Protein AF-A0A945EC29-F1 (afdb_monomer_lite)

pLDDT: mean 73.3, std 15.83, range [29.09, 95.31]

Secondary structure (DSSP, 8-state):
-------B--SS--HHHHHHHS--SS--GGGGGS------S--B---SSS---BB-BSSSSSSSBSSSSTTTTTSTTHHHHHHHHHHHTTSSSSHHHHTTTTS-STT--HHHHTTTHHHHHHHHHHHSTTTTTTTSS-SSS-TTTSSHHHHHHHHHHHTT--S-TTTTHHHHT--SS--HHHHHHHHHHHHHHHHHT-HHHHHHHHHS-HHHHHHHHHHH-HHHHHHHHHHHHHHGGGG-TTT--PPPSHHHHHHHHHHHHS-THHHHHHHHHHHHHHHHHHHHHHHHHTT--HHHHHHHHHHHHHHHHTHHHHTTTHHHHHHHHHHHHTTTTTSS--HHHHTT--TTTTTHHHHT-----HHHHHHHHHS--B---TTS--B--SSTTGGGGSTT----------SS---B-SS------------SSS---S--SSEE---SS--SS-TTHHHHEEE---SS-SS-SSSTTTTTTTT----B-------BS--STTTSTTTTTTTTTTHHHHS---SEEEEEEETTEEEEEE-HHHHHHHHHHHHHHHHH-TTHHHHHHHHHHHHHHHHHHHHTT---HHHHTTS-HHHHHHHHHHHHHHHHHHHHHHTHHHHHHHHHHHHHHHHHHHT-SSHHHHHHHHTTTS-BSSSSSS-SSSSSBSTTHHHHHT-SGGGSSSSS---GGGTT-SHHHHTTTTTTSS-TT---STT-----SS-SGGGTGGGSSS-TTHHHHHTSSSTTSSSSHHHHHHTTTT--HHHHHHHHHSSSSSSSBSSSSTTHHHHSTTTHHHHHHHHHHHT--TTGGGG--HHHHHHHHTT----HHHHHHHHH-EEEEEETTEEEEEEHHHHHHHHHHH----S--SEEE-B-----EEEEEEEE--SGGGGGG--TT-EEEESS--SGGGGGTTT-SEEEES--SSSSSSSTTHHHHS---EEB--SSHHHH--TT-EEEEETTTTEEEEEE--

Structure (mmCIF, N/CA/C/O backbone):
data_AF-A0A945EC29-F1
#
_entry.id   AF-A0A945EC29-F1
#
loop_
_atom_site.group_PDB
_atom_site.id
_atom_site.type_symbol
_atom_site.label_atom_id
_atom_site.label_alt_id
_atom_site.label_comp_id
_atom_site.label_asym_id
_atom_site.label_entity_id
_atom_site.label_seq_id
_atom_site.pdbx_PDB_ins_code
_atom_site.Cartn_x
_atom_site.Cartn_y
_atom_site.Cartn_z
_atom_site.occupancy
_atom_site.B_iso_or_equiv
_atom_site.auth_seq_id
_atom_site.auth_comp_id
_atom_site.auth_asym_id
_atom_site.auth_atom_id
_atom_site.pdbx_PDB_model_num
ATOM 1 N N . MET A 1 1 ? 13.089 25.449 -6.850 1.00 34.94 1 MET A N 1
ATOM 2 C CA . MET A 1 1 ? 12.319 24.202 -6.983 1.00 34.94 1 MET A CA 1
ATOM 3 C C . MET A 1 1 ? 12.378 23.273 -5.751 1.00 34.94 1 MET A C 1
ATOM 5 O O . MET A 1 1 ? 13.181 22.354 -5.669 1.00 34.94 1 MET A O 1
ATOM 9 N N . SER A 1 2 ? 11.437 23.415 -4.826 1.00 40.66 2 SER A N 1
ATOM 10 C CA . SER A 1 2 ? 10.874 22.325 -4.013 1.00 40.66 2 SER A CA 1
ATOM 11 C C . SER A 1 2 ? 10.232 21.159 -4.795 1.00 40.66 2 SER A C 1
ATOM 13 O O . SER A 1 2 ? 9.116 20.744 -4.512 1.00 40.66 2 SER A O 1
ATOM 15 N N . LYS A 1 3 ? 10.993 20.657 -5.761 1.00 52.81 3 LYS A N 1
ATOM 16 C CA . LYS A 1 3 ? 11.049 19.468 -6.619 1.00 52.81 3 LYS A CA 1
ATOM 17 C C . LYS A 1 3 ? 10.017 18.277 -6.539 1.00 52.81 3 LYS A C 1
ATOM 19 O O . LYS A 1 3 ? 10.261 17.235 -7.117 1.00 52.81 3 LYS A O 1
ATOM 24 N N . ILE A 1 4 ? 8.864 18.376 -5.879 1.00 58.44 4 ILE A N 1
ATOM 25 C CA . ILE A 1 4 ? 8.191 17.301 -5.107 1.00 58.44 4 ILE A CA 1
ATOM 26 C C . ILE A 1 4 ? 6.856 16.604 -5.586 1.00 58.44 4 ILE A C 1
ATOM 28 O O . ILE A 1 4 ? 5.822 17.244 -5.727 1.00 58.44 4 ILE A O 1
ATOM 32 N N . GLU A 1 5 ? 6.713 15.267 -5.481 1.00 57.47 5 GLU A N 1
ATOM 33 C CA . GLU A 1 5 ? 5.604 14.458 -6.074 1.00 57.47 5 GLU A CA 1
ATOM 34 C C . GLU A 1 5 ? 4.979 13.341 -5.206 1.00 57.47 5 GLU A C 1
ATOM 36 O O . GLU A 1 5 ? 5.591 12.944 -4.232 1.00 57.47 5 GLU A O 1
ATOM 41 N N . LEU A 1 6 ? 3.850 12.724 -5.631 1.00 60.47 6 LEU A N 1
ATOM 42 C CA . LEU A 1 6 ? 3.153 11.587 -4.968 1.00 60.47 6 LEU A CA 1
ATOM 43 C C . LEU A 1 6 ? 3.973 10.327 -4.730 1.00 60.47 6 LEU A C 1
ATOM 45 O O . LEU A 1 6 ? 4.728 9.921 -5.608 1.00 60.47 6 LEU A O 1
ATOM 49 N N . LEU A 1 7 ? 3.715 9.654 -3.599 1.00 51.97 7 LEU A N 1
ATOM 50 C CA . LEU A 1 7 ? 4.322 8.376 -3.257 1.00 51.97 7 LEU A CA 1
ATOM 51 C C . LEU A 1 7 ? 3.366 7.300 -2.777 1.00 51.97 7 LEU A C 1
ATOM 53 O O . LEU A 1 7 ? 3.412 6.221 -3.360 1.00 51.97 7 LEU A O 1
ATOM 57 N N . HIS A 1 8 ? 2.580 7.493 -1.717 1.00 53.19 8 HIS A N 1
ATOM 58 C CA . HIS A 1 8 ? 2.084 6.299 -1.049 1.00 53.19 8 HIS A CA 1
ATOM 59 C C . HIS A 1 8 ? 0.736 6.349 -0.328 1.00 53.19 8 HIS A C 1
ATOM 61 O O . HIS A 1 8 ? 0.699 6.679 0.845 1.00 53.19 8 HIS A O 1
ATOM 67 N N . GLN A 1 9 ? -0.302 5.750 -0.925 1.00 48.62 9 GLN A N 1
ATOM 68 C CA . GLN A 1 9 ? -1.613 5.514 -0.302 1.00 48.62 9 GLN A CA 1
ATOM 69 C C . GLN A 1 9 ? -1.864 4.085 0.229 1.00 48.62 9 GLN A C 1
ATOM 71 O O . GLN A 1 9 ? -1.733 3.117 -0.518 1.00 48.62 9 GLN A O 1
ATOM 76 N N . GLU A 1 10 ? -2.323 3.938 1.479 1.00 51.41 10 GLU A N 1
ATOM 77 C CA . GLU A 1 10 ? -2.652 2.663 2.174 1.00 51.41 10 GLU A CA 1
ATOM 78 C C . GLU A 1 10 ? -4.015 2.789 2.885 1.00 51.41 10 GLU A C 1
ATOM 80 O O . GLU A 1 10 ? -4.565 3.876 2.955 1.00 51.41 10 GLU A O 1
ATOM 85 N N . VAL A 1 11 ? -4.626 1.722 3.392 1.00 45.50 11 VAL A N 1
ATOM 86 C CA . VAL A 1 11 ? -5.901 1.771 4.150 1.00 45.50 11 VAL A CA 1
ATOM 87 C C . VAL A 1 11 ? -5.737 1.044 5.470 1.00 45.50 11 VAL A C 1
ATOM 89 O O . VAL A 1 11 ? -4.760 0.352 5.632 1.00 45.50 11 VAL A O 1
ATOM 92 N N . SER A 1 12 ? -6.631 1.201 6.440 1.00 58.72 12 SER A N 1
ATOM 93 C CA . SER A 1 12 ? -6.541 0.488 7.728 1.00 58.72 12 SER A CA 1
ATOM 94 C C . SER A 1 12 ? -5.135 0.483 8.389 1.00 58.72 12 SER A C 1
ATOM 96 O O . SER A 1 12 ? -4.709 -0.554 8.877 1.00 58.72 12 SER A O 1
ATOM 98 N N . VAL A 1 13 ? -4.452 1.639 8.370 1.00 62.50 13 VAL A N 1
ATOM 99 C CA . VAL A 1 13 ? -3.156 2.060 8.989 1.00 62.50 13 VAL A CA 1
ATOM 100 C C . VAL A 1 13 ? -3.460 3.041 10.110 1.00 62.50 13 VAL A C 1
ATOM 102 O O . VAL A 1 13 ? -4.618 3.084 10.464 1.00 62.50 13 VAL A O 1
ATOM 105 N N . SER A 1 14 ? -2.542 3.853 10.660 1.00 75.44 14 SER A N 1
ATOM 106 C CA . SER A 1 14 ? -2.884 4.617 11.866 1.00 75.44 14 SER A CA 1
ATOM 107 C C . SER A 1 14 ? -1.903 5.665 12.421 1.00 75.44 14 SER A C 1
ATOM 109 O O . SER A 1 14 ? -0.732 5.308 12.551 1.00 75.44 14 SER A O 1
ATOM 111 N N . PRO A 1 15 ? -2.353 6.846 12.921 1.00 73.50 15 PRO A N 1
ATOM 112 C CA . PRO A 1 15 ? -1.628 7.769 13.796 1.00 73.50 15 PRO A CA 1
ATOM 113 C C . PRO A 1 15 ? -0.631 7.143 14.740 1.00 73.50 15 PRO A C 1
ATOM 115 O O . PRO A 1 15 ? 0.565 7.372 14.562 1.00 73.50 15 PRO A O 1
ATOM 118 N N . LEU A 1 16 ? -1.114 6.338 15.698 1.00 79.44 16 LEU A N 1
ATOM 119 C CA . LEU A 1 16 ? -0.234 5.718 16.670 1.00 79.44 16 LEU A CA 1
ATOM 120 C C . LEU A 1 16 ? 0.669 4.788 15.805 1.00 79.44 16 LEU A C 1
ATOM 122 O O . LEU A 1 16 ? 1.865 5.006 15.819 1.00 79.44 16 LEU A O 1
ATOM 126 N N . THR A 1 17 ? 0.204 3.883 14.925 1.00 75.94 17 THR A N 1
ATOM 127 C CA . THR A 1 17 ? 1.077 2.845 14.286 1.00 75.94 17 THR A CA 1
ATOM 128 C C . THR A 1 17 ? 2.302 3.408 13.629 1.00 75.94 17 THR A C 1
ATOM 130 O O . THR A 1 17 ? 3.329 2.745 13.500 1.00 75.94 17 THR A O 1
ATOM 133 N N . LEU A 1 18 ? 2.164 4.586 13.072 1.00 73.19 18 LEU A N 1
ATOM 134 C CA . LEU A 1 18 ? 3.031 4.966 12.010 1.00 73.19 18 LEU A CA 1
ATOM 135 C C . LEU A 1 18 ? 3.836 6.201 12.341 1.00 73.19 18 LEU A C 1
ATOM 137 O O . LEU A 1 18 ? 4.777 6.475 11.635 1.00 73.19 18 LEU A O 1
ATOM 141 N N . GLY A 1 19 ? 3.804 6.650 13.582 1.00 65.12 19 GLY A N 1
ATOM 142 C CA . GLY A 1 19 ? 5.085 7.039 14.139 1.00 65.12 19 GLY A CA 1
ATOM 143 C C . GLY A 1 19 ? 6.188 5.932 14.071 1.00 65.12 19 GLY A C 1
ATOM 144 O O . GLY A 1 19 ? 7.200 6.177 14.704 1.00 65.12 19 GLY A O 1
ATOM 145 N N . ILE A 1 20 ? 6.003 4.728 13.442 1.00 72.50 20 ILE A N 1
ATOM 146 C CA . ILE A 1 20 ? 6.861 3.511 13.611 1.00 72.50 20 ILE A CA 1
ATOM 147 C C . ILE A 1 20 ? 6.958 2.420 12.520 1.00 72.50 20 ILE A C 1
ATOM 149 O O . ILE A 1 20 ? 7.987 1.751 12.383 1.00 72.50 20 ILE A O 1
ATOM 153 N N . ASN A 1 21 ? 5.983 2.255 11.617 1.00 66.25 21 ASN A N 1
ATOM 154 C CA . ASN A 1 21 ? 6.477 2.022 10.253 1.00 66.25 21 ASN A CA 1
ATOM 155 C C . ASN A 1 21 ? 7.388 3.220 9.994 1.00 66.25 21 ASN A C 1
ATOM 157 O O . ASN A 1 21 ? 8.508 3.146 9.493 1.00 66.25 21 ASN A O 1
ATOM 161 N N . HIS A 1 22 ? 6.826 4.348 10.418 1.00 59.78 22 HIS A N 1
ATOM 162 C CA . HIS A 1 22 ? 6.873 5.561 9.714 1.00 59.78 22 HIS A CA 1
ATOM 163 C C . HIS A 1 22 ? 7.500 6.683 10.595 1.00 59.78 22 HIS A C 1
ATOM 165 O O . HIS A 1 22 ? 7.111 7.838 10.508 1.00 59.78 22 HIS A O 1
ATOM 171 N N . ARG A 1 23 ? 8.476 6.302 11.452 1.00 53.56 23 ARG A N 1
ATOM 172 C CA . ARG A 1 23 ? 9.312 7.111 12.378 1.00 53.56 23 ARG A CA 1
ATOM 173 C C . ARG A 1 23 ? 10.714 7.653 11.921 1.00 53.56 23 ARG A C 1
ATOM 175 O O . ARG A 1 23 ? 10.805 8.861 11.998 1.00 53.56 23 ARG A O 1
ATOM 182 N N . GLY A 1 24 ? 11.816 6.843 11.717 1.00 47.88 24 GLY A N 1
ATOM 183 C CA . GLY A 1 24 ? 13.358 6.876 11.279 1.00 47.88 24 GLY A CA 1
ATOM 184 C C . GLY A 1 24 ? 14.180 7.069 9.827 1.00 47.88 24 GLY A C 1
ATOM 185 O O . GLY A 1 24 ? 14.668 6.023 9.466 1.00 47.88 24 GLY A O 1
ATOM 186 N N . PHE A 1 25 ? 14.574 8.057 8.888 1.00 51.09 25 PHE A N 1
ATOM 187 C CA . PHE A 1 25 ? 14.608 9.536 8.354 1.00 51.09 25 PHE A CA 1
ATOM 188 C C . PHE A 1 25 ? 15.449 10.744 8.950 1.00 51.09 25 PHE A C 1
ATOM 190 O O . PHE A 1 25 ? 16.667 10.758 8.789 1.00 51.09 25 PHE A O 1
ATOM 197 N N . HIS A 1 26 ? 14.905 11.776 9.648 1.00 48.66 26 HIS A N 1
ATOM 198 C CA . HIS A 1 26 ? 15.667 12.776 10.499 1.00 48.66 26 HIS A CA 1
ATOM 199 C C . HIS A 1 26 ? 16.647 12.210 11.579 1.00 48.66 26 HIS A C 1
ATOM 201 O O . HIS A 1 26 ? 16.231 11.895 12.691 1.00 48.66 26 HIS A O 1
ATOM 207 N N . GLN A 1 27 ? 17.941 12.087 11.255 1.00 48.94 27 GLN A N 1
ATOM 208 C CA . GLN A 1 27 ? 19.108 11.591 12.040 1.00 48.94 27 GLN A CA 1
ATOM 209 C C . GLN A 1 27 ? 19.039 11.215 13.532 1.00 48.94 27 GLN A C 1
ATOM 211 O O . GLN A 1 27 ? 18.375 11.835 14.363 1.00 48.94 27 GLN A O 1
ATOM 216 N N . THR A 1 28 ? 19.912 10.269 13.918 1.00 50.62 28 THR A N 1
ATOM 217 C CA . THR A 1 28 ? 20.040 9.835 15.313 1.00 50.62 28 THR A CA 1
ATOM 218 C C . THR A 1 28 ? 21.290 8.955 15.576 1.00 50.62 28 THR A C 1
ATOM 220 O O . THR A 1 28 ? 21.475 7.925 14.943 1.00 50.62 28 THR A O 1
ATOM 223 N N . LYS A 1 29 ? 22.133 9.332 16.568 1.00 52.03 29 LYS A N 1
ATOM 224 C CA . LYS A 1 29 ? 23.470 8.738 16.898 1.00 52.03 29 LYS A CA 1
ATOM 225 C C . LYS A 1 29 ? 23.771 7.321 16.388 1.00 52.03 29 LYS A C 1
ATOM 227 O O . LYS A 1 29 ? 24.724 7.135 15.645 1.00 52.03 29 LYS A O 1
ATOM 232 N N . LYS A 1 30 ? 23.042 6.307 16.876 1.00 57.06 30 LYS A N 1
ATOM 233 C CA . LYS A 1 30 ? 23.425 4.904 16.676 1.00 57.06 30 LYS A CA 1
ATOM 234 C C . LYS A 1 30 ? 23.433 4.542 15.172 1.00 57.06 30 LYS A C 1
ATOM 236 O O . LYS A 1 30 ? 24.260 3.722 14.810 1.00 57.06 30 LYS A O 1
ATOM 241 N N . ASN A 1 31 ? 22.650 5.196 14.293 1.00 54.59 31 ASN A N 1
ATOM 242 C CA . ASN A 1 31 ? 22.700 4.949 12.837 1.00 54.59 31 ASN A CA 1
ATOM 243 C C . ASN A 1 31 ? 24.086 5.230 12.312 1.00 54.59 31 ASN A C 1
ATOM 245 O O . ASN A 1 31 ? 24.388 4.776 11.244 1.00 54.59 31 ASN A O 1
ATOM 249 N N . HIS A 1 32 ? 24.919 6.045 12.950 1.00 55.69 32 HIS A N 1
ATOM 250 C CA . HIS A 1 32 ? 26.034 6.667 12.242 1.00 55.69 32 HIS A CA 1
ATOM 251 C C . HIS A 1 32 ? 27.275 5.757 12.085 1.00 55.69 32 HIS A C 1
ATOM 253 O O . HIS A 1 32 ? 28.226 6.113 11.399 1.00 55.69 32 HIS A O 1
ATOM 259 N N . LYS A 1 33 ? 27.286 4.532 12.647 1.00 65.56 33 LYS A N 1
ATOM 260 C CA . LYS A 1 33 ? 28.200 3.463 12.153 1.00 65.56 33 LYS A CA 1
ATOM 261 C C . LYS A 1 33 ? 27.624 2.814 10.854 1.00 65.56 33 LYS A C 1
ATOM 263 O O . LYS A 1 33 ? 28.259 1.954 10.257 1.00 65.56 33 LYS A O 1
ATOM 268 N N . TYR A 1 34 ? 26.409 3.224 10.478 1.00 68.19 34 TYR A N 1
ATOM 269 C CA . TYR A 1 34 ? 25.665 3.212 9.207 1.00 68.19 34 TYR A CA 1
ATOM 270 C C . TYR A 1 34 ? 25.828 4.610 8.592 1.00 68.19 34 TYR A C 1
ATOM 272 O O . TYR A 1 34 ? 26.981 4.895 8.285 1.00 68.19 34 TYR A O 1
ATOM 280 N N . LEU A 1 35 ? 24.789 5.456 8.464 1.00 63.19 35 LEU A N 1
ATOM 281 C CA . LEU A 1 35 ? 24.861 6.868 8.045 1.00 63.19 35 LEU A CA 1
ATOM 282 C C . LEU A 1 35 ? 26.276 7.445 8.197 1.00 63.19 35 LEU A C 1
ATOM 284 O O . LEU A 1 35 ? 26.696 7.758 9.317 1.00 63.19 35 LEU A O 1
ATOM 288 N N . LYS A 1 36 ? 26.933 7.788 7.086 1.00 51.28 36 LYS A N 1
ATOM 289 C CA . LYS A 1 36 ? 27.553 9.112 7.155 1.00 51.28 36 LYS A CA 1
ATOM 290 C C . LYS A 1 36 ? 26.410 10.126 7.335 1.00 51.28 36 LYS A C 1
ATOM 292 O O . LYS A 1 36 ? 25.396 9.990 6.650 1.00 51.28 36 LYS A O 1
ATOM 297 N N . PRO A 1 37 ? 26.470 11.062 8.302 1.00 48.34 37 PRO A N 1
ATOM 298 C CA . PRO A 1 37 ? 25.258 11.746 8.754 1.00 48.34 37 PRO A CA 1
ATOM 299 C C . PRO A 1 37 ? 24.638 12.686 7.705 1.00 48.34 37 PRO A C 1
ATOM 301 O O . PRO A 1 37 ? 25.032 13.842 7.587 1.00 48.34 37 PRO A O 1
ATOM 304 N N . MET A 1 38 ? 23.587 12.236 7.008 1.00 45.41 38 MET A N 1
ATOM 305 C CA . MET A 1 38 ? 22.800 13.066 6.081 1.00 45.41 38 MET A CA 1
ATOM 306 C C . MET A 1 38 ? 21.462 13.498 6.694 1.00 45.41 38 MET A C 1
ATOM 308 O O . MET A 1 38 ? 20.834 12.753 7.451 1.00 45.41 38 MET A O 1
ATOM 312 N N . HIS A 1 39 ? 21.118 14.780 6.531 1.00 48.38 39 HIS A N 1
ATOM 313 C CA . HIS A 1 39 ? 20.153 15.470 7.394 1.00 48.38 39 HIS A CA 1
ATOM 314 C C . HIS A 1 39 ? 18.776 15.621 6.766 1.00 48.38 39 HIS A C 1
ATOM 316 O O . HIS A 1 39 ? 18.536 16.499 5.933 1.00 48.38 39 HIS A O 1
ATOM 322 N N . PHE A 1 40 ? 17.828 14.891 7.339 1.00 52.62 40 PHE A N 1
ATOM 323 C CA . PHE A 1 40 ? 16.419 15.079 7.048 1.00 52.62 40 PHE A CA 1
ATOM 324 C C . PHE A 1 40 ? 15.871 16.285 7.766 1.00 52.62 40 PHE A C 1
ATOM 326 O O . PHE A 1 40 ? 15.484 16.222 8.928 1.00 52.62 40 PHE A O 1
ATOM 333 N N . LYS A 1 41 ? 15.893 17.404 7.043 1.00 50.06 41 LYS A N 1
ATOM 334 C CA . LYS A 1 41 ? 15.345 18.685 7.488 1.00 50.06 41 LYS A CA 1
ATOM 335 C C . LYS A 1 41 ? 13.813 18.679 7.425 1.00 50.06 41 LYS A C 1
ATOM 337 O O . LYS A 1 41 ? 13.177 19.516 8.057 1.00 50.06 41 LYS A O 1
ATOM 342 N N . ASP A 1 42 ? 13.240 17.695 6.724 1.00 55.78 42 ASP A N 1
ATOM 343 C CA . ASP A 1 42 ? 11.826 17.597 6.410 1.00 55.78 42 ASP A CA 1
ATOM 344 C C . ASP A 1 42 ? 11.437 16.144 6.009 1.00 55.78 42 ASP A C 1
ATOM 346 O O . ASP A 1 42 ? 11.897 15.674 4.977 1.00 55.78 42 ASP A O 1
ATOM 350 N N . SER A 1 43 ? 10.575 15.433 6.758 1.00 68.06 43 SER A N 1
ATOM 351 C CA . SER A 1 43 ? 9.885 14.172 6.329 1.00 68.06 43 SER A CA 1
ATOM 352 C C . SER A 1 43 ? 8.498 14.018 7.086 1.00 68.06 43 SER A C 1
ATOM 354 O O . SER A 1 43 ? 8.529 14.392 8.245 1.00 68.06 43 SER A O 1
ATOM 356 N N . PHE A 1 44 ? 7.265 13.740 6.511 1.00 70.62 44 PHE A N 1
ATOM 357 C CA . PHE A 1 44 ? 5.883 14.055 7.067 1.00 70.62 44 PHE A CA 1
ATOM 358 C C . PHE A 1 44 ? 4.529 13.547 6.313 1.00 70.62 44 PHE A C 1
ATOM 360 O O . PHE A 1 44 ? 4.624 13.316 5.123 1.00 70.62 44 PHE A O 1
ATOM 367 N N . VAL A 1 45 ? 3.256 13.394 6.872 1.00 74.81 45 VAL A N 1
ATOM 368 C CA . VAL A 1 45 ? 1.887 13.157 6.134 1.00 74.81 45 VAL A CA 1
ATOM 369 C C . VAL A 1 45 ? 0.473 13.758 6.686 1.00 74.81 45 VAL A C 1
ATOM 371 O O . VAL A 1 45 ? 0.530 14.926 7.049 1.00 74.81 45 VAL A O 1
ATOM 374 N N . VAL A 1 46 ? -0.774 13.111 6.686 1.00 71.44 46 VAL A N 1
ATOM 375 C CA . VAL A 1 46 ? -2.217 13.507 7.137 1.00 71.44 46 VAL A CA 1
ATOM 376 C C . VAL A 1 46 ? -3.241 12.443 7.787 1.00 71.44 46 VAL A C 1
ATOM 378 O O . VAL A 1 46 ? -2.635 11.438 8.059 1.00 71.44 46 VAL A O 1
ATOM 381 N N . PHE A 1 47 ? -4.640 12.613 8.026 1.00 66.94 47 PHE A N 1
ATOM 382 C CA . PHE A 1 47 ? -5.833 11.674 8.486 1.00 66.94 47 PHE A CA 1
ATOM 383 C C . PHE A 1 47 ? -7.424 12.001 8.163 1.00 66.94 47 PHE A C 1
ATOM 385 O O . PHE A 1 47 ? -7.654 13.087 7.686 1.00 66.94 47 PHE A O 1
ATOM 392 N N . TYR A 1 48 ? -8.545 11.197 8.408 1.00 63.72 48 TYR A N 1
ATOM 393 C CA . TYR A 1 48 ? -10.075 11.486 8.756 1.00 63.72 48 TYR A CA 1
ATOM 394 C C . TYR A 1 48 ? -11.008 10.429 9.550 1.00 63.72 48 TYR A C 1
ATOM 396 O O . TYR A 1 48 ? -11.336 10.627 10.712 1.00 63.72 48 TYR A O 1
ATOM 404 N N . GLY A 1 49 ? -11.531 9.370 8.854 1.00 69.75 49 GLY A N 1
ATOM 405 C CA . GLY A 1 49 ? -12.219 8.053 9.126 1.00 69.75 49 GLY A CA 1
ATOM 406 C C . GLY A 1 49 ? -11.904 6.748 8.211 1.00 69.75 49 GLY A C 1
ATOM 407 O O . GLY A 1 49 ? -12.878 6.156 7.764 1.00 69.75 49 GLY A O 1
ATOM 408 N N . HIS A 1 50 ? -10.642 6.312 7.875 1.00 59.09 50 HIS A N 1
ATOM 409 C CA . HIS A 1 50 ? -10.009 5.150 7.097 1.00 59.09 50 HIS A CA 1
ATOM 410 C C . HIS A 1 50 ? -9.207 5.193 5.686 1.00 59.09 50 HIS A C 1
ATOM 412 O O . HIS A 1 50 ? -9.732 4.598 4.739 1.00 59.09 50 HIS A O 1
ATOM 418 N N . ARG A 1 51 ? -7.963 5.776 5.491 1.00 62.91 51 ARG A N 1
ATOM 419 C CA . ARG A 1 51 ? -6.895 5.680 4.382 1.00 62.91 51 ARG A CA 1
ATOM 420 C C . ARG A 1 51 ? -5.587 6.563 4.607 1.00 62.91 51 ARG A C 1
ATOM 422 O O . ARG A 1 51 ? -5.620 7.438 5.452 1.00 62.91 51 ARG A O 1
ATOM 429 N N . ILE A 1 52 ? -4.453 6.375 3.884 1.00 56.03 52 ILE A N 1
ATOM 430 C CA . ILE A 1 52 ? -3.108 7.059 3.953 1.00 56.03 52 ILE A CA 1
ATOM 431 C C . ILE A 1 52 ? -2.671 7.754 2.639 1.00 56.03 52 ILE A C 1
ATOM 433 O O . ILE A 1 52 ? -3.186 7.356 1.609 1.00 56.03 52 ILE A O 1
ATOM 437 N N . ASP A 1 53 ? -1.712 8.712 2.634 1.00 63.09 53 ASP A N 1
ATOM 438 C CA . ASP A 1 53 ? -0.878 9.039 1.436 1.00 63.09 53 ASP A CA 1
ATOM 439 C C . ASP A 1 53 ? 0.559 9.553 1.688 1.00 63.09 53 ASP A C 1
ATOM 441 O O . ASP A 1 53 ? 0.908 10.666 1.335 1.00 63.09 53 ASP A O 1
ATOM 445 N N . TRP A 1 54 ? 1.461 8.787 2.267 1.00 68.56 54 TRP A N 1
ATOM 446 C CA . TRP A 1 54 ? 2.811 9.253 2.564 1.00 68.56 54 TRP A CA 1
ATOM 447 C C . TRP A 1 54 ? 3.548 10.073 1.454 1.00 68.56 54 TRP A C 1
ATOM 449 O O . TRP A 1 54 ? 3.413 9.814 0.252 1.00 68.56 54 TRP A O 1
ATOM 459 N N . TYR A 1 55 ? 4.089 11.233 1.884 1.00 69.12 55 TYR A N 1
ATOM 460 C CA . TYR A 1 55 ? 4.134 12.566 1.240 1.00 69.12 55 TYR A CA 1
ATOM 461 C C . TYR A 1 55 ? 5.559 13.243 1.501 1.00 69.12 55 TYR A C 1
ATOM 463 O O . TYR A 1 55 ? 5.878 13.315 2.663 1.00 69.12 55 TYR A O 1
ATOM 471 N N . GLY A 1 56 ? 6.388 13.844 0.570 1.00 70.50 56 GLY A N 1
ATOM 472 C CA . GLY A 1 56 ? 7.527 14.860 0.779 1.00 70.50 56 GLY A CA 1
ATOM 473 C C . GLY A 1 56 ? 8.750 15.300 -0.267 1.00 70.50 56 GLY A C 1
ATOM 474 O O . GLY A 1 56 ? 8.272 15.995 -1.076 1.00 70.50 56 GLY A O 1
ATOM 475 N N . ASP A 1 57 ? 10.191 15.214 -0.345 1.00 68.56 57 ASP A N 1
ATOM 476 C CA . ASP A 1 57 ? 11.501 14.558 -1.001 1.00 68.56 57 ASP A CA 1
ATOM 477 C C . ASP A 1 57 ? 11.889 13.823 -2.478 1.00 68.56 57 ASP A C 1
ATOM 479 O O . ASP A 1 57 ? 11.462 12.692 -2.533 1.00 68.56 57 ASP A O 1
ATOM 483 N N . MET A 1 58 ? 12.563 14.063 -3.716 1.00 68.44 58 MET A N 1
ATOM 484 C CA . MET A 1 58 ? 13.408 14.968 -4.708 1.00 68.44 58 MET A CA 1
ATOM 485 C C . MET A 1 58 ? 15.006 15.355 -4.689 1.00 68.44 58 MET A C 1
ATOM 487 O O . MET A 1 58 ? 15.171 16.540 -4.829 1.00 68.44 58 MET A O 1
ATOM 491 N N . ASP A 1 59 ? 16.263 14.781 -4.496 1.00 70.31 59 ASP A N 1
ATOM 492 C CA . ASP A 1 59 ? 17.064 13.522 -4.129 1.00 70.31 59 ASP A CA 1
ATOM 493 C C . ASP A 1 59 ? 17.866 13.561 -2.850 1.00 70.31 59 ASP A C 1
ATOM 495 O O . ASP A 1 59 ? 18.729 14.396 -2.666 1.00 70.31 59 ASP A O 1
ATOM 499 N N . GLN A 1 60 ? 17.469 12.597 -2.011 1.00 68.81 60 GLN A N 1
ATOM 500 C CA . GLN A 1 60 ? 18.104 11.781 -1.022 1.00 68.81 60 GLN A CA 1
ATOM 501 C C . GLN A 1 60 ? 17.177 10.536 -0.777 1.00 68.81 60 GLN A C 1
ATOM 503 O O . GLN A 1 60 ? 17.220 9.902 0.260 1.00 68.81 60 GLN A O 1
ATOM 508 N N . PHE A 1 61 ? 16.389 10.063 -1.768 1.00 72.25 61 PHE A N 1
ATOM 509 C CA . PHE A 1 61 ? 16.316 8.639 -2.149 1.00 72.25 61 PHE A CA 1
ATOM 510 C C . PHE A 1 61 ? 17.105 8.451 -3.445 1.00 72.25 61 PHE A C 1
ATOM 512 O O . PHE A 1 61 ? 16.789 7.552 -4.228 1.00 72.25 61 PHE A O 1
ATOM 519 N N . LYS A 1 62 ? 18.174 9.256 -3.627 1.00 74.31 62 LYS A N 1
ATOM 520 C CA . LYS A 1 62 ? 19.241 8.974 -4.587 1.00 74.31 62 LYS A CA 1
ATOM 521 C C . LYS A 1 62 ? 20.697 9.337 -4.195 1.00 74.31 62 LYS A C 1
ATOM 523 O O . LYS A 1 62 ? 21.521 8.723 -4.813 1.00 74.31 62 LYS A O 1
ATOM 528 N N . VAL A 1 63 ? 21.163 10.113 -3.196 1.00 73.75 63 VAL A N 1
ATOM 529 C CA . VAL A 1 63 ? 22.646 10.147 -2.888 1.00 73.75 63 VAL A CA 1
ATOM 530 C C . VAL A 1 63 ? 23.167 8.894 -2.160 1.00 73.75 63 VAL A C 1
ATOM 532 O O . VAL A 1 63 ? 24.294 8.480 -2.405 1.00 73.75 63 VAL A O 1
ATOM 535 N N . LEU A 1 64 ? 22.359 8.286 -1.295 1.00 74.38 64 LEU A N 1
ATOM 536 C CA . LEU A 1 64 ? 22.700 7.338 -0.232 1.00 74.38 64 LEU A CA 1
ATOM 537 C C . LEU A 1 64 ? 21.979 5.953 -0.196 1.00 74.38 64 LEU A C 1
ATOM 539 O O . LEU A 1 64 ? 21.784 5.339 0.834 1.00 74.38 64 LEU A O 1
ATOM 543 N N . ALA A 1 65 ? 21.667 5.343 -1.332 1.00 77.56 65 ALA A N 1
ATOM 544 C CA . ALA A 1 65 ? 21.396 3.913 -1.536 1.00 77.56 65 ALA A CA 1
ATOM 545 C C . ALA A 1 65 ? 21.660 3.549 -2.978 1.00 77.56 65 ALA A C 1
ATOM 547 O O . ALA A 1 65 ? 21.072 2.620 -3.504 1.00 77.56 65 ALA A O 1
ATOM 548 N N . ASN A 1 66 ? 22.597 4.150 -3.680 1.00 81.69 66 ASN A N 1
ATOM 549 C CA . ASN A 1 66 ? 23.720 5.109 -3.561 1.00 81.69 66 ASN A CA 1
ATOM 550 C C . ASN A 1 66 ? 24.594 5.342 -2.281 1.00 81.69 66 ASN A C 1
ATOM 552 O O . ASN A 1 66 ? 25.633 5.955 -2.391 1.00 81.69 66 ASN A O 1
ATOM 556 N N . LYS A 1 67 ? 24.321 4.772 -1.090 1.00 78.19 67 LYS A N 1
ATOM 557 C CA . LYS A 1 67 ? 25.202 4.517 0.096 1.00 78.19 67 LYS A CA 1
ATOM 558 C C . LYS A 1 67 ? 24.929 3.101 0.695 1.00 78.19 67 LYS A C 1
ATOM 560 O O . LYS A 1 67 ? 25.308 2.900 1.841 1.00 78.19 67 LYS A O 1
ATOM 565 N N . ILE A 1 68 ? 24.277 2.158 -0.055 1.00 81.44 68 ILE A N 1
ATOM 566 C CA . ILE A 1 68 ? 23.702 0.782 0.228 1.00 81.44 68 ILE A CA 1
ATOM 567 C C . ILE A 1 68 ? 23.593 -0.400 -0.847 1.00 81.44 68 ILE A C 1
ATOM 569 O O . ILE A 1 68 ? 22.863 -1.382 -0.739 1.00 81.44 68 ILE A O 1
ATOM 573 N N . ILE A 1 69 ? 24.330 -0.371 -1.943 1.00 83.31 69 ILE A N 1
ATOM 574 C CA . ILE A 1 69 ? 24.443 -1.293 -3.084 1.00 83.31 69 ILE A CA 1
ATOM 575 C C . ILE A 1 69 ? 25.865 -1.247 -3.734 1.00 83.31 69 ILE A C 1
ATOM 577 O O . ILE A 1 69 ? 26.427 -2.327 -3.894 1.00 83.31 69 ILE A O 1
ATOM 581 N N . GLU A 1 70 ? 26.475 -0.075 -4.044 1.00 82.44 70 GLU A N 1
ATOM 582 C CA . GLU A 1 70 ? 27.909 0.177 -4.378 1.00 82.44 70 GLU A CA 1
ATOM 583 C C . GLU A 1 70 ? 28.773 -0.080 -3.079 1.00 82.44 70 GLU A C 1
ATOM 585 O O . GLU A 1 70 ? 29.518 0.773 -2.629 1.00 82.44 70 GLU A O 1
ATOM 590 N N . ASP A 1 71 ? 28.515 -1.171 -2.338 1.00 81.25 71 ASP A N 1
ATOM 591 C CA . ASP A 1 71 ? 29.240 -1.766 -1.170 1.00 81.25 71 ASP A CA 1
ATOM 592 C C . ASP A 1 71 ? 28.523 -2.789 -0.295 1.00 81.25 71 ASP A C 1
ATOM 594 O O . ASP A 1 71 ? 29.072 -3.405 0.627 1.00 81.25 71 ASP A O 1
ATOM 598 N N . VAL A 1 72 ? 27.395 -3.226 -0.846 1.00 84.25 72 VAL A N 1
ATOM 599 C CA . VAL A 1 72 ? 27.181 -4.671 -0.951 1.00 84.25 72 VAL A CA 1
ATOM 600 C C . VAL A 1 72 ? 28.415 -5.389 -1.519 1.00 84.25 72 VAL A C 1
ATOM 602 O O . VAL A 1 72 ? 28.625 -6.547 -1.175 1.00 84.25 72 VAL A O 1
ATOM 605 N N . LYS A 1 73 ? 29.219 -4.731 -2.369 1.00 80.88 73 LYS A N 1
ATOM 606 C CA . LYS A 1 73 ? 30.371 -5.289 -3.078 1.00 80.88 73 LYS A CA 1
ATOM 607 C C . LYS A 1 73 ? 31.784 -5.078 -2.448 1.00 80.88 73 LYS A C 1
ATOM 609 O O . LYS A 1 73 ? 32.682 -5.761 -2.947 1.00 80.88 73 LYS A O 1
ATOM 614 N N . THR A 1 74 ? 32.038 -4.243 -1.414 1.00 78.88 74 THR A N 1
ATOM 615 C CA . THR A 1 74 ? 33.373 -4.113 -0.744 1.00 78.88 74 THR A CA 1
ATOM 616 C C . THR A 1 74 ? 33.440 -4.933 0.534 1.00 78.88 74 THR A C 1
ATOM 618 O O . THR A 1 74 ? 34.215 -5.879 0.586 1.00 78.88 74 THR A O 1
ATOM 621 N N . ASP A 1 75 ? 32.595 -4.674 1.537 1.00 82.38 75 ASP A N 1
ATOM 622 C CA . ASP A 1 75 ? 32.423 -5.607 2.655 1.00 82.38 75 ASP A CA 1
ATOM 623 C C . ASP A 1 75 ? 31.235 -6.530 2.362 1.00 82.38 75 ASP A C 1
ATOM 625 O O . ASP A 1 75 ? 30.071 -6.247 2.657 1.00 82.38 75 ASP A O 1
ATOM 629 N N . SER A 1 76 ? 31.570 -7.667 1.761 1.00 75.88 76 SER A N 1
ATOM 630 C CA . SER A 1 76 ? 30.671 -8.733 1.301 1.00 75.88 76 SER A CA 1
ATOM 631 C C . SER A 1 76 ? 29.679 -9.254 2.353 1.00 75.88 76 SER A C 1
ATOM 633 O O . SER A 1 76 ? 28.660 -9.863 2.011 1.00 75.88 76 SER A O 1
ATOM 635 N N . ASN A 1 77 ? 29.931 -8.986 3.637 1.00 80.75 77 ASN A N 1
ATOM 636 C CA . ASN A 1 77 ? 29.039 -9.326 4.739 1.00 80.75 77 ASN A CA 1
ATOM 637 C C . ASN A 1 77 ? 27.886 -8.336 4.931 1.00 80.75 77 ASN A C 1
ATOM 639 O O . ASN A 1 77 ? 27.097 -8.553 5.845 1.00 80.75 77 ASN A O 1
ATOM 643 N N . TYR A 1 78 ? 27.767 -7.303 4.088 1.00 83.88 78 TYR A N 1
ATOM 644 C CA . TYR A 1 78 ? 26.689 -6.307 4.007 1.00 83.88 78 TYR A CA 1
ATOM 645 C C . TYR A 1 78 ? 25.341 -6.829 4.543 1.00 83.88 78 TYR A C 1
ATOM 647 O O . TYR A 1 78 ? 25.028 -6.603 5.706 1.00 83.88 78 TYR A O 1
ATOM 655 N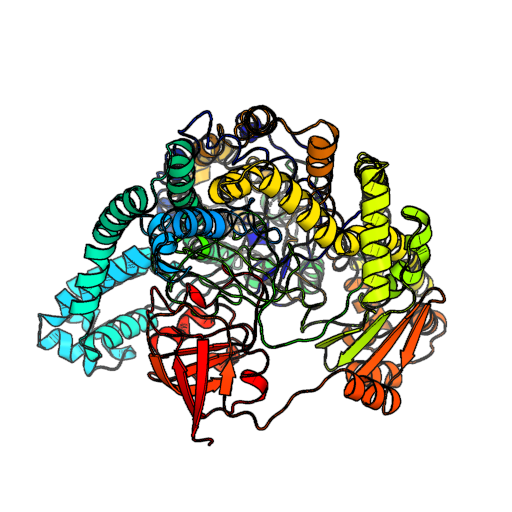 N . GLY A 1 79 ? 24.649 -7.681 3.775 1.00 80.06 79 GLY A N 1
ATOM 656 C CA . GLY A 1 79 ? 23.351 -8.278 4.114 1.00 80.06 79 GLY A CA 1
ATOM 657 C C . GLY A 1 79 ? 23.350 -9.295 5.270 1.00 80.06 79 GLY A C 1
ATOM 658 O O . GLY A 1 79 ? 22.324 -9.912 5.518 1.00 80.06 79 GLY A O 1
ATOM 659 N N . VAL A 1 80 ? 24.489 -9.576 5.909 1.00 83.19 80 VAL A N 1
ATOM 660 C CA . VAL A 1 80 ? 24.666 -10.636 6.930 1.00 83.19 80 VAL A CA 1
ATOM 661 C C . VAL A 1 80 ? 25.001 -10.039 8.293 1.00 83.19 80 VAL A C 1
ATOM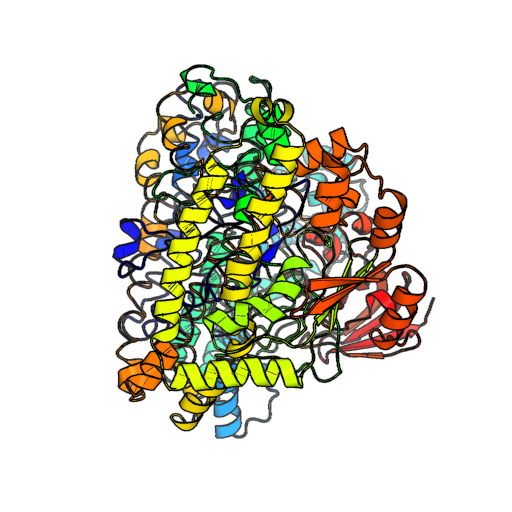 663 O O . VAL A 1 80 ? 24.371 -10.404 9.287 1.00 83.19 80 VAL A O 1
ATOM 666 N N . LYS A 1 81 ? 25.902 -9.047 8.327 1.00 86.50 81 LYS A N 1
ATOM 667 C CA . LYS A 1 81 ? 25.894 -7.979 9.338 1.00 86.50 81 LYS A CA 1
ATOM 668 C C . LYS A 1 81 ? 24.478 -7.427 9.389 1.00 86.50 81 LYS A C 1
ATOM 670 O O . LYS A 1 81 ? 23.824 -7.541 10.419 1.00 86.50 81 LYS A O 1
ATOM 675 N N . LEU A 1 82 ? 23.939 -7.080 8.217 1.00 85.12 82 LEU A N 1
ATOM 676 C CA . LEU A 1 82 ? 22.533 -6.808 7.993 1.00 85.12 82 LEU A CA 1
ATOM 677 C C . LEU A 1 82 ? 21.625 -8.058 7.929 1.00 85.12 82 LEU A C 1
ATOM 679 O O . LEU A 1 82 ? 20.678 -8.106 7.146 1.00 85.12 82 LEU A O 1
ATOM 683 N N . LEU A 1 83 ? 21.830 -9.063 8.784 1.00 84.25 83 LEU A N 1
ATOM 684 C CA . LEU A 1 83 ? 20.806 -10.070 9.108 1.00 84.25 83 LEU A CA 1
ATOM 685 C C . LEU A 1 83 ? 20.919 -10.581 10.540 1.00 84.25 83 LEU A C 1
ATOM 687 O O . LEU A 1 83 ? 19.959 -10.377 11.280 1.00 84.25 83 LEU A O 1
ATOM 691 N N . LYS A 1 84 ? 22.087 -11.106 10.946 1.00 87.19 84 LYS A N 1
ATOM 692 C CA . LYS A 1 84 ? 22.384 -11.598 12.313 1.00 87.19 84 LYS A CA 1
ATOM 693 C C . LYS A 1 84 ? 21.763 -10.730 13.386 1.00 87.19 84 LYS A C 1
ATOM 695 O O . LYS A 1 84 ? 21.177 -11.179 14.357 1.00 87.19 84 LYS A O 1
ATOM 700 N N . ASP A 1 85 ? 21.919 -9.444 13.179 1.00 85.69 85 ASP A N 1
ATOM 701 C CA . ASP A 1 85 ? 21.598 -8.444 14.143 1.00 85.69 85 ASP A CA 1
ATOM 702 C C . ASP A 1 85 ? 20.077 -8.070 14.071 1.00 85.69 85 ASP A C 1
ATOM 704 O O . ASP A 1 85 ? 19.514 -7.685 15.092 1.00 85.69 85 ASP A O 1
ATOM 708 N N . ILE A 1 86 ? 19.349 -8.298 12.947 1.00 87.56 86 ILE A N 1
ATOM 709 C CA . ILE A 1 86 ? 17.851 -8.215 12.857 1.00 87.56 86 ILE A CA 1
ATOM 710 C C . ILE A 1 86 ? 17.290 -9.295 13.727 1.00 87.56 86 ILE A C 1
ATOM 712 O O . ILE A 1 86 ? 16.226 -9.092 14.284 1.00 87.56 86 ILE A O 1
ATOM 716 N N . ASP A 1 87 ? 18.011 -10.410 13.789 1.00 86.06 87 ASP A N 1
ATOM 717 C CA . ASP A 1 87 ? 17.671 -11.593 14.540 1.00 86.06 87 ASP A CA 1
ATOM 718 C C . ASP A 1 87 ? 18.234 -11.537 15.966 1.00 86.06 87 ASP A C 1
ATOM 720 O O . ASP A 1 87 ? 17.628 -12.097 16.877 1.00 86.06 87 ASP A O 1
ATOM 724 N N . ARG A 1 88 ? 19.266 -10.720 16.252 1.00 89.88 88 ARG A N 1
ATOM 725 C CA . ARG A 1 88 ? 19.519 -10.280 17.629 1.00 89.88 88 ARG A CA 1
ATOM 726 C C . ARG A 1 88 ? 18.351 -9.444 18.076 1.00 89.88 88 ARG A C 1
ATOM 728 O O . ARG A 1 88 ? 17.797 -9.834 19.087 1.00 89.88 88 ARG A O 1
ATOM 735 N N . LEU A 1 89 ? 17.858 -8.471 17.297 1.00 88.69 89 LEU A N 1
ATOM 736 C CA . LEU A 1 89 ? 16.478 -7.996 17.456 1.00 88.69 89 LEU A CA 1
ATOM 737 C C . LEU A 1 89 ? 15.401 -8.902 16.807 1.00 88.69 89 LEU A C 1
ATOM 739 O O . LEU A 1 89 ? 14.339 -8.433 16.391 1.00 88.69 89 LEU A O 1
ATOM 743 N N . ALA A 1 90 ? 15.641 -10.220 16.884 1.00 90.56 90 ALA A N 1
ATOM 744 C CA . ALA A 1 90 ? 14.657 -11.294 17.051 1.00 90.56 90 ALA A CA 1
ATOM 745 C C . ALA A 1 90 ? 14.900 -12.387 18.205 1.00 90.56 90 ALA A C 1
ATOM 747 O O . ALA A 1 90 ? 14.075 -13.300 18.220 1.00 90.56 90 ALA A O 1
ATOM 748 N N . LYS A 1 91 ? 15.853 -12.272 19.214 1.00 90.88 91 LYS A N 1
ATOM 749 C CA . LYS A 1 91 ? 15.921 -12.900 20.622 1.00 90.88 91 LYS A CA 1
ATOM 750 C C . LYS A 1 91 ? 15.514 -12.127 22.007 1.00 90.88 91 LYS A C 1
ATOM 752 O O . LYS A 1 91 ? 15.692 -12.685 23.072 1.00 90.88 91 LYS A O 1
ATOM 757 N N . LYS A 1 92 ? 14.963 -10.874 22.046 1.00 91.50 92 LYS A N 1
ATOM 758 C CA . LYS A 1 92 ? 13.727 -10.198 22.710 1.00 91.50 92 LYS A CA 1
ATOM 759 C C . LYS A 1 92 ? 13.025 -8.828 22.049 1.00 91.50 92 LYS A C 1
ATOM 761 O O . LYS A 1 92 ? 13.249 -7.854 22.746 1.00 91.50 92 LYS A O 1
ATOM 766 N N . ILE A 1 93 ? 12.248 -8.416 20.902 1.00 94.38 93 ILE A N 1
ATOM 767 C CA . ILE A 1 93 ? 11.180 -8.735 19.711 1.00 94.38 93 ILE A CA 1
ATOM 768 C C . ILE A 1 93 ? 9.566 -9.332 19.703 1.00 94.38 93 ILE A C 1
ATOM 770 O O . ILE A 1 93 ? 8.895 -8.668 18.963 1.00 94.38 93 ILE A O 1
ATOM 774 N N . TYR A 1 94 ? 8.655 -10.302 20.257 1.00 91.75 94 TYR A N 1
ATOM 775 C CA . TYR A 1 94 ? 8.336 -11.639 21.088 1.00 91.75 94 TYR A CA 1
ATOM 776 C C . TYR A 1 94 ? 8.564 -11.936 22.610 1.00 91.75 94 TYR A C 1
ATOM 778 O O . TYR A 1 94 ? 7.639 -11.733 23.340 1.00 91.75 94 TYR A O 1
ATOM 786 N N . GLU A 1 95 ? 9.626 -12.593 23.128 1.00 92.75 95 GLU A N 1
ATOM 787 C CA . GLU A 1 95 ? 9.845 -12.948 24.564 1.00 92.75 95 GLU A CA 1
ATOM 788 C C . GLU A 1 95 ? 9.362 -11.927 25.642 1.00 92.75 95 GLU A C 1
ATOM 790 O O . GLU A 1 95 ? 8.302 -12.112 26.222 1.00 92.75 95 GLU A O 1
ATOM 795 N N . LEU A 1 96 ? 10.057 -10.808 25.880 1.00 92.31 96 LEU A N 1
ATOM 796 C CA . LEU A 1 96 ? 9.565 -9.567 26.523 1.00 92.31 96 LEU A CA 1
ATOM 797 C C . LEU A 1 96 ? 8.459 -8.835 25.694 1.00 92.31 96 LEU A C 1
ATOM 799 O O . LEU A 1 96 ? 8.110 -7.709 25.997 1.00 92.31 96 LEU A O 1
ATOM 803 N N . GLY A 1 97 ? 7.854 -9.465 24.687 1.00 93.75 97 GLY A N 1
ATOM 804 C CA . GLY A 1 97 ? 6.575 -9.182 23.998 1.00 93.75 97 GLY A CA 1
ATOM 805 C C . GLY A 1 97 ? 5.427 -10.106 24.480 1.00 93.75 97 GLY A C 1
ATOM 806 O O . GLY A 1 97 ? 4.258 -9.746 24.373 1.00 93.75 97 GLY A O 1
ATOM 807 N N . ASN A 1 98 ? 5.783 -11.243 25.100 1.00 91.00 98 ASN A N 1
ATOM 808 C CA . ASN A 1 98 ? 4.972 -12.368 25.577 1.00 91.00 98 ASN A CA 1
ATOM 809 C C . ASN A 1 98 ? 4.890 -12.372 27.102 1.00 91.00 98 ASN A C 1
ATOM 811 O O . ASN A 1 98 ? 3.833 -12.592 27.664 1.00 91.00 98 ASN A O 1
ATOM 815 N N . GLU A 1 99 ? 6.003 -12.098 27.784 1.00 92.12 99 GLU A N 1
ATOM 816 C CA . GLU A 1 99 ? 6.216 -12.198 29.237 1.00 92.12 99 GLU A CA 1
ATOM 817 C C . GLU A 1 99 ? 5.220 -11.380 30.084 1.00 92.12 99 GLU A C 1
ATOM 819 O O . GLU A 1 99 ? 5.186 -11.556 31.283 1.00 92.12 99 GLU A O 1
ATOM 824 N N . ILE A 1 100 ? 4.344 -10.579 29.471 1.00 91.56 100 ILE A N 1
ATOM 825 C CA . ILE A 1 100 ? 3.172 -9.951 30.085 1.00 91.56 100 ILE A CA 1
ATOM 826 C C . ILE A 1 100 ? 1.883 -10.033 29.236 1.00 91.56 100 ILE A C 1
ATOM 828 O O . ILE A 1 100 ? 0.834 -9.735 29.776 1.00 91.56 100 ILE A O 1
ATOM 832 N N . LEU A 1 101 ? 1.879 -10.583 28.011 1.00 90.12 101 LEU A N 1
ATOM 833 C CA . LEU A 1 101 ? 0.658 -11.327 27.638 1.00 90.12 101 LEU A CA 1
ATOM 834 C C . LEU A 1 101 ? 0.371 -12.397 28.724 1.00 90.12 101 LEU A C 1
ATOM 836 O O . LEU A 1 101 ? -0.766 -12.787 28.928 1.00 90.12 101 LEU A O 1
ATOM 840 N N . LYS A 1 102 ? 1.422 -12.796 29.462 1.00 89.69 102 LYS A N 1
ATOM 841 C CA . LYS A 1 102 ? 1.438 -13.588 30.696 1.00 89.69 102 LYS A CA 1
ATOM 842 C C . LYS A 1 102 ? 1.197 -12.863 32.048 1.00 89.69 102 LYS A C 1
ATOM 844 O O . LYS A 1 102 ? 1.381 -13.527 33.062 1.00 89.69 102 LYS A O 1
ATOM 849 N N . LYS A 1 103 ? 0.888 -11.559 32.165 1.00 89.38 103 LYS A N 1
ATOM 850 C CA . LYS A 1 103 ? 0.564 -10.973 33.500 1.00 89.38 103 LYS A CA 1
ATOM 851 C C . LYS A 1 103 ? -0.682 -10.118 33.418 1.00 89.38 103 LYS A C 1
ATOM 853 O O . LYS A 1 103 ? -0.774 -9.268 32.537 1.00 89.38 103 LYS A O 1
ATOM 858 N N . ASP A 1 104 ? -1.578 -10.354 34.375 1.00 88.56 104 ASP A N 1
ATOM 859 C CA . ASP A 1 104 ? -2.845 -9.651 34.526 1.00 88.56 104 ASP A CA 1
ATOM 860 C C . ASP A 1 104 ? -2.648 -8.154 34.340 1.00 88.56 104 ASP A C 1
ATOM 862 O O . ASP A 1 104 ? -1.872 -7.493 35.032 1.00 88.56 104 ASP A O 1
ATOM 866 N N . LEU A 1 105 ? -3.353 -7.665 33.337 1.00 90.56 105 LEU A N 1
ATOM 867 C CA . LEU A 1 105 ? -3.252 -6.323 32.846 1.00 90.56 105 LEU A CA 1
ATOM 868 C C . LEU A 1 105 ? -3.812 -5.374 33.908 1.00 90.56 105 LEU A C 1
ATOM 870 O O . LEU A 1 105 ? -3.212 -4.338 34.152 1.00 90.56 105 LEU A O 1
ATOM 874 N N . SER A 1 106 ? -4.882 -5.735 34.614 1.00 91.81 106 SER A N 1
ATOM 875 C CA . SER A 1 106 ? -5.589 -4.866 35.560 1.00 91.81 106 SER A CA 1
ATOM 876 C C . SER A 1 106 ? -4.781 -4.503 36.822 1.00 91.81 106 SER A C 1
ATOM 878 O O . SER A 1 106 ? -4.771 -3.330 37.208 1.00 91.81 106 SER A O 1
ATOM 880 N N . LYS A 1 107 ? -4.036 -5.454 37.411 1.00 91.25 107 LYS A N 1
ATOM 881 C CA . LYS A 1 107 ? -3.337 -5.384 38.729 1.00 91.25 107 LYS A CA 1
ATOM 882 C C . LYS A 1 107 ? -2.130 -4.446 38.809 1.00 91.25 107 LYS A C 1
ATOM 884 O O . LYS A 1 107 ? -1.239 -4.571 39.646 1.00 91.25 107 LYS A O 1
ATOM 889 N N . LEU A 1 108 ? -2.053 -3.535 37.868 1.00 91.38 108 LEU A N 1
ATOM 890 C CA . LEU A 1 108 ? -0.842 -2.881 37.460 1.00 91.38 108 LEU A CA 1
ATOM 891 C C . LEU A 1 108 ? -1.065 -1.368 37.539 1.00 91.38 108 LEU A C 1
ATOM 893 O O . LEU A 1 108 ? -2.125 -0.846 37.174 1.00 91.38 108 LEU A O 1
ATOM 897 N N . SER A 1 109 ? -0.081 -0.659 38.084 1.00 91.69 109 SER A N 1
ATOM 898 C CA . SER A 1 109 ? -0.294 0.700 38.572 1.00 91.69 109 SER A CA 1
ATOM 899 C C . SER A 1 109 ? 0.027 1.784 37.554 1.00 91.69 109 SER A C 1
ATOM 901 O O . SER A 1 109 ? 0.775 1.608 36.590 1.00 91.69 109 SER A O 1
ATOM 903 N N . ASN A 1 110 ? -0.517 2.958 37.843 1.00 91.44 110 ASN A N 1
ATOM 904 C CA . ASN A 1 110 ? 0.199 4.222 37.849 1.00 91.44 110 ASN A CA 1
ATOM 905 C C . ASN A 1 110 ? 1.646 4.168 37.360 1.00 91.44 110 ASN A C 1
ATOM 907 O O . ASN A 1 110 ? 1.851 4.137 36.151 1.00 91.44 110 ASN A O 1
ATOM 911 N N . LYS A 1 111 ? 2.641 4.181 38.265 1.00 90.88 111 LYS A N 1
ATOM 912 C CA . LYS A 1 111 ? 4.077 4.303 37.947 1.00 90.88 111 LYS A CA 1
ATOM 913 C C . LYS A 1 111 ? 4.659 3.030 37.345 1.00 90.88 111 LYS A C 1
ATOM 915 O O . LYS A 1 111 ? 5.651 2.487 37.836 1.00 90.88 111 LYS A O 1
ATOM 920 N N . GLN A 1 112 ? 3.945 2.467 36.379 1.00 91.69 112 GLN A N 1
ATOM 921 C CA . GLN A 1 112 ? 4.034 1.071 36.043 1.00 91.69 112 GLN A CA 1
ATOM 922 C C . GLN A 1 112 ? 3.654 0.839 34.566 1.00 91.69 112 GLN A C 1
ATOM 924 O O . GLN A 1 112 ? 4.559 0.542 33.780 1.00 91.69 112 GLN A O 1
ATOM 929 N N . LEU A 1 113 ? 2.424 1.073 34.093 1.00 91.69 113 LEU A N 1
ATOM 930 C CA . LEU A 1 113 ? 2.122 0.716 32.690 1.00 91.69 113 LEU A CA 1
ATOM 931 C C . LEU A 1 113 ? 2.700 1.693 31.647 1.00 91.69 113 LEU A C 1
ATOM 933 O O . LEU A 1 113 ? 3.211 1.254 30.626 1.00 91.69 113 LEU A O 1
ATOM 937 N N . ALA A 1 114 ? 2.831 2.994 31.910 1.00 89.38 114 ALA A N 1
ATOM 938 C CA . ALA A 1 114 ? 3.853 3.834 31.269 1.00 89.38 114 ALA A CA 1
ATOM 939 C C . ALA A 1 114 ? 4.903 4.240 32.271 1.00 89.38 114 ALA A C 1
ATOM 941 O O . ALA A 1 114 ? 5.428 5.336 32.202 1.00 89.38 114 ALA A O 1
ATOM 942 N N . THR A 1 115 ? 5.284 3.273 33.095 1.00 92.19 115 THR A N 1
ATOM 943 C CA . THR A 1 115 ? 6.685 2.859 33.205 1.00 92.19 115 THR A CA 1
ATOM 944 C C . THR A 1 115 ? 7.043 1.859 32.085 1.00 92.19 115 THR A C 1
ATOM 946 O O . THR A 1 115 ? 8.201 1.559 31.854 1.00 92.19 115 THR A O 1
ATOM 949 N N . ASN A 1 116 ? 6.073 1.436 31.269 1.00 90.88 116 ASN A N 1
ATOM 950 C CA . ASN A 1 116 ? 6.270 0.495 30.181 1.00 90.88 116 ASN A CA 1
ATOM 951 C C . ASN A 1 116 ? 5.980 0.996 28.776 1.00 90.88 116 ASN A C 1
ATOM 953 O O . ASN A 1 116 ? 6.619 0.480 27.873 1.00 90.88 116 ASN A O 1
ATOM 957 N N . LEU A 1 117 ? 5.051 1.927 28.539 1.00 90.00 117 LEU A N 1
ATOM 958 C CA . LEU A 1 117 ? 4.667 2.288 27.172 1.00 90.00 117 LEU A CA 1
ATOM 959 C C . LEU 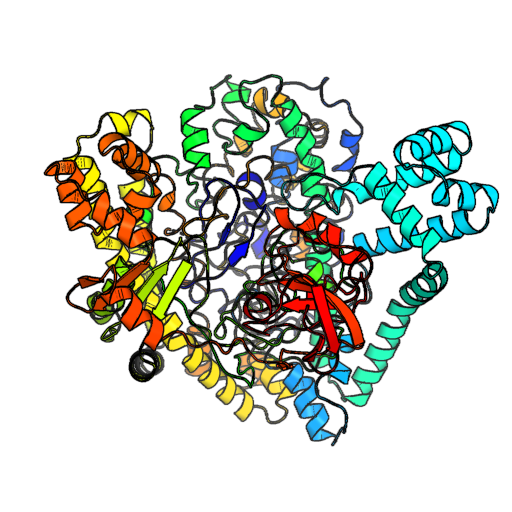A 1 117 ? 5.859 2.673 26.318 1.00 90.00 117 LEU A C 1
ATOM 961 O O . LEU A 1 117 ? 6.048 2.076 25.271 1.00 90.00 117 LEU A O 1
ATOM 965 N N . ASP A 1 118 ? 6.708 3.541 26.854 1.00 85.88 118 ASP A N 1
ATOM 966 C CA . ASP A 1 118 ? 8.002 3.968 26.335 1.00 85.88 118 ASP A CA 1
ATOM 967 C C . ASP A 1 118 ? 9.045 2.871 26.360 1.00 85.88 118 ASP A C 1
ATOM 969 O O . ASP A 1 118 ? 10.093 3.043 25.768 1.00 85.88 118 ASP A O 1
ATOM 973 N N . LYS A 1 119 ? 8.799 1.758 27.062 1.00 88.44 119 LYS A N 1
ATOM 974 C CA . LYS A 1 119 ? 9.495 0.527 26.733 1.00 88.44 119 LYS A CA 1
ATOM 975 C C . LYS A 1 119 ? 9.100 0.251 25.314 1.00 88.44 119 LYS A C 1
ATOM 977 O O . LYS A 1 119 ? 9.838 0.731 24.475 1.00 88.44 119 LYS A O 1
ATOM 982 N N . LEU A 1 120 ? 7.986 -0.415 25.008 1.00 87.12 120 LEU A N 1
ATOM 983 C CA . LEU A 1 120 ? 7.653 -0.749 23.613 1.00 87.12 120 LEU A CA 1
ATOM 984 C C . LEU A 1 120 ? 7.988 0.425 22.681 1.00 87.12 120 LEU A C 1
ATOM 986 O O . LEU A 1 120 ? 8.721 0.246 21.705 1.00 87.12 120 LEU A O 1
ATOM 990 N N . TYR A 1 121 ? 7.481 1.610 23.007 1.00 84.56 121 TYR A N 1
ATOM 991 C CA . TYR A 1 121 ? 7.659 2.824 22.238 1.00 84.56 121 TYR A CA 1
ATOM 992 C C . TYR A 1 121 ? 9.090 3.149 21.902 1.00 84.56 121 TYR A C 1
ATOM 994 O O . TYR A 1 121 ? 9.407 3.560 20.786 1.00 84.56 121 TYR A O 1
ATOM 1002 N N . GLN A 1 122 ? 9.992 2.880 22.821 1.00 82.56 122 GLN A N 1
ATOM 1003 C CA . GLN A 1 122 ? 11.367 3.086 22.537 1.00 82.56 122 GLN A CA 1
ATOM 1004 C C . GLN A 1 122 ? 12.036 1.901 21.852 1.00 82.56 122 GLN A C 1
ATOM 1006 O O . GLN A 1 122 ? 13.258 1.938 21.829 1.00 82.56 122 GLN A O 1
ATOM 1011 N N . LEU A 1 123 ? 11.358 0.862 21.325 1.00 85.56 123 LEU A N 1
ATOM 1012 C CA . LEU A 1 123 ? 11.954 -0.054 20.331 1.00 85.56 123 LEU A CA 1
ATOM 1013 C C . LEU A 1 123 ? 11.452 0.152 18.905 1.00 85.56 123 LEU A C 1
ATOM 1015 O O . LEU A 1 123 ? 12.243 -0.038 18.000 1.00 85.56 123 LEU A O 1
ATOM 1019 N N . GLY A 1 124 ? 10.234 0.583 18.623 1.00 85.62 124 GLY A N 1
ATOM 1020 C CA . GLY A 1 124 ? 9.853 0.810 17.213 1.00 85.62 124 GLY A CA 1
ATOM 1021 C C . GLY A 1 124 ? 10.816 1.664 16.453 1.00 85.62 124 GLY A C 1
ATOM 1022 O O . GLY A 1 124 ? 11.402 1.239 15.455 1.00 85.62 124 GLY A O 1
ATOM 1023 N N . LYS A 1 125 ? 11.118 2.763 17.115 1.00 77.31 125 LYS A N 1
ATOM 1024 C CA . LYS A 1 125 ? 12.144 3.735 16.853 1.00 77.31 125 LYS A CA 1
ATOM 1025 C C . LYS A 1 125 ? 13.579 3.152 16.709 1.00 77.31 125 LYS A C 1
ATOM 1027 O O . LYS A 1 125 ? 14.487 3.960 16.761 1.00 77.31 125 LYS A O 1
ATOM 1032 N N . ASP A 1 126 ? 13.836 1.847 16.465 1.00 79.31 126 ASP A N 1
ATOM 1033 C CA . ASP A 1 126 ? 14.886 1.287 15.556 1.00 79.31 126 ASP A CA 1
ATOM 1034 C C . ASP A 1 126 ? 14.743 -0.050 14.815 1.00 79.31 126 ASP A C 1
ATOM 1036 O O . ASP A 1 126 ? 15.651 -0.433 14.090 1.00 79.31 126 ASP A O 1
ATOM 1040 N N . ILE A 1 127 ? 13.655 -0.798 14.850 1.00 82.56 127 ILE A N 1
ATOM 1041 C CA . ILE A 1 127 ? 13.602 -2.061 14.064 1.00 82.56 127 ILE A CA 1
ATOM 1042 C C . ILE A 1 127 ? 13.825 -1.825 12.569 1.00 82.56 127 ILE A C 1
ATOM 1044 O O . ILE A 1 127 ? 14.143 -2.740 11.818 1.00 82.56 127 ILE A O 1
ATOM 1048 N N . SER A 1 128 ? 13.627 -0.580 12.162 1.00 79.94 128 SER A N 1
ATOM 1049 C CA . SER A 1 128 ? 12.797 -0.192 11.059 1.00 79.94 128 SER A CA 1
ATOM 1050 C C . SER A 1 128 ? 13.375 1.055 10.328 1.00 79.94 128 SER A C 1
ATOM 1052 O O . SER A 1 128 ? 12.927 1.240 9.213 1.00 79.94 128 SER A O 1
ATOM 1054 N N . ASP A 1 129 ? 14.377 1.843 10.832 1.00 73.56 129 ASP A N 1
ATOM 1055 C CA . ASP A 1 129 ? 15.169 2.829 10.039 1.00 73.56 129 ASP A CA 1
ATOM 1056 C C . ASP A 1 129 ? 15.766 1.971 8.965 1.00 73.56 129 ASP A C 1
ATOM 1058 O O . ASP A 1 129 ? 15.300 2.040 7.860 1.00 73.56 129 ASP A O 1
ATOM 1062 N N . LEU A 1 130 ? 16.830 1.222 9.276 1.00 76.50 130 LEU A N 1
ATOM 1063 C CA . LEU A 1 130 ? 16.870 -0.116 9.822 1.00 76.50 130 LEU A CA 1
ATOM 1064 C C . LEU A 1 130 ? 16.031 -1.124 9.066 1.00 76.50 130 LEU A C 1
ATOM 1066 O O . LEU A 1 130 ? 16.366 -1.486 7.964 1.00 76.50 130 LEU A O 1
ATOM 1070 N N . GLY A 1 131 ? 14.918 -1.622 9.540 1.00 77.19 131 GLY A N 1
ATOM 1071 C CA . GLY A 1 131 ? 14.072 -2.488 8.719 1.00 77.19 131 GLY A CA 1
ATOM 1072 C C . GLY A 1 131 ? 13.736 -1.854 7.362 1.00 77.19 131 GLY A C 1
ATOM 1073 O O . GLY A 1 131 ? 13.506 -2.616 6.433 1.00 77.19 131 GLY A O 1
ATOM 1074 N N . MET A 1 132 ? 13.800 -0.516 7.240 1.00 76.19 132 MET A N 1
ATOM 1075 C CA . MET A 1 132 ? 13.770 0.283 6.015 1.00 76.19 132 MET A CA 1
ATOM 1076 C C . MET A 1 132 ? 15.154 0.655 5.413 1.00 76.19 132 MET A C 1
ATOM 1078 O O . MET A 1 132 ? 15.285 1.010 4.259 1.00 76.19 132 MET A O 1
ATOM 1082 N N . ILE A 1 133 ? 16.231 0.359 6.111 1.00 76.94 133 ILE A N 1
ATOM 1083 C CA . ILE A 1 133 ? 17.516 -0.127 5.631 1.00 76.94 133 ILE A CA 1
ATOM 1084 C C . ILE A 1 133 ? 17.381 -1.623 5.235 1.00 76.94 133 ILE A C 1
ATOM 1086 O O . ILE A 1 133 ? 18.311 -2.392 5.035 1.00 76.94 133 ILE A O 1
ATOM 1090 N N . ALA A 1 134 ? 16.144 -2.081 5.126 1.00 76.12 134 ALA A N 1
ATOM 1091 C CA . ALA A 1 134 ? 15.778 -3.090 4.177 1.00 76.12 134 ALA A CA 1
ATOM 1092 C C . ALA A 1 134 ? 14.478 -2.702 3.422 1.00 76.12 134 ALA A C 1
ATOM 1094 O O . ALA A 1 134 ? 13.714 -3.588 3.016 1.00 76.12 134 ALA A O 1
ATOM 1095 N N . VAL A 1 135 ? 14.193 -1.388 3.278 1.00 73.31 135 VAL A N 1
ATOM 1096 C CA . VAL A 1 135 ? 13.034 -0.785 2.577 1.00 73.31 135 VAL A CA 1
ATOM 1097 C C . VAL A 1 135 ? 13.245 0.590 1.877 1.00 73.31 135 VAL A C 1
ATOM 1099 O O . VAL A 1 135 ? 12.287 1.241 1.477 1.00 73.31 135 VAL A O 1
ATOM 1102 N N . ILE A 1 136 ? 14.464 1.082 1.680 1.00 73.75 136 ILE A N 1
ATOM 1103 C CA . ILE A 1 136 ? 14.739 2.202 0.763 1.00 73.75 136 ILE A CA 1
ATOM 1104 C C . ILE A 1 136 ? 16.057 1.944 0.067 1.00 73.75 136 ILE A C 1
ATOM 1106 O O . ILE A 1 136 ? 17.008 2.730 0.071 1.00 73.75 136 ILE A O 1
ATOM 1110 N N . PRO A 1 137 ? 16.082 0.834 -0.648 1.00 70.69 137 PRO A N 1
ATOM 1111 C CA . PRO A 1 137 ? 15.785 1.207 -2.006 1.00 70.69 137 PRO A CA 1
ATOM 1112 C C . PRO A 1 137 ? 14.369 1.501 -2.532 1.00 70.69 137 PRO A C 1
ATOM 1114 O O . PRO A 1 137 ? 14.406 1.937 -3.653 1.00 70.69 137 PRO A O 1
ATOM 1117 N N . ASP A 1 138 ? 13.153 1.274 -1.971 1.00 58.09 138 ASP A N 1
ATOM 1118 C CA . ASP A 1 138 ? 12.135 0.570 -2.828 1.00 58.09 138 ASP A CA 1
ATOM 1119 C C . ASP A 1 138 ? 10.536 0.731 -3.385 1.00 58.09 138 ASP A C 1
ATOM 1121 O O . ASP A 1 138 ? 10.432 -0.119 -4.230 1.00 58.09 138 ASP A O 1
ATOM 1125 N N . LEU A 1 139 ? 9.299 1.532 -3.373 1.00 56.62 139 LEU A N 1
ATOM 1126 C CA . LEU A 1 139 ? 8.570 2.991 -3.415 1.00 56.62 139 LEU A CA 1
ATOM 1127 C C . LEU A 1 139 ? 8.736 4.181 -4.502 1.00 56.62 139 LEU A C 1
ATOM 1129 O O . LEU A 1 139 ? 9.062 5.271 -4.063 1.00 56.62 139 LEU A O 1
ATOM 1133 N N . ARG A 1 140 ? 8.661 4.048 -5.857 1.00 53.88 140 ARG A N 1
ATOM 1134 C CA . ARG A 1 140 ? 9.058 5.035 -6.948 1.00 53.88 140 ARG A CA 1
ATOM 1135 C C . ARG A 1 140 ? 10.086 4.622 -8.046 1.00 53.88 140 ARG A C 1
ATOM 1137 O O . ARG A 1 140 ? 9.613 4.335 -9.119 1.00 53.88 140 ARG A O 1
ATOM 1144 N N . HIS A 1 141 ? 11.415 4.550 -7.854 1.00 52.47 141 HIS A N 1
ATOM 1145 C CA . HIS A 1 141 ? 12.486 4.469 -8.889 1.00 52.47 141 HIS A CA 1
ATOM 1146 C C . HIS A 1 141 ? 13.234 3.155 -9.338 1.00 52.47 141 HIS A C 1
ATOM 1148 O O . HIS A 1 141 ? 14.283 3.232 -9.966 1.00 52.47 141 HIS A O 1
ATOM 1154 N N . ALA A 1 142 ? 12.825 1.921 -9.054 1.00 60.00 142 ALA A N 1
ATOM 1155 C CA . ALA A 1 142 ? 13.131 0.748 -9.882 1.00 60.00 142 ALA A CA 1
ATOM 1156 C C . ALA A 1 142 ? 14.616 0.291 -10.046 1.00 60.00 142 ALA A C 1
ATOM 1158 O O . ALA A 1 142 ? 14.967 -0.334 -11.034 1.00 60.00 142 ALA A O 1
ATOM 1159 N N . ILE A 1 143 ? 15.436 0.299 -8.995 1.00 65.94 143 ILE A N 1
ATOM 1160 C CA . ILE A 1 143 ? 16.876 -0.044 -8.886 1.00 65.94 143 ILE A CA 1
ATOM 1161 C C . ILE A 1 143 ? 17.295 -1.309 -8.185 1.00 65.94 143 ILE A C 1
ATOM 1163 O O . ILE A 1 143 ? 18.478 -1.536 -8.076 1.00 65.94 143 ILE A O 1
ATOM 1167 N N . LEU A 1 144 ? 16.376 -2.141 -7.741 1.00 71.88 144 LEU A N 1
ATOM 1168 C CA . LEU A 1 144 ? 16.604 -3.574 -7.508 1.00 71.88 144 LEU A CA 1
ATOM 1169 C C . LEU A 1 144 ? 16.949 -4.465 -8.904 1.00 71.88 144 LEU A C 1
ATOM 1171 O O . LEU A 1 144 ? 18.425 -5.708 -9.499 1.00 71.88 144 LEU A O 1
ATOM 1175 N N . THR A 1 145 ? 15.687 -3.871 -9.521 1.00 69.00 145 THR A N 1
ATOM 1176 C CA . THR A 1 145 ? 14.491 -3.723 -10.692 1.00 69.00 145 THR A CA 1
ATOM 1177 C C . THR A 1 145 ? 14.229 -3.045 -12.338 1.00 69.00 145 THR A C 1
ATOM 1179 O O . THR A 1 145 ? 13.290 -3.532 -12.924 1.00 69.00 145 THR A O 1
ATOM 1182 N N . THR A 1 146 ? 14.851 -2.065 -13.230 1.00 77.00 146 THR A N 1
ATOM 1183 C CA . THR A 1 146 ? 15.541 -2.074 -14.739 1.00 77.00 146 THR A CA 1
ATOM 1184 C C . THR A 1 146 ? 17.172 -2.186 -15.361 1.00 77.00 146 THR A C 1
ATOM 1186 O O . THR A 1 146 ? 17.348 -1.379 -16.248 1.00 77.00 146 THR A O 1
ATOM 1189 N N . LEU A 1 147 ? 18.419 -2.939 -15.253 1.00 81.06 147 LEU A N 1
ATOM 1190 C CA . LEU A 1 147 ? 19.353 -4.134 -14.625 1.00 81.06 147 LEU A CA 1
ATOM 1191 C C . LEU A 1 147 ? 19.045 -5.695 -14.470 1.00 81.06 147 LEU A C 1
ATOM 1193 O O . LEU A 1 147 ? 19.574 -6.409 -15.268 1.00 81.06 147 LEU A O 1
ATOM 1197 N N . LEU A 1 148 ? 18.466 -6.370 -13.425 1.00 81.62 148 LEU A N 1
ATOM 1198 C CA . LEU A 1 148 ? 18.612 -7.864 -13.216 1.00 81.62 148 LEU A CA 1
ATOM 1199 C C . LEU A 1 148 ? 17.869 -8.719 -14.312 1.00 81.62 148 LEU A C 1
ATOM 1201 O O . LEU A 1 148 ? 18.289 -9.844 -14.567 1.00 81.62 148 LEU A O 1
ATOM 1205 N N . LYS A 1 149 ? 16.882 -8.152 -15.056 1.00 79.44 149 LYS A N 1
ATOM 1206 C CA . LYS A 1 149 ? 16.258 -8.580 -16.366 1.00 79.44 149 LYS A CA 1
ATOM 1207 C C . LYS A 1 149 ? 17.271 -8.323 -17.471 1.00 79.44 149 LYS A C 1
ATOM 1209 O O . LYS A 1 149 ? 17.132 -8.953 -18.490 1.00 79.44 149 LYS A O 1
ATOM 1214 N N . GLU A 1 150 ? 18.160 -7.351 -17.320 1.00 86.81 150 GLU A N 1
ATOM 1215 C CA . GLU A 1 150 ? 19.342 -7.085 -18.140 1.00 86.81 150 GLU A CA 1
ATOM 1216 C C . GLU A 1 150 ? 20.479 -8.028 -17.709 1.00 86.81 150 GLU A C 1
ATOM 1218 O O . GLU A 1 150 ? 21.226 -8.480 -18.542 1.00 86.81 150 GLU A O 1
ATOM 1223 N N . ILE A 1 151 ? 20.539 -8.525 -16.467 1.00 87.50 151 ILE A N 1
ATOM 1224 C CA . ILE A 1 151 ? 21.463 -9.597 -16.073 1.00 87.50 151 ILE A CA 1
ATOM 1225 C C . ILE A 1 151 ? 21.085 -10.853 -16.794 1.00 87.50 151 ILE A C 1
ATOM 1227 O O . ILE A 1 151 ? 21.692 -11.257 -17.785 1.00 87.50 151 ILE A O 1
ATOM 1231 N N . VAL A 1 152 ? 19.914 -11.349 -16.474 1.00 84.88 152 VAL A N 1
ATOM 1232 C CA . VAL A 1 152 ? 19.387 -12.451 -17.246 1.00 84.88 152 VAL A CA 1
ATOM 1233 C C . VAL A 1 152 ? 18.969 -11.972 -18.673 1.00 84.88 152 VAL A C 1
ATOM 1235 O O . VAL A 1 152 ? 18.439 -12.776 -19.423 1.00 84.88 152 VAL A O 1
ATOM 1238 N N . LYS A 1 153 ? 19.207 -10.716 -19.133 1.00 87.38 153 LYS A N 1
ATOM 1239 C CA . LYS A 1 153 ? 19.187 -10.363 -20.584 1.00 87.38 153 LYS A CA 1
ATOM 1240 C C . LYS A 1 153 ? 20.510 -10.697 -21.169 1.00 87.38 153 LYS A C 1
ATOM 1242 O O . LYS A 1 153 ? 20.556 -11.589 -21.985 1.00 87.38 153 LYS A O 1
ATOM 1247 N N . ASP A 1 154 ? 21.555 -10.033 -20.744 1.00 88.94 154 ASP A N 1
ATOM 1248 C CA . ASP A 1 154 ? 22.766 -9.996 -21.516 1.00 88.94 154 ASP A CA 1
ATOM 1249 C C . ASP A 1 154 ? 23.579 -11.270 -21.300 1.00 88.94 154 ASP A C 1
ATOM 1251 O O . ASP A 1 154 ? 24.298 -11.641 -22.206 1.00 88.94 154 ASP A O 1
ATOM 1255 N N . LYS A 1 155 ? 23.302 -12.081 -20.260 1.00 89.44 155 LYS A N 1
ATOM 1256 C CA . LYS A 1 155 ? 23.702 -13.507 -20.236 1.00 89.44 155 LYS A CA 1
ATOM 1257 C C . LYS A 1 155 ? 22.790 -14.443 -21.043 1.00 89.44 155 LYS A C 1
ATOM 1259 O O . LYS A 1 155 ? 23.283 -15.430 -21.564 1.00 89.44 155 LYS A O 1
ATOM 1264 N N . ILE A 1 156 ? 21.494 -14.152 -21.207 1.00 87.56 156 ILE A N 1
ATOM 1265 C CA . ILE A 1 156 ? 20.647 -14.903 -22.163 1.00 87.56 156 ILE A CA 1
ATOM 1266 C C . ILE A 1 156 ? 21.059 -14.598 -23.608 1.00 87.56 156 ILE A C 1
ATOM 1268 O O . ILE A 1 156 ? 21.140 -15.510 -24.419 1.00 87.56 156 ILE A O 1
ATOM 1272 N N . ASN A 1 157 ? 21.335 -13.332 -23.913 1.00 86.69 157 ASN A N 1
ATOM 1273 C CA . ASN A 1 157 ? 21.742 -12.848 -25.222 1.00 86.69 157 ASN A CA 1
ATOM 1274 C C . ASN A 1 157 ? 23.198 -13.247 -25.535 1.00 86.69 157 ASN A C 1
ATOM 1276 O O . ASN A 1 157 ? 23.463 -13.636 -26.659 1.00 86.69 157 ASN A O 1
ATOM 1280 N N . GLN A 1 158 ? 24.124 -13.205 -24.565 1.00 87.88 158 GLN A N 1
ATOM 1281 C CA . GLN A 1 158 ? 25.522 -13.634 -24.755 1.00 87.88 158 GLN A CA 1
ATOM 1282 C C . GLN A 1 158 ? 25.661 -15.144 -25.002 1.00 87.88 158 GLN A C 1
ATOM 1284 O O . GLN A 1 158 ? 26.609 -15.556 -25.659 1.00 87.88 158 GLN A O 1
ATOM 1289 N N . TYR A 1 159 ? 24.741 -15.966 -24.484 1.00 86.06 159 TYR A N 1
ATOM 1290 C CA . TYR A 1 159 ? 24.792 -17.429 -24.611 1.00 86.06 159 TYR A CA 1
ATOM 1291 C C . TYR A 1 159 ? 23.607 -18.015 -25.401 1.00 86.06 159 TYR A C 1
ATOM 1293 O O . TYR A 1 159 ? 23.257 -19.175 -25.201 1.00 86.06 159 TYR A O 1
ATOM 1301 N N . ASN A 1 160 ? 22.959 -17.214 -26.262 1.00 79.31 160 ASN A N 1
ATOM 1302 C CA . ASN A 1 160 ? 21.861 -17.614 -27.164 1.00 79.31 160 ASN A CA 1
ATOM 1303 C C . ASN A 1 160 ? 20.768 -18.497 -26.520 1.00 79.31 160 ASN A C 1
ATOM 1305 O O . ASN A 1 160 ? 20.223 -19.426 -27.118 1.00 79.31 160 ASN A O 1
ATOM 1309 N N . ILE A 1 161 ? 20.420 -18.200 -25.267 1.00 83.19 161 ILE A N 1
ATOM 1310 C CA . ILE A 1 161 ? 19.559 -19.054 -24.450 1.00 83.19 161 ILE A CA 1
ATOM 1311 C C . ILE A 1 161 ? 18.094 -18.901 -24.885 1.00 83.19 161 ILE A C 1
ATOM 1313 O O . ILE A 1 161 ? 17.411 -17.956 -24.481 1.00 83.19 161 ILE A O 1
ATOM 1317 N N . ASN A 1 162 ? 17.563 -19.878 -25.631 1.00 75.88 162 ASN A N 1
ATOM 1318 C CA . ASN A 1 162 ? 16.142 -19.935 -26.002 1.00 75.88 162 ASN A CA 1
ATOM 1319 C C . ASN A 1 162 ? 15.239 -20.364 -24.821 1.00 75.88 162 ASN A C 1
ATOM 1321 O O . ASN A 1 162 ? 14.619 -21.439 -24.787 1.00 75.88 162 ASN A O 1
ATOM 1325 N N . LYS A 1 163 ? 15.180 -19.499 -23.807 1.00 71.81 163 LYS A N 1
ATOM 1326 C CA . LYS A 1 163 ? 14.180 -19.520 -22.741 1.00 71.81 163 LYS A CA 1
ATOM 1327 C C . LYS A 1 163 ? 13.688 -18.108 -22.501 1.00 71.81 163 LYS A C 1
ATOM 1329 O O . LYS A 1 163 ? 14.456 -17.146 -22.475 1.00 71.81 163 LYS A O 1
ATOM 1334 N N . GLN A 1 164 ? 12.375 -18.002 -22.311 1.00 64.75 164 GLN A N 1
ATOM 1335 C CA . GLN A 1 164 ? 11.726 -16.723 -22.103 1.00 64.75 164 GLN A CA 1
ATOM 1336 C C . GLN A 1 164 ? 12.401 -15.955 -20.981 1.00 64.75 164 GLN A C 1
ATOM 1338 O O . GLN A 1 164 ? 12.801 -16.535 -19.968 1.00 64.75 164 GLN A O 1
ATOM 1343 N N . ILE A 1 165 ? 12.403 -14.632 -21.166 1.00 69.06 165 ILE A N 1
ATOM 1344 C CA . ILE A 1 165 ? 12.930 -13.644 -20.241 1.00 69.06 165 ILE A CA 1
ATOM 1345 C C . ILE A 1 165 ? 12.820 -14.120 -18.796 1.00 69.06 165 ILE A C 1
ATOM 1347 O O . ILE A 1 165 ? 13.798 -14.199 -18.065 1.00 69.06 165 ILE A O 1
ATOM 1351 N N . ASN A 1 166 ? 11.601 -14.448 -18.400 1.00 61.75 166 ASN A N 1
ATOM 1352 C CA . ASN A 1 166 ? 11.279 -14.539 -17.009 1.00 61.75 166 ASN A CA 1
ATOM 1353 C C . ASN A 1 166 ? 11.869 -15.830 -16.324 1.00 61.75 166 ASN A C 1
ATOM 1355 O O . ASN A 1 166 ? 11.993 -15.910 -15.110 1.00 61.75 166 ASN A O 1
ATOM 1359 N N . TYR A 1 167 ? 12.317 -16.848 -17.057 1.00 73.62 167 TYR A N 1
ATOM 1360 C CA . TYR A 1 167 ? 12.607 -18.186 -16.507 1.00 73.62 167 TYR A CA 1
ATOM 1361 C C . TYR A 1 167 ? 13.616 -18.257 -15.329 1.00 73.62 167 TYR A C 1
ATOM 1363 O O . TYR A 1 167 ? 13.280 -18.776 -14.262 1.00 73.62 167 TYR A O 1
ATOM 1371 N N . TYR A 1 168 ? 14.833 -17.720 -15.472 1.00 74.19 168 TYR A N 1
ATOM 1372 C CA . TYR A 1 168 ? 15.922 -17.971 -14.507 1.00 74.19 168 TYR A CA 1
ATOM 1373 C C . TYR A 1 168 ? 15.821 -17.170 -13.214 1.00 74.19 168 TYR A C 1
ATOM 1375 O O . TYR A 1 168 ? 16.248 -17.602 -12.140 1.00 74.19 168 TYR A O 1
ATOM 1383 N N . PHE A 1 169 ? 15.361 -15.929 -13.310 1.00 75.00 169 PHE A N 1
ATOM 1384 C CA . PHE A 1 169 ? 15.686 -14.978 -12.266 1.00 75.00 169 PHE A CA 1
ATOM 1385 C C . PHE A 1 169 ? 14.832 -15.159 -11.013 1.00 75.00 169 PHE A C 1
ATOM 1387 O O . PHE A 1 169 ? 15.315 -14.915 -9.907 1.00 75.00 169 PHE A O 1
ATOM 1394 N N . THR A 1 170 ? 13.559 -15.547 -11.168 1.00 64.00 170 THR A N 1
ATOM 1395 C CA . THR A 1 170 ? 12.658 -15.672 -10.014 1.00 64.00 170 THR A CA 1
ATOM 1396 C C . THR A 1 170 ? 13.279 -16.578 -8.963 1.00 64.00 170 THR A C 1
ATOM 1398 O O . THR A 1 170 ? 13.396 -16.129 -7.818 1.00 64.00 170 THR A O 1
ATOM 1401 N N . PRO A 1 171 ? 13.732 -17.799 -9.320 1.00 75.06 171 PRO A N 1
ATOM 1402 C CA . PRO A 1 171 ? 14.460 -18.622 -8.377 1.00 75.06 171 PRO A CA 1
ATOM 1403 C C . PRO A 1 171 ? 15.716 -17.917 -7.870 1.00 75.06 171 PRO A C 1
ATOM 1405 O O . PRO A 1 171 ? 15.839 -17.781 -6.662 1.00 75.06 171 PRO A O 1
ATOM 1408 N N . LEU A 1 172 ? 16.573 -17.365 -8.745 1.00 79.38 172 LEU A N 1
ATOM 1409 C CA . LEU A 1 172 ? 17.874 -16.759 -8.394 1.00 79.38 172 LEU A CA 1
ATOM 1410 C C . LEU A 1 172 ? 17.890 -15.762 -7.221 1.00 79.38 172 LEU A C 1
ATOM 1412 O O . LEU A 1 172 ? 18.942 -15.565 -6.617 1.00 79.38 172 LEU A O 1
ATOM 1416 N N . ILE A 1 173 ? 16.783 -15.123 -6.868 1.00 77.62 173 ILE A N 1
ATOM 1417 C CA . ILE A 1 173 ? 16.722 -14.144 -5.767 1.00 77.62 173 ILE A CA 1
ATOM 1418 C C . ILE A 1 173 ? 15.615 -14.405 -4.742 1.00 77.62 173 ILE A C 1
ATOM 1420 O O . ILE A 1 173 ? 15.298 -13.558 -3.896 1.00 77.62 173 ILE A O 1
ATOM 1424 N N . THR A 1 174 ? 14.978 -15.557 -4.847 1.00 75.00 174 THR A N 1
ATOM 1425 C CA . THR A 1 174 ? 14.002 -16.017 -3.879 1.00 75.00 174 THR A CA 1
ATOM 1426 C C . THR A 1 174 ? 14.764 -16.565 -2.670 1.00 75.00 174 THR A C 1
ATOM 1428 O O . THR A 1 174 ? 15.565 -17.486 -2.823 1.00 75.00 174 THR A O 1
ATOM 1431 N N . PRO A 1 175 ? 14.611 -16.011 -1.454 1.00 74.69 175 PRO A N 1
ATOM 1432 C CA . PRO A 1 175 ? 15.293 -16.579 -0.301 1.00 74.69 175 PRO A CA 1
ATOM 1433 C C . PRO A 1 175 ? 14.877 -18.015 0.017 1.00 74.69 175 PRO A C 1
ATOM 1435 O O . PRO A 1 175 ? 13.808 -18.512 -0.324 1.00 74.69 175 PRO A O 1
ATOM 1438 N N . THR A 1 176 ? 15.750 -18.675 0.764 1.00 75.25 176 THR A N 1
ATOM 1439 C CA . THR A 1 176 ? 15.550 -20.023 1.299 1.00 75.25 176 THR A CA 1
ATOM 1440 C C . THR A 1 176 ? 14.831 -20.032 2.655 1.00 75.25 176 THR A C 1
ATOM 1442 O O . THR A 1 176 ? 14.426 -21.100 3.114 1.00 75.25 176 THR A O 1
ATOM 1445 N N . HIS A 1 177 ? 14.654 -18.869 3.299 1.00 70.12 177 HIS A N 1
ATOM 1446 C CA . HIS A 1 177 ? 14.202 -18.724 4.692 1.00 70.12 177 HIS A CA 1
ATOM 1447 C C . HIS A 1 177 ? 12.803 -18.106 4.782 1.00 70.12 177 HIS A C 1
ATOM 1449 O O . HIS A 1 177 ? 12.576 -16.993 4.323 1.00 70.12 177 HIS A O 1
ATOM 1455 N N . ARG A 1 178 ? 11.856 -18.827 5.391 1.00 69.56 178 ARG A N 1
ATOM 1456 C CA . ARG A 1 178 ? 10.420 -18.519 5.319 1.00 69.56 178 ARG A CA 1
ATOM 1457 C C . ARG A 1 178 ? 9.923 -17.652 6.485 1.00 69.56 178 ARG A C 1
ATOM 1459 O O . ARG A 1 178 ? 10.332 -17.849 7.631 1.00 69.56 178 ARG A O 1
ATOM 1466 N N . GLY A 1 179 ? 9.008 -16.729 6.173 1.00 68.62 179 GLY A N 1
ATOM 1467 C CA . GLY A 1 179 ? 8.275 -15.908 7.147 1.00 68.62 179 GLY A CA 1
ATOM 1468 C C . GLY A 1 179 ? 7.260 -16.698 7.976 1.00 68.62 179 GLY A C 1
ATOM 1469 O O . GLY A 1 179 ? 7.033 -17.885 7.743 1.00 68.62 179 GLY A O 1
ATOM 1470 N N . LEU A 1 180 ? 6.644 -16.044 8.954 1.00 72.94 180 LEU A N 1
ATOM 1471 C CA . LEU A 1 180 ? 5.877 -16.713 10.006 1.00 72.94 180 LEU A CA 1
ATOM 1472 C C . LEU A 1 180 ? 4.519 -17.243 9.550 1.00 72.94 180 LEU A C 1
ATOM 1474 O O . LEU A 1 180 ? 4.162 -18.329 9.983 1.00 72.94 180 LEU A O 1
ATOM 1478 N N . VAL A 1 181 ? 3.844 -16.592 8.599 1.00 65.56 181 VAL A N 1
ATOM 1479 C CA . VAL A 1 181 ? 2.614 -17.137 7.979 1.00 65.56 181 VAL A CA 1
ATOM 1480 C C . VAL A 1 181 ? 2.866 -18.479 7.281 1.00 65.56 181 VAL A C 1
ATOM 1482 O O . VAL A 1 181 ? 2.057 -19.400 7.315 1.00 65.56 181 VAL A O 1
ATOM 1485 N N . HIS A 1 182 ? 4.054 -18.645 6.707 1.00 70.56 182 HIS A N 1
ATOM 1486 C CA . HIS A 1 182 ? 4.449 -19.904 6.094 1.00 70.56 182 HIS A CA 1
ATOM 1487 C C . HIS A 1 182 ? 4.754 -20.985 7.147 1.00 70.56 182 HIS A C 1
ATOM 1489 O O . HIS A 1 182 ? 4.534 -22.170 6.899 1.00 70.56 182 HIS A O 1
ATOM 1495 N N . LYS A 1 183 ? 5.239 -20.594 8.337 1.00 78.75 183 LYS A N 1
ATOM 1496 C CA . LYS A 1 183 ? 5.419 -21.511 9.477 1.00 78.75 183 LYS A CA 1
ATOM 1497 C C . LYS A 1 183 ? 4.077 -21.900 10.095 1.00 78.75 183 LYS A C 1
ATOM 1499 O O . LYS A 1 183 ? 3.890 -23.075 10.395 1.00 78.75 183 LYS A O 1
ATOM 1504 N N . GLU A 1 184 ? 3.146 -20.957 10.211 1.00 82.69 184 GLU A N 1
ATOM 1505 C CA . GLU A 1 184 ? 1.744 -21.198 10.562 1.00 82.69 184 GLU A CA 1
ATOM 1506 C C . GLU A 1 184 ? 1.128 -22.230 9.611 1.00 82.69 184 GLU A C 1
ATOM 1508 O O . GLU A 1 184 ? 0.770 -23.315 10.063 1.00 82.69 184 GLU A O 1
ATOM 1513 N N . LYS A 1 185 ? 1.121 -21.980 8.293 1.00 79.25 185 LYS A N 1
ATOM 1514 C CA . LYS A 1 185 ? 0.537 -22.914 7.315 1.00 79.25 185 LYS A CA 1
ATOM 1515 C C . LYS A 1 185 ? 1.192 -24.303 7.331 1.00 79.25 185 LYS A C 1
ATOM 1517 O O . LYS A 1 185 ? 0.484 -25.302 7.244 1.00 79.25 185 LYS A O 1
ATOM 1522 N N . ILE A 1 186 ? 2.514 -24.407 7.509 1.00 81.06 186 ILE A N 1
ATOM 1523 C CA . ILE A 1 186 ? 3.181 -25.712 7.702 1.00 81.06 186 ILE A CA 1
ATOM 1524 C C . ILE A 1 186 ? 2.720 -26.397 9.002 1.00 81.06 186 ILE A C 1
ATOM 1526 O O . ILE A 1 186 ? 2.575 -27.617 9.025 1.00 81.06 186 ILE A O 1
ATOM 1530 N N . THR A 1 187 ? 2.475 -25.640 10.073 1.00 86.44 187 THR A N 1
ATOM 1531 C CA . THR A 1 187 ? 2.016 -26.179 11.365 1.00 86.44 187 THR A CA 1
ATOM 1532 C C . THR A 1 187 ? 0.557 -26.643 11.287 1.00 86.44 187 THR A C 1
ATOM 1534 O O . THR A 1 187 ? 0.263 -27.764 11.697 1.00 86.44 187 THR A O 1
ATOM 1537 N N . ILE A 1 188 ? -0.325 -25.856 10.658 1.00 86.12 188 ILE A N 1
ATOM 1538 C CA . ILE A 1 188 ? -1.713 -26.245 10.358 1.00 86.12 188 ILE A CA 1
ATOM 1539 C C . ILE A 1 188 ? -1.734 -27.517 9.503 1.00 86.12 188 ILE A C 1
ATOM 1541 O O . ILE A 1 188 ? -2.421 -28.466 9.853 1.00 86.12 188 ILE A O 1
ATOM 1545 N N . LEU A 1 189 ? -0.941 -27.604 8.428 1.00 84.00 189 LEU A N 1
ATOM 1546 C CA . LEU A 1 189 ? -0.928 -28.793 7.563 1.00 84.00 189 LEU A CA 1
ATOM 1547 C C . LEU A 1 189 ? -0.393 -30.058 8.264 1.00 84.00 189 LEU A C 1
ATOM 1549 O O . LEU A 1 189 ? -0.861 -31.157 7.961 1.00 84.00 189 LEU A O 1
ATOM 1553 N N . LYS A 1 190 ? 0.527 -29.930 9.235 1.00 87.38 190 LYS A N 1
ATOM 1554 C CA . LYS A 1 190 ? 0.916 -31.050 10.117 1.00 87.38 190 LYS A CA 1
ATOM 1555 C C . LYS A 1 190 ? -0.251 -31.512 10.988 1.00 87.38 190 LYS A C 1
ATOM 1557 O O . LYS A 1 190 ? -0.509 -32.713 11.061 1.00 87.38 190 LYS A O 1
ATOM 1562 N N . LEU A 1 191 ? -0.960 -30.569 11.609 1.00 89.62 191 LEU A N 1
ATOM 1563 C CA . LEU A 1 191 ? -2.119 -30.856 12.450 1.00 89.62 191 LEU A CA 1
ATOM 1564 C C . LEU A 1 191 ? -3.271 -31.470 11.638 1.00 89.62 191 LEU A C 1
ATOM 1566 O O . LEU A 1 191 ? -3.806 -32.496 12.040 1.00 89.62 191 LEU A O 1
ATOM 1570 N N . VAL A 1 192 ? -3.599 -30.919 10.466 1.00 89.19 192 VAL A N 1
ATOM 1571 C CA . VAL A 1 192 ? -4.583 -31.484 9.525 1.00 89.19 192 VAL A CA 1
ATOM 1572 C C . VAL A 1 192 ? -4.208 -32.919 9.157 1.00 89.19 192 VAL A C 1
ATOM 1574 O O . VAL A 1 192 ? -5.070 -33.795 9.194 1.00 89.19 192 VAL A O 1
ATOM 1577 N N . LYS A 1 193 ? -2.925 -33.203 8.871 1.00 87.50 193 LYS A N 1
ATOM 1578 C CA . LYS A 1 193 ? -2.480 -34.583 8.623 1.00 87.50 193 LYS A CA 1
ATOM 1579 C C . LYS A 1 193 ? -2.742 -35.476 9.844 1.00 87.50 193 LYS A C 1
ATOM 1581 O O . LYS A 1 193 ? -3.324 -36.542 9.669 1.00 87.50 193 LYS A O 1
ATOM 1586 N N . LYS A 1 194 ? -2.365 -35.040 11.053 1.00 88.69 194 LYS A N 1
ATOM 1587 C CA . LYS A 1 194 ? -2.594 -35.770 12.316 1.00 88.69 194 LYS A CA 1
ATOM 1588 C C . LYS A 1 194 ? -4.084 -36.054 12.553 1.00 88.69 194 LYS A C 1
ATOM 1590 O O . LYS A 1 194 ? -4.444 -37.202 12.781 1.00 88.69 194 LYS A O 1
ATOM 1595 N N . ILE A 1 195 ? -4.945 -35.043 12.411 1.00 90.94 195 ILE A N 1
ATOM 1596 C CA . ILE A 1 195 ? -6.408 -35.170 12.502 1.00 90.94 195 ILE A CA 1
ATOM 1597 C C . ILE A 1 195 ? -6.931 -36.176 11.471 1.00 90.94 195 ILE A C 1
ATOM 1599 O O . ILE A 1 195 ? -7.731 -37.044 11.805 1.00 90.94 195 ILE A O 1
ATOM 1603 N N . SER A 1 196 ? -6.449 -36.103 10.227 1.00 87.75 196 SER A N 1
ATOM 1604 C CA . SER A 1 196 ? -6.952 -36.934 9.129 1.00 87.75 196 SER A CA 1
ATOM 1605 C C . SER A 1 196 ? -6.682 -38.436 9.265 1.00 87.75 196 SER A C 1
ATOM 1607 O O . SER A 1 196 ? -7.331 -39.213 8.570 1.00 87.75 196 SER A O 1
ATOM 1609 N N . LEU A 1 197 ? -5.749 -38.834 10.138 1.00 88.06 197 LEU A N 1
ATOM 1610 C CA . LEU A 1 197 ? -5.452 -40.237 10.445 1.00 88.06 197 LEU A CA 1
ATOM 1611 C C . LEU A 1 197 ? -6.458 -40.848 11.439 1.00 88.06 197 LEU A C 1
ATOM 1613 O O . LEU A 1 197 ? -6.567 -42.066 11.514 1.00 88.06 197 LEU A O 1
ATOM 1617 N N . ASN A 1 198 ? -7.225 -40.031 12.171 1.00 91.56 198 ASN A N 1
ATOM 1618 C CA . ASN A 1 198 ? -8.289 -40.502 13.056 1.00 91.56 198 ASN A CA 1
ATOM 1619 C C . ASN A 1 198 ? -9.656 -40.346 12.360 1.00 91.56 198 ASN A C 1
ATOM 1621 O O . ASN A 1 198 ? -10.147 -39.234 12.156 1.00 91.56 198 ASN A O 1
ATOM 1625 N N . ARG A 1 199 ? -10.291 -41.474 12.007 1.00 88.19 199 ARG A N 1
ATOM 1626 C CA . ARG A 1 199 ? -11.568 -41.509 11.265 1.00 88.19 199 ARG A CA 1
ATOM 1627 C C . ARG A 1 199 ? -12.724 -40.837 12.021 1.00 88.19 199 ARG A C 1
ATOM 1629 O O . ARG A 1 199 ? -13.513 -40.143 11.380 1.00 88.19 199 ARG A O 1
ATOM 1636 N N . LYS A 1 200 ? -12.807 -40.992 13.352 1.00 89.62 200 LYS A N 1
ATOM 1637 C CA . LYS A 1 200 ? -13.843 -40.352 14.189 1.00 89.62 200 LYS A CA 1
ATOM 1638 C C . LYS A 1 200 ? -13.644 -38.831 14.217 1.00 89.62 200 LYS A C 1
ATOM 1640 O O . LYS A 1 200 ? -14.550 -38.086 13.850 1.00 89.62 200 LYS A O 1
ATOM 1645 N N . LEU A 1 201 ? -12.428 -38.373 14.519 1.00 89.62 201 LEU A N 1
ATOM 1646 C CA . LEU A 1 201 ? -12.083 -36.948 14.584 1.00 89.62 201 LEU A CA 1
ATOM 1647 C C . LEU A 1 201 ? -12.202 -36.238 13.219 1.00 89.62 201 LEU A C 1
ATOM 1649 O O . LEU A 1 201 ? -12.694 -35.112 13.158 1.00 89.62 201 LEU A O 1
ATOM 1653 N N . LYS A 1 202 ? -11.828 -36.893 12.106 1.00 89.88 202 LYS A N 1
ATOM 1654 C CA . LYS A 1 202 ? -12.050 -36.347 10.753 1.00 89.88 202 LYS A CA 1
ATOM 1655 C C . LYS A 1 202 ? -13.544 -36.179 10.447 1.00 89.88 202 LYS A C 1
ATOM 1657 O O . LYS A 1 202 ? -13.916 -35.165 9.862 1.00 89.88 202 LYS A O 1
ATOM 1662 N N . GLN A 1 203 ? -14.402 -37.127 10.845 1.00 89.94 203 GLN A N 1
ATOM 1663 C CA . GLN A 1 203 ? -15.851 -36.969 10.664 1.00 89.94 203 GLN A CA 1
ATOM 1664 C C . GLN A 1 203 ? -16.445 -35.877 11.560 1.00 89.94 203 GLN A C 1
ATOM 1666 O O . GLN A 1 203 ? -17.300 -35.144 11.071 1.00 89.94 203 GLN A O 1
ATOM 1671 N N . LEU A 1 204 ? -15.967 -35.714 12.801 1.00 90.38 204 LEU A N 1
ATOM 1672 C CA . LEU A 1 204 ? -16.394 -34.628 13.693 1.00 90.38 204 LEU A CA 1
ATOM 1673 C C . LEU A 1 204 ? -16.189 -33.252 13.034 1.00 90.38 204 LEU A C 1
ATOM 1675 O O . LEU A 1 204 ? -17.145 -32.495 12.899 1.00 90.38 204 LEU A O 1
ATOM 1679 N N . PHE A 1 205 ? -14.982 -32.964 12.530 1.00 90.12 205 PHE A N 1
ATOM 1680 C CA . PHE A 1 205 ? -14.695 -31.703 11.827 1.00 90.12 205 PHE A CA 1
ATOM 1681 C C . PHE A 1 205 ? -15.580 -31.474 10.589 1.00 90.12 205 PHE A C 1
ATOM 1683 O O . PHE A 1 205 ? -15.989 -30.345 10.329 1.00 90.12 205 PHE A O 1
ATOM 1690 N N . ILE A 1 206 ? -15.869 -32.522 9.809 1.00 86.56 206 ILE A N 1
ATOM 1691 C CA . ILE A 1 206 ? -16.632 -32.396 8.556 1.00 86.56 206 ILE A CA 1
ATOM 1692 C C . ILE A 1 206 ? -18.137 -32.229 8.827 1.00 86.56 206 ILE A C 1
ATOM 1694 O O . ILE A 1 206 ? -18.758 -31.326 8.265 1.00 86.56 206 ILE A O 1
ATOM 1698 N N . LYS A 1 207 ? -18.727 -33.065 9.689 1.00 86.62 207 LYS A N 1
ATOM 1699 C CA . LYS A 1 207 ? -20.185 -33.120 9.902 1.00 86.62 207 LYS A CA 1
ATOM 1700 C C . LYS A 1 207 ? -20.714 -32.069 10.882 1.00 86.62 207 LYS A C 1
ATOM 1702 O O . LYS A 1 207 ? -21.846 -31.626 10.722 1.00 86.62 207 LYS A O 1
ATOM 1707 N N . GLU A 1 208 ? -19.934 -31.671 11.886 1.00 88.62 208 GLU A N 1
ATOM 1708 C CA . GLU A 1 208 ? -20.416 -30.782 12.951 1.00 88.62 208 GLU A CA 1
ATOM 1709 C C . GLU A 1 208 ? -20.447 -29.300 12.524 1.00 88.62 208 GLU A C 1
ATOM 1711 O O . GLU A 1 208 ? -19.673 -28.851 11.664 1.00 88.62 208 GLU A O 1
ATOM 1716 N N . ARG A 1 209 ? -21.347 -28.522 13.142 1.00 84.31 209 ARG A N 1
ATOM 1717 C CA . ARG A 1 209 ? -21.383 -27.055 13.012 1.00 84.31 209 ARG A CA 1
ATOM 1718 C C . ARG A 1 209 ? -20.282 -26.436 13.877 1.00 84.31 209 ARG A C 1
ATOM 1720 O O . ARG A 1 209 ? -20.109 -26.834 15.025 1.00 84.31 209 ARG A O 1
ATOM 1727 N N . ILE A 1 210 ? -19.583 -25.416 13.373 1.00 83.38 210 ILE A N 1
ATOM 1728 C CA . ILE A 1 210 ? -18.443 -24.790 14.075 1.00 83.38 210 ILE A CA 1
ATOM 1729 C C . ILE A 1 210 ? -18.793 -24.351 15.513 1.00 83.38 210 ILE A C 1
ATOM 1731 O O . ILE A 1 210 ? -18.020 -24.608 16.429 1.00 83.38 210 ILE A O 1
ATOM 1735 N N . SER A 1 211 ? -19.998 -23.815 15.740 1.00 76.44 211 SER A N 1
ATOM 1736 C CA . SER A 1 211 ? -20.489 -23.411 17.070 1.00 76.44 211 SER A CA 1
ATOM 1737 C C . SER A 1 211 ? -20.691 -24.553 18.081 1.00 76.44 211 SER A C 1
ATOM 1739 O O . SER A 1 211 ? -20.812 -24.282 19.271 1.00 76.44 211 SER A O 1
ATOM 1741 N N . LYS A 1 212 ? -20.724 -25.818 17.640 1.00 85.50 212 LYS A N 1
ATOM 1742 C CA . LYS A 1 212 ? -20.716 -27.014 18.506 1.00 85.50 212 LYS A CA 1
ATOM 1743 C C . LYS A 1 212 ? -19.356 -27.724 18.514 1.00 85.50 212 LYS A C 1
ATOM 1745 O O . LYS A 1 212 ? -19.029 -28.406 19.484 1.00 85.50 212 LYS A O 1
ATOM 1750 N N . LEU A 1 213 ? -18.560 -27.549 17.456 1.00 88.88 213 LEU A N 1
ATOM 1751 C CA . LEU A 1 213 ? -17.252 -28.180 17.280 1.00 88.88 213 LEU A CA 1
ATOM 1752 C C . LEU A 1 213 ? -16.249 -27.777 18.371 1.00 88.88 213 LEU A C 1
ATOM 1754 O O . LEU A 1 213 ? -15.514 -28.638 18.843 1.00 88.88 213 LEU A O 1
ATOM 1758 N N . GLU A 1 214 ? -16.227 -26.510 18.801 1.00 89.12 214 GLU A N 1
ATOM 1759 C CA . GLU A 1 214 ? -15.328 -26.051 19.874 1.00 89.12 214 GLU A CA 1
ATOM 1760 C C . GLU A 1 214 ? -15.574 -26.815 21.189 1.00 89.12 214 GLU A C 1
ATOM 1762 O O . GLU A 1 214 ? -14.654 -27.444 21.711 1.00 89.12 214 GLU A O 1
ATOM 1767 N N . ASN A 1 215 ? -16.826 -26.876 21.656 1.00 87.19 215 ASN A N 1
ATOM 1768 C CA . ASN A 1 215 ? -17.197 -27.583 22.888 1.00 87.19 215 ASN A CA 1
ATOM 1769 C C . ASN A 1 215 ? -16.899 -29.091 22.814 1.00 87.19 215 ASN A C 1
ATOM 1771 O O . ASN A 1 215 ? -16.386 -29.670 23.772 1.00 87.19 215 ASN A O 1
ATOM 1775 N N . LYS A 1 216 ? -17.151 -29.733 21.665 1.00 89.19 216 LYS A N 1
ATOM 1776 C CA . LYS A 1 216 ? -16.801 -31.150 21.466 1.00 89.19 216 LYS A CA 1
ATOM 1777 C C . LYS A 1 216 ? -15.293 -31.389 21.445 1.00 89.19 216 LYS A C 1
ATOM 1779 O O . LYS A 1 216 ? -14.830 -32.384 21.989 1.00 89.19 216 LYS A O 1
ATOM 1784 N N . LEU A 1 217 ? -14.498 -30.477 20.883 1.00 90.25 217 LEU A N 1
ATOM 1785 C CA . LEU A 1 217 ? -13.036 -30.579 20.939 1.00 90.25 217 LEU A CA 1
ATOM 1786 C C . LEU A 1 217 ? -12.491 -30.388 22.362 1.00 90.25 217 LEU A C 1
ATOM 1788 O O . LEU A 1 217 ? -11.508 -31.043 22.706 1.00 90.25 217 LEU A O 1
ATOM 1792 N N . ILE A 1 218 ? -13.118 -29.539 23.182 1.00 89.81 218 ILE A N 1
ATOM 1793 C CA . ILE A 1 218 ? -12.775 -29.374 24.604 1.00 89.81 218 ILE A CA 1
ATOM 1794 C C . ILE A 1 218 ? -13.050 -30.672 25.377 1.00 89.81 218 ILE A C 1
ATOM 1796 O O . ILE A 1 218 ? -12.154 -31.162 26.063 1.00 89.81 218 ILE A O 1
ATOM 1800 N N . ASN A 1 219 ? -14.249 -31.244 25.226 1.00 90.31 219 ASN A N 1
ATOM 1801 C CA . ASN A 1 219 ? -14.706 -32.380 26.033 1.00 90.31 219 ASN A CA 1
ATOM 1802 C C . ASN A 1 219 ? -14.164 -33.734 25.536 1.00 90.31 219 ASN A C 1
ATOM 1804 O O . ASN A 1 219 ? -13.646 -34.519 26.323 1.00 90.31 219 ASN A O 1
ATOM 1808 N N . GLU A 1 220 ? -14.268 -34.018 24.234 1.00 91.94 220 GLU A N 1
ATOM 1809 C CA . GLU A 1 220 ? -13.948 -35.333 23.651 1.00 91.94 220 GLU A CA 1
ATOM 1810 C C . GLU A 1 220 ? -12.473 -35.452 23.213 1.00 91.94 220 GLU A C 1
ATOM 1812 O O . GLU A 1 220 ? -11.929 -36.554 23.142 1.00 91.94 220 GLU A O 1
ATOM 1817 N N . TYR A 1 221 ? -11.804 -34.332 22.897 1.00 93.06 221 TYR A N 1
ATOM 1818 C CA . TYR A 1 221 ? -10.442 -34.324 22.335 1.00 93.06 221 TYR A CA 1
ATOM 1819 C C . TYR A 1 221 ? -9.506 -33.257 22.956 1.00 93.06 221 TYR A C 1
ATOM 1821 O O . TYR A 1 221 ? -8.796 -32.560 22.213 1.00 93.06 221 TYR A O 1
ATOM 1829 N N . PRO A 1 222 ? -9.408 -33.139 24.298 1.00 90.75 222 PRO A N 1
ATOM 1830 C CA . PRO A 1 222 ? -8.723 -32.028 24.974 1.00 90.75 222 PRO A CA 1
ATOM 1831 C C . PRO A 1 222 ? -7.252 -31.845 24.566 1.00 90.75 222 PRO A C 1
ATOM 1833 O O . PRO A 1 222 ? -6.762 -30.717 24.497 1.00 90.75 222 PRO A O 1
ATOM 1836 N N . LEU A 1 223 ? -6.532 -32.923 24.229 1.00 91.50 223 LEU A N 1
ATOM 1837 C CA . LEU A 1 223 ? -5.153 -32.840 23.723 1.00 91.50 223 LEU A CA 1
ATOM 1838 C C . LEU A 1 223 ? -5.062 -32.170 22.339 1.00 91.50 223 LEU A C 1
ATOM 1840 O O . LEU A 1 223 ? -4.118 -31.422 22.084 1.00 91.50 223 LEU A O 1
ATOM 1844 N N . ILE A 1 224 ? -6.043 -32.403 21.462 1.00 92.50 224 ILE A N 1
ATOM 1845 C CA . ILE A 1 224 ? -6.130 -31.769 20.139 1.00 92.50 224 ILE A CA 1
ATOM 1846 C C . ILE A 1 224 ? -6.584 -30.316 20.284 1.00 92.50 224 ILE A C 1
ATOM 1848 O O . ILE A 1 224 ? -5.980 -29.443 19.664 1.00 92.50 224 ILE A O 1
ATOM 1852 N N . PHE A 1 225 ? -7.562 -30.023 21.149 1.00 92.19 225 PHE A N 1
ATOM 1853 C CA . PHE A 1 225 ? -7.943 -28.642 21.470 1.00 92.19 225 PHE A CA 1
ATOM 1854 C C . PHE A 1 225 ? -6.753 -27.835 22.015 1.00 92.19 225 PHE A C 1
ATOM 1856 O O . PHE A 1 225 ? -6.464 -26.743 21.527 1.00 92.19 225 PHE A O 1
ATOM 1863 N N . LYS A 1 226 ? -5.984 -28.406 22.951 1.00 92.50 226 LYS A N 1
ATOM 1864 C CA . LYS A 1 226 ? -4.759 -27.806 23.509 1.00 92.50 226 LYS A CA 1
ATOM 1865 C C . LYS A 1 226 ? -3.675 -27.584 22.446 1.00 92.50 226 LYS A C 1
ATOM 1867 O O . LYS A 1 226 ? -2.939 -26.601 22.529 1.00 92.50 226 LYS A O 1
ATOM 1872 N N . GLU A 1 227 ? -3.580 -28.447 21.432 1.00 92.88 227 GLU A N 1
ATOM 1873 C CA . GLU A 1 227 ? -2.675 -28.268 20.288 1.00 92.88 227 GLU A CA 1
ATOM 1874 C C . GLU A 1 227 ? -3.165 -27.169 19.324 1.00 92.88 227 GLU A C 1
ATOM 1876 O O . GLU A 1 227 ? -2.376 -26.289 18.974 1.00 92.88 227 GLU A O 1
ATOM 1881 N N . ILE A 1 228 ? -4.458 -27.145 18.969 1.00 92.12 228 ILE A N 1
ATOM 1882 C CA . ILE A 1 228 ? -5.083 -26.089 18.147 1.00 92.12 228 ILE A CA 1
ATOM 1883 C C . ILE A 1 228 ? -4.930 -24.725 18.823 1.00 92.12 228 ILE A C 1
ATOM 1885 O O . ILE A 1 228 ? -4.417 -23.794 18.204 1.00 92.12 228 ILE A O 1
ATOM 1889 N N . ASN A 1 229 ? -5.316 -24.602 20.095 1.00 91.88 229 ASN A N 1
ATOM 1890 C CA . ASN A 1 229 ? -5.259 -23.337 20.825 1.00 91.88 229 ASN A CA 1
ATOM 1891 C C . ASN A 1 229 ? -3.812 -22.838 20.981 1.00 91.88 229 ASN A C 1
ATOM 1893 O O . ASN A 1 229 ? -3.526 -21.664 20.761 1.00 91.88 229 ASN A O 1
ATOM 1897 N N . LYS A 1 230 ? -2.851 -23.744 21.217 1.00 91.38 230 LYS A N 1
ATOM 1898 C CA . LYS A 1 230 ? -1.418 -23.409 21.203 1.00 91.38 230 LYS A CA 1
ATOM 1899 C C . LYS A 1 230 ? -0.949 -22.887 19.839 1.00 91.38 230 LYS A C 1
ATOM 1901 O O . LYS A 1 230 ? -0.069 -22.029 19.805 1.00 91.38 230 LYS A O 1
ATOM 1906 N N . ILE A 1 231 ? -1.488 -23.372 18.720 1.00 89.62 231 ILE A N 1
ATOM 1907 C CA . ILE A 1 231 ? -1.172 -22.845 17.380 1.00 89.62 231 ILE A CA 1
ATOM 1908 C C . ILE A 1 231 ? -1.837 -21.474 17.185 1.00 89.62 231 ILE A C 1
ATOM 1910 O O . ILE A 1 231 ? -1.152 -20.519 16.817 1.00 89.62 231 ILE A O 1
ATOM 1914 N N . TYR A 1 232 ? -3.123 -21.353 17.522 1.00 89.19 232 TYR A N 1
ATOM 1915 C CA . TYR A 1 232 ? -3.898 -20.113 17.466 1.00 89.19 232 TYR A CA 1
ATOM 1916 C C . TYR A 1 232 ? -3.245 -18.986 18.282 1.00 89.19 232 TYR A C 1
ATOM 1918 O O . TYR A 1 232 ? -2.942 -17.936 17.724 1.00 89.19 232 TYR A O 1
ATOM 1926 N N . ASP A 1 233 ? -2.898 -19.186 19.554 1.00 85.62 233 ASP A N 1
ATOM 1927 C CA . ASP A 1 233 ? -2.218 -18.163 20.367 1.00 85.62 233 ASP A CA 1
ATOM 1928 C C . ASP A 1 233 ? -0.865 -17.721 19.789 1.00 85.62 233 ASP A C 1
ATOM 1930 O O . ASP A 1 233 ? -0.506 -16.540 19.857 1.00 85.62 233 ASP A O 1
ATOM 1934 N N . ASN A 1 234 ? -0.124 -18.644 19.169 1.00 84.00 234 ASN A N 1
ATOM 1935 C CA . ASN A 1 234 ? 1.149 -18.330 18.526 1.00 84.00 234 ASN A CA 1
ATOM 1936 C C . ASN A 1 234 ? 0.999 -17.527 17.223 1.00 84.00 234 ASN A C 1
ATOM 1938 O O . ASN A 1 234 ? 1.988 -16.908 16.818 1.00 84.00 234 ASN A O 1
ATOM 1942 N N . TYR A 1 235 ? -0.184 -17.487 16.590 1.00 83.88 235 TYR A N 1
ATOM 1943 C CA . TYR A 1 235 ? -0.342 -16.959 15.227 1.00 83.88 235 TYR A CA 1
ATOM 1944 C C . TYR A 1 235 ? -1.575 -16.077 14.934 1.00 83.88 235 TYR A C 1
ATOM 1946 O O . TYR A 1 235 ? -1.511 -15.321 13.968 1.00 83.88 235 TYR A O 1
ATOM 1954 N N . LYS A 1 236 ? -2.636 -16.052 15.759 1.00 80.69 236 LYS A N 1
ATOM 1955 C CA . LYS A 1 236 ? -3.936 -15.343 15.547 1.00 80.69 236 LYS A CA 1
ATOM 1956 C C . LYS A 1 236 ? -3.847 -13.863 15.161 1.00 80.69 236 LYS A C 1
ATOM 1958 O O . LYS A 1 236 ? -4.763 -13.263 14.608 1.00 80.69 236 LYS A O 1
ATOM 1963 N N . TRP A 1 237 ? -2.699 -13.278 15.445 1.00 76.31 237 TRP A N 1
ATOM 1964 C CA . TRP A 1 237 ? -2.293 -11.917 15.148 1.00 76.31 237 TRP A CA 1
ATOM 1965 C C . TRP A 1 237 ? -1.786 -11.674 13.728 1.00 76.31 237 TRP A C 1
ATOM 1967 O O . TRP A 1 237 ? -1.555 -10.525 13.357 1.00 76.31 237 TRP A O 1
ATOM 1977 N N . LEU A 1 238 ? -1.578 -12.720 12.928 1.00 69.94 238 LEU A N 1
ATOM 1978 C CA . LEU A 1 238 ? -1.128 -12.618 11.539 1.00 69.94 238 LEU A CA 1
ATOM 1979 C C . LEU A 1 238 ? -2.205 -12.059 10.597 1.00 69.94 238 LEU A C 1
ATOM 1981 O O . LEU A 1 238 ? -1.860 -11.493 9.562 1.00 69.94 238 LEU A O 1
ATOM 1985 N N . SER A 1 239 ? -3.484 -12.128 10.968 1.00 62.94 239 SER A N 1
ATOM 1986 C CA . SER A 1 239 ? -4.580 -11.453 10.256 1.00 62.94 239 SER A CA 1
ATOM 1987 C C . SER A 1 239 ? -4.855 -10.031 10.756 1.00 62.94 239 SER A C 1
ATOM 1989 O O . SER A 1 239 ? -5.661 -9.309 10.161 1.00 62.94 239 SER A O 1
ATOM 1991 N N . PHE A 1 240 ? -4.192 -9.598 11.835 1.00 63.84 240 PHE A N 1
ATOM 1992 C CA . PHE A 1 240 ? -4.539 -8.349 12.508 1.00 63.84 240 PHE A CA 1
ATOM 1993 C C . PHE A 1 240 ? -4.356 -7.122 11.602 1.00 63.84 240 PHE A C 1
ATOM 1995 O O . PHE A 1 240 ? -5.133 -6.167 11.676 1.00 63.84 240 PHE A O 1
ATOM 2002 N N . GLY A 1 241 ? -3.402 -7.163 10.666 1.00 69.12 241 GLY A N 1
ATOM 2003 C CA . GLY A 1 241 ? -3.038 -5.976 9.890 1.00 69.12 241 GLY A CA 1
ATOM 2004 C C . GLY A 1 241 ? -2.600 -4.869 10.836 1.00 69.12 241 GLY A C 1
ATOM 2005 O O . GLY A 1 241 ? -2.075 -5.200 11.889 1.00 69.12 241 GLY A O 1
ATOM 2006 N N . GLN A 1 242 ? -2.850 -3.595 10.533 1.00 64.50 242 GLN A N 1
ATOM 2007 C CA . GLN A 1 242 ? -2.513 -2.531 11.484 1.00 64.50 242 GLN A CA 1
ATOM 2008 C C . GLN A 1 242 ? -3.576 -2.332 12.582 1.00 64.50 242 GLN A C 1
ATOM 2010 O O . GLN A 1 242 ? -3.204 -2.276 13.745 1.00 64.50 242 GLN A O 1
ATOM 2015 N N . LEU A 1 243 ? -4.878 -2.319 12.251 1.00 65.06 243 LEU A N 1
ATOM 2016 C CA . LEU A 1 243 ? -5.958 -1.949 13.201 1.00 65.06 243 LEU A CA 1
ATOM 2017 C C . LEU A 1 243 ? -6.646 -3.078 13.953 1.00 65.06 243 LEU A C 1
ATOM 2019 O O . LEU A 1 243 ? -7.385 -2.807 14.903 1.00 65.06 243 LEU A O 1
ATOM 2023 N N . GLY A 1 244 ? -6.530 -4.293 13.425 1.00 65.75 244 GLY A N 1
ATOM 2024 C CA . GLY A 1 244 ? -7.350 -5.432 13.807 1.00 65.75 244 GLY A CA 1
ATOM 2025 C C . GLY A 1 244 ? -8.536 -5.668 12.875 1.00 65.75 244 GLY A C 1
ATOM 2026 O O . GLY A 1 244 ? -8.551 -5.162 11.743 1.00 65.75 244 GLY A O 1
ATOM 2027 N N . PRO A 1 245 ? -9.508 -6.481 13.323 1.00 66.94 245 PRO A N 1
ATOM 2028 C CA . PRO A 1 245 ? -9.385 -7.419 14.451 1.00 66.94 245 PRO A CA 1
ATOM 2029 C C . PRO A 1 245 ? -8.410 -8.577 14.133 1.00 66.94 245 PRO A C 1
ATOM 2031 O O . PRO A 1 245 ? -7.901 -8.673 13.013 1.00 66.94 245 PRO A O 1
ATOM 2034 N N . THR A 1 246 ? -8.136 -9.456 15.107 1.00 71.12 246 THR A N 1
ATOM 2035 C CA . THR A 1 246 ? -7.605 -10.809 14.831 1.00 71.12 246 THR A CA 1
ATOM 2036 C C . THR A 1 246 ? -8.671 -11.660 14.134 1.00 71.12 246 THR A C 1
ATOM 2038 O O . THR A 1 246 ? -9.846 -11.302 14.134 1.00 71.12 246 THR A O 1
ATOM 2041 N N . LYS A 1 247 ? -8.282 -12.833 13.616 1.00 69.75 247 LYS A N 1
ATOM 2042 C CA . LYS A 1 247 ? -9.249 -13.923 13.422 1.00 69.75 247 LYS A CA 1
ATOM 2043 C C . LYS A 1 247 ? -9.749 -14.387 14.794 1.00 69.75 247 LYS A C 1
ATOM 2045 O O . LYS A 1 247 ? -8.992 -14.352 15.768 1.00 69.75 247 LYS A O 1
ATOM 2050 N N . THR A 1 248 ? -10.997 -14.823 14.851 1.00 82.19 248 THR A N 1
ATOM 2051 C CA . THR A 1 248 ? -11.579 -15.593 15.956 1.00 82.19 248 THR A CA 1
ATOM 2052 C C . THR A 1 248 ? -11.094 -17.047 15.933 1.00 82.19 248 THR A C 1
ATOM 2054 O O . THR A 1 248 ? -10.507 -17.504 14.949 1.00 82.19 248 THR A O 1
ATOM 2057 N N . PHE A 1 249 ? -11.356 -17.798 17.007 1.00 83.69 249 PHE A N 1
ATOM 2058 C CA . PHE A 1 249 ? -11.057 -19.233 17.058 1.00 83.69 249 PHE A CA 1
ATOM 2059 C C . PHE A 1 249 ? -11.919 -20.027 16.061 1.00 83.69 249 PHE A C 1
ATOM 2061 O O . PHE A 1 249 ? -11.411 -20.884 15.343 1.00 83.69 249 PHE A O 1
ATOM 2068 N N . ASN A 1 250 ? -13.194 -19.656 15.916 1.00 82.12 250 ASN A N 1
ATOM 2069 C CA . ASN A 1 250 ? -14.125 -20.277 14.972 1.00 82.12 250 ASN A CA 1
ATOM 2070 C C . ASN A 1 250 ? -13.710 -20.089 13.500 1.00 82.12 250 ASN A C 1
ATOM 2072 O O . ASN A 1 250 ? -13.721 -21.052 12.737 1.00 82.12 250 ASN A O 1
ATOM 2076 N N . GLU A 1 251 ? -13.213 -18.909 13.108 1.00 75.12 251 GLU A N 1
ATOM 2077 C CA . GLU A 1 251 ? -12.595 -18.698 11.781 1.00 75.12 251 GLU A CA 1
ATOM 2078 C C . GLU A 1 251 ? -11.288 -19.488 11.567 1.00 75.12 251 GLU A C 1
ATOM 2080 O O . GLU A 1 251 ? -10.795 -19.563 10.437 1.00 75.12 251 GLU A O 1
ATOM 2085 N N . TYR A 1 252 ? -10.692 -20.028 12.634 1.00 77.25 252 TYR A N 1
ATOM 2086 C CA . TYR A 1 252 ? -9.492 -20.870 12.605 1.00 77.25 252 TYR A CA 1
ATOM 2087 C C . TYR A 1 252 ? -9.852 -22.365 12.525 1.00 77.25 252 TYR A C 1
ATOM 2089 O O . TYR A 1 252 ? -9.184 -23.126 11.825 1.00 77.25 252 TYR A O 1
ATOM 2097 N N . LEU A 1 253 ? -10.942 -22.783 13.181 1.00 84.81 253 LEU A N 1
ATOM 2098 C CA . LEU A 1 253 ? -11.532 -24.117 13.016 1.00 84.81 253 LEU A CA 1
ATOM 2099 C C . LEU A 1 253 ? -12.078 -24.320 11.593 1.00 84.81 253 LEU A C 1
ATOM 2101 O O . LEU A 1 253 ? -11.864 -25.382 11.009 1.00 84.81 253 LEU A O 1
ATOM 2105 N N . GLU A 1 254 ? -12.701 -23.293 11.009 1.00 81.50 254 GLU A N 1
ATOM 2106 C CA . GLU A 1 254 ? -13.197 -23.320 9.626 1.00 81.50 254 GLU A CA 1
ATOM 2107 C C . GLU A 1 254 ? -12.053 -23.485 8.602 1.00 81.50 254 GLU A C 1
ATOM 2109 O O . GLU A 1 254 ? -12.148 -24.319 7.701 1.00 81.50 254 GLU A O 1
ATOM 2114 N N . ASP A 1 255 ? -10.912 -22.797 8.783 1.00 73.81 255 ASP A N 1
ATOM 2115 C CA . ASP A 1 255 ? -9.711 -23.024 7.954 1.00 73.81 255 ASP A CA 1
ATOM 2116 C C . ASP A 1 255 ? -9.272 -24.505 8.002 1.00 73.81 255 ASP A C 1
ATOM 2118 O O . ASP A 1 255 ? -8.955 -25.099 6.968 1.00 73.81 255 ASP A O 1
ATOM 2122 N N . ILE A 1 256 ? -9.260 -25.120 9.194 1.00 85.94 256 ILE A N 1
ATOM 2123 C CA . ILE A 1 256 ? -8.881 -26.532 9.392 1.00 85.94 256 ILE A CA 1
ATOM 2124 C C . ILE A 1 256 ? -9.891 -27.471 8.712 1.00 85.94 256 ILE A C 1
ATOM 2126 O O . ILE A 1 256 ? -9.478 -28.415 8.028 1.00 85.94 256 ILE A O 1
ATOM 2130 N N . LYS A 1 257 ? -11.195 -27.195 8.844 1.00 85.50 257 LYS A N 1
ATOM 2131 C CA . LYS A 1 257 ? -12.281 -27.945 8.196 1.00 85.50 257 LYS A CA 1
ATOM 2132 C C . LYS A 1 257 ? -12.125 -27.960 6.672 1.00 85.50 257 LYS A C 1
ATOM 2134 O O . LYS A 1 257 ? -12.089 -29.035 6.071 1.00 85.50 257 LYS A O 1
ATOM 2139 N N . ILE A 1 258 ? -11.896 -26.797 6.059 1.00 77.88 258 ILE A N 1
ATOM 2140 C CA . ILE A 1 258 ? -11.708 -26.650 4.605 1.00 77.88 258 ILE A CA 1
ATOM 2141 C C . ILE A 1 258 ? -10.516 -27.485 4.089 1.00 77.88 258 ILE A C 1
ATOM 2143 O O . ILE A 1 258 ? -10.596 -28.083 3.007 1.00 77.88 258 ILE A O 1
ATOM 2147 N N . TYR A 1 259 ? -9.415 -27.590 4.845 1.00 77.56 259 TYR A N 1
ATOM 2148 C CA . TYR A 1 259 ? -8.292 -28.463 4.468 1.00 77.56 259 TYR A CA 1
ATOM 2149 C C . TYR A 1 259 ? -8.627 -29.964 4.565 1.00 77.56 259 TYR A C 1
ATOM 2151 O O . TYR A 1 259 ? -8.101 -30.745 3.770 1.00 77.56 259 TYR A O 1
ATOM 2159 N N . LEU A 1 260 ? -9.492 -30.381 5.498 1.00 82.69 260 LEU A N 1
ATOM 2160 C CA . LEU A 1 260 ? -9.914 -31.782 5.657 1.00 82.69 260 LEU A CA 1
ATOM 2161 C C . LEU A 1 260 ? -10.903 -32.225 4.568 1.00 82.69 260 LEU A C 1
ATOM 2163 O O . LEU A 1 260 ? -10.774 -33.342 4.063 1.00 82.69 260 LEU A O 1
ATOM 2167 N N . GLU A 1 261 ? -11.834 -31.349 4.179 1.00 79.75 261 GLU A N 1
ATOM 2168 C CA . GLU A 1 261 ? -12.777 -31.561 3.068 1.00 79.75 261 GLU A CA 1
ATOM 2169 C C . GLU A 1 261 ? -12.069 -31.686 1.716 1.00 79.75 261 GLU A C 1
ATOM 2171 O O . GLU A 1 261 ? -12.353 -32.581 0.926 1.00 79.75 261 GLU A O 1
ATOM 2176 N N . THR A 1 262 ? -11.132 -30.776 1.427 1.00 69.00 262 THR A N 1
ATOM 2177 C CA . THR A 1 262 ? -10.494 -30.688 0.101 1.00 69.00 262 THR A CA 1
ATOM 2178 C C . THR A 1 262 ? -9.495 -31.811 -0.181 1.00 69.00 262 THR A C 1
ATOM 2180 O O . THR A 1 262 ? -9.039 -31.936 -1.316 1.00 69.00 262 THR A O 1
ATOM 2183 N N . ASN A 1 263 ? -9.123 -32.599 0.836 1.00 70.06 263 ASN A N 1
ATOM 2184 C CA . ASN A 1 263 ? -8.250 -33.784 0.804 1.00 70.06 263 ASN A CA 1
ATOM 2185 C C . ASN A 1 263 ? -6.833 -33.601 0.185 1.00 70.06 263 ASN A C 1
ATOM 2187 O O . ASN A 1 263 ? -6.016 -34.521 0.201 1.00 70.06 263 ASN A O 1
ATOM 2191 N N . LYS A 1 264 ? -6.490 -32.400 -0.309 1.00 67.00 264 LYS A N 1
ATOM 2192 C CA . LYS A 1 264 ? -5.231 -32.061 -1.012 1.00 67.00 264 LYS A CA 1
ATOM 2193 C C . LYS A 1 264 ? -4.067 -31.672 -0.084 1.00 67.00 264 LYS A C 1
ATOM 2195 O O . LYS A 1 264 ? -2.937 -31.497 -0.546 1.00 67.00 264 LYS A O 1
ATOM 2200 N N . TYR A 1 265 ? -4.305 -31.594 1.227 1.00 73.44 265 TYR A N 1
ATOM 2201 C CA . TYR A 1 265 ? -3.328 -31.190 2.251 1.00 73.44 265 TYR A CA 1
ATOM 2202 C C . TYR A 1 265 ? -2.006 -31.980 2.201 1.00 73.44 265 TYR A C 1
ATOM 2204 O O . TYR A 1 265 ? -0.936 -31.396 2.367 1.00 73.44 265 TYR A O 1
ATOM 2212 N N . ASN A 1 266 ? -2.047 -33.288 1.911 1.00 71.88 266 ASN A N 1
ATOM 2213 C CA . ASN A 1 266 ? -0.849 -34.132 1.809 1.00 71.88 266 ASN A CA 1
ATOM 2214 C C . ASN A 1 266 ? 0.069 -33.742 0.632 1.00 71.88 266 ASN A C 1
ATOM 2216 O O . ASN A 1 266 ? 1.294 -33.802 0.766 1.00 71.88 266 ASN A O 1
ATOM 2220 N N . GLN A 1 267 ? -0.499 -33.333 -0.509 1.00 74.69 267 GLN A N 1
ATOM 2221 C CA . GLN A 1 267 ? 0.275 -32.873 -1.668 1.00 74.69 267 GLN A CA 1
ATOM 2222 C C . GLN A 1 267 ? 0.884 -31.491 -1.397 1.00 74.69 267 GLN A C 1
ATOM 2224 O O . GLN A 1 267 ? 2.089 -31.308 -1.594 1.00 74.69 267 GLN A O 1
ATOM 2229 N N . GLU A 1 268 ? 0.101 -30.543 -0.862 1.00 70.38 268 GLU A N 1
ATOM 2230 C CA . GLU A 1 268 ? 0.630 -29.212 -0.535 1.00 70.38 268 GLU A CA 1
ATOM 2231 C C . GLU A 1 268 ? 1.730 -29.292 0.542 1.00 70.38 268 GLU A C 1
ATOM 2233 O O . GLU A 1 268 ? 2.798 -28.703 0.371 1.00 70.38 268 GLU A O 1
ATOM 2238 N N . TYR A 1 269 ? 1.543 -30.093 1.597 1.00 75.19 269 TYR A N 1
ATOM 2239 C CA . TYR A 1 269 ? 2.555 -30.309 2.637 1.00 75.19 269 TYR A CA 1
ATOM 2240 C C . TYR A 1 269 ? 3.880 -30.864 2.079 1.00 75.19 269 TYR A C 1
ATOM 2242 O O . TYR A 1 269 ? 4.952 -30.332 2.388 1.00 75.19 269 TYR A O 1
ATOM 2250 N N . LYS A 1 270 ? 3.823 -31.885 1.205 1.00 76.50 270 LYS A N 1
ATOM 2251 C CA . LYS A 1 270 ? 5.011 -32.435 0.521 1.00 76.50 270 LYS A CA 1
ATOM 2252 C C . LYS A 1 270 ? 5.715 -31.377 -0.344 1.00 76.50 270 LYS A C 1
ATOM 2254 O O . LYS A 1 270 ? 6.947 -31.341 -0.363 1.00 76.50 270 LYS A O 1
ATOM 2259 N N . SER A 1 271 ? 4.960 -30.507 -1.021 1.00 71.81 271 SER A N 1
ATOM 2260 C CA . SER A 1 271 ? 5.509 -29.419 -1.845 1.00 71.81 271 SER A CA 1
ATOM 2261 C C . SER A 1 271 ? 6.256 -28.374 -1.006 1.00 71.81 271 SER A C 1
ATOM 2263 O O . SER A 1 271 ? 7.407 -28.050 -1.304 1.00 71.81 271 SER A O 1
ATOM 2265 N N . LEU A 1 272 ? 5.630 -27.880 0.068 1.00 67.56 272 LEU A N 1
ATOM 2266 C CA . LEU A 1 272 ? 6.156 -26.803 0.920 1.00 67.56 272 LEU A CA 1
ATOM 2267 C C . LEU A 1 272 ? 7.508 -27.146 1.568 1.00 67.56 272 LEU A C 1
ATOM 2269 O O . LEU A 1 272 ? 8.383 -26.288 1.685 1.00 67.56 272 LEU A O 1
ATOM 2273 N N . ILE A 1 273 ? 7.703 -28.406 1.972 1.00 75.00 273 ILE A N 1
ATOM 2274 C CA . ILE A 1 273 ? 8.953 -28.855 2.606 1.00 75.00 273 ILE A CA 1
ATOM 2275 C C . ILE A 1 273 ? 10.096 -28.974 1.588 1.00 75.00 273 ILE A C 1
ATOM 2277 O O . ILE A 1 273 ? 11.223 -28.565 1.878 1.00 75.00 273 ILE A O 1
ATOM 2281 N N . LYS A 1 274 ? 9.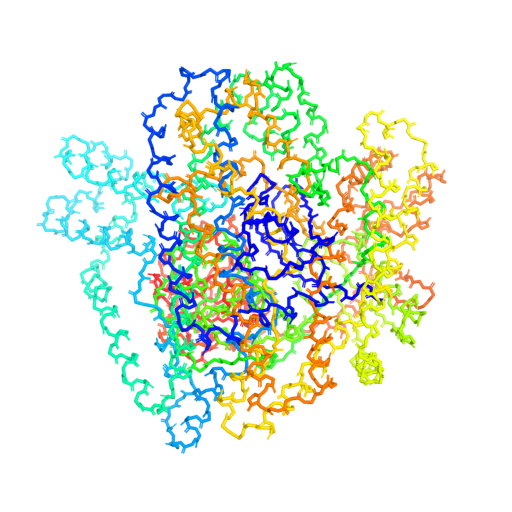828 -29.488 0.380 1.00 77.25 274 LYS A N 1
ATOM 2282 C CA . LYS A 1 274 ? 10.860 -29.633 -0.665 1.00 77.25 274 LYS A CA 1
ATOM 2283 C C . LYS A 1 274 ? 11.281 -28.285 -1.275 1.00 77.25 274 LYS A C 1
ATOM 2285 O O . LYS A 1 274 ? 12.422 -28.150 -1.719 1.00 77.25 274 LYS A O 1
ATOM 2290 N N . GLU A 1 275 ? 10.405 -27.278 -1.235 1.00 72.56 275 GLU A N 1
ATOM 2291 C CA . GLU A 1 275 ? 10.553 -25.964 -1.884 1.00 72.56 275 GLU A CA 1
ATOM 2292 C C . GLU A 1 275 ? 11.907 -25.270 -1.611 1.00 72.56 275 GLU A C 1
ATOM 2294 O O . GLU A 1 275 ? 12.567 -24.807 -2.540 1.00 72.56 275 GLU A O 1
ATOM 2299 N N . SER A 1 276 ? 12.385 -25.240 -0.358 1.00 73.31 276 SER A N 1
ATOM 2300 C CA . SER A 1 276 ? 13.654 -24.565 -0.013 1.00 73.31 276 SER A CA 1
ATOM 2301 C C . SER A 1 276 ? 14.888 -25.270 -0.597 1.00 73.31 276 SER A C 1
ATOM 2303 O O . SER A 1 276 ? 15.835 -24.612 -1.032 1.00 73.31 276 SER A O 1
ATOM 2305 N N . ASN A 1 277 ? 14.877 -26.605 -0.680 1.00 79.69 277 ASN A N 1
ATOM 2306 C CA . ASN A 1 277 ? 15.977 -27.366 -1.278 1.00 79.69 277 ASN A CA 1
ATOM 2307 C C . ASN A 1 277 ? 15.938 -27.321 -2.815 1.00 79.69 277 ASN A C 1
ATOM 2309 O O . ASN A 1 277 ? 16.995 -27.243 -3.440 1.00 79.69 277 ASN A O 1
ATOM 2313 N N . ILE A 1 278 ? 14.745 -27.268 -3.421 1.00 81.50 278 ILE A N 1
ATOM 2314 C CA . ILE A 1 278 ? 14.578 -26.991 -4.858 1.00 81.50 278 ILE A CA 1
ATOM 2315 C C . ILE A 1 278 ? 15.172 -25.615 -5.196 1.00 81.50 278 ILE A C 1
ATOM 2317 O O . ILE A 1 278 ? 15.990 -25.510 -6.107 1.00 81.50 278 ILE A O 1
ATOM 2321 N N . LEU A 1 279 ? 14.863 -24.577 -4.411 1.00 80.56 279 LEU A N 1
ATOM 2322 C CA . LEU A 1 279 ? 15.422 -23.233 -4.599 1.00 80.56 279 LEU A CA 1
ATOM 2323 C C . LEU A 1 279 ? 16.951 -23.192 -4.448 1.00 80.56 279 LEU A C 1
ATOM 2325 O O . LEU A 1 279 ? 17.613 -22.547 -5.256 1.00 80.56 279 LEU A O 1
ATOM 2329 N N . LYS A 1 280 ? 17.546 -23.921 -3.489 1.00 84.88 280 LYS A N 1
ATOM 2330 C CA . LYS A 1 280 ? 19.016 -24.072 -3.404 1.00 84.88 280 LYS A CA 1
ATOM 2331 C C . LYS A 1 280 ? 19.605 -24.680 -4.684 1.00 84.88 280 LYS A C 1
ATOM 2333 O O . LYS A 1 280 ? 20.587 -24.146 -5.198 1.00 84.88 280 LYS A O 1
ATOM 2338 N N . LYS A 1 281 ? 19.002 -25.754 -5.215 1.00 88.06 281 LYS A N 1
ATOM 2339 C CA . LYS A 1 281 ? 19.442 -26.384 -6.474 1.00 88.06 281 LYS A CA 1
ATOM 2340 C C . LYS A 1 281 ? 19.294 -25.428 -7.664 1.00 88.06 281 LYS A C 1
ATOM 2342 O O . LYS A 1 281 ? 20.235 -25.294 -8.439 1.00 88.06 281 LYS A O 1
ATOM 2347 N N . LEU A 1 282 ? 18.181 -24.696 -7.767 1.00 84.56 282 LEU A N 1
ATOM 2348 C CA . LEU A 1 282 ? 17.964 -23.689 -8.815 1.00 84.56 282 LEU A CA 1
ATOM 2349 C C . LEU A 1 282 ? 18.940 -22.507 -8.712 1.00 84.56 282 LEU A C 1
ATOM 2351 O O . LEU A 1 282 ? 19.432 -22.048 -9.737 1.00 84.56 282 LEU A O 1
ATOM 2355 N N . HIS A 1 283 ? 19.295 -22.051 -7.503 1.00 89.81 283 HIS A N 1
ATOM 2356 C CA . HIS A 1 283 ? 20.359 -21.057 -7.323 1.00 89.81 283 HIS A CA 1
ATOM 2357 C C . HIS A 1 283 ? 21.693 -21.551 -7.890 1.00 89.81 283 HIS A C 1
ATOM 2359 O O . HIS A 1 283 ? 22.349 -20.813 -8.616 1.00 89.81 283 HIS A O 1
ATOM 2365 N N . ALA A 1 284 ? 22.105 -22.780 -7.561 1.00 89.81 284 ALA A N 1
ATOM 2366 C CA . ALA A 1 284 ? 23.355 -23.350 -8.060 1.00 89.81 284 ALA A CA 1
ATOM 2367 C C . ALA A 1 284 ? 23.327 -23.515 -9.589 1.00 89.81 284 ALA A C 1
ATOM 2369 O O . ALA A 1 284 ? 24.223 -23.017 -10.269 1.00 89.81 284 ALA A O 1
ATOM 2370 N N . LYS A 1 285 ? 22.253 -24.118 -10.120 1.00 92.75 285 LYS A N 1
ATOM 2371 C CA . LYS A 1 285 ? 22.022 -24.323 -11.556 1.00 92.75 285 LYS A CA 1
ATOM 2372 C C . LYS A 1 285 ? 22.098 -23.006 -12.333 1.00 92.75 285 LYS A C 1
ATOM 2374 O O . LYS A 1 285 ? 22.944 -22.857 -13.206 1.00 92.75 285 LYS A O 1
ATOM 2379 N N . PHE A 1 286 ? 21.298 -22.011 -11.956 1.00 93.06 286 PHE A N 1
ATOM 2380 C CA . PHE A 1 286 ? 21.219 -20.739 -12.678 1.00 93.06 286 PHE A CA 1
ATOM 2381 C C . PHE A 1 286 ? 22.421 -19.809 -12.436 1.00 93.06 286 PHE A C 1
ATOM 2383 O O . PHE A 1 286 ? 22.695 -18.947 -13.264 1.00 93.06 286 PHE A O 1
ATOM 2390 N N . ASN A 1 287 ? 23.192 -19.999 -11.356 1.00 89.81 287 ASN A N 1
ATOM 2391 C CA . ASN A 1 287 ? 24.506 -19.359 -11.219 1.00 89.81 287 ASN A CA 1
ATOM 2392 C C . ASN A 1 287 ? 25.531 -19.907 -12.235 1.00 89.81 287 ASN A C 1
ATOM 2394 O O . ASN A 1 287 ? 26.451 -19.166 -12.587 1.00 89.81 287 ASN A O 1
ATOM 2398 N N . LYS A 1 288 ? 25.400 -21.182 -12.650 1.00 91.44 288 LYS A N 1
ATOM 2399 C CA . LYS A 1 288 ? 26.248 -21.837 -13.662 1.00 91.44 288 LYS A CA 1
ATOM 2400 C C . LYS A 1 288 ? 25.761 -21.504 -15.075 1.00 91.44 288 LYS A C 1
ATOM 2402 O O . LYS A 1 288 ? 26.522 -20.914 -15.824 1.00 91.44 288 LYS A O 1
ATOM 2407 N N . GLU A 1 289 ? 24.486 -21.758 -15.383 1.00 90.19 289 GLU A N 1
ATOM 2408 C CA . GLU A 1 289 ? 23.876 -21.517 -16.710 1.00 90.19 289 GLU A CA 1
ATOM 2409 C C . GLU A 1 289 ? 23.912 -20.045 -17.163 1.00 90.19 289 GLU A C 1
ATOM 2411 O O . GLU A 1 289 ? 23.806 -19.771 -18.351 1.00 90.19 289 GLU A O 1
ATOM 2416 N N . LEU A 1 290 ? 24.077 -19.088 -16.241 1.00 91.00 290 LEU A N 1
ATOM 2417 C CA . LEU A 1 290 ? 24.261 -17.666 -16.560 1.00 91.00 290 LEU A CA 1
ATOM 2418 C C . LEU A 1 290 ? 25.667 -17.137 -16.226 1.00 91.00 290 LEU A C 1
ATOM 2420 O O . LEU A 1 290 ? 25.841 -15.925 -16.135 1.00 91.00 290 LEU A O 1
ATOM 2424 N N . HIS A 1 291 ? 26.652 -18.012 -15.990 1.00 91.38 291 HIS A N 1
ATOM 2425 C CA . HIS A 1 291 ? 28.078 -17.679 -15.821 1.00 91.38 291 HIS A CA 1
ATOM 2426 C C . HIS A 1 291 ? 28.345 -16.456 -14.911 1.00 91.38 291 HIS A C 1
ATOM 2428 O O . HIS A 1 291 ? 29.131 -15.564 -15.233 1.00 91.38 291 HIS A O 1
ATOM 2434 N N . LEU A 1 292 ? 27.650 -16.378 -13.769 1.00 91.94 292 LEU A N 1
ATOM 2435 C CA . LEU A 1 292 ? 27.632 -15.167 -12.938 1.00 91.94 292 LEU A CA 1
ATOM 2436 C C . LEU A 1 292 ? 28.972 -14.949 -12.215 1.00 91.94 292 LEU A C 1
ATOM 2438 O O . LEU A 1 292 ? 29.474 -15.860 -11.550 1.00 91.94 292 LEU A O 1
ATOM 2442 N N . ASN A 1 293 ? 29.525 -13.734 -12.243 1.00 90.69 293 ASN A N 1
ATOM 2443 C CA . ASN A 1 293 ? 30.760 -13.419 -11.507 1.00 90.69 293 ASN A CA 1
ATOM 2444 C C . ASN A 1 293 ? 30.528 -13.212 -9.992 1.00 90.69 293 ASN A C 1
ATOM 2446 O O . ASN A 1 293 ? 29.399 -13.219 -9.496 1.00 90.69 293 ASN A O 1
ATOM 2450 N N . SER A 1 294 ? 31.611 -13.086 -9.221 1.00 85.44 294 SER A N 1
ATOM 2451 C CA . SER A 1 294 ? 31.595 -12.987 -7.750 1.00 85.44 294 SER A CA 1
ATOM 2452 C C . SER A 1 294 ? 30.806 -11.774 -7.238 1.00 85.44 294 SER A C 1
ATOM 2454 O O . SER A 1 294 ? 29.956 -11.909 -6.354 1.00 85.44 294 SER A O 1
ATOM 2456 N N . GLU A 1 295 ? 31.008 -10.609 -7.851 1.00 86.00 295 GLU A N 1
ATOM 2457 C CA . GLU A 1 295 ? 30.223 -9.399 -7.602 1.00 86.00 295 GLU A CA 1
ATOM 2458 C C . GLU A 1 295 ? 28.738 -9.626 -7.921 1.00 86.00 295 GLU A C 1
ATOM 2460 O O . GLU A 1 295 ? 27.851 -9.293 -7.129 1.00 86.00 295 GLU A O 1
ATOM 2465 N N . GLU A 1 296 ? 28.436 -10.259 -9.052 1.00 91.88 296 GLU A N 1
ATOM 2466 C CA . GLU A 1 296 ? 27.062 -10.565 -9.418 1.00 91.88 296 GLU A CA 1
ATOM 2467 C C . GLU A 1 296 ? 26.376 -11.481 -8.417 1.00 91.88 296 GLU A C 1
ATOM 2469 O O . GLU A 1 296 ? 25.276 -11.141 -7.966 1.00 91.88 296 GLU A O 1
ATOM 2474 N N . LYS A 1 297 ? 27.041 -12.581 -8.048 1.00 90.19 297 LYS A N 1
ATOM 2475 C CA . LYS A 1 297 ? 26.628 -13.552 -7.030 1.00 90.19 297 LYS A CA 1
ATOM 2476 C C . LYS A 1 297 ? 26.417 -12.885 -5.670 1.00 90.19 297 LYS A C 1
ATOM 2478 O O . LYS A 1 297 ? 25.467 -13.237 -4.977 1.00 90.19 297 LYS A O 1
ATOM 2483 N N . LEU A 1 298 ? 27.210 -11.878 -5.305 1.00 85.44 298 LEU A N 1
ATOM 2484 C CA . LEU A 1 298 ? 27.069 -11.095 -4.069 1.00 85.44 298 LEU A CA 1
ATOM 2485 C C . LEU A 1 298 ? 25.830 -10.175 -4.081 1.00 85.44 298 LEU A C 1
ATOM 2487 O O . LEU A 1 298 ? 25.144 -10.027 -3.061 1.00 85.44 298 LEU A O 1
ATOM 2491 N N . LEU A 1 299 ? 25.448 -9.651 -5.249 1.00 86.50 299 LEU A N 1
ATOM 2492 C CA . LEU A 1 299 ? 24.151 -8.993 -5.442 1.00 86.50 299 LEU A CA 1
ATOM 2493 C C . LEU A 1 299 ? 22.969 -9.971 -5.523 1.00 86.50 299 LEU A C 1
ATOM 2495 O O . LEU A 1 299 ? 21.899 -9.635 -5.036 1.00 86.50 299 LEU A O 1
ATOM 2499 N N . PHE A 1 300 ? 23.135 -11.195 -6.017 1.00 88.88 300 PHE A N 1
ATOM 2500 C CA . PHE A 1 300 ? 22.104 -12.233 -5.871 1.00 88.88 300 PHE A CA 1
ATOM 2501 C C . PHE A 1 300 ? 22.009 -12.771 -4.422 1.00 88.88 300 PHE A C 1
ATOM 2503 O O . PHE A 1 300 ? 20.929 -13.092 -3.937 1.00 88.88 300 PHE A O 1
ATOM 2510 N N . LYS A 1 301 ? 23.114 -12.818 -3.668 1.00 85.69 301 LYS A N 1
ATOM 2511 C CA . LYS A 1 301 ? 23.153 -13.236 -2.252 1.00 85.69 301 LYS A CA 1
ATOM 2512 C C . LYS A 1 301 ? 22.478 -12.210 -1.359 1.00 85.69 301 LYS A C 1
ATOM 2514 O O . LYS A 1 301 ? 21.556 -12.541 -0.616 1.00 85.69 301 LYS A O 1
ATOM 2519 N N . THR A 1 302 ? 22.875 -10.948 -1.497 1.00 82.69 302 THR A N 1
ATOM 2520 C CA . THR A 1 302 ? 22.228 -9.864 -0.759 1.00 82.69 302 THR A CA 1
ATOM 2521 C C . THR A 1 302 ? 20.793 -9.649 -1.222 1.00 82.69 302 THR A C 1
ATOM 2523 O O . THR A 1 302 ? 20.001 -9.130 -0.446 1.00 82.69 302 THR A O 1
ATOM 2526 N N . ALA A 1 303 ? 20.410 -10.150 -2.407 1.00 81.12 303 ALA A N 1
ATOM 2527 C CA . ALA A 1 303 ? 19.006 -10.262 -2.768 1.00 81.12 303 ALA A CA 1
ATOM 2528 C C . ALA A 1 303 ? 18.203 -10.955 -1.691 1.00 81.12 303 ALA A C 1
ATOM 2530 O O . ALA A 1 303 ? 17.264 -10.400 -1.136 1.00 81.12 303 ALA A O 1
ATOM 2531 N N . ARG A 1 304 ? 18.640 -12.166 -1.369 1.00 85.88 304 ARG A N 1
ATOM 2532 C CA . ARG A 1 304 ? 17.933 -13.097 -0.506 1.00 85.88 304 ARG A CA 1
ATOM 2533 C C . ARG A 1 304 ? 18.033 -12.662 0.954 1.00 85.88 304 ARG A C 1
ATOM 2535 O O . ARG A 1 304 ? 17.033 -12.700 1.661 1.00 85.88 304 ARG A O 1
ATOM 2542 N N . ASN A 1 305 ? 19.190 -12.138 1.359 1.00 80.94 305 ASN A N 1
ATOM 2543 C CA . ASN A 1 305 ? 19.377 -11.536 2.679 1.00 80.94 305 ASN A CA 1
ATOM 2544 C C . ASN A 1 305 ? 18.437 -10.351 2.889 1.00 80.94 305 ASN A C 1
ATOM 2546 O O . ASN A 1 305 ? 17.606 -10.382 3.796 1.00 80.94 305 ASN A O 1
ATOM 2550 N N . PHE A 1 306 ? 18.512 -9.340 2.008 1.00 80.62 306 PHE A N 1
ATOM 2551 C CA . PHE A 1 306 ? 17.546 -8.254 1.993 1.00 80.62 306 PHE A CA 1
ATOM 2552 C C . PHE A 1 306 ? 16.149 -8.845 2.003 1.00 80.62 306 PHE A C 1
ATOM 2554 O O . PHE A 1 306 ? 15.427 -8.546 2.938 1.00 80.62 306 PHE A O 1
ATOM 2561 N N . SER A 1 307 ? 15.806 -9.758 1.089 1.00 73.56 307 SER A N 1
ATOM 2562 C CA . SER A 1 307 ? 14.519 -10.462 0.997 1.00 73.56 307 SER A CA 1
ATOM 2563 C C . SER A 1 307 ? 14.127 -11.394 2.143 1.00 73.56 307 SER A C 1
ATOM 2565 O O . SER A 1 307 ? 13.114 -12.072 2.057 1.00 73.56 307 SER A O 1
ATOM 2567 N N . TYR A 1 308 ? 14.791 -11.314 3.286 1.00 78.44 308 TYR A N 1
ATOM 2568 C CA . TYR A 1 308 ? 14.251 -11.808 4.548 1.00 78.44 308 TYR A CA 1
ATOM 2569 C C . TYR A 1 308 ? 13.945 -10.666 5.550 1.00 78.44 308 TYR A C 1
ATOM 2571 O O . TYR A 1 308 ? 13.026 -10.736 6.359 1.00 78.44 308 TYR A O 1
ATOM 2579 N N . ASN A 1 309 ? 14.603 -9.516 5.420 1.00 76.25 309 ASN A N 1
ATOM 2580 C CA . ASN A 1 309 ? 14.689 -8.464 6.442 1.00 76.25 309 ASN A CA 1
ATOM 2581 C C . ASN A 1 309 ? 13.421 -7.626 6.701 1.00 76.25 309 ASN A C 1
ATOM 2583 O O . ASN A 1 309 ? 13.173 -7.235 7.828 1.00 76.25 309 ASN A O 1
ATOM 2587 N N . LYS A 1 310 ? 12.604 -7.345 5.682 1.00 74.88 310 LYS A N 1
ATOM 2588 C CA . LYS A 1 310 ? 11.232 -6.800 5.807 1.00 74.88 310 LYS A CA 1
ATOM 2589 C C . LYS A 1 310 ? 10.248 -7.844 6.322 1.00 74.88 310 LYS A C 1
ATOM 2591 O O . LYS A 1 310 ? 9.296 -7.465 6.989 1.00 74.88 310 LYS A O 1
ATOM 2596 N N . THR A 1 311 ? 10.466 -9.124 6.015 1.00 72.94 311 THR A N 1
ATOM 2597 C CA . THR A 1 311 ? 9.695 -10.213 6.603 1.00 72.94 311 THR A CA 1
ATOM 2598 C C . THR A 1 311 ? 9.963 -10.164 8.090 1.00 72.94 311 THR A C 1
ATOM 2600 O O . THR A 1 311 ? 9.083 -9.739 8.806 1.00 72.94 311 THR A O 1
ATOM 2603 N N . VAL A 1 312 ? 11.202 -10.287 8.566 1.00 78.38 312 VAL A N 1
ATOM 2604 C CA . VAL A 1 312 ? 11.515 -10.083 10.000 1.00 78.38 312 VAL A CA 1
ATOM 2605 C C . VAL A 1 312 ? 11.336 -8.622 10.495 1.00 78.38 312 VAL A C 1
ATOM 2607 O O . VAL A 1 312 ? 11.435 -8.361 11.692 1.00 78.38 312 VAL A O 1
ATOM 2610 N N . ARG A 1 313 ? 11.026 -7.642 9.630 1.00 81.25 313 ARG A N 1
ATOM 2611 C CA . ARG A 1 313 ? 10.535 -6.312 10.046 1.00 81.25 313 ARG A CA 1
ATOM 2612 C C . ARG A 1 313 ? 9.049 -6.355 10.365 1.00 81.25 313 ARG A C 1
ATOM 2614 O O . ARG A 1 313 ? 8.687 -5.870 11.417 1.00 81.25 313 ARG A O 1
ATOM 2621 N N . PHE A 1 314 ? 8.202 -6.933 9.512 1.00 77.19 314 PHE A N 1
ATOM 2622 C CA . PHE A 1 314 ? 6.728 -6.908 9.579 1.00 77.19 314 PHE A CA 1
ATOM 2623 C C . PHE A 1 314 ? 6.096 -8.188 10.172 1.00 77.19 314 PHE A C 1
ATOM 2625 O O . PHE A 1 314 ? 5.156 -8.142 10.971 1.00 77.19 314 PHE A O 1
ATOM 2632 N N . ASP A 1 315 ? 6.781 -9.312 10.022 1.00 78.19 315 ASP A N 1
ATOM 2633 C CA . ASP A 1 315 ? 6.887 -10.353 11.051 1.00 78.19 315 ASP A CA 1
ATOM 2634 C C . ASP A 1 315 ? 7.608 -9.827 12.308 1.00 78.19 315 ASP A C 1
ATOM 2636 O O . ASP A 1 315 ? 7.887 -10.571 13.238 1.00 78.19 315 ASP A O 1
ATOM 2640 N N . SER A 1 316 ? 7.812 -8.515 12.405 1.00 84.94 316 SER A N 1
ATOM 2641 C CA . SER A 1 316 ? 7.926 -7.765 13.648 1.00 84.94 316 SER A CA 1
ATOM 2642 C C . SER A 1 316 ? 7.028 -6.505 13.724 1.00 84.94 316 SER A C 1
ATOM 2644 O O . SER A 1 316 ? 7.236 -5.689 14.594 1.00 84.94 316 SER A O 1
ATOM 2646 N N . LEU A 1 317 ? 5.970 -6.383 12.905 1.00 83.12 317 LEU A N 1
ATOM 2647 C CA . LEU A 1 317 ? 4.879 -5.395 13.031 1.00 83.12 317 LEU A CA 1
ATOM 2648 C C . LEU A 1 317 ? 3.477 -6.026 13.309 1.00 83.12 317 LEU A C 1
ATOM 2650 O O . LEU A 1 317 ? 2.704 -5.393 13.986 1.00 83.12 317 LEU A O 1
ATOM 2654 N N . LEU A 1 318 ? 3.116 -7.270 12.929 1.00 80.38 318 LEU A N 1
ATOM 2655 C CA . LEU A 1 318 ? 1.740 -7.834 13.175 1.00 80.38 318 LEU A CA 1
ATOM 2656 C C . LEU A 1 318 ? 1.318 -8.342 14.580 1.00 80.38 318 LEU A C 1
ATOM 2658 O O . LEU A 1 318 ? 0.423 -7.760 15.173 1.00 80.38 318 LEU A O 1
ATOM 2662 N N . PHE A 1 319 ? 2.011 -9.315 15.211 1.00 87.62 319 PHE A N 1
ATOM 2663 C CA . PHE A 1 319 ? 2.028 -9.436 16.693 1.00 87.62 319 PHE A CA 1
ATOM 2664 C C . PHE A 1 319 ? 2.602 -8.172 17.303 1.00 87.62 319 PHE A C 1
ATOM 2666 O O . PHE A 1 319 ? 2.836 -8.091 18.498 1.00 87.62 319 PHE A O 1
ATOM 2673 N N . LEU A 1 320 ? 2.950 -7.174 16.481 1.00 91.50 320 LEU A N 1
ATOM 2674 C CA . LEU A 1 320 ? 3.074 -5.904 17.068 1.00 91.50 320 LEU A CA 1
ATOM 2675 C C . LEU A 1 320 ? 1.673 -5.436 17.285 1.00 91.50 320 LEU A C 1
ATOM 2677 O O . LEU A 1 320 ? 1.314 -5.448 18.460 1.00 91.50 320 LEU A O 1
ATOM 2681 N N . PHE A 1 321 ? 0.995 -5.109 16.184 1.00 88.62 321 PHE A N 1
ATOM 2682 C CA . PHE A 1 321 ? -0.369 -4.645 16.117 1.00 88.62 321 PHE A CA 1
ATOM 2683 C C . PHE A 1 321 ? -1.183 -5.413 17.119 1.00 88.62 321 PHE A C 1
ATOM 2685 O O . PHE A 1 321 ? -1.118 -4.956 18.244 1.00 88.62 321 PHE A O 1
ATOM 2692 N N . TYR A 1 322 ? -1.844 -6.537 16.811 1.00 90.56 322 TYR A N 1
ATOM 2693 C CA . TYR A 1 322 ? -2.760 -7.252 17.734 1.00 90.56 322 TYR A CA 1
ATOM 2694 C C . TYR A 1 322 ? -2.420 -7.054 19.195 1.00 90.56 322 TYR A C 1
ATOM 2696 O O . TYR A 1 322 ? -3.229 -6.685 20.037 1.00 90.56 322 TYR A O 1
ATOM 2704 N N . VAL A 1 323 ? -1.158 -7.328 19.463 1.00 90.88 323 VAL A N 1
ATOM 2705 C CA . VAL A 1 323 ? -0.654 -7.543 20.773 1.00 90.88 323 VAL A CA 1
ATOM 2706 C C . VAL A 1 323 ? -0.841 -6.222 21.509 1.00 90.88 323 VAL A C 1
ATOM 2708 O O . VAL A 1 323 ? -1.140 -6.375 22.662 1.00 90.88 323 VAL A O 1
ATOM 2711 N N . LEU A 1 324 ? -0.779 -4.992 20.962 1.00 90.50 324 LEU A N 1
ATOM 2712 C CA . LEU A 1 324 ? -1.178 -3.749 21.669 1.00 90.50 324 LEU A CA 1
ATOM 2713 C C . LEU A 1 324 ? -2.684 -3.518 21.859 1.00 90.50 324 LEU A C 1
ATOM 2715 O O . LEU A 1 324 ? -3.021 -2.844 22.819 1.00 90.50 324 LEU A O 1
ATOM 2719 N N . ASP A 1 325 ? -3.577 -4.004 21.009 1.00 91.12 325 ASP A N 1
ATOM 2720 C CA . ASP A 1 325 ? -5.002 -3.601 20.968 1.00 91.12 325 ASP A CA 1
ATOM 2721 C C . ASP A 1 325 ? -5.590 -3.697 22.389 1.00 91.12 325 ASP A C 1
ATOM 2723 O O . ASP A 1 325 ? -6.200 -2.790 22.949 1.00 91.12 325 ASP A O 1
ATOM 2727 N N . GLU A 1 326 ? -5.185 -4.766 23.067 1.00 92.31 326 GLU A N 1
ATOM 2728 C CA . GLU A 1 326 ? -5.497 -5.044 24.456 1.00 92.31 326 GLU A CA 1
ATOM 2729 C C . GLU A 1 326 ? -5.093 -3.899 25.461 1.00 92.31 326 GLU A C 1
ATOM 2731 O O . GLU A 1 326 ? -5.838 -3.660 26.403 1.00 92.31 326 GLU A O 1
ATOM 2736 N N . LEU A 1 327 ? -3.973 -3.146 25.296 1.00 90.44 327 LEU A N 1
ATOM 2737 C CA . LEU A 1 327 ? -3.482 -2.086 26.203 1.00 90.44 327 LEU A CA 1
ATOM 2738 C C . LEU A 1 327 ? -4.591 -1.067 26.205 1.00 90.44 327 LEU A C 1
ATOM 2740 O O . LEU A 1 327 ? -5.104 -0.737 27.261 1.00 90.44 327 LEU A O 1
ATOM 2744 N N . LEU A 1 328 ? -4.972 -0.575 25.032 1.00 92.75 328 LEU A N 1
ATOM 2745 C CA . LEU A 1 328 ? -5.804 0.609 24.955 1.00 92.75 328 LEU A CA 1
ATOM 2746 C C . LEU A 1 328 ? -7.276 0.309 25.230 1.00 92.75 328 LEU A C 1
ATOM 2748 O O . LEU A 1 328 ? -7.934 1.167 25.823 1.00 92.75 328 LEU A O 1
ATOM 2752 N N . LYS A 1 329 ? -7.722 -0.944 25.036 1.00 93.56 329 LYS A N 1
ATOM 2753 C CA . LYS A 1 329 ? -8.933 -1.483 25.695 1.00 93.56 329 LYS A CA 1
ATOM 2754 C C . LYS A 1 329 ? -8.919 -1.183 27.189 1.00 93.56 329 LYS A C 1
ATOM 2756 O O . LYS A 1 329 ? -9.887 -0.655 27.721 1.00 93.56 329 LYS A O 1
ATOM 2761 N N . GLU A 1 330 ? -7.787 -1.369 27.846 1.00 93.38 330 GLU A N 1
ATOM 2762 C CA . GLU A 1 330 ? -7.567 -1.099 29.267 1.00 93.38 330 GLU A CA 1
ATOM 2763 C C . GLU A 1 330 ? -6.825 0.244 29.545 1.00 93.38 330 GLU A C 1
ATOM 2765 O O . GLU A 1 330 ? -6.280 0.396 30.622 1.00 93.38 330 GLU A O 1
ATOM 2770 N N . ILE A 1 331 ? -6.833 1.255 28.644 1.00 91.12 331 ILE A N 1
ATOM 2771 C CA . ILE A 1 331 ? -6.983 2.688 29.069 1.00 91.12 331 ILE A CA 1
ATOM 2772 C C . ILE A 1 331 ? -8.450 3.070 29.079 1.00 91.12 331 ILE A C 1
ATOM 2774 O O . ILE A 1 331 ? -8.871 4.035 29.715 1.00 91.12 331 ILE A O 1
ATOM 2778 N N . SER A 1 332 ? -9.230 2.434 28.206 1.00 92.56 332 SER A N 1
ATOM 2779 C CA . SER A 1 332 ? -10.555 2.961 27.921 1.00 92.56 332 SER A CA 1
ATOM 2780 C C . SER A 1 332 ? -11.543 2.720 29.058 1.00 92.56 332 SER A C 1
ATOM 2782 O O . SER A 1 332 ? -12.678 3.173 28.981 1.00 92.56 332 SER A O 1
ATOM 2784 N N . LYS A 1 333 ? -11.073 2.061 30.129 1.00 92.25 333 LYS A N 1
ATOM 2785 C CA . LYS A 1 333 ? -11.809 1.722 31.346 1.00 92.25 333 LYS A CA 1
ATOM 2786 C C . LYS A 1 333 ? -11.631 2.723 32.491 1.00 92.25 333 LYS A C 1
ATOM 2788 O O . LYS A 1 333 ? -12.547 2.867 33.288 1.00 92.25 333 LYS A O 1
ATOM 2793 N N . ARG A 1 334 ? -10.474 3.382 32.643 1.00 86.62 334 ARG A N 1
ATOM 2794 C CA . ARG A 1 334 ? -10.171 4.248 33.805 1.00 86.62 334 ARG A CA 1
ATOM 2795 C C . ARG A 1 334 ? -9.570 5.626 33.446 1.00 86.62 334 ARG A C 1
ATOM 2797 O O . ARG A 1 334 ? -9.090 6.323 34.353 1.00 86.62 334 ARG A O 1
ATOM 2804 N N . VAL A 1 335 ? -9.717 6.072 32.188 1.00 82.44 335 VAL A N 1
ATOM 2805 C CA . VAL A 1 335 ? -10.080 7.468 31.848 1.00 82.44 335 VAL A CA 1
ATOM 2806 C C . VAL A 1 335 ? -11.195 7.546 30.796 1.00 82.44 335 VAL A C 1
ATOM 2808 O O . VAL A 1 335 ? -11.409 6.625 30.017 1.00 82.44 335 VAL A O 1
ATOM 2811 N N . ASN A 1 336 ? -11.804 8.730 30.675 1.00 82.19 336 ASN A N 1
ATOM 2812 C CA . ASN A 1 336 ? -12.835 9.080 29.692 1.00 82.19 336 ASN A CA 1
ATOM 2813 C C . ASN A 1 336 ? -12.295 9.260 28.247 1.00 82.19 336 ASN A C 1
ATOM 2815 O O . ASN A 1 336 ? -12.355 10.343 27.660 1.00 82.19 336 ASN A O 1
ATOM 2819 N N . LEU A 1 337 ? -11.740 8.196 27.665 1.00 84.88 337 LEU A N 1
ATOM 2820 C CA . LEU A 1 337 ? -11.395 8.090 26.245 1.00 84.88 337 LEU A CA 1
ATOM 2821 C C . LEU A 1 337 ? -11.591 6.649 25.800 1.00 84.88 337 LEU A C 1
ATOM 2823 O O . LEU A 1 337 ? -10.879 5.776 26.291 1.00 84.88 337 LEU A O 1
ATOM 2827 N N . THR A 1 338 ? -12.489 6.411 24.841 1.00 89.50 338 THR A N 1
ATOM 2828 C CA . THR A 1 338 ? -12.665 5.063 24.287 1.00 89.50 338 THR A CA 1
ATOM 2829 C C . THR A 1 338 ? -11.349 4.541 23.725 1.00 89.50 338 THR A C 1
ATOM 2831 O O . THR A 1 338 ? -10.462 5.337 23.399 1.00 89.50 338 THR A O 1
ATOM 2834 N N . VAL A 1 339 ? -11.278 3.225 23.501 1.00 85.12 339 VAL A N 1
ATOM 2835 C CA . VAL A 1 339 ? -10.367 2.616 22.527 1.00 85.12 339 VAL A CA 1
ATOM 2836 C C . VAL A 1 339 ? -10.310 3.511 21.306 1.00 85.12 339 VAL A C 1
ATOM 2838 O O . VAL A 1 339 ? -9.254 4.027 20.991 1.00 85.12 339 VAL A O 1
ATOM 2841 N N . LYS A 1 340 ? -11.471 3.904 20.765 1.00 83.38 340 LYS A N 1
ATOM 2842 C CA . LYS A 1 340 ? -11.594 4.836 19.647 1.00 83.38 340 LYS A CA 1
ATOM 2843 C C . LYS A 1 340 ? -11.167 6.301 19.886 1.00 83.38 340 LYS A C 1
ATOM 2845 O O . LYS A 1 340 ? -10.997 6.991 18.901 1.00 83.38 340 LYS A O 1
ATOM 2850 N N . ASP A 1 341 ? -10.942 6.839 21.082 1.00 85.56 341 ASP A N 1
ATOM 2851 C CA . ASP A 1 341 ? -10.562 8.262 21.288 1.00 85.56 341 ASP A CA 1
ATOM 2852 C C . ASP A 1 341 ? -9.115 8.440 21.720 1.00 85.56 341 ASP A C 1
ATOM 2854 O O . ASP A 1 341 ? -8.433 9.362 21.273 1.00 85.56 341 ASP A O 1
ATOM 2858 N N . LEU A 1 342 ? -8.619 7.472 22.490 1.00 86.81 342 LEU A N 1
ATOM 2859 C CA . LEU A 1 342 ? -7.294 6.952 22.215 1.00 86.81 342 LEU A CA 1
ATOM 2860 C C . LEU A 1 342 ? -7.090 6.893 20.717 1.00 86.81 342 LEU A C 1
ATOM 2862 O O . LEU A 1 342 ? -6.190 7.603 20.311 1.00 86.81 342 LEU A O 1
ATOM 2866 N N . ARG A 1 343 ? -7.987 6.238 19.930 1.00 87.75 343 ARG A N 1
ATOM 2867 C CA . ARG A 1 343 ? -7.912 6.127 18.458 1.00 87.75 343 ARG A CA 1
ATOM 2868 C C . ARG A 1 343 ? -7.714 7.446 17.710 1.00 87.75 343 ARG A C 1
ATOM 2870 O O . ARG A 1 343 ? -7.411 7.387 16.528 1.00 87.75 343 ARG A O 1
ATOM 2877 N N . PHE A 1 344 ? -7.705 8.617 18.349 1.00 84.94 344 PHE A N 1
ATOM 2878 C CA . PHE A 1 344 ? -7.180 9.834 17.730 1.00 84.94 344 PHE A CA 1
ATOM 2879 C C . PHE A 1 344 ? -6.436 10.748 18.747 1.00 84.94 344 PHE A C 1
ATOM 2881 O O . PHE A 1 344 ? -6.683 11.943 18.807 1.00 84.94 344 PHE A O 1
ATOM 2888 N N . ALA A 1 345 ? -5.530 10.235 19.591 1.00 83.75 345 ALA A N 1
ATOM 2889 C CA . ALA A 1 345 ? -4.897 10.993 20.690 1.00 83.75 345 ALA A CA 1
ATOM 2890 C C . ALA A 1 345 ? -3.462 11.494 20.449 1.00 83.75 345 ALA A C 1
ATOM 2892 O O . ALA A 1 345 ? -2.960 11.495 19.326 1.00 83.75 345 ALA A O 1
ATOM 2893 N N . SER A 1 346 ? -2.838 12.029 21.507 1.00 80.81 346 SER A N 1
ATOM 2894 C CA . SER A 1 346 ? -1.393 12.242 21.521 1.00 80.81 346 SER A CA 1
ATOM 2895 C C . SER A 1 346 ? -0.770 12.208 22.907 1.00 80.81 346 SER A C 1
ATOM 2897 O O . SER A 1 346 ? -1.335 12.730 23.875 1.00 80.81 346 SER A O 1
ATOM 2899 N N . THR A 1 347 ? 0.460 11.726 23.004 1.00 81.56 347 THR A N 1
ATOM 2900 C CA . THR A 1 347 ? 1.130 11.524 24.283 1.00 81.56 347 THR A CA 1
ATOM 2901 C C . THR A 1 347 ? 1.764 12.795 24.896 1.00 81.56 347 THR A C 1
ATOM 2903 O O . THR A 1 347 ? 2.865 12.712 25.403 1.00 81.56 347 THR A O 1
ATOM 2906 N N . GLU A 1 348 ? 1.106 13.973 24.910 1.00 79.69 348 GLU A N 1
ATOM 2907 C CA . GLU A 1 348 ? 1.220 15.062 25.962 1.00 79.69 348 GLU A CA 1
ATOM 2908 C C . GLU A 1 348 ? 0.078 14.894 26.942 1.00 79.69 348 GLU A C 1
ATOM 2910 O O . GLU A 1 348 ? 0.194 15.149 28.139 1.00 79.69 348 GLU A O 1
ATOM 2915 N N . GLU A 1 349 ? -0.985 14.390 26.340 1.00 85.25 349 GLU A N 1
ATOM 2916 C CA . GLU A 1 349 ? -2.257 14.075 26.870 1.00 85.25 349 GLU A CA 1
ATOM 2917 C C . GLU A 1 349 ? -2.401 12.520 27.006 1.00 85.25 349 GLU A C 1
ATOM 2919 O O . GLU A 1 349 ? -3.304 12.082 27.705 1.00 85.25 349 GLU A O 1
ATOM 2924 N N . ILE A 1 350 ? -1.403 11.695 26.581 1.00 88.19 350 ILE A N 1
ATOM 2925 C CA . ILE A 1 350 ? -1.057 10.319 27.127 1.00 88.19 350 ILE A CA 1
ATOM 2926 C C . ILE A 1 350 ? 0.538 10.021 27.681 1.00 88.19 350 ILE A C 1
ATOM 2928 O O . ILE A 1 350 ? 0.738 9.170 26.773 1.00 88.19 350 ILE A O 1
ATOM 2932 N N . ILE A 1 351 ? 1.864 10.800 29.485 1.00 86.44 351 ILE A N 1
ATOM 2933 C CA . ILE A 1 351 ? 2.417 12.017 30.256 1.00 86.44 351 ILE A CA 1
ATOM 2934 C C . ILE A 1 351 ? 1.442 12.653 31.202 1.00 86.44 351 ILE A C 1
ATOM 2936 O O . ILE A 1 351 ? 1.113 12.097 32.226 1.00 86.44 351 ILE A O 1
ATOM 2940 N N . LYS A 1 352 ? 1.013 13.870 30.924 1.00 85.56 352 LYS A N 1
ATOM 2941 C CA . LYS A 1 352 ? 0.550 14.753 31.961 1.00 85.56 352 LYS A CA 1
ATOM 2942 C C . LYS A 1 352 ? -0.810 14.258 32.498 1.00 85.56 352 LYS A C 1
ATOM 2944 O O . LYS A 1 352 ? -1.043 14.394 33.685 1.00 85.56 352 LYS A O 1
ATOM 2949 N N . LEU A 1 353 ? -1.606 13.548 31.694 1.00 86.94 353 LEU A N 1
ATOM 2950 C CA . LEU A 1 353 ? -2.752 12.681 32.043 1.00 86.94 353 LEU A CA 1
ATOM 2951 C C . LEU A 1 353 ? -2.418 11.463 32.914 1.00 86.94 353 LEU A C 1
ATOM 2953 O O . LEU A 1 353 ? -3.252 11.118 33.734 1.00 86.94 353 LEU A O 1
ATOM 2957 N N . LEU A 1 354 ? -1.220 10.871 32.818 1.00 85.44 354 LEU A N 1
ATOM 2958 C CA . LEU A 1 354 ? -0.700 10.048 33.912 1.00 85.44 354 LEU A CA 1
ATOM 2959 C C . LEU A 1 354 ? -0.380 10.887 35.132 1.00 85.44 354 LEU A C 1
ATOM 2961 O O . LEU A 1 354 ? -0.969 10.751 36.198 1.00 85.44 354 LEU A O 1
ATOM 2965 N N . ASN A 1 355 ? 0.631 11.723 34.935 1.00 82.12 355 ASN A N 1
ATOM 2966 C CA . ASN A 1 355 ? 1.517 12.181 35.971 1.00 82.12 355 ASN A CA 1
ATOM 2967 C C . ASN A 1 355 ? 0.735 13.064 36.922 1.00 82.12 355 ASN A C 1
ATOM 2969 O O . ASN A 1 355 ? 0.935 13.073 38.131 1.00 82.12 355 ASN A O 1
ATOM 2973 N N . ASN A 1 356 ? -0.108 13.867 36.298 1.00 73.19 356 ASN A N 1
ATOM 2974 C CA . ASN A 1 356 ? -0.674 15.087 36.802 1.00 73.19 356 ASN A CA 1
ATOM 2975 C C . ASN A 1 356 ? -2.171 15.120 36.409 1.00 73.19 356 ASN A C 1
ATOM 2977 O O . ASN A 1 356 ? -2.713 16.205 36.234 1.00 73.19 356 ASN A O 1
ATOM 2981 N N . LYS A 1 357 ? -2.787 13.945 36.139 1.00 65.06 357 LYS A N 1
ATOM 2982 C CA . LYS A 1 357 ? -4.183 13.722 35.685 1.00 65.06 357 LYS A CA 1
ATOM 2983 C C . LYS A 1 357 ? -4.696 14.678 34.575 1.00 65.06 357 LYS A C 1
ATOM 2985 O O . LYS A 1 357 ? -5.895 14.842 34.379 1.00 65.06 357 LYS A O 1
ATOM 2990 N N . LYS A 1 358 ? -3.789 15.294 33.804 1.00 63.38 358 LYS A N 1
ATOM 2991 C CA . LYS A 1 358 ? -4.036 16.375 32.833 1.00 63.38 358 LYS A CA 1
ATOM 2992 C C . LYS A 1 358 ? -4.864 15.941 31.616 1.00 63.38 358 LYS A C 1
ATOM 2994 O O . LYS A 1 358 ? -4.332 15.365 30.669 1.00 63.38 358 LYS A O 1
ATOM 2999 N N . VAL A 1 359 ? -6.159 16.247 31.663 1.00 66.25 359 VAL A N 1
ATOM 3000 C CA . VAL A 1 359 ? -7.219 15.845 30.721 1.00 66.25 359 VAL A CA 1
ATOM 3001 C C . VAL A 1 359 ? -6.837 15.983 29.239 1.00 66.25 359 VAL A C 1
ATOM 3003 O O . VAL A 1 359 ? -6.402 17.041 28.779 1.00 66.25 359 VAL A O 1
ATOM 3006 N N . ILE A 1 360 ? -7.102 14.925 28.460 1.00 72.56 360 ILE A N 1
ATOM 3007 C CA . ILE A 1 360 ? -7.245 15.042 27.006 1.00 72.56 360 ILE A CA 1
ATOM 3008 C C . ILE A 1 360 ? -8.498 15.840 26.706 1.00 72.56 360 ILE A C 1
ATOM 3010 O O . ILE A 1 360 ? -9.614 15.424 27.002 1.00 72.56 360 ILE A O 1
ATOM 3014 N N . ASN A 1 361 ? -8.314 16.941 25.999 1.00 74.62 361 ASN A N 1
ATOM 3015 C CA . ASN A 1 361 ? -9.406 17.644 25.362 1.00 74.62 361 ASN A CA 1
ATOM 3016 C C . ASN A 1 361 ? -9.984 16.759 24.227 1.00 74.62 361 ASN A C 1
ATOM 3018 O O . ASN A 1 361 ? -9.381 16.667 23.162 1.00 74.62 361 ASN A O 1
ATOM 3022 N N . LYS A 1 362 ? -11.135 16.091 24.425 1.00 75.00 362 LYS A N 1
ATOM 3023 C CA . LYS A 1 362 ? -11.805 15.270 23.380 1.00 75.00 362 LYS A CA 1
ATOM 3024 C C . LYS A 1 362 ? -12.069 16.062 22.089 1.00 75.00 362 LYS A C 1
ATOM 3026 O O . LYS A 1 362 ? -11.892 15.557 20.989 1.00 75.00 362 LYS A O 1
ATOM 3031 N N . LEU A 1 363 ? -12.360 17.351 22.207 1.00 75.38 363 LEU A N 1
ATOM 3032 C CA . LEU A 1 363 ? -12.495 18.283 21.084 1.00 75.38 363 LEU A CA 1
ATOM 3033 C C . LEU A 1 363 ? -11.210 18.375 20.213 1.00 75.38 363 LEU A C 1
ATOM 3035 O O . LEU A 1 363 ? -11.313 18.550 18.996 1.00 75.38 363 LEU A O 1
ATOM 3039 N N . LEU A 1 364 ? -10.017 18.184 20.800 1.00 74.75 364 LEU A N 1
ATOM 3040 C CA . LEU A 1 364 ? -8.709 18.016 20.143 1.00 74.75 364 LEU A CA 1
ATOM 3041 C C . LEU A 1 364 ? -8.640 16.662 19.413 1.00 74.75 364 LEU A C 1
ATOM 3043 O O . LEU A 1 364 ? -8.172 16.619 18.284 1.00 74.75 364 LEU A O 1
ATOM 3047 N N . ILE A 1 365 ? -9.166 15.588 20.015 1.00 79.19 365 ILE A N 1
ATOM 3048 C CA . ILE A 1 365 ? -9.302 14.226 19.447 1.00 79.19 365 ILE A CA 1
ATOM 3049 C C . ILE A 1 365 ? -10.207 14.195 18.216 1.00 79.19 365 ILE A C 1
ATOM 3051 O O . ILE A 1 365 ? -9.924 13.512 17.244 1.00 79.19 365 ILE A O 1
ATOM 3055 N N . GLU A 1 366 ? -11.273 14.979 18.174 1.00 75.50 366 GLU A N 1
ATOM 3056 C CA . GLU A 1 366 ? -12.108 15.060 16.970 1.00 75.50 366 GLU A CA 1
ATOM 3057 C C . GLU A 1 366 ? -11.454 15.858 15.847 1.00 75.50 366 GLU A C 1
ATOM 3059 O O . GLU A 1 366 ? -11.641 15.546 14.670 1.00 75.50 366 GLU A O 1
ATOM 3064 N N . LYS A 1 367 ? -10.670 16.889 16.197 1.00 71.19 367 LYS A N 1
ATOM 3065 C CA . LYS A 1 367 ? -9.762 17.486 15.218 1.00 71.19 367 LYS A CA 1
ATOM 3066 C C . LYS A 1 367 ? -8.803 16.395 14.746 1.00 71.19 367 LYS A C 1
ATOM 3068 O O . LYS A 1 367 ? -8.655 16.241 13.543 1.00 71.19 367 LYS A O 1
ATOM 3073 N N . ARG A 1 368 ? -8.233 15.599 15.670 1.00 77.44 368 ARG A N 1
ATOM 3074 C CA . ARG A 1 368 ? -7.349 14.459 15.365 1.00 77.44 368 ARG A CA 1
ATOM 3075 C C . ARG A 1 368 ? -8.032 13.390 14.495 1.00 77.44 368 ARG A C 1
ATOM 3077 O O . ARG A 1 368 ? -7.342 12.693 13.765 1.00 77.44 368 ARG A O 1
ATOM 3084 N N . ARG A 1 369 ? -9.360 13.241 14.575 1.00 72.56 369 ARG A N 1
ATOM 3085 C CA . ARG A 1 369 ? -10.161 12.442 13.640 1.00 72.56 369 ARG A CA 1
ATOM 3086 C C . ARG A 1 369 ? -10.109 13.089 12.283 1.00 72.56 369 ARG A C 1
ATOM 3088 O O . ARG A 1 369 ? -9.283 12.693 11.476 1.00 72.56 369 ARG A O 1
ATOM 3095 N N . LYS A 1 370 ? -10.958 14.105 12.072 1.00 69.56 370 LYS A N 1
ATOM 3096 C CA . LYS A 1 370 ? -11.368 14.606 10.752 1.00 69.56 370 LYS A CA 1
ATOM 3097 C C . LYS A 1 370 ? -10.192 14.826 9.825 1.00 69.56 370 LYS A C 1
ATOM 3099 O O . LYS A 1 370 ? -10.331 14.662 8.620 1.00 69.56 370 LYS A O 1
ATOM 3104 N N . LEU A 1 371 ? -9.051 15.203 10.383 1.00 74.06 371 LEU A N 1
ATOM 3105 C CA . LEU A 1 371 ? -7.885 15.563 9.631 1.00 74.06 371 LEU A CA 1
ATOM 3106 C C . LEU A 1 371 ? -6.681 15.623 10.580 1.00 74.06 371 LEU A C 1
ATOM 3108 O O . LEU A 1 371 ? -6.813 16.397 11.497 1.00 74.06 371 LEU A O 1
ATOM 3112 N N . CYS A 1 372 ? -5.545 14.897 10.445 1.00 77.38 372 CYS A N 1
ATOM 3113 C CA . CYS A 1 372 ? -4.527 14.886 11.525 1.00 77.38 372 CYS A CA 1
ATOM 3114 C C . CYS A 1 372 ? -3.054 14.519 11.240 1.00 77.38 372 CYS A C 1
ATOM 3116 O O . CYS A 1 372 ? -2.741 13.780 10.317 1.00 77.38 372 CYS A O 1
ATOM 3118 N N . ILE A 1 373 ? -2.162 15.271 11.911 1.00 78.88 373 ILE A N 1
ATOM 3119 C CA . ILE A 1 373 ? -0.858 15.715 11.406 1.00 78.88 373 ILE A CA 1
ATOM 3120 C C . ILE A 1 373 ? 0.156 16.337 12.441 1.00 78.88 373 ILE A C 1
ATOM 3122 O O . ILE A 1 373 ? -0.254 16.805 13.494 1.00 78.88 373 ILE A O 1
ATOM 3126 N N . THR A 1 374 ? 1.481 16.437 12.202 1.00 78.38 374 THR A N 1
ATOM 3127 C CA . THR A 1 374 ? 2.523 16.686 13.244 1.00 78.38 374 THR A CA 1
ATOM 3128 C C . THR A 1 374 ? 3.957 17.074 12.697 1.00 78.38 374 THR A C 1
ATOM 3130 O O . THR A 1 374 ? 4.338 16.380 11.811 1.00 78.38 374 THR A O 1
ATOM 3133 N N . LEU A 1 375 ? 4.845 18.032 13.073 1.00 70.44 375 LEU A N 1
ATOM 3134 C CA . LEU A 1 375 ? 6.067 18.433 12.245 1.00 70.44 375 LEU A CA 1
ATOM 3135 C C . LEU A 1 375 ? 7.489 18.069 12.780 1.00 70.44 375 LEU A C 1
ATOM 3137 O O . LEU A 1 375 ? 7.862 18.632 13.794 1.00 70.44 375 LEU A O 1
ATOM 3141 N N . ILE A 1 376 ? 8.347 17.247 12.112 1.00 63.97 376 ILE A N 1
ATOM 3142 C CA . ILE A 1 376 ? 9.668 16.766 12.656 1.00 63.97 376 ILE A CA 1
ATOM 3143 C C . ILE A 1 376 ? 10.611 17.813 13.290 1.00 63.97 376 ILE A C 1
ATOM 3145 O O . ILE A 1 376 ? 11.164 18.678 12.617 1.00 63.97 376 ILE A O 1
ATOM 3149 N N . LYS A 1 377 ? 10.975 17.517 14.544 1.00 53.84 377 LYS A N 1
ATOM 3150 C CA . LYS A 1 377 ? 12.026 18.023 15.434 1.00 53.84 377 LYS A CA 1
ATOM 3151 C C . LYS A 1 377 ? 12.644 16.879 16.289 1.00 53.84 377 LYS A C 1
ATOM 3153 O O . LYS A 1 377 ? 12.030 16.398 17.236 1.00 53.84 377 LYS A O 1
ATOM 3158 N N . GLY A 1 378 ? 13.870 16.424 16.005 1.00 53.03 378 GLY A N 1
ATOM 3159 C CA . GLY A 1 378 ? 14.717 15.659 16.959 1.00 53.03 378 GLY A CA 1
ATOM 3160 C C . GLY A 1 378 ? 14.107 14.393 17.600 1.00 53.03 378 GLY A C 1
ATOM 3161 O O . GLY A 1 378 ? 13.416 13.633 16.932 1.00 53.03 378 GLY A O 1
ATOM 3162 N N . LYS A 1 379 ? 14.343 14.129 18.902 1.00 47.91 379 LYS A N 1
ATOM 3163 C CA . LYS A 1 379 ? 13.648 13.054 19.665 1.00 47.91 379 LYS A CA 1
ATOM 3164 C C . LYS A 1 379 ? 12.142 13.289 19.761 1.00 47.91 379 LYS A C 1
ATOM 3166 O O . LYS A 1 379 ? 11.384 12.339 19.928 1.00 47.91 379 LYS A O 1
ATOM 3171 N N . ASP A 1 380 ? 11.733 14.543 19.663 1.00 52.16 380 ASP A N 1
ATOM 3172 C CA . ASP A 1 380 ? 10.515 15.044 20.260 1.00 52.16 380 ASP A CA 1
ATOM 3173 C C . ASP A 1 380 ? 9.506 15.356 19.193 1.00 52.16 380 ASP A C 1
ATOM 3175 O O . ASP A 1 380 ? 9.589 16.380 18.539 1.00 52.16 380 ASP A O 1
ATOM 3179 N N . ILE A 1 381 ? 8.533 14.476 19.046 1.00 68.19 381 ILE A N 1
ATOM 3180 C CA . ILE A 1 381 ? 7.365 14.706 18.209 1.00 68.19 381 ILE A CA 1
ATOM 3181 C C . ILE A 1 381 ? 6.771 16.161 18.629 1.00 68.19 381 ILE A C 1
ATOM 3183 O O . ILE A 1 381 ? 6.830 16.358 19.819 1.00 68.19 381 ILE A O 1
ATOM 3187 N N . GLU A 1 382 ? 6.290 17.130 17.754 1.00 74.12 382 GLU A N 1
ATOM 3188 C CA . GLU A 1 382 ? 5.363 18.349 17.676 1.00 74.12 382 GLU A CA 1
ATOM 3189 C C . GLU A 1 382 ? 3.984 18.226 16.882 1.00 74.12 382 GLU A C 1
ATOM 3191 O O . GLU A 1 382 ? 3.987 17.915 15.701 1.00 74.12 382 GLU A O 1
ATOM 3196 N N . PHE A 1 383 ? 2.788 18.476 17.477 1.00 80.38 383 PHE A N 1
ATOM 3197 C CA . PHE A 1 383 ? 1.468 17.883 17.095 1.00 80.38 383 PHE A CA 1
ATOM 3198 C C . PHE A 1 383 ? 0.466 18.937 16.708 1.00 80.38 383 PHE A C 1
ATOM 3200 O O . PHE A 1 383 ? 0.160 19.846 17.487 1.00 80.38 383 PHE A O 1
ATOM 3207 N N . LEU A 1 384 ? -0.046 18.811 15.494 1.00 79.38 384 LEU A N 1
ATOM 3208 C CA . LEU A 1 384 ? -0.443 19.969 14.760 1.00 79.38 384 LEU A CA 1
ATOM 3209 C C . LEU A 1 384 ? -1.989 20.069 14.525 1.00 79.38 384 LEU A C 1
ATOM 3211 O O . LEU A 1 384 ? -2.424 20.124 13.383 1.00 79.38 384 LEU A O 1
ATOM 3215 N N . VAL A 1 385 ? -2.786 20.181 15.626 1.00 80.88 385 VAL A N 1
ATOM 3216 C CA . VAL A 1 385 ? -4.272 19.995 15.865 1.00 80.88 385 VAL A CA 1
ATOM 3217 C C . VAL A 1 385 ? -5.389 21.131 15.825 1.00 80.88 385 VAL A C 1
ATOM 3219 O O . VAL A 1 385 ? -6.001 21.441 16.847 1.00 80.88 385 VAL A O 1
ATOM 3222 N N . GLY A 1 386 ? -5.744 21.813 14.725 1.00 67.06 386 GLY A N 1
ATOM 3223 C CA . GLY A 1 386 ? -6.465 23.143 14.768 1.00 67.06 386 GLY A CA 1
ATOM 3224 C C . GLY A 1 386 ? -6.941 23.939 13.508 1.00 67.06 386 GLY A C 1
ATOM 3225 O O . GLY A 1 386 ? -7.714 23.375 12.766 1.00 67.06 386 GLY A O 1
ATOM 3226 N N . ASP A 1 387 ? -6.495 25.193 13.271 1.00 69.88 387 ASP A N 1
ATOM 3227 C CA . ASP A 1 387 ? -6.228 25.881 11.952 1.00 69.88 387 ASP A CA 1
ATOM 3228 C C . ASP A 1 387 ? -4.747 26.219 11.668 1.00 69.88 387 ASP A C 1
ATOM 3230 O O . ASP A 1 387 ? -4.315 26.569 10.565 1.00 69.88 387 ASP A O 1
ATOM 3234 N N . LYS A 1 388 ? -3.966 26.074 12.731 1.00 74.94 388 LYS A N 1
ATOM 3235 C CA . LYS A 1 388 ? -2.525 26.097 12.868 1.00 74.94 388 LYS A CA 1
ATOM 3236 C C . LYS A 1 388 ? -1.726 25.216 11.868 1.00 74.94 388 LYS A C 1
ATOM 3238 O O . LYS A 1 388 ? -0.564 24.954 12.144 1.00 74.94 388 LYS A O 1
ATOM 3243 N N . ALA A 1 389 ? -2.292 24.724 10.760 1.00 75.31 389 ALA A N 1
ATOM 3244 C CA . ALA A 1 389 ? -1.739 23.773 9.786 1.00 75.31 389 ALA A CA 1
ATOM 3245 C C . ALA A 1 389 ? -2.191 24.219 8.414 1.00 75.31 389 ALA A C 1
ATOM 3247 O O . ALA A 1 389 ? -1.285 24.409 7.647 1.00 75.31 389 ALA A O 1
ATOM 3248 N N . LYS A 1 390 ? -3.466 24.434 8.021 1.00 73.38 390 LYS A N 1
ATOM 3249 C CA . LYS A 1 390 ? -3.717 24.420 6.568 1.00 73.38 390 LYS A CA 1
ATOM 3250 C C . LYS A 1 390 ? -2.995 25.451 5.814 1.00 73.38 390 LYS A C 1
ATOM 3252 O O . LYS A 1 390 ? -2.645 25.057 4.714 1.00 73.38 390 LYS A O 1
ATOM 3257 N N . LYS A 1 391 ? -2.698 26.649 6.357 1.00 73.81 391 LYS A N 1
ATOM 3258 C CA . LYS A 1 391 ? -1.758 27.528 5.656 1.00 73.81 391 LYS A CA 1
ATOM 3259 C C . LYS A 1 391 ? -0.630 26.659 5.110 1.00 73.81 391 LYS A C 1
ATOM 3261 O O . LYS A 1 391 ? -0.625 26.642 3.894 1.00 73.81 391 LYS A O 1
ATOM 3266 N N . TYR A 1 392 ? 0.045 25.799 5.915 1.00 75.75 392 TYR A N 1
ATOM 3267 C CA . TYR A 1 392 ? 0.920 24.580 5.703 1.00 75.75 392 TYR A CA 1
ATOM 3268 C C . TYR A 1 392 ? 0.364 23.523 4.795 1.00 75.75 392 TYR A C 1
ATOM 3270 O O . TYR A 1 392 ? 0.722 22.396 4.975 1.00 75.75 392 TYR A O 1
ATOM 3278 N N . LEU A 1 393 ? -0.397 23.884 3.768 1.00 71.50 393 LEU A N 1
ATOM 3279 C CA . LEU A 1 393 ? -0.664 23.176 2.508 1.00 71.50 393 LEU A CA 1
ATOM 3280 C C . LEU A 1 393 ? 0.130 23.864 1.430 1.00 71.50 393 LEU A C 1
ATOM 3282 O O . LEU A 1 393 ? 0.894 23.296 0.677 1.00 71.50 393 LEU A O 1
ATOM 3286 N N . LYS A 1 394 ? -0.088 25.157 1.421 1.00 68.38 394 LYS A N 1
ATOM 3287 C CA . LYS A 1 394 ? 0.317 26.134 0.467 1.00 68.38 394 LYS A CA 1
ATOM 3288 C C . LYS A 1 394 ? 1.851 26.348 0.316 1.00 68.38 394 LYS A C 1
ATOM 3290 O O . LYS A 1 394 ? 2.353 25.577 -0.477 1.00 68.38 394 LYS A O 1
ATOM 3295 N N . ASP A 1 395 ? 2.603 27.270 0.980 1.00 69.50 395 ASP A N 1
ATOM 3296 C CA . ASP A 1 395 ? 4.094 27.510 0.996 1.00 69.50 395 ASP A CA 1
ATOM 3297 C C . ASP A 1 395 ? 5.027 26.309 0.820 1.00 69.50 395 ASP A C 1
ATOM 3299 O O . ASP A 1 395 ? 6.236 26.473 0.832 1.00 69.50 395 ASP A O 1
ATOM 3303 N N . LYS A 1 396 ? 4.532 25.091 0.760 1.00 66.25 396 LYS A N 1
ATOM 3304 C CA . LYS A 1 396 ? 5.237 23.945 0.313 1.00 66.25 396 LYS A CA 1
ATOM 3305 C C . LYS A 1 396 ? 4.361 22.867 -0.427 1.00 66.25 396 LYS A C 1
ATOM 3307 O O . LYS A 1 396 ? 4.812 21.749 -0.447 1.00 66.25 396 LYS A O 1
ATOM 3312 N N . VAL A 1 397 ? 3.198 23.046 -1.082 1.00 60.62 397 VAL A N 1
ATOM 3313 C CA . VAL A 1 397 ? 2.516 21.972 -1.904 1.00 60.62 397 VAL A CA 1
ATOM 3314 C C . VAL A 1 397 ? 1.699 22.515 -3.096 1.00 60.62 397 VAL A C 1
ATOM 3316 O O . VAL A 1 397 ? 1.938 23.621 -3.537 1.00 60.62 397 VAL A O 1
ATOM 3319 N N . GLY A 1 398 ? 0.780 21.713 -3.647 1.00 59.31 398 GLY A N 1
ATOM 3320 C CA . GLY A 1 398 ? -0.198 21.920 -4.702 1.00 59.31 398 GLY A CA 1
ATOM 3321 C C . GLY A 1 398 ? -1.076 20.670 -4.939 1.00 59.31 398 GLY A C 1
ATOM 3322 O O . GLY A 1 398 ? -0.912 19.599 -4.344 1.00 59.31 398 GLY A O 1
ATOM 3323 N N . ASP A 1 399 ? -1.996 20.903 -5.847 1.00 47.75 399 ASP A N 1
ATOM 3324 C CA . ASP A 1 399 ? -3.118 20.198 -6.445 1.00 47.75 399 ASP A CA 1
ATOM 3325 C C . ASP A 1 399 ? -2.739 19.081 -7.446 1.00 47.75 399 ASP A C 1
ATOM 3327 O O . ASP A 1 399 ? -1.563 18.770 -7.617 1.00 47.75 399 ASP A O 1
ATOM 3331 N N . LEU A 1 400 ? -3.699 18.414 -8.104 1.00 44.03 400 LEU A N 1
ATOM 3332 C CA . LEU A 1 400 ? -3.458 17.190 -8.905 1.00 44.03 400 LEU A CA 1
ATOM 3333 C C . LEU A 1 400 ? -4.502 16.956 -10.011 1.00 44.03 400 LEU A C 1
ATOM 3335 O O . LEU A 1 400 ? -5.430 17.755 -10.097 1.00 44.03 400 LEU A O 1
ATOM 3339 N N . LYS A 1 401 ? -4.350 15.863 -10.806 1.00 32.31 401 LYS A N 1
ATOM 3340 C CA . LYS A 1 401 ? -5.212 15.397 -11.928 1.00 32.31 401 LYS A CA 1
ATOM 3341 C C . LYS A 1 401 ? -4.960 13.888 -12.367 1.00 32.31 401 LYS A C 1
ATOM 3343 O O . LYS A 1 401 ? -3.988 13.313 -11.862 1.00 32.31 401 LYS A O 1
ATOM 3348 N N . ILE A 1 402 ? -5.767 13.248 -13.277 1.00 36.28 402 ILE A N 1
ATOM 3349 C CA . ILE A 1 402 ? -5.901 11.761 -13.653 1.00 36.28 402 ILE A CA 1
ATOM 3350 C C . ILE A 1 402 ? -6.451 11.249 -15.094 1.00 36.28 402 ILE A C 1
ATOM 3352 O O . ILE A 1 402 ? -7.489 11.729 -15.506 1.00 36.28 402 ILE A O 1
ATOM 3356 N N . GLN A 1 403 ? -5.927 10.244 -15.864 1.00 33.59 403 GLN A N 1
ATOM 3357 C CA . GLN A 1 403 ? -6.639 9.383 -16.911 1.00 33.59 403 GLN A CA 1
ATOM 3358 C C . GLN A 1 403 ? -5.814 8.202 -17.571 1.00 33.59 403 GLN A C 1
ATOM 3360 O O . GLN A 1 403 ? -4.683 7.992 -17.167 1.00 33.59 403 GLN A O 1
ATOM 3365 N N . GLU A 1 404 ? -6.353 7.405 -18.534 1.00 37.59 404 GLU A N 1
ATOM 3366 C CA . GLU A 1 404 ? -5.898 6.100 -19.163 1.00 37.59 404 GLU A CA 1
ATOM 3367 C C . GLU A 1 404 ? -5.440 6.254 -20.679 1.00 37.59 404 GLU A C 1
ATOM 3369 O O . GLU A 1 404 ? -5.510 7.376 -21.168 1.00 37.59 404 GLU A O 1
ATOM 3374 N N . ASP A 1 405 ? -5.010 5.305 -21.571 1.00 41.69 405 ASP A N 1
ATOM 3375 C CA . ASP A 1 405 ? -4.227 4.015 -21.614 1.00 41.69 405 ASP A CA 1
ATOM 3376 C C . ASP A 1 405 ? -3.894 3.528 -23.102 1.00 41.69 405 ASP A C 1
ATOM 3378 O O . ASP A 1 405 ? -4.482 4.055 -24.044 1.00 41.69 405 ASP A O 1
ATOM 3382 N N . LYS A 1 406 ? -3.000 2.516 -23.352 1.00 34.81 406 LYS A N 1
ATOM 3383 C CA . LYS A 1 406 ? -3.065 1.543 -24.508 1.00 34.81 406 LYS A CA 1
ATOM 3384 C C . LYS A 1 406 ? -2.394 0.146 -24.256 1.00 34.81 406 LYS A C 1
ATOM 3386 O O . LYS A 1 406 ? -1.830 -0.095 -23.189 1.00 34.81 406 LYS A O 1
ATOM 3391 N N . THR A 1 407 ? -2.473 -0.808 -25.207 1.00 29.09 407 THR A N 1
ATOM 3392 C CA . THR A 1 407 ? -2.267 -2.282 -25.043 1.00 29.09 407 THR A CA 1
ATOM 3393 C C . THR A 1 407 ? -0.886 -2.788 -24.612 1.00 29.09 407 THR A C 1
ATOM 3395 O O . THR A 1 407 ? -0.829 -3.533 -23.632 1.00 29.09 407 THR A O 1
ATOM 3398 N N . LEU A 1 408 ? 0.224 -2.443 -25.281 1.00 35.09 408 LEU A N 1
ATOM 3399 C CA . LEU A 1 408 ? 1.540 -2.871 -24.784 1.00 35.09 408 LEU A CA 1
ATOM 3400 C C . LEU A 1 408 ? 1.824 -2.106 -23.486 1.00 35.09 408 LEU A C 1
ATOM 3402 O O . LEU A 1 408 ? 1.878 -0.877 -23.498 1.00 35.09 408 LEU A O 1
ATOM 3406 N N . ILE A 1 409 ? 2.011 -2.813 -22.364 1.00 36.22 409 ILE A N 1
ATOM 3407 C CA . ILE A 1 409 ? 2.302 -2.189 -21.062 1.00 36.22 409 ILE A CA 1
ATOM 3408 C C . ILE A 1 409 ? 3.747 -1.665 -21.080 1.00 36.22 409 ILE A C 1
ATOM 3410 O O . ILE A 1 409 ? 4.691 -2.286 -20.580 1.00 36.22 409 ILE A O 1
ATOM 3414 N N . HIS A 1 410 ? 3.935 -0.527 -21.751 1.00 36.16 410 HIS A N 1
ATOM 3415 C CA . HIS A 1 410 ? 5.120 0.311 -21.676 1.00 36.16 410 HIS A CA 1
ATOM 3416 C C . HIS A 1 410 ? 5.200 0.903 -20.280 1.00 36.16 410 HIS A C 1
ATOM 3418 O O . HIS A 1 410 ? 4.264 1.530 -19.803 1.00 36.16 410 HIS A O 1
ATOM 3424 N N . GLY A 1 411 ? 6.347 0.714 -19.648 1.00 37.50 411 GLY A N 1
ATOM 3425 C CA . GLY A 1 411 ? 6.627 1.253 -18.337 1.00 37.50 411 GLY A CA 1
ATOM 3426 C C . GLY A 1 411 ? 8.124 1.371 -18.121 1.00 37.50 411 GLY A C 1
ATOM 3427 O O . GLY A 1 411 ? 8.894 0.617 -18.719 1.00 37.50 411 GLY A O 1
ATOM 3428 N N . MET A 1 412 ? 8.486 2.329 -17.282 1.00 39.34 412 MET A N 1
ATOM 3429 C CA . MET A 1 412 ? 9.828 2.730 -16.897 1.00 39.34 412 MET A CA 1
ATOM 3430 C C . MET A 1 412 ? 10.285 2.026 -15.603 1.00 39.34 412 MET A C 1
ATOM 3432 O O . MET A 1 412 ? 9.739 0.994 -15.228 1.00 39.34 412 MET A O 1
ATOM 3436 N N . SER A 1 413 ? 11.413 2.439 -15.015 1.00 45.84 413 SER A N 1
ATOM 3437 C CA . SER A 1 413 ? 12.541 1.504 -15.028 1.00 45.84 413 SER A CA 1
ATOM 3438 C C . SER A 1 413 ? 13.774 1.959 -14.237 1.00 45.84 413 SER A C 1
ATOM 3440 O O . SER A 1 413 ? 13.947 3.149 -14.201 1.00 45.84 413 SER A O 1
ATOM 3442 N N . ALA A 1 414 ? 14.662 1.092 -13.687 1.00 49.50 414 ALA A N 1
ATOM 3443 C CA . ALA A 1 414 ? 16.106 1.433 -13.497 1.00 49.50 414 ALA A CA 1
ATOM 3444 C C . ALA A 1 414 ? 17.214 0.316 -13.456 1.00 49.50 414 ALA A C 1
ATOM 3446 O O . ALA A 1 414 ? 18.013 0.302 -14.376 1.00 49.50 414 ALA A O 1
ATOM 3447 N N . PHE A 1 415 ? 17.360 -0.592 -12.453 1.00 43.84 415 PHE A N 1
ATOM 3448 C CA . PHE A 1 415 ? 18.137 -1.918 -12.482 1.00 43.84 415 PHE A CA 1
ATOM 3449 C C . PHE A 1 415 ? 17.128 -3.022 -12.598 1.00 43.84 415 PHE A C 1
ATOM 3451 O O . PHE A 1 415 ? 16.525 -2.719 -11.613 1.00 43.84 415 PHE A O 1
ATOM 3458 N N . LEU A 1 416 ? 16.869 -4.082 -13.509 1.00 42.44 416 LEU A N 1
ATOM 3459 C CA . LEU A 1 416 ? 15.775 -4.985 -14.162 1.00 42.44 416 LEU A CA 1
ATOM 3460 C C . LEU A 1 416 ? 15.310 -6.373 -13.589 1.00 42.44 416 LEU A C 1
ATOM 3462 O O . LEU A 1 416 ? 15.848 -6.937 -12.665 1.00 42.44 416 LEU A O 1
ATOM 3466 N N . GLY A 1 417 ? 14.359 -7.069 -14.212 1.00 41.47 417 GLY A N 1
ATOM 3467 C CA . GLY A 1 417 ? 13.875 -8.395 -13.746 1.00 41.47 417 GLY A CA 1
ATOM 3468 C C . GLY A 1 417 ? 14.401 -9.781 -14.195 1.00 41.47 417 GLY A C 1
ATOM 3469 O O . GLY A 1 417 ? 15.370 -10.279 -13.656 1.00 41.47 417 GLY A O 1
ATOM 3470 N N . LYS A 1 418 ? 13.657 -10.409 -15.123 1.00 44.47 418 LYS A N 1
ATOM 3471 C CA . LYS A 1 418 ? 13.757 -11.705 -15.829 1.00 44.47 418 LYS A CA 1
ATOM 3472 C C . LYS A 1 418 ? 13.215 -12.859 -15.004 1.00 44.47 418 LYS A C 1
ATOM 3474 O O . LYS A 1 418 ? 13.778 -13.941 -15.012 1.00 44.47 418 LYS A O 1
ATOM 3479 N N . ALA A 1 419 ? 12.054 -12.642 -14.382 1.00 41.28 419 ALA A N 1
ATOM 3480 C CA . ALA A 1 419 ? 11.458 -13.432 -13.312 1.00 41.28 419 ALA A CA 1
ATOM 3481 C C . ALA A 1 419 ? 10.059 -14.031 -13.640 1.00 41.28 419 ALA A C 1
ATOM 3483 O O . ALA A 1 419 ? 9.110 -13.273 -13.808 1.00 41.28 419 ALA A O 1
ATOM 3484 N N . ILE A 1 420 ? 9.922 -15.367 -13.728 1.00 42.00 420 ILE A N 1
ATOM 3485 C CA . ILE A 1 420 ? 8.712 -16.197 -13.928 1.00 42.00 420 ILE A CA 1
ATOM 3486 C C . ILE A 1 420 ? 8.354 -16.633 -12.531 1.00 42.00 420 ILE A C 1
ATOM 3488 O O . ILE A 1 420 ? 9.110 -17.357 -11.897 1.00 42.00 420 ILE A O 1
ATOM 3492 N N . GLY A 1 421 ? 7.237 -16.167 -12.015 1.00 41.88 421 GLY A N 1
ATOM 3493 C CA . GLY A 1 421 ? 6.824 -16.453 -10.655 1.00 41.88 421 GLY A CA 1
ATOM 3494 C C . GLY A 1 421 ? 5.418 -15.937 -10.480 1.00 41.88 421 GLY A C 1
ATOM 3495 O O . GLY A 1 421 ? 5.077 -14.877 -10.988 1.00 41.88 421 GLY A O 1
ATOM 3496 N N . THR A 1 422 ? 4.562 -16.673 -9.790 1.00 52.91 422 THR A N 1
ATOM 3497 C CA . THR A 1 422 ? 3.186 -16.884 -10.271 1.00 52.91 422 THR A CA 1
ATOM 3498 C C . THR A 1 422 ? 2.224 -15.663 -10.177 1.00 52.91 422 THR A C 1
ATOM 3500 O O . THR A 1 422 ? 1.664 -15.464 -9.121 1.00 52.91 422 THR A O 1
ATOM 3503 N N . VAL A 1 423 ? 2.089 -14.743 -11.148 1.00 45.38 423 VAL A N 1
ATOM 3504 C CA . VAL A 1 423 ? 1.388 -13.419 -10.990 1.00 45.38 423 VAL A CA 1
ATOM 3505 C C . VAL A 1 423 ? -0.074 -13.427 -10.448 1.00 45.38 423 VAL A C 1
ATOM 3507 O O . VAL A 1 423 ? -0.888 -14.224 -10.878 1.00 45.38 423 VAL A O 1
ATOM 3510 N N . LYS A 1 424 ? -0.444 -12.531 -9.510 1.00 46.09 424 LYS A N 1
ATOM 3511 C CA . LYS A 1 424 ? -1.789 -12.438 -8.883 1.00 46.09 424 LYS A CA 1
ATOM 3512 C C . LYS A 1 424 ? -2.415 -11.078 -8.355 1.00 46.09 424 LYS A C 1
ATOM 3514 O O . LYS A 1 424 ? -3.124 -11.090 -7.371 1.00 46.09 424 LYS A O 1
ATOM 3519 N N . ILE A 1 425 ? -2.126 -9.881 -8.877 1.00 45.38 425 ILE A N 1
ATOM 3520 C CA . ILE A 1 425 ? -2.537 -8.499 -8.432 1.00 45.38 425 ILE A CA 1
ATOM 3521 C C . ILE A 1 425 ? -2.308 -7.956 -6.989 1.00 45.38 425 ILE A C 1
ATOM 3523 O O . ILE A 1 425 ? -3.245 -7.581 -6.310 1.00 45.38 425 ILE A O 1
ATOM 3527 N N . VAL A 1 426 ? -1.050 -7.812 -6.528 1.00 43.59 426 VAL A N 1
ATOM 3528 C CA . VAL A 1 426 ? -0.542 -7.171 -5.285 1.00 43.59 426 VAL A CA 1
ATOM 3529 C C . VAL A 1 426 ? -1.266 -5.740 -5.189 1.00 43.59 426 VAL A C 1
ATOM 3531 O O . VAL A 1 426 ? -0.660 -4.848 -5.685 1.00 43.59 426 VAL A O 1
ATOM 3534 N N . ASN A 1 427 ? -2.453 -5.370 -4.655 1.00 42.75 427 ASN A N 1
ATOM 3535 C CA . ASN A 1 427 ? -3.119 -4.039 -4.711 1.00 42.75 427 ASN A CA 1
ATOM 3536 C C . ASN A 1 427 ? -3.173 -2.984 -3.531 1.00 42.75 427 ASN A C 1
ATOM 3538 O O . ASN A 1 427 ? -2.686 -1.885 -3.766 1.00 42.75 427 ASN A O 1
ATOM 3542 N N . SER A 1 428 ? -3.720 -3.158 -2.305 1.00 38.22 428 SER A N 1
ATOM 3543 C CA . SER A 1 428 ? -3.481 -2.228 -1.139 1.00 38.22 428 SER A CA 1
ATOM 3544 C C . SER A 1 428 ? -3.455 -2.883 0.278 1.00 38.22 428 SER A C 1
ATOM 3546 O O . SER A 1 428 ? -3.879 -4.008 0.412 1.00 38.22 428 SER A O 1
ATOM 3548 N N . SER A 1 429 ? -2.937 -2.225 1.324 1.00 38.16 429 SER A N 1
ATOM 3549 C CA . SER A 1 429 ? -2.837 -2.569 2.781 1.00 38.16 429 SER A CA 1
ATOM 3550 C C . SER A 1 429 ? -2.941 -3.996 3.398 1.00 38.16 429 SER A C 1
ATOM 3552 O O . SER A 1 429 ? -1.924 -4.607 3.698 1.00 38.16 429 SER A O 1
ATOM 3554 N N . LYS A 1 430 ? -4.109 -4.446 3.902 1.00 43.31 430 LYS A N 1
ATOM 3555 C CA . LYS A 1 430 ? -4.139 -4.942 5.311 1.00 43.31 430 LYS A CA 1
ATOM 3556 C C . LYS A 1 430 ? -3.518 -6.320 5.624 1.00 43.31 430 LYS A C 1
ATOM 3558 O O . LYS A 1 430 ? -3.477 -6.703 6.795 1.00 43.31 430 LYS A O 1
ATOM 3563 N N . ASP A 1 431 ? -3.020 -7.058 4.634 1.00 39.59 431 ASP A N 1
ATOM 3564 C CA . ASP A 1 431 ? -2.356 -8.352 4.810 1.00 39.59 431 ASP A CA 1
ATOM 3565 C C . ASP A 1 431 ? -1.368 -8.722 3.688 1.00 39.59 431 ASP A C 1
ATOM 3567 O O . ASP A 1 431 ? -1.325 -8.143 2.603 1.00 39.59 431 ASP A O 1
ATOM 3571 N N . MET A 1 432 ? -0.543 -9.718 4.004 1.00 41.50 432 MET A N 1
ATOM 3572 C CA . MET A 1 432 ? 0.544 -10.278 3.203 1.00 41.50 432 MET A CA 1
ATOM 3573 C C . MET A 1 432 ? 0.712 -11.785 3.511 1.00 41.50 432 MET A C 1
ATOM 3575 O O . MET A 1 432 ? 1.830 -12.310 3.560 1.00 41.50 432 MET A O 1
ATOM 3579 N N . SER A 1 433 ? -0.396 -12.469 3.809 1.00 45.03 433 SER A N 1
ATOM 3580 C CA . SER A 1 433 ? -0.481 -13.823 4.400 1.00 45.03 433 SER A CA 1
ATOM 3581 C C . SER A 1 433 ? -0.332 -14.976 3.405 1.00 45.03 433 SER A C 1
ATOM 3583 O O . SER A 1 433 ? -0.454 -16.155 3.720 1.00 45.03 433 SER A O 1
ATOM 3585 N N . LYS A 1 434 ? -0.168 -14.610 2.147 1.00 49.69 434 LYS A N 1
ATOM 3586 C CA . LYS A 1 434 ? -0.818 -15.353 1.087 1.00 49.69 434 LYS A CA 1
ATOM 3587 C C . LYS A 1 434 ? 0.205 -15.527 -0.081 1.00 49.69 434 LYS A C 1
ATOM 3589 O O . LYS A 1 434 ? -0.182 -15.929 -1.155 1.00 49.69 434 LYS A O 1
ATOM 3594 N N . VAL A 1 435 ? 1.527 -15.402 0.197 1.00 46.22 435 VAL A N 1
ATOM 3595 C CA . VAL A 1 435 ? 2.837 -15.360 -0.550 1.00 46.22 435 VAL A CA 1
ATOM 3596 C C . VAL A 1 435 ? 3.869 -16.498 -0.374 1.00 46.22 435 VAL A C 1
ATOM 3598 O O . VAL A 1 435 ? 4.526 -16.607 0.661 1.00 46.22 435 VAL A O 1
ATOM 3601 N N . LYS A 1 436 ? 4.209 -17.245 -1.429 1.00 48.84 436 LYS A N 1
ATOM 3602 C CA . LYS A 1 436 ? 5.307 -18.234 -1.361 1.00 48.84 436 LYS A CA 1
ATOM 3603 C C . LYS A 1 436 ? 6.652 -17.598 -1.717 1.00 48.84 436 LYS A C 1
ATOM 3605 O O . LYS A 1 436 ? 6.754 -16.409 -2.007 1.00 48.84 436 LYS A O 1
ATOM 3610 N N . HIS A 1 437 ? 7.729 -18.366 -1.593 1.00 48.03 437 HIS A N 1
ATOM 3611 C CA . HIS A 1 437 ? 9.037 -17.887 -2.022 1.00 48.03 437 HIS A CA 1
ATOM 3612 C C . HIS A 1 437 ? 9.199 -18.246 -3.504 1.00 48.03 437 HIS A C 1
ATOM 3614 O O . HIS A 1 437 ? 9.505 -19.393 -3.815 1.00 48.03 437 HIS A O 1
ATOM 3620 N N . GLY A 1 438 ? 8.977 -17.271 -4.400 1.00 45.59 438 GLY A N 1
ATOM 3621 C CA . GLY A 1 438 ? 9.049 -17.480 -5.859 1.00 45.59 438 GLY A CA 1
ATOM 3622 C C . GLY A 1 438 ? 8.323 -16.449 -6.747 1.00 45.59 438 GLY A C 1
ATOM 3623 O O . GLY A 1 438 ? 7.775 -16.819 -7.779 1.00 45.59 438 GLY A O 1
ATOM 3624 N N . ASP A 1 439 ? 8.233 -15.170 -6.357 1.00 64.31 439 ASP A N 1
ATOM 3625 C CA . ASP A 1 439 ? 6.980 -14.414 -6.550 1.00 64.31 439 ASP A CA 1
ATOM 3626 C C . ASP A 1 439 ? 7.024 -12.974 -7.234 1.00 64.31 439 ASP A C 1
ATOM 3628 O O . ASP A 1 439 ? 7.423 -12.009 -6.621 1.00 64.31 439 ASP A O 1
ATOM 3632 N N . VAL A 1 440 ? 6.469 -12.712 -8.441 1.00 55.34 440 VAL A N 1
ATOM 3633 C CA . VAL A 1 440 ? 6.365 -11.436 -9.266 1.00 55.34 440 VAL A CA 1
ATOM 3634 C C . VAL A 1 440 ? 5.050 -10.561 -9.111 1.00 55.34 440 VAL A C 1
ATOM 3636 O O . VAL A 1 440 ? 4.024 -11.138 -9.398 1.00 55.34 440 VAL A O 1
ATOM 3639 N N . ILE A 1 441 ? 4.937 -9.281 -8.636 1.00 56.59 441 ILE A N 1
ATOM 3640 C CA . ILE A 1 441 ? 3.779 -8.751 -7.798 1.00 56.59 441 ILE A CA 1
ATOM 3641 C C . ILE A 1 441 ? 2.971 -7.310 -7.940 1.00 56.59 441 ILE A C 1
ATOM 3643 O O . ILE A 1 441 ? 3.311 -6.341 -7.295 1.00 56.59 441 ILE A O 1
ATOM 3647 N N . VAL A 1 442 ? 1.808 -7.053 -8.619 1.00 48.12 442 VAL A N 1
ATOM 3648 C CA . VAL A 1 442 ? 1.175 -5.717 -9.088 1.00 48.12 442 VAL A CA 1
ATOM 3649 C C . VAL A 1 442 ? 0.069 -4.901 -8.306 1.00 48.12 442 VAL A C 1
ATOM 3651 O O . VAL A 1 442 ? -0.991 -5.500 -8.136 1.00 48.12 442 VAL A O 1
ATOM 3654 N N . SER A 1 443 ? 0.168 -3.547 -8.059 1.00 42.91 443 SER A N 1
ATOM 3655 C CA . SER A 1 443 ? -0.850 -2.659 -7.330 1.00 42.91 443 SER A CA 1
ATOM 3656 C C . SER A 1 443 ? -1.186 -1.336 -8.014 1.00 42.91 443 SER A C 1
ATOM 3658 O O . SER A 1 443 ? -0.246 -0.604 -8.253 1.00 42.91 443 SER A O 1
ATOM 3660 N N . VAL A 1 444 ? -2.439 -0.848 -8.022 1.00 40.62 444 VAL A N 1
ATOM 3661 C CA . VAL A 1 444 ? -2.840 0.565 -8.312 1.00 40.62 444 VAL A CA 1
ATOM 3662 C C . VAL A 1 444 ? -2.096 1.612 -7.463 1.00 40.62 444 VAL A C 1
ATOM 3664 O O . VAL A 1 444 ? -1.756 2.674 -7.976 1.00 40.62 444 VAL A O 1
ATOM 3667 N N . GLN A 1 445 ? -1.735 1.293 -6.216 1.00 34.81 445 GLN A N 1
ATOM 3668 C CA . GLN A 1 445 ? -0.541 1.819 -5.548 1.00 34.81 445 GLN A CA 1
ATOM 3669 C C . GLN A 1 445 ? 0.003 0.846 -4.517 1.00 34.81 445 GLN A C 1
ATOM 3671 O O . GLN A 1 445 ? -0.751 0.255 -3.762 1.00 34.81 445 GLN A O 1
ATOM 3676 N N . THR A 1 446 ? 1.317 0.643 -4.567 1.00 42.53 446 THR A N 1
ATOM 3677 C CA . THR A 1 446 ? 2.123 -0.152 -3.636 1.00 42.53 446 THR A CA 1
ATOM 3678 C C . THR A 1 446 ? 2.139 0.531 -2.248 1.00 42.53 446 THR A C 1
ATOM 3680 O O . THR A 1 446 ? 1.781 1.705 -2.144 1.00 42.53 446 THR A O 1
ATOM 3683 N N . ASN A 1 447 ? 2.518 -0.180 -1.177 1.00 39.34 447 ASN A N 1
ATOM 3684 C CA . ASN A 1 447 ? 2.383 0.261 0.223 1.00 39.34 447 ASN A CA 1
ATOM 3685 C C . ASN A 1 447 ? 3.555 -0.157 1.148 1.00 39.34 447 ASN A C 1
ATOM 3687 O O . ASN A 1 447 ? 4.178 -1.179 0.890 1.00 39.34 447 ASN A O 1
ATOM 3691 N N . PRO A 1 448 ? 3.888 0.557 2.238 1.00 36.53 448 PRO A N 1
ATOM 3692 C CA . PRO A 1 448 ? 4.812 0.126 3.277 1.00 36.53 448 PRO A CA 1
ATOM 3693 C C . PRO A 1 448 ? 4.203 -0.814 4.329 1.00 36.53 448 PRO A C 1
ATOM 3695 O O . PRO A 1 448 ? 4.913 -1.246 5.237 1.00 36.53 448 PRO A O 1
ATOM 3698 N N . ASP A 1 449 ? 2.934 -1.186 4.222 1.00 43.31 449 ASP A N 1
ATOM 3699 C CA . ASP A 1 449 ? 2.390 -2.393 4.838 1.00 43.31 449 ASP A CA 1
ATOM 3700 C C . ASP A 1 449 ? 3.130 -3.607 4.291 1.00 43.31 449 ASP A C 1
ATOM 3702 O O . ASP A 1 449 ? 3.665 -4.390 5.069 1.00 43.31 449 ASP A O 1
ATOM 3706 N N . LEU A 1 450 ? 3.259 -3.679 2.956 1.00 44.16 450 LEU A N 1
ATOM 3707 C CA . LEU A 1 450 ? 3.609 -4.834 2.104 1.00 44.16 450 LEU A CA 1
ATOM 3708 C C . LEU A 1 450 ? 4.759 -5.725 2.472 1.00 44.16 450 LEU A C 1
ATOM 3710 O O . LEU A 1 450 ? 5.040 -6.744 1.844 1.00 44.16 450 LEU A O 1
ATOM 3714 N N . LEU A 1 451 ? 5.525 -5.276 3.416 1.00 42.78 451 LEU A N 1
ATOM 3715 C CA . LEU A 1 451 ? 6.906 -5.547 3.563 1.00 42.78 451 LEU A CA 1
ATOM 3716 C C . LEU A 1 451 ? 7.278 -7.042 3.628 1.00 42.78 451 LEU A C 1
ATOM 3718 O O . LEU A 1 451 ? 8.239 -7.417 2.948 1.00 42.78 451 LEU A O 1
ATOM 3722 N N . PRO A 1 452 ? 6.539 -7.948 4.295 1.00 46.06 452 PRO A N 1
ATOM 3723 C CA . PRO A 1 452 ? 6.873 -9.367 4.275 1.00 46.06 452 PRO A CA 1
ATOM 3724 C C . PRO A 1 452 ? 6.505 -10.017 2.927 1.00 46.06 452 PRO A C 1
ATOM 3726 O O . PRO A 1 452 ? 7.122 -11.008 2.539 1.00 46.06 452 PRO A O 1
ATOM 3729 N N . ALA A 1 453 ? 5.537 -9.463 2.182 1.00 47.41 453 ALA A N 1
ATOM 3730 C CA . ALA A 1 453 ? 5.163 -9.916 0.849 1.00 47.41 453 ALA A CA 1
ATOM 3731 C C . ALA A 1 453 ? 6.266 -9.602 -0.151 1.00 47.41 453 ALA A C 1
ATOM 3733 O O . ALA A 1 453 ? 6.776 -10.524 -0.783 1.00 47.41 453 ALA A O 1
ATOM 3734 N N . MET A 1 454 ? 6.704 -8.341 -0.215 1.00 59.28 454 MET A N 1
ATOM 3735 C CA . MET A 1 454 ? 7.796 -7.869 -1.091 1.00 59.28 454 MET A CA 1
ATOM 3736 C C . MET A 1 454 ? 9.081 -8.682 -0.977 1.00 59.28 454 MET A C 1
ATOM 3738 O O . MET A 1 454 ? 9.982 -8.547 -1.792 1.00 59.28 454 MET A O 1
ATOM 3742 N N . LYS A 1 455 ? 9.189 -9.491 0.073 1.00 44.97 455 LYS A N 1
ATOM 3743 C CA . LYS A 1 455 ? 10.329 -10.329 0.400 1.00 44.97 455 LYS A CA 1
ATOM 3744 C C . LYS A 1 455 ? 10.133 -11.789 0.112 1.00 44.97 455 LYS A C 1
ATOM 3746 O O . LYS A 1 455 ? 11.017 -12.392 -0.499 1.00 44.97 455 LYS A O 1
ATOM 3751 N N . LYS A 1 456 ? 8.956 -12.317 0.448 1.00 49.88 456 LYS A N 1
ATOM 3752 C CA . LYS A 1 456 ? 8.527 -13.630 -0.028 1.00 49.88 456 LYS A CA 1
ATOM 3753 C C . LYS A 1 456 ? 8.574 -13.682 -1.584 1.00 49.88 456 LYS A C 1
ATOM 3755 O O . LYS A 1 456 ? 9.126 -14.611 -2.150 1.00 49.88 456 LYS A O 1
ATOM 3760 N N . ALA A 1 457 ? 8.264 -12.568 -2.240 1.00 59.97 457 ALA A N 1
ATOM 3761 C CA . ALA A 1 457 ? 8.563 -12.160 -3.622 1.00 59.97 457 ALA A CA 1
ATOM 3762 C C . ALA A 1 457 ? 9.795 -12.668 -4.420 1.00 59.97 457 ALA A C 1
ATOM 3764 O O . ALA A 1 457 ? 10.744 -13.248 -3.914 1.00 59.97 457 ALA A O 1
ATOM 3765 N N . SER A 1 458 ? 9.821 -12.278 -5.695 1.00 46.53 458 SER A N 1
ATOM 3766 C CA . SER A 1 458 ? 10.849 -12.391 -6.721 1.00 46.53 458 SER A CA 1
ATOM 3767 C C . SER A 1 458 ? 10.789 -11.316 -7.831 1.00 46.53 458 SER A C 1
ATOM 3769 O O . SER A 1 458 ? 11.725 -11.317 -8.617 1.00 46.53 458 SER A O 1
ATOM 3771 N N . ALA A 1 459 ? 9.778 -10.427 -7.983 1.00 54.16 459 ALA A N 1
ATOM 3772 C CA . ALA A 1 459 ? 9.782 -9.447 -9.102 1.00 54.16 459 ALA A CA 1
ATOM 3773 C C . ALA A 1 459 ? 8.705 -8.352 -9.156 1.00 54.16 459 ALA A C 1
ATOM 3775 O O . ALA A 1 459 ? 7.688 -8.560 -8.530 1.00 54.16 459 ALA A O 1
ATOM 3776 N N . PHE A 1 460 ? 8.896 -7.332 -10.026 1.00 60.78 460 PHE A N 1
ATOM 3777 C CA . PHE A 1 460 ? 8.145 -6.106 -10.348 1.00 60.78 460 PHE A CA 1
ATOM 3778 C C . PHE A 1 460 ? 8.129 -5.857 -11.923 1.00 60.78 460 PHE A C 1
ATOM 3780 O O . PHE A 1 460 ? 9.114 -6.242 -12.550 1.00 60.78 460 PHE A O 1
ATOM 3787 N N . VAL A 1 461 ? 7.066 -5.329 -12.603 1.00 51.38 461 VAL A N 1
ATOM 3788 C CA . VAL A 1 461 ? 6.814 -5.253 -14.098 1.00 51.38 461 VAL A CA 1
ATOM 3789 C C . VAL A 1 461 ? 5.602 -4.379 -14.717 1.00 51.38 461 VAL A C 1
ATOM 3791 O O . VAL A 1 461 ? 5.166 -4.751 -15.804 1.00 51.38 461 VAL A O 1
ATOM 3794 N N . THR A 1 462 ? 5.029 -3.243 -14.218 1.00 48.53 462 THR A N 1
ATOM 3795 C CA . THR A 1 462 ? 3.710 -2.652 -14.732 1.00 48.53 462 THR A CA 1
ATOM 3796 C C . THR A 1 462 ? 3.437 -1.152 -15.046 1.00 48.53 462 THR A C 1
ATOM 3798 O O . THR A 1 462 ? 3.902 -0.748 -16.099 1.00 48.53 462 THR A O 1
ATOM 3801 N N . ASP A 1 463 ? 2.596 -0.384 -14.280 1.00 40.22 463 ASP A N 1
ATOM 3802 C CA . ASP A 1 463 ? 1.268 0.232 -14.655 1.00 40.22 463 ASP A CA 1
ATOM 3803 C C . ASP A 1 463 ? 0.831 1.700 -14.217 1.00 40.22 463 ASP A C 1
ATOM 3805 O O . ASP A 1 463 ? -0.003 2.256 -14.920 1.00 40.22 463 ASP A O 1
ATOM 3809 N N . ILE A 1 464 ? 1.242 2.350 -13.109 1.00 38.84 464 ILE A N 1
ATOM 3810 C CA . ILE A 1 464 ? 0.860 3.781 -12.763 1.00 38.84 464 ILE A CA 1
ATOM 3811 C C . ILE A 1 464 ? 1.987 4.450 -11.962 1.00 38.84 464 ILE A C 1
ATOM 3813 O O . ILE A 1 464 ? 1.880 4.793 -10.782 1.00 38.84 464 ILE A O 1
ATOM 3817 N N . GLY A 1 465 ? 3.126 4.610 -12.602 1.00 44.44 465 GLY A N 1
ATOM 3818 C CA . GLY A 1 465 ? 4.185 5.478 -12.131 1.00 44.44 465 GLY A CA 1
ATOM 3819 C C . GLY A 1 465 ? 5.151 5.816 -13.238 1.00 44.44 465 GLY A C 1
ATOM 3820 O O . GLY A 1 465 ? 5.132 5.159 -14.269 1.00 44.44 465 GLY A O 1
ATOM 3821 N N . GLY A 1 466 ? 5.993 6.829 -13.052 1.00 39.66 466 GLY A N 1
ATOM 3822 C CA . GLY A 1 466 ? 7.093 7.056 -13.988 1.00 39.66 466 GLY A CA 1
ATOM 3823 C C . GLY A 1 466 ? 8.176 6.004 -13.786 1.00 39.66 466 GLY A C 1
ATOM 3824 O O . GLY A 1 466 ? 7.917 4.830 -13.529 1.00 39.66 466 GLY A O 1
ATOM 3825 N N . ILE A 1 467 ? 9.402 6.470 -13.618 1.00 40.75 467 ILE A N 1
ATOM 3826 C CA . ILE A 1 467 ? 10.342 5.813 -12.711 1.00 40.75 467 ILE A CA 1
ATOM 3827 C C . ILE A 1 467 ? 9.896 6.173 -11.271 1.00 40.75 467 ILE A C 1
ATOM 3829 O O . ILE A 1 467 ? 10.672 6.497 -10.386 1.00 40.75 467 ILE A O 1
ATOM 3833 N N . THR A 1 468 ? 8.579 6.189 -11.058 1.00 39.09 468 THR A N 1
ATOM 3834 C CA . THR A 1 468 ? 7.873 6.771 -9.934 1.00 39.09 468 THR A CA 1
ATOM 3835 C C . THR A 1 468 ? 6.481 6.174 -9.773 1.00 39.09 468 THR A C 1
ATOM 3837 O O . THR A 1 468 ? 5.488 6.899 -9.732 1.00 39.09 468 THR A O 1
ATOM 3840 N N . SER A 1 469 ? 6.374 4.856 -9.625 1.00 43.78 469 SER A N 1
ATOM 3841 C CA . SER A 1 469 ? 5.179 4.167 -9.093 1.00 43.78 469 SER A CA 1
ATOM 3842 C C . SER A 1 469 ? 5.342 3.970 -7.586 1.00 43.78 469 SER A C 1
ATOM 3844 O O . SER A 1 469 ? 6.116 4.692 -7.002 1.00 43.78 469 SER A O 1
ATOM 3846 N N . HIS A 1 470 ? 4.718 3.038 -6.867 1.00 43.28 470 HIS A N 1
ATOM 3847 C CA . HIS A 1 470 ? 5.253 2.680 -5.535 1.00 43.28 470 HIS A CA 1
ATOM 3848 C C . HIS A 1 470 ? 6.017 1.354 -5.536 1.00 43.28 470 HIS A C 1
ATOM 3850 O O . HIS A 1 470 ? 6.612 0.935 -4.559 1.00 43.28 470 HIS A O 1
ATOM 3856 N N . ALA A 1 471 ? 6.183 0.685 -6.654 1.00 47.03 471 ALA A N 1
ATOM 3857 C CA . ALA A 1 471 ? 6.966 -0.539 -6.684 1.00 47.03 471 ALA A CA 1
ATOM 3858 C C . ALA A 1 471 ? 8.497 -0.332 -6.633 1.00 47.03 471 ALA A C 1
ATOM 3860 O O . ALA A 1 471 ? 9.243 -1.260 -6.940 1.00 47.03 471 ALA A O 1
ATOM 3861 N N . ALA A 1 472 ? 8.969 0.870 -6.257 1.00 49.06 472 ALA A N 1
ATOM 3862 C CA . ALA A 1 472 ? 10.274 1.320 -6.735 1.00 49.06 472 ALA A CA 1
ATOM 3863 C C . ALA A 1 472 ? 11.238 2.302 -5.919 1.00 49.06 472 ALA A C 1
ATOM 3865 O O . ALA A 1 472 ? 12.301 2.531 -6.395 1.00 49.06 472 ALA A O 1
ATOM 3866 N N . ILE A 1 473 ? 10.967 2.865 -4.736 1.00 44.28 473 ILE A N 1
ATOM 3867 C CA . ILE A 1 473 ? 11.574 3.380 -3.416 1.00 44.28 473 ILE A CA 1
ATOM 3868 C C . ILE A 1 473 ? 11.158 3.043 -1.804 1.00 44.28 473 ILE A C 1
ATOM 3870 O O . ILE A 1 473 ? 11.590 3.871 -1.038 1.00 44.28 473 ILE A O 1
ATOM 3874 N N . VAL A 1 474 ? 10.563 2.066 -0.957 1.00 45.53 474 VAL A N 1
ATOM 3875 C CA . VAL A 1 474 ? 9.552 0.894 -0.574 1.00 45.53 474 VAL A CA 1
ATOM 3876 C C . VAL A 1 474 ? 8.867 -0.270 -1.432 1.00 45.53 474 VAL A C 1
ATOM 3878 O O . VAL A 1 474 ? 7.691 -0.140 -1.776 1.00 45.53 474 VAL A O 1
ATOM 3881 N N . ALA A 1 475 ? 9.565 -1.367 -1.818 1.00 50.06 475 ALA A N 1
ATOM 3882 C CA . ALA A 1 475 ? 9.313 -2.383 -2.909 1.00 50.06 475 ALA A CA 1
ATOM 3883 C C . ALA A 1 475 ? 10.587 -3.054 -3.563 1.00 50.06 475 ALA A C 1
ATOM 3885 O O . ALA A 1 475 ? 10.996 -4.076 -3.026 1.00 50.06 475 ALA A O 1
ATOM 3886 N N . ARG A 1 476 ? 11.186 -2.594 -4.703 1.00 49.22 476 ARG A N 1
ATOM 3887 C CA . ARG A 1 476 ? 12.529 -2.960 -5.308 1.00 49.22 476 ARG A CA 1
ATOM 3888 C C . ARG A 1 476 ? 13.472 -3.913 -4.543 1.00 49.22 476 ARG A C 1
ATOM 3890 O O . ARG A 1 476 ? 13.965 -4.871 -5.136 1.00 49.22 476 ARG A O 1
ATOM 3897 N N . GLU A 1 477 ? 13.951 -3.512 -3.350 1.00 42.56 477 GLU A N 1
ATOM 3898 C CA . GLU A 1 477 ? 15.372 -3.545 -2.898 1.00 42.56 477 GLU A CA 1
ATOM 3899 C C . GLU A 1 477 ? 15.931 -4.943 -2.890 1.00 42.56 477 GLU A C 1
ATOM 3901 O O . GLU A 1 477 ? 17.136 -5.152 -2.892 1.00 42.56 477 GLU A O 1
ATOM 3906 N N . LEU A 1 478 ? 15.024 -5.890 -2.769 1.00 46.62 478 LEU A N 1
ATOM 3907 C CA . LEU A 1 478 ? 15.079 -7.034 -1.895 1.00 46.62 478 LEU A CA 1
ATOM 3908 C C . LEU A 1 478 ? 15.754 -8.161 -2.663 1.00 46.62 478 LEU A C 1
ATOM 3910 O O . LEU A 1 478 ? 15.214 -9.235 -2.875 1.00 46.62 478 LEU A O 1
ATOM 3914 N N . LYS A 1 479 ? 16.896 -7.799 -3.221 1.00 46.38 479 LYS A N 1
ATOM 3915 C CA . LYS A 1 479 ? 17.067 -7.536 -4.651 1.00 46.38 479 LYS A CA 1
ATOM 3916 C C . LYS A 1 479 ? 16.024 -8.225 -5.542 1.00 46.38 479 LYS A C 1
ATOM 3918 O O . LYS A 1 479 ? 16.233 -9.384 -5.847 1.00 46.38 479 LYS A O 1
ATOM 3923 N N . LYS A 1 480 ? 14.994 -7.501 -6.058 1.00 53.91 480 LYS A N 1
ATOM 3924 C CA . LYS A 1 480 ? 14.017 -7.977 -7.088 1.00 53.91 480 LYS A CA 1
ATOM 3925 C C . LYS A 1 480 ? 13.725 -6.977 -8.310 1.00 53.91 480 LYS A C 1
ATOM 3927 O O . LYS A 1 480 ? 14.235 -5.891 -8.177 1.00 53.91 480 LYS A O 1
ATOM 3932 N N . PRO A 1 481 ? 13.048 -7.353 -9.462 1.00 45.16 481 PRO A N 1
ATOM 3933 C CA . PRO A 1 481 ? 12.758 -6.874 -10.908 1.00 45.16 481 PRO A CA 1
ATOM 3934 C C . PRO A 1 481 ? 11.962 -5.727 -11.736 1.00 45.16 481 PRO A C 1
ATOM 3936 O O . PRO A 1 481 ? 11.992 -5.934 -12.955 1.00 45.16 481 PRO A O 1
ATOM 3939 N N . CYS A 1 482 ? 11.258 -4.641 -11.304 1.00 48.94 482 CYS A N 1
ATOM 3940 C CA . CYS A 1 482 ? 10.438 -3.591 -12.076 1.00 48.94 482 CYS A CA 1
ATOM 3941 C C . CYS A 1 482 ? 10.167 -3.541 -13.600 1.00 48.94 482 CYS A C 1
ATOM 3943 O O . CYS A 1 482 ? 10.898 -3.951 -14.509 1.00 48.94 482 CYS A O 1
ATOM 3945 N N . LYS A 1 483 ? 9.032 -2.864 -13.819 1.00 38.53 483 LYS A N 1
ATOM 3946 C CA . LYS A 1 483 ? 8.658 -1.951 -14.902 1.00 38.53 483 LYS A CA 1
ATOM 3947 C C . LYS A 1 483 ? 7.500 -1.068 -14.361 1.00 38.53 483 LYS A C 1
ATOM 3949 O O . LYS A 1 483 ? 6.900 -1.495 -13.382 1.00 38.53 483 LYS A O 1
ATOM 3954 N N . GLU A 1 484 ? 7.188 0.114 -14.896 1.00 38.84 484 GLU A N 1
ATOM 3955 C CA . GLU A 1 484 ? 6.151 1.013 -14.334 1.00 38.84 484 GLU A CA 1
ATOM 3956 C C . GLU A 1 484 ? 5.580 2.037 -15.346 1.00 38.84 484 GLU A C 1
ATOM 3958 O O . GLU A 1 484 ? 6.296 2.897 -15.838 1.00 38.84 484 GLU A O 1
ATOM 3963 N N . LYS A 1 485 ? 4.303 1.923 -15.728 1.00 33.94 485 LYS A N 1
ATOM 3964 C CA . LYS A 1 485 ? 3.656 2.657 -16.840 1.00 33.94 485 LYS A CA 1
ATOM 3965 C C . LYS A 1 485 ? 3.257 4.041 -16.379 1.00 33.94 485 LYS A C 1
ATOM 3967 O O . LYS A 1 485 ? 2.631 4.212 -15.333 1.00 33.94 485 LYS A O 1
ATOM 3972 N N . LEU A 1 486 ? 3.592 5.022 -17.202 1.00 35.94 486 LEU A N 1
ATOM 3973 C CA . LEU A 1 486 ? 3.358 6.424 -16.915 1.00 35.94 486 LEU A CA 1
ATOM 3974 C C . LEU A 1 486 ? 1.880 6.761 -17.138 1.00 35.94 486 LEU A C 1
ATOM 3976 O O . LEU A 1 486 ? 1.493 7.256 -18.193 1.00 35.94 486 LEU A O 1
ATOM 3980 N N . GLN A 1 487 ? 1.054 6.484 -16.135 1.00 31.73 487 GLN A N 1
ATOM 3981 C CA . GLN A 1 487 ? -0.315 6.965 -16.092 1.00 31.73 487 GLN A CA 1
ATOM 3982 C C . GLN A 1 487 ? -0.367 8.215 -15.205 1.00 31.73 487 GLN A C 1
ATOM 3984 O O . GLN A 1 487 ? -0.171 8.167 -13.989 1.00 31.73 487 GLN A O 1
ATOM 3989 N N . LEU A 1 488 ? -0.637 9.354 -15.838 1.00 37.00 488 LEU A N 1
ATOM 3990 C CA . LEU A 1 488 ? -1.174 10.540 -15.184 1.00 37.00 488 LEU A CA 1
ATOM 3991 C C . LEU A 1 488 ? -2.425 10.075 -14.404 1.00 37.00 488 LEU A C 1
ATOM 3993 O O . LEU A 1 488 ? -3.389 9.748 -15.059 1.00 37.00 488 LEU A O 1
ATOM 3997 N N . SER A 1 489 ? -2.358 9.941 -13.064 1.00 38.78 489 SER A N 1
ATOM 3998 C CA . SER A 1 489 ? -2.939 8.841 -12.217 1.00 38.78 489 SER A CA 1
ATOM 3999 C C . SER A 1 489 ? -4.420 8.380 -12.398 1.00 38.78 489 SER A C 1
ATOM 4001 O O . SER A 1 489 ? -5.102 8.918 -13.235 1.00 38.78 489 SER A O 1
ATOM 4003 N N . GLN A 1 490 ? -4.970 7.428 -11.607 1.00 35.56 490 GLN A N 1
ATOM 4004 C CA . GLN A 1 490 ? -6.423 7.374 -11.266 1.00 35.56 490 GLN A CA 1
ATOM 4005 C C . GLN A 1 490 ? -6.664 7.151 -9.757 1.00 35.56 490 GLN A C 1
ATOM 4007 O O . GLN A 1 490 ? -5.882 6.469 -9.100 1.00 35.56 490 GLN A O 1
ATOM 4012 N N . ARG A 1 491 ? -7.674 7.833 -9.182 1.00 42.97 491 ARG A N 1
ATOM 4013 C CA . ARG A 1 491 ? -7.955 7.940 -7.736 1.00 42.97 491 ARG A CA 1
ATOM 4014 C C . ARG A 1 491 ? -9.417 8.274 -7.473 1.00 42.97 491 ARG A C 1
ATOM 4016 O O . ARG A 1 491 ? -10.048 9.019 -8.217 1.00 42.97 491 ARG A O 1
ATOM 4023 N N . GLN A 1 492 ? -9.855 7.821 -6.310 1.00 39.81 492 GLN A N 1
ATOM 4024 C CA . GLN A 1 492 ? -11.089 8.205 -5.631 1.00 39.81 492 GLN A CA 1
ATOM 4025 C C . GLN A 1 492 ? -10.721 8.957 -4.343 1.00 39.81 492 GLN A C 1
ATOM 4027 O O . GLN A 1 492 ? -9.542 8.943 -3.955 1.00 39.81 492 GLN A O 1
ATOM 4032 N N . ARG A 1 493 ? -11.707 9.531 -3.638 1.00 53.34 493 ARG A N 1
ATOM 4033 C CA . ARG A 1 493 ? -11.494 10.328 -2.411 1.00 53.34 493 ARG A CA 1
ATOM 4034 C C . ARG A 1 493 ? -10.668 11.590 -2.705 1.00 53.34 493 ARG A C 1
ATOM 4036 O O . ARG A 1 493 ? -9.590 11.806 -2.151 1.00 53.34 493 ARG A O 1
ATOM 4043 N N . MET A 1 494 ? -11.184 12.387 -3.641 1.00 64.06 494 MET A N 1
ATOM 4044 C CA . MET A 1 494 ? -10.562 13.573 -4.232 1.00 64.06 494 MET A CA 1
ATOM 4045 C C . MET A 1 494 ? -11.596 14.697 -4.398 1.00 64.06 494 MET A C 1
ATOM 4047 O O . MET A 1 494 ? -12.710 14.435 -4.833 1.00 64.06 494 MET A O 1
ATOM 4051 N N . SER A 1 495 ? -11.214 15.947 -4.128 1.00 76.31 495 SER A N 1
ATOM 4052 C CA . SER A 1 495 ? -12.090 17.131 -4.233 1.00 76.31 495 SER A CA 1
ATOM 4053 C C . SER A 1 495 ? -11.333 18.354 -4.788 1.00 76.31 495 SER A C 1
ATOM 4055 O O . SER A 1 495 ? -10.120 18.425 -4.557 1.00 76.31 495 SER A O 1
ATOM 4057 N N . PRO A 1 496 ? -11.988 19.332 -5.464 1.00 84.44 496 PRO A N 1
ATOM 4058 C CA . PRO A 1 496 ? -11.346 20.504 -6.088 1.00 84.44 496 PRO A CA 1
ATOM 4059 C C . PRO A 1 496 ? -10.495 21.336 -5.154 1.00 84.44 496 PRO A C 1
ATOM 4061 O O . PRO A 1 496 ? -9.469 21.874 -5.548 1.00 84.44 496 PRO A O 1
ATOM 4064 N N . PHE A 1 497 ? -10.869 21.392 -3.891 1.00 85.50 497 PHE A N 1
ATOM 4065 C CA . PHE A 1 497 ? -9.993 21.762 -2.812 1.00 85.50 497 PHE A CA 1
ATOM 4066 C C . PHE A 1 497 ? -9.341 20.490 -2.259 1.00 85.50 497 PHE A C 1
ATOM 4068 O O . PHE A 1 497 ? -10.052 19.580 -1.831 1.00 85.50 497 PHE A O 1
ATOM 4075 N N . PRO A 1 498 ? -8.016 20.431 -2.128 1.00 74.62 498 PRO A N 1
ATOM 4076 C CA . PRO A 1 498 ? -7.016 21.331 -2.649 1.00 74.62 498 PRO A CA 1
ATOM 4077 C C . PRO A 1 498 ? -6.372 20.685 -3.880 1.00 74.62 498 PRO A C 1
ATOM 4079 O O . PRO A 1 498 ? -5.241 20.203 -3.816 1.00 74.62 498 PRO A O 1
ATOM 4082 N N . ASN A 1 499 ? -7.151 20.615 -4.962 1.00 84.00 499 ASN A N 1
ATOM 4083 C CA . ASN A 1 499 ? -6.811 20.018 -6.249 1.00 84.00 499 ASN A CA 1
ATOM 4084 C C . ASN A 1 499 ? -7.118 20.865 -7.521 1.00 84.00 499 ASN A C 1
ATOM 4086 O O . ASN A 1 499 ? -7.139 20.279 -8.592 1.00 84.00 499 ASN A O 1
ATOM 4090 N N . TYR A 1 500 ? -7.214 22.204 -7.478 1.00 88.75 500 TYR A N 1
ATOM 4091 C CA . TYR A 1 500 ? -7.132 23.089 -8.666 1.00 88.75 500 TYR A CA 1
ATOM 4092 C C . TYR A 1 500 ? -5.966 24.116 -8.675 1.00 88.75 500 TYR A C 1
ATOM 4094 O O . TYR A 1 500 ? -5.339 24.340 -9.711 1.00 88.75 500 TYR A O 1
ATOM 4102 N N . MET A 1 501 ? -5.630 24.700 -7.523 1.00 89.69 501 MET A N 1
ATOM 4103 C CA . MET A 1 501 ? -4.821 25.915 -7.270 1.00 89.69 501 MET A CA 1
ATOM 4104 C C . MET A 1 501 ? -3.326 25.839 -7.629 1.00 89.69 501 MET A C 1
ATOM 4106 O O . MET A 1 501 ? -2.570 26.781 -7.388 1.00 89.69 501 MET A O 1
ATOM 4110 N N . SER A 1 502 ? -2.872 24.735 -8.208 1.00 87.94 502 SER A N 1
ATOM 4111 C CA . SER A 1 502 ? -1.473 24.513 -8.551 1.00 87.94 502 SER A CA 1
ATOM 4112 C C . SER A 1 502 ? -1.262 23.853 -9.887 1.00 87.94 502 SER A C 1
ATOM 4114 O O . SER A 1 502 ? -0.197 23.983 -10.468 1.00 87.94 502 SER A O 1
ATOM 4116 N N . MET A 1 503 ? -2.290 23.186 -10.391 1.00 91.56 503 MET A N 1
ATOM 4117 C CA . MET A 1 503 ? -2.444 23.059 -11.823 1.00 91.56 503 MET A CA 1
ATOM 4118 C C . MET A 1 503 ? -2.534 24.464 -12.429 1.00 91.56 503 MET A C 1
ATOM 4120 O O . MET A 1 503 ? -1.971 24.718 -13.482 1.00 91.56 503 MET A O 1
ATOM 4124 N N . GLU A 1 504 ? -3.125 25.399 -11.682 1.00 89.94 504 GLU A N 1
ATOM 4125 C CA . GLU A 1 504 ? -2.986 26.842 -11.868 1.00 89.94 504 GLU A CA 1
ATOM 4126 C C . GLU A 1 504 ? -1.518 27.310 -11.750 1.00 89.94 504 GLU A C 1
ATOM 4128 O O . GLU A 1 504 ? -0.946 27.811 -12.711 1.00 89.94 504 GLU A O 1
ATOM 4133 N N . CYS A 1 505 ? -0.850 27.098 -10.610 1.00 90.12 505 CYS A N 1
ATOM 4134 C CA . CYS A 1 505 ? 0.474 27.693 -10.383 1.00 90.12 505 CYS A CA 1
ATOM 4135 C C . CYS A 1 505 ? 1.637 27.084 -11.187 1.00 90.12 505 CYS A C 1
ATOM 4137 O O . CYS A 1 505 ? 2.686 27.711 -11.331 1.00 90.12 505 CYS A O 1
ATOM 4139 N N . ILE A 1 506 ? 1.493 25.865 -11.717 1.00 91.94 506 ILE A N 1
ATOM 4140 C CA . ILE A 1 506 ? 2.472 25.295 -12.657 1.00 91.94 506 ILE A CA 1
ATOM 4141 C C . ILE A 1 506 ? 2.281 25.829 -14.075 1.00 91.94 506 ILE A C 1
ATOM 4143 O O . ILE A 1 506 ? 3.194 25.698 -14.887 1.00 91.94 506 ILE A O 1
ATOM 4147 N N . CYS A 1 507 ? 1.159 26.505 -14.339 1.00 92.38 507 CYS A N 1
ATOM 4148 C CA . CYS A 1 507 ? 0.968 27.352 -15.513 1.00 92.38 507 CYS A CA 1
ATOM 4149 C C . CYS A 1 507 ? 1.400 28.812 -15.298 1.00 92.38 507 CYS A C 1
ATOM 4151 O O . CYS A 1 507 ? 1.434 29.577 -16.256 1.00 92.38 507 CYS A O 1
ATOM 4153 N N . LYS A 1 508 ? 1.728 29.214 -14.062 1.00 90.00 508 LYS A N 1
ATOM 4154 C CA . LYS A 1 508 ? 2.094 30.594 -13.718 1.00 90.00 508 LYS A CA 1
ATOM 4155 C C . LYS A 1 508 ? 3.439 30.664 -12.993 1.00 90.00 508 LYS A C 1
ATOM 4157 O O . LYS A 1 508 ? 4.476 30.644 -13.654 1.00 90.00 508 LYS A O 1
ATOM 4162 N N . GLU A 1 509 ? 3.444 30.682 -11.660 1.00 89.81 509 GLU A N 1
ATOM 4163 C CA . GLU A 1 509 ? 4.623 31.000 -10.841 1.00 89.81 509 GLU A CA 1
ATOM 4164 C C . GLU A 1 509 ? 5.800 30.014 -11.031 1.00 89.81 509 GLU A C 1
ATOM 4166 O O . GLU A 1 509 ? 6.924 30.280 -10.611 1.00 89.81 509 GLU A O 1
ATOM 4171 N N . MET A 1 510 ? 5.584 28.847 -11.659 1.00 90.75 510 MET A N 1
ATOM 4172 C CA . MET A 1 510 ? 6.668 27.902 -11.979 1.00 90.75 510 MET A CA 1
ATOM 4173 C C . MET A 1 510 ? 7.689 28.474 -12.970 1.00 90.75 510 MET A C 1
ATOM 4175 O O . MET A 1 510 ? 8.880 28.141 -12.880 1.00 90.75 510 MET A O 1
ATOM 4179 N N . LYS A 1 511 ? 7.244 29.370 -13.866 1.00 90.31 511 LYS A N 1
ATOM 4180 C CA . LYS A 1 511 ? 8.116 30.074 -14.816 1.00 90.31 511 LYS A CA 1
ATOM 4181 C C . LYS A 1 511 ? 9.232 30.796 -14.069 1.00 90.31 511 LYS A C 1
ATOM 4183 O O . LYS A 1 511 ? 10.397 30.630 -14.419 1.00 90.31 511 LYS A O 1
ATOM 4188 N N . ASP A 1 512 ? 8.885 31.476 -12.985 1.00 85.69 512 ASP A N 1
ATOM 4189 C CA . ASP A 1 512 ? 9.771 32.366 -12.230 1.00 85.69 512 ASP A CA 1
ATOM 4190 C C . ASP A 1 512 ? 10.917 31.621 -11.530 1.00 85.69 512 ASP A C 1
ATOM 4192 O O . ASP A 1 512 ? 11.889 32.238 -11.094 1.00 85.69 512 ASP A O 1
ATOM 4196 N N . VAL A 1 513 ? 10.832 30.286 -11.414 1.00 79.12 513 VAL A N 1
ATOM 4197 C CA . VAL A 1 513 ? 11.829 29.503 -10.676 1.00 79.12 513 VAL A CA 1
ATOM 4198 C C . VAL A 1 513 ? 12.636 28.527 -11.543 1.00 79.12 513 VAL A C 1
ATOM 4200 O O . VAL A 1 513 ? 13.755 28.229 -11.138 1.00 79.12 513 VAL A O 1
ATOM 4203 N N . VAL A 1 514 ? 12.184 28.076 -12.729 1.00 83.06 514 VAL A N 1
ATOM 4204 C CA . VAL A 1 514 ? 13.038 27.329 -13.712 1.00 83.06 514 VAL A CA 1
ATOM 4205 C C . VAL A 1 514 ? 13.186 27.983 -15.085 1.00 83.06 514 VAL A C 1
ATOM 4207 O O . VAL A 1 514 ? 14.100 27.601 -15.814 1.00 83.06 514 VAL A O 1
ATOM 4210 N N . GLY A 1 515 ? 12.336 28.944 -15.440 1.00 87.25 515 GLY A N 1
ATOM 4211 C CA . GLY A 1 515 ? 12.165 29.461 -16.806 1.00 87.25 515 GLY A CA 1
ATOM 4212 C C . GLY A 1 515 ? 11.019 28.799 -17.588 1.00 87.25 515 GLY A C 1
ATOM 4213 O O . GLY A 1 515 ? 10.730 29.202 -18.708 1.00 87.25 515 GLY A O 1
ATOM 4214 N N . TYR A 1 516 ? 10.334 27.808 -17.006 1.00 90.25 516 TYR A N 1
ATOM 4215 C CA . TYR A 1 516 ? 9.309 26.994 -17.668 1.00 90.25 516 TYR A CA 1
ATOM 4216 C C . TYR A 1 516 ? 8.021 26.922 -16.840 1.00 90.25 516 TYR A C 1
ATOM 4218 O O . TYR A 1 516 ? 8.057 26.630 -15.647 1.00 90.25 516 TYR A O 1
ATOM 4226 N N . ALA A 1 517 ? 6.888 27.121 -17.510 1.00 91.31 517 ALA A N 1
ATOM 4227 C CA . ALA A 1 517 ? 5.529 26.873 -17.032 1.00 91.31 517 ALA A CA 1
ATOM 4228 C C . ALA A 1 517 ? 4.746 26.092 -18.101 1.00 91.31 517 ALA A C 1
ATOM 4230 O O . ALA A 1 517 ? 5.148 26.077 -19.270 1.00 91.31 517 ALA A O 1
ATOM 4231 N N . TYR A 1 518 ? 3.652 25.452 -17.697 1.00 92.31 518 TYR A N 1
ATOM 4232 C CA . TYR A 1 518 ? 2.683 24.799 -18.581 1.00 92.31 518 TYR A CA 1
ATOM 4233 C C . TYR A 1 518 ? 1.715 25.813 -19.211 1.00 92.31 518 TYR A C 1
ATOM 4235 O O . TYR A 1 518 ? 1.484 26.880 -18.645 1.00 92.31 518 TYR A O 1
ATOM 4243 N N . LYS A 1 519 ? 1.146 25.498 -20.379 1.00 88.94 519 LYS A N 1
ATOM 4244 C CA . LYS A 1 519 ? 0.171 26.373 -21.062 1.00 88.94 519 LYS A CA 1
ATOM 4245 C C . LYS A 1 519 ? -1.229 26.282 -20.445 1.00 88.94 519 LYS A C 1
ATOM 4247 O O . LYS A 1 519 ? -1.743 27.267 -19.918 1.00 88.94 519 LYS A O 1
ATOM 4252 N N . GLU A 1 520 ? -1.824 25.093 -20.507 1.00 87.62 520 GLU A N 1
ATOM 4253 C CA . GLU A 1 520 ? -3.128 24.773 -19.924 1.00 87.62 520 GLU A CA 1
ATOM 4254 C C . GLU A 1 520 ? -3.130 23.340 -19.387 1.00 87.62 520 GLU A C 1
ATOM 4256 O O . GLU A 1 520 ? -2.447 22.454 -19.911 1.00 87.62 520 GLU A O 1
ATOM 4261 N N . ILE A 1 521 ? -3.916 23.113 -18.333 1.00 86.69 521 ILE A N 1
ATOM 4262 C CA . ILE A 1 521 ? -4.152 21.790 -17.777 1.00 86.69 521 ILE A CA 1
ATOM 4263 C C . ILE A 1 521 ? -5.620 21.635 -17.350 1.00 86.69 521 ILE A C 1
ATOM 4265 O O . ILE A 1 521 ? -6.108 22.381 -16.497 1.00 86.69 521 ILE A O 1
ATOM 4269 N N . THR A 1 522 ? -6.308 20.602 -17.840 1.00 85.62 522 THR A N 1
ATOM 4270 C CA . THR A 1 522 ? -7.765 20.395 -17.668 1.00 85.62 522 THR A CA 1
ATOM 4271 C C . THR A 1 522 ? -8.050 19.298 -16.655 1.00 85.62 522 THR A C 1
ATOM 4273 O O . THR A 1 522 ? -7.454 18.236 -16.743 1.00 85.62 522 THR A O 1
ATOM 4276 N N . LEU A 1 523 ? -8.898 19.531 -15.649 1.00 86.81 523 LEU A N 1
ATOM 4277 C CA . LEU A 1 523 ? -9.315 18.492 -14.695 1.00 86.81 523 LEU A CA 1
ATOM 4278 C C . LEU A 1 523 ? -10.807 18.284 -14.658 1.00 86.81 523 LEU A C 1
ATOM 4280 O O . LEU A 1 523 ? -11.550 19.185 -15.012 1.00 86.81 523 LEU A O 1
ATOM 4284 N N . PHE A 1 524 ? -11.219 17.112 -14.189 1.00 82.81 524 PHE A N 1
ATOM 4285 C CA . PHE A 1 524 ? -12.610 16.846 -13.848 1.00 82.81 524 PHE A CA 1
ATOM 4286 C C . PHE A 1 524 ? -12.710 16.327 -12.419 1.00 82.81 524 PHE A C 1
ATOM 4288 O O . PHE A 1 524 ? -11.763 15.710 -11.936 1.00 82.81 524 PHE A O 1
ATOM 4295 N N . PHE A 1 525 ? -13.862 16.509 -11.781 1.00 82.38 525 PHE A N 1
ATOM 4296 C CA . PHE A 1 525 ? -14.298 15.725 -10.624 1.00 82.38 525 PHE A CA 1
ATOM 4297 C C . PHE A 1 525 ? -15.690 15.173 -10.881 1.00 82.38 525 PHE A C 1
ATOM 4299 O O . PHE A 1 525 ? -16.506 15.874 -11.468 1.00 82.38 525 PHE A O 1
ATOM 4306 N N . GLN A 1 526 ? -15.953 13.948 -10.427 1.00 79.94 526 GLN A N 1
ATOM 4307 C CA . GLN A 1 526 ? -17.261 13.296 -10.530 1.00 79.94 526 GLN A CA 1
ATOM 4308 C C . GLN A 1 526 ? -17.451 12.375 -9.321 1.00 79.94 526 GLN A C 1
ATOM 4310 O O . GLN A 1 526 ? -16.739 11.374 -9.200 1.00 79.94 526 GLN A O 1
ATOM 4315 N N . ASN A 1 527 ? -18.363 12.699 -8.402 1.00 68.62 527 ASN A N 1
ATOM 4316 C CA . ASN A 1 527 ? -18.643 11.897 -7.198 1.00 68.62 527 ASN A CA 1
ATOM 4317 C C . ASN A 1 527 ? -17.361 11.506 -6.425 1.00 68.62 527 ASN A C 1
ATOM 4319 O O . ASN A 1 527 ? -17.106 10.338 -6.129 1.00 68.62 527 ASN A O 1
ATOM 4323 N N . ASN A 1 528 ? -16.503 12.500 -6.180 1.00 57.94 528 ASN A N 1
ATOM 4324 C CA . ASN A 1 528 ? -15.191 12.404 -5.525 1.00 57.94 528 ASN A CA 1
ATOM 4325 C C . ASN A 1 528 ? -14.159 11.475 -6.234 1.00 57.94 528 ASN A C 1
ATOM 4327 O O . ASN A 1 528 ? -13.113 11.137 -5.663 1.00 57.94 528 ASN A O 1
ATOM 4331 N N . ASN A 1 529 ? -14.423 11.099 -7.493 1.00 59.34 529 ASN A N 1
ATOM 4332 C CA . ASN A 1 529 ? -13.429 10.723 -8.511 1.00 59.34 529 ASN A CA 1
ATOM 4333 C C . ASN A 1 529 ? -12.947 11.991 -9.255 1.00 59.34 529 ASN A C 1
ATOM 4335 O O . ASN A 1 529 ? -13.414 13.094 -8.971 1.00 59.34 529 ASN A O 1
ATOM 4339 N N . PHE A 1 530 ? -11.974 11.863 -10.160 1.00 65.94 530 PHE A N 1
ATOM 4340 C CA . PHE A 1 530 ? -11.038 12.945 -10.504 1.00 65.94 530 PHE A CA 1
ATOM 4341 C C . PHE A 1 530 ? -10.314 12.683 -11.838 1.00 65.94 530 PHE A C 1
ATOM 4343 O O . PHE A 1 530 ? -10.032 11.513 -12.046 1.00 65.94 530 PHE A O 1
ATOM 4350 N N . TRP A 1 531 ? -9.973 13.681 -12.690 1.00 71.94 531 TRP A N 1
ATOM 4351 C CA . TRP A 1 531 ? -9.260 13.499 -13.993 1.00 71.94 531 TRP A CA 1
ATOM 4352 C C . TRP A 1 531 ? -8.232 14.612 -14.425 1.00 71.94 531 TRP A C 1
ATOM 4354 O O . TRP A 1 531 ? -8.246 15.681 -13.831 1.00 71.94 531 TRP A O 1
ATOM 4364 N N . VAL A 1 532 ? -7.284 14.363 -15.375 1.00 71.31 532 VAL A N 1
ATOM 4365 C CA . VAL A 1 532 ? -6.279 15.264 -16.044 1.00 71.31 532 VAL A CA 1
ATOM 4366 C C . VAL A 1 532 ? -6.530 15.174 -17.513 1.00 71.31 532 VAL A C 1
ATOM 4368 O O . VAL A 1 532 ? -6.619 14.050 -17.988 1.00 71.31 532 VAL A O 1
ATOM 4371 N N . PHE A 1 533 ? -6.234 16.277 -18.194 1.00 72.12 533 PHE A N 1
ATOM 4372 C CA . PHE A 1 533 ? -5.487 16.277 -19.441 1.00 72.12 533 PHE A CA 1
ATOM 4373 C C . PHE A 1 533 ? -4.356 17.318 -19.359 1.00 72.12 533 PHE A C 1
ATOM 4375 O O . PHE A 1 533 ? -4.567 18.449 -18.921 1.00 72.12 533 PHE A O 1
ATOM 4382 N N . MET A 1 534 ? -3.140 16.882 -19.694 1.00 74.81 534 MET A N 1
ATOM 4383 C CA . MET A 1 534 ? -1.928 17.687 -19.896 1.00 74.81 534 MET A CA 1
ATOM 4384 C C . MET A 1 534 ? -1.520 17.441 -21.338 1.00 74.81 534 MET A C 1
ATOM 4386 O O . MET A 1 534 ? -1.492 16.278 -21.746 1.00 74.81 534 MET A O 1
ATOM 4390 N N . ASP A 1 535 ? -1.187 18.485 -22.096 1.00 78.00 535 ASP A N 1
ATOM 4391 C CA . ASP A 1 535 ? -0.628 18.238 -23.419 1.00 78.00 535 ASP A CA 1
ATOM 4392 C C . ASP A 1 535 ? 0.740 17.536 -23.313 1.00 78.00 535 ASP A C 1
ATOM 4394 O O . ASP A 1 535 ? 1.586 17.847 -22.466 1.00 78.00 535 ASP A O 1
ATOM 4398 N N . LYS A 1 536 ? 0.938 16.554 -24.193 1.00 67.44 536 LYS A N 1
ATOM 4399 C CA . LYS A 1 536 ? 2.121 15.700 -24.230 1.00 67.44 536 LYS A CA 1
ATOM 4400 C C . LYS A 1 536 ? 3.335 16.441 -24.790 1.00 67.44 536 LYS A C 1
ATOM 4402 O O . LYS A 1 536 ? 4.448 16.178 -24.333 1.00 67.44 536 LYS A O 1
ATOM 4407 N N . GLN A 1 537 ? 3.144 17.354 -25.746 1.00 74.12 537 GLN A N 1
ATOM 4408 C CA . GLN A 1 537 ? 4.236 18.163 -26.293 1.00 74.12 537 GLN A CA 1
ATOM 4409 C C . GLN A 1 537 ? 4.680 19.219 -25.272 1.00 74.12 537 GLN A C 1
ATOM 4411 O O . GLN A 1 537 ? 5.874 19.404 -25.054 1.00 74.12 537 GLN A O 1
ATOM 4416 N N . ASP A 1 538 ? 3.737 19.841 -24.565 1.00 79.50 538 ASP A N 1
ATOM 4417 C CA . ASP A 1 538 ? 4.018 20.833 -23.529 1.00 79.50 538 ASP A CA 1
ATOM 4418 C C . ASP A 1 538 ? 4.716 20.210 -22.306 1.00 79.50 538 ASP A C 1
ATOM 4420 O O . ASP A 1 538 ? 5.702 20.752 -21.804 1.00 79.50 538 ASP A O 1
ATOM 4424 N N . HIS A 1 539 ? 4.297 19.010 -21.884 1.00 81.44 539 HIS A N 1
ATOM 4425 C CA . HIS A 1 539 ? 5.003 18.236 -20.856 1.00 81.44 539 HIS A CA 1
ATOM 4426 C C . HIS A 1 539 ? 6.417 17.822 -21.279 1.00 81.44 539 HIS A C 1
ATOM 4428 O O . HIS A 1 539 ? 7.338 17.883 -20.461 1.00 81.44 539 HIS A O 1
ATOM 4434 N N . ARG A 1 540 ? 6.619 17.479 -22.557 1.00 79.69 540 ARG A N 1
ATOM 4435 C CA . ARG A 1 540 ? 7.950 17.232 -23.120 1.00 79.69 540 ARG A CA 1
ATOM 4436 C C . ARG A 1 540 ? 8.824 18.486 -23.082 1.00 79.69 540 ARG A C 1
ATOM 4438 O O . ARG A 1 540 ? 9.902 18.450 -22.497 1.00 79.69 540 ARG A O 1
ATOM 4445 N N . ARG A 1 541 ? 8.322 19.604 -23.618 1.00 90.88 541 ARG A N 1
ATOM 4446 C CA . ARG A 1 541 ? 8.980 20.922 -23.648 1.00 90.88 541 ARG A CA 1
ATOM 4447 C C . ARG A 1 541 ? 9.467 21.349 -22.262 1.00 90.88 541 ARG A C 1
ATOM 4449 O O . ARG A 1 541 ? 10.607 21.779 -22.112 1.00 90.88 541 ARG A O 1
ATOM 4456 N N . VAL A 1 542 ? 8.618 21.209 -21.242 1.00 85.38 542 VAL A N 1
ATOM 4457 C CA . VAL A 1 542 ? 8.973 21.526 -19.850 1.00 85.38 542 VAL A CA 1
ATOM 4458 C C . VAL A 1 542 ? 9.997 20.528 -19.288 1.00 85.38 542 VAL A C 1
ATOM 4460 O O . VAL A 1 542 ? 10.962 20.946 -18.652 1.00 85.38 542 VAL A O 1
ATOM 4463 N N . GLY A 1 543 ? 9.815 19.222 -19.507 1.00 83.88 543 GLY A N 1
ATOM 4464 C CA . GLY A 1 543 ? 10.690 18.180 -18.959 1.00 83.88 543 GLY A CA 1
ATOM 4465 C C . GLY A 1 543 ? 12.110 18.188 -19.525 1.00 83.88 543 GLY A C 1
ATOM 4466 O O . GLY A 1 543 ? 13.087 18.219 -18.771 1.00 83.88 543 GLY A O 1
ATOM 4467 N N . GLU A 1 544 ? 12.226 18.217 -20.851 1.00 87.19 544 GLU A N 1
ATOM 4468 C CA . GLU A 1 544 ? 13.502 18.245 -21.574 1.00 87.19 544 GLU A CA 1
ATOM 4469 C C . GLU A 1 544 ? 14.206 19.604 -21.399 1.00 87.19 544 GLU A C 1
ATOM 4471 O O . GLU A 1 544 ? 15.415 19.643 -21.173 1.00 87.19 544 GLU A O 1
ATOM 4476 N N . GLY A 1 545 ? 13.461 20.717 -21.370 1.00 88.44 545 GLY A N 1
ATOM 4477 C CA . GLY A 1 545 ? 14.009 22.048 -21.086 1.00 88.44 545 GLY A CA 1
ATOM 4478 C C . GLY A 1 545 ? 14.626 22.174 -19.685 1.00 88.44 545 GLY A C 1
ATOM 4479 O O . GLY A 1 545 ? 15.713 22.738 -19.520 1.00 88.44 545 GLY A O 1
ATOM 4480 N N . VAL A 1 546 ? 13.986 21.583 -18.671 1.00 85.50 546 VAL A N 1
ATOM 4481 C CA . VAL A 1 546 ? 14.524 21.507 -17.300 1.00 85.50 546 VAL A CA 1
ATOM 4482 C C . VAL A 1 546 ? 15.738 20.573 -17.222 1.00 85.50 546 VAL A C 1
ATOM 4484 O O . VAL A 1 546 ? 16.688 20.885 -16.501 1.00 85.50 546 VAL A O 1
ATOM 4487 N N . LEU A 1 547 ? 15.754 19.460 -17.967 1.00 85.44 547 LEU A N 1
ATOM 4488 C CA . LEU A 1 547 ? 16.924 18.577 -18.058 1.00 85.44 547 LEU A CA 1
ATOM 4489 C C . LEU A 1 547 ? 18.121 19.279 -18.712 1.00 85.44 547 LEU A C 1
ATOM 4491 O O . LEU A 1 547 ? 19.239 19.188 -18.209 1.00 85.44 547 LEU A O 1
ATOM 4495 N N . ASN A 1 548 ? 17.907 19.994 -19.813 1.00 88.38 548 ASN A N 1
ATOM 4496 C CA . ASN A 1 548 ? 18.984 20.678 -20.527 1.00 88.38 548 ASN A CA 1
ATOM 4497 C C . ASN A 1 548 ? 19.582 21.812 -19.685 1.00 88.38 548 ASN A C 1
ATOM 4499 O O . ASN A 1 548 ? 20.802 21.974 -19.657 1.00 88.38 548 ASN A O 1
ATOM 4503 N N . ARG A 1 549 ? 18.752 22.523 -18.909 1.00 85.44 549 ARG A N 1
ATOM 4504 C CA . ARG A 1 549 ? 19.237 23.473 -17.901 1.00 85.44 549 ARG A CA 1
ATOM 4505 C C . ARG A 1 549 ? 20.046 22.779 -16.797 1.00 85.44 549 ARG A C 1
ATOM 4507 O O . ARG A 1 549 ? 21.122 23.248 -16.453 1.00 85.44 549 ARG A O 1
ATOM 4514 N N . LEU A 1 550 ? 19.577 21.638 -16.288 1.00 80.19 550 LEU A N 1
ATOM 4515 C CA . LEU A 1 550 ? 20.302 20.832 -15.298 1.00 80.19 550 LEU A CA 1
ATOM 4516 C C . LEU A 1 550 ? 21.677 20.352 -15.797 1.00 80.19 550 LEU A C 1
ATOM 4518 O O . LEU A 1 550 ? 22.632 20.350 -15.028 1.00 80.19 550 LEU A O 1
ATOM 4522 N N . LYS A 1 551 ? 21.806 19.957 -17.066 1.00 83.69 551 LYS A N 1
ATOM 4523 C CA . LYS A 1 551 ? 23.106 19.555 -17.631 1.00 83.69 551 LYS A CA 1
ATOM 4524 C C . LYS A 1 551 ? 24.132 20.696 -17.604 1.00 83.69 551 LYS A C 1
ATOM 4526 O O . LYS A 1 551 ? 25.306 20.425 -17.397 1.00 83.69 551 LYS A O 1
ATOM 4531 N N . LYS A 1 552 ? 23.686 21.950 -17.768 1.00 85.62 552 LYS A N 1
ATOM 4532 C CA . LYS A 1 552 ? 24.528 23.157 -17.663 1.00 85.62 552 LYS A CA 1
ATOM 4533 C C . LYS A 1 552 ? 24.750 23.614 -16.214 1.00 85.62 552 LYS A C 1
ATOM 4535 O O . LYS A 1 552 ? 25.819 24.110 -15.887 1.00 85.62 552 LYS A O 1
ATOM 4540 N N . GLU A 1 553 ? 23.760 23.431 -15.341 1.00 81.94 553 GLU A N 1
ATOM 4541 C CA . GLU A 1 553 ? 23.815 23.793 -13.919 1.00 81.94 553 GLU A CA 1
ATOM 4542 C C . GLU A 1 553 ? 23.548 22.562 -13.008 1.00 81.94 553 GLU A C 1
ATOM 4544 O O . GLU A 1 553 ? 22.456 22.454 -12.434 1.00 81.94 553 GLU A O 1
ATOM 4549 N N . PRO A 1 554 ? 24.500 21.622 -12.810 1.00 70.75 554 PRO A N 1
ATOM 4550 C CA . PRO A 1 554 ? 24.258 20.417 -12.002 1.00 70.75 554 PRO A CA 1
ATOM 4551 C C . PRO A 1 554 ? 23.797 20.710 -10.564 1.00 70.75 554 PRO A C 1
ATOM 4553 O O . PRO A 1 554 ? 22.931 20.015 -10.029 1.00 70.75 554 PRO A O 1
ATOM 4556 N N . ASP A 1 555 ? 24.309 21.787 -9.960 1.00 71.88 555 ASP A N 1
ATOM 4557 C CA . ASP A 1 555 ? 23.993 22.218 -8.591 1.00 71.88 555 ASP A CA 1
ATOM 4558 C C . ASP A 1 555 ? 22.687 23.038 -8.477 1.00 71.88 555 ASP A C 1
ATOM 4560 O O . ASP A 1 555 ? 22.253 23.389 -7.372 1.00 71.88 555 ASP A O 1
ATOM 4564 N N . LEU A 1 556 ? 21.992 23.310 -9.591 1.00 74.81 556 LEU A N 1
ATOM 4565 C CA . LEU A 1 556 ? 20.735 24.074 -9.629 1.00 74.81 556 LEU A CA 1
ATOM 4566 C C . LEU A 1 556 ? 19.682 23.513 -8.667 1.00 74.81 556 LEU A C 1
ATOM 4568 O O . LEU A 1 556 ? 18.964 24.249 -7.983 1.00 74.81 556 LEU A O 1
ATOM 4572 N N . PHE A 1 557 ? 19.625 22.189 -8.541 1.00 70.19 557 PHE A N 1
ATOM 4573 C CA . PHE A 1 557 ? 18.685 21.552 -7.632 1.00 70.19 557 PHE A CA 1
ATOM 4574 C C . PHE A 1 557 ? 19.089 21.629 -6.150 1.00 70.19 557 PHE A C 1
ATOM 4576 O O . PHE A 1 557 ? 18.205 21.630 -5.295 1.00 70.19 557 PHE A O 1
ATOM 4583 N N . ILE A 1 558 ? 20.368 21.872 -5.846 1.00 68.56 558 ILE A N 1
ATOM 4584 C CA . ILE A 1 558 ? 20.864 22.220 -4.503 1.00 68.56 558 ILE A CA 1
ATOM 4585 C C . ILE A 1 558 ? 20.515 23.682 -4.151 1.00 68.56 558 ILE A C 1
ATOM 4587 O O . ILE A 1 558 ? 20.243 24.003 -2.992 1.00 68.56 558 ILE A O 1
ATOM 4591 N N . LYS A 1 559 ? 20.439 24.600 -5.126 1.00 75.00 559 LYS A N 1
ATOM 4592 C CA . LYS A 1 559 ? 19.862 25.950 -4.915 1.00 75.00 559 LYS A CA 1
ATOM 4593 C C . LYS A 1 559 ? 18.369 25.843 -4.600 1.00 75.00 559 LYS A C 1
ATOM 4595 O O . LYS A 1 559 ? 17.853 26.408 -3.632 1.00 75.00 559 LYS A O 1
ATOM 4600 N N . TYR A 1 560 ? 17.675 25.034 -5.383 1.00 76.38 560 TYR A N 1
ATOM 4601 C CA . TYR A 1 560 ? 16.250 24.788 -5.256 1.00 76.38 560 TYR A CA 1
ATOM 4602 C C . TYR A 1 560 ? 15.831 24.059 -3.967 1.00 76.38 560 TYR A C 1
ATOM 4604 O O . TYR A 1 560 ? 14.775 24.382 -3.417 1.00 76.38 560 TYR A O 1
ATOM 4612 N N . ALA A 1 561 ? 16.693 23.188 -3.440 1.00 67.25 561 ALA A N 1
ATOM 4613 C CA . ALA A 1 561 ? 16.630 22.608 -2.103 1.00 67.25 561 ALA A CA 1
ATOM 4614 C C . ALA A 1 561 ? 16.518 23.635 -0.973 1.00 67.25 561 ALA A C 1
ATOM 4616 O O . ALA A 1 561 ? 15.853 23.399 0.037 1.00 67.25 561 ALA A O 1
ATOM 4617 N N . LYS A 1 562 ? 17.255 24.744 -1.097 1.00 74.62 562 LYS A N 1
ATOM 4618 C CA . LYS A 1 562 ? 17.429 25.741 -0.035 1.00 74.62 562 LYS A CA 1
ATOM 4619 C C . LYS A 1 562 ? 16.205 26.650 0.055 1.00 74.62 562 LYS A C 1
ATOM 4621 O O . LYS A 1 562 ? 15.659 26.784 1.146 1.00 74.62 562 LYS A O 1
ATOM 4626 N N . LEU A 1 563 ? 15.721 27.162 -1.084 1.00 77.88 563 LEU A N 1
ATOM 4627 C CA . LEU A 1 563 ? 14.476 27.949 -1.198 1.00 77.88 563 LEU A CA 1
ATOM 4628 C C . LEU A 1 563 ? 13.313 27.254 -0.487 1.00 77.88 563 LEU A C 1
ATOM 4630 O O . LEU A 1 563 ? 12.717 27.759 0.458 1.00 77.88 563 LEU A O 1
ATOM 4634 N N . LEU A 1 564 ? 13.099 26.013 -0.891 1.00 76.94 564 LEU A N 1
ATOM 4635 C CA . LEU A 1 564 ? 12.219 25.045 -0.276 1.00 76.94 564 LEU A CA 1
ATOM 4636 C C . LEU A 1 564 ? 12.370 24.904 1.244 1.00 76.94 564 LEU A C 1
ATOM 4638 O O . LEU A 1 564 ? 11.373 24.923 1.957 1.00 76.94 564 LEU A O 1
ATOM 4642 N N . LYS A 1 565 ? 13.593 24.719 1.753 1.00 74.56 565 LYS A N 1
ATOM 4643 C CA . LYS A 1 565 ? 13.867 24.566 3.194 1.00 74.56 565 LYS A CA 1
ATOM 4644 C C . LYS A 1 565 ? 13.698 25.892 3.958 1.00 74.56 565 LYS A C 1
ATOM 4646 O O . LYS A 1 565 ? 13.592 25.873 5.184 1.00 74.56 565 LYS A O 1
ATOM 4651 N N . GLY A 1 566 ? 13.632 27.023 3.251 1.00 81.50 566 GLY A N 1
ATOM 4652 C CA . GLY A 1 566 ? 13.256 28.344 3.765 1.00 81.50 566 GLY A CA 1
ATOM 4653 C C . GLY A 1 566 ? 11.740 28.523 3.828 1.00 81.50 566 GLY A C 1
ATOM 4654 O O . GLY A 1 566 ? 11.183 28.656 4.923 1.00 81.50 566 GLY A O 1
ATOM 4655 N N . TYR A 1 567 ? 11.067 28.397 2.677 1.00 83.50 567 TYR A N 1
ATOM 4656 C CA . TYR A 1 567 ? 9.609 28.297 2.583 1.00 83.50 567 TYR A CA 1
ATOM 4657 C C . TYR A 1 567 ? 9.062 27.258 3.571 1.00 83.50 567 TYR A C 1
ATOM 4659 O O . TYR A 1 567 ? 8.033 27.493 4.188 1.00 83.50 567 TYR A O 1
ATOM 4667 N N . SER A 1 568 ? 9.816 26.182 3.838 1.00 79.31 568 SER A N 1
ATOM 4668 C CA . SER A 1 568 ? 9.510 25.203 4.875 1.00 79.31 568 SER A CA 1
ATOM 4669 C C . SER A 1 568 ? 9.240 25.811 6.224 1.00 79.31 568 SER A C 1
ATOM 4671 O O . SER A 1 568 ? 8.168 25.630 6.778 1.00 79.31 568 SER A O 1
ATOM 4673 N N . LYS A 1 569 ? 10.191 26.560 6.764 1.00 79.81 569 LYS A N 1
ATOM 4674 C CA . LYS A 1 569 ? 10.096 27.050 8.136 1.00 79.81 569 LYS A CA 1
ATOM 4675 C C . LYS A 1 569 ? 9.095 28.196 8.252 1.00 79.81 569 LYS A C 1
ATOM 4677 O O . LYS A 1 569 ? 8.367 28.231 9.242 1.00 79.81 569 LYS A O 1
ATOM 4682 N N . SER A 1 570 ? 9.002 29.059 7.224 1.00 83.19 570 SER A N 1
ATOM 4683 C CA . SER A 1 570 ? 7.851 29.969 7.036 1.00 83.19 570 SER A CA 1
ATOM 4684 C C . SER A 1 570 ? 6.564 29.189 7.213 1.00 83.19 570 SER A C 1
ATOM 4686 O O . SER A 1 570 ? 5.628 29.619 7.904 1.00 83.19 570 SER A O 1
ATOM 4688 N N . PHE A 1 571 ? 6.566 27.994 6.625 1.00 84.31 571 PHE A N 1
ATOM 4689 C CA . PHE A 1 571 ? 5.381 27.220 6.599 1.00 84.31 571 PHE A CA 1
ATOM 4690 C C . PHE A 1 571 ? 4.952 26.745 7.966 1.00 84.31 571 PHE A C 1
ATOM 4692 O O . PHE A 1 571 ? 3.889 27.109 8.457 1.00 84.31 571 PHE A O 1
ATOM 4699 N N . ASN A 1 572 ? 5.866 26.038 8.611 1.00 77.12 572 ASN A N 1
ATOM 4700 C CA . ASN A 1 572 ? 5.755 25.505 9.954 1.00 77.12 572 ASN A CA 1
ATOM 4701 C C . ASN A 1 572 ? 5.368 26.591 10.994 1.00 77.12 572 ASN A C 1
ATOM 4703 O O . ASN A 1 572 ? 5.042 26.234 12.121 1.00 77.12 572 ASN A O 1
ATOM 4707 N N . LYS A 1 573 ? 5.410 27.899 10.651 1.00 81.62 573 LYS A N 1
ATOM 4708 C CA . LYS A 1 573 ? 5.219 29.051 11.552 1.00 81.62 573 LYS A CA 1
ATOM 4709 C C . LYS A 1 573 ? 3.862 29.777 11.513 1.00 81.62 573 LYS A C 1
ATOM 4711 O O . LYS A 1 573 ? 3.232 29.787 12.559 1.00 81.62 573 LYS A O 1
ATOM 4716 N N . TYR A 1 574 ? 3.407 30.428 10.418 1.00 82.75 574 TYR A N 1
ATOM 4717 C CA . TYR A 1 574 ? 2.102 31.178 10.444 1.00 82.75 574 TYR A CA 1
ATOM 4718 C C . TYR A 1 574 ? 0.983 30.247 10.843 1.00 82.75 574 TYR A C 1
ATOM 4720 O O . TYR A 1 574 ? 0.020 30.649 11.488 1.00 82.75 574 TYR A O 1
ATOM 4728 N N . ILE A 1 575 ? 1.127 28.995 10.417 1.00 77.44 575 ILE A N 1
ATOM 4729 C CA . ILE A 1 575 ? 0.271 27.932 10.857 1.00 77.44 575 ILE A CA 1
ATOM 4730 C C . ILE A 1 575 ? 0.332 27.908 12.371 1.00 77.44 575 ILE A C 1
ATOM 4732 O O . ILE A 1 575 ? -0.662 28.299 12.947 1.00 77.44 575 ILE A O 1
ATOM 4736 N N . ASN A 1 576 ? 1.495 27.689 13.002 1.00 70.00 576 ASN A N 1
ATOM 4737 C CA . ASN A 1 576 ? 1.690 27.339 14.403 1.00 70.00 576 ASN A CA 1
ATOM 4738 C C . ASN A 1 576 ? 1.291 28.447 15.418 1.00 70.00 576 ASN A C 1
ATOM 4740 O O . ASN A 1 576 ? 1.607 28.337 16.602 1.00 70.00 576 ASN A O 1
ATOM 4744 N N . THR A 1 577 ? 0.481 29.414 14.985 1.00 71.00 577 THR A N 1
ATOM 4745 C CA . THR A 1 577 ? -0.476 30.305 15.669 1.00 71.00 577 THR A CA 1
ATOM 4746 C C . THR A 1 577 ? -1.892 29.708 15.969 1.00 71.00 577 THR A C 1
ATOM 4748 O O . THR A 1 577 ? -2.237 29.490 17.132 1.00 71.00 577 THR A O 1
ATOM 4751 N N . TYR A 1 578 ? -2.727 29.357 14.975 1.00 65.06 578 TYR A N 1
ATOM 4752 C CA . TYR A 1 578 ? -4.205 29.188 15.095 1.00 65.06 578 TYR A CA 1
ATOM 4753 C C . TYR A 1 578 ? -4.802 27.808 15.535 1.00 65.06 578 TYR A C 1
ATOM 4755 O O . TYR A 1 578 ? -5.478 27.167 14.754 1.00 65.06 578 TYR A O 1
ATOM 4763 N N . ASN A 1 579 ? -4.587 27.235 16.736 1.00 61.22 579 ASN A N 1
ATOM 4764 C CA . ASN A 1 579 ? -4.926 25.797 16.974 1.00 61.22 579 ASN A CA 1
ATOM 4765 C C . ASN A 1 579 ? -6.329 25.552 17.520 1.00 61.22 579 ASN A C 1
ATOM 4767 O O . ASN A 1 579 ? -7.120 24.753 17.012 1.00 61.22 579 ASN A O 1
ATOM 4771 N N . LYS A 1 580 ? -6.538 26.111 18.701 1.00 60.59 580 LYS A N 1
ATOM 4772 C CA . LYS A 1 580 ? -7.404 25.488 19.696 1.00 60.59 580 LYS A CA 1
ATOM 4773 C C . LYS A 1 580 ? -8.840 25.608 19.206 1.00 60.59 580 LYS A C 1
ATOM 4775 O O . LYS A 1 580 ? -9.175 26.593 18.560 1.00 60.59 580 LYS A O 1
ATOM 4780 N N . LYS A 1 581 ? -9.689 24.597 19.434 1.00 55.31 581 LYS A N 1
ATOM 4781 C CA . LYS A 1 581 ? -11.104 24.664 18.998 1.00 55.31 581 LYS A CA 1
ATOM 4782 C C . LYS A 1 581 ? -11.774 25.928 19.571 1.00 55.31 581 LYS A C 1
ATOM 4784 O O . LYS A 1 581 ? -12.456 26.622 18.837 1.00 55.31 581 LYS A O 1
ATOM 4789 N N . SER A 1 582 ? -11.379 26.297 20.793 1.00 56.03 582 SER A N 1
ATOM 4790 C CA . SER A 1 582 ? -11.689 27.538 21.516 1.00 56.03 582 SER A CA 1
ATOM 4791 C C . SER A 1 582 ? -11.090 28.851 20.976 1.00 56.03 582 SER A C 1
ATOM 4793 O O . SER A 1 582 ? -11.422 29.906 21.505 1.00 56.03 582 SER A O 1
ATOM 4795 N N . ILE A 1 583 ? -10.203 28.820 19.974 1.00 71.62 583 ILE A N 1
ATOM 4796 C CA . ILE A 1 583 ? -9.718 30.029 19.278 1.00 71.62 583 ILE A CA 1
ATOM 4797 C C . ILE A 1 583 ? -10.549 30.280 18.016 1.00 71.62 583 ILE A C 1
ATOM 4799 O O . ILE A 1 583 ? -10.838 31.426 17.706 1.00 71.62 583 ILE A O 1
ATOM 4803 N N . LEU A 1 584 ? -10.945 29.228 17.292 1.00 82.06 584 LEU A N 1
ATOM 4804 C CA . LEU A 1 584 ? -11.494 29.375 15.936 1.00 82.06 584 LEU A CA 1
ATOM 4805 C C . LEU A 1 584 ? -12.923 29.913 15.925 1.00 82.06 584 LEU A C 1
ATOM 4807 O O . LEU A 1 584 ? -13.247 30.780 15.121 1.00 82.06 584 LEU A O 1
ATOM 4811 N N . SER A 1 585 ? -13.750 29.450 16.864 1.00 82.00 585 SER A N 1
ATOM 4812 C CA . SER A 1 585 ? -15.095 29.990 17.076 1.00 82.00 585 SER A CA 1
ATOM 4813 C C . SER A 1 585 ? -15.084 31.468 17.483 1.00 82.00 585 SER A C 1
ATOM 4815 O O . SER A 1 585 ? -16.088 32.143 17.300 1.00 82.00 585 SER A O 1
ATOM 4817 N N . LYS A 1 586 ? -13.946 31.983 17.977 1.00 85.38 586 LYS A N 1
ATOM 4818 C CA . LYS A 1 586 ? -13.730 33.396 18.326 1.00 85.38 586 LYS A CA 1
ATOM 4819 C C . LYS A 1 586 ? -13.109 34.236 17.194 1.00 85.38 586 LYS A C 1
ATOM 4821 O O . LYS A 1 586 ? -12.795 35.400 17.414 1.00 85.38 586 LYS A O 1
ATOM 4826 N N . LEU A 1 587 ? -12.887 33.675 16.001 1.00 87.62 587 LEU A N 1
ATOM 4827 C CA . LEU A 1 587 ? -12.406 34.435 14.839 1.00 87.62 587 LEU A CA 1
ATOM 4828 C C . LEU A 1 587 ? -13.579 35.023 14.044 1.00 87.62 587 LEU A C 1
ATOM 4830 O O . LEU A 1 587 ? -14.603 34.362 13.879 1.00 87.62 587 LEU A O 1
ATOM 4834 N N . SER A 1 588 ? -13.409 36.226 13.491 1.00 90.56 588 SER A N 1
ATOM 4835 C CA . SER A 1 588 ? -14.355 36.812 12.530 1.00 90.56 588 SER A CA 1
ATOM 4836 C C . SER A 1 588 ? -14.261 36.140 11.155 1.00 90.56 588 SER A C 1
ATOM 4838 O O . SER A 1 588 ? -13.230 35.560 10.803 1.00 90.56 588 SER A O 1
ATOM 4840 N N . ASP A 1 589 ? -15.316 36.246 10.345 1.00 91.12 589 ASP A N 1
ATOM 4841 C CA . ASP A 1 589 ? -15.365 35.628 9.009 1.00 91.12 589 ASP A CA 1
ATOM 4842 C C . ASP A 1 589 ? -14.299 36.182 8.057 1.00 91.12 589 ASP A C 1
ATOM 4844 O O . ASP A 1 589 ? -13.669 35.422 7.323 1.00 91.12 589 ASP A O 1
ATOM 4848 N N . SER A 1 590 ? -14.002 37.482 8.149 1.00 89.00 590 SER A N 1
ATOM 4849 C CA . SER A 1 590 ? -12.862 38.102 7.459 1.00 89.00 590 SER A CA 1
ATOM 4850 C C . SER A 1 590 ? -11.533 37.442 7.857 1.00 89.00 590 SER A C 1
ATOM 4852 O O . SER A 1 590 ? -10.698 37.139 7.003 1.00 89.00 590 SER A O 1
ATOM 4854 N N . LYS A 1 591 ? -11.353 37.097 9.142 1.00 88.38 591 LYS A N 1
ATOM 4855 C CA . LYS A 1 591 ? -10.153 36.388 9.604 1.00 88.38 591 LYS A CA 1
ATOM 4856 C C . LYS A 1 591 ? -10.112 34.934 9.122 1.00 88.38 591 LYS A C 1
ATOM 4858 O O . LYS A 1 591 ? -9.028 34.472 8.777 1.00 88.38 591 LYS A O 1
ATOM 4863 N N . LEU A 1 592 ? -11.247 34.233 9.037 1.00 87.38 592 LEU A N 1
ATOM 4864 C CA . LEU A 1 592 ? -11.329 32.889 8.439 1.00 87.38 592 LEU A CA 1
ATOM 4865 C C . LEU A 1 592 ? -11.026 32.918 6.926 1.00 87.38 592 LEU A C 1
ATOM 4867 O O . LEU A 1 592 ? -10.270 32.078 6.435 1.00 87.38 592 LEU A O 1
ATOM 4871 N N . ALA A 1 593 ? -11.520 33.921 6.194 1.00 88.19 593 ALA A N 1
ATOM 4872 C CA . ALA A 1 593 ? -11.194 34.123 4.782 1.00 88.19 593 ALA A CA 1
ATOM 4873 C C . ALA A 1 593 ? -9.703 34.450 4.575 1.00 88.19 593 ALA A C 1
ATOM 4875 O O . ALA A 1 593 ? -9.046 33.831 3.741 1.00 88.19 593 ALA A O 1
ATOM 4876 N N . SER A 1 594 ? -9.105 35.310 5.404 1.00 88.00 594 SER A N 1
ATOM 4877 C CA . SER A 1 594 ? -7.660 35.581 5.347 1.00 88.00 594 SER A CA 1
ATOM 4878 C C . SER A 1 594 ? -6.778 34.448 5.884 1.00 88.00 594 SER A C 1
ATOM 4880 O O . SER A 1 594 ? -5.598 34.360 5.517 1.00 88.00 594 SER A O 1
ATOM 4882 N N . LEU A 1 595 ? -7.333 33.517 6.670 1.00 86.25 595 LEU A N 1
ATOM 4883 C CA . LEU A 1 595 ? -6.722 32.203 6.878 1.00 86.25 595 LEU A CA 1
ATOM 4884 C C . LEU A 1 595 ? -6.712 31.400 5.571 1.00 86.25 595 LEU A C 1
ATOM 4886 O O . LEU A 1 595 ? -5.691 30.791 5.257 1.00 86.25 595 LEU A O 1
ATOM 4890 N N . HIS A 1 596 ? -7.779 31.469 4.773 1.00 87.31 596 HIS A N 1
ATOM 4891 C CA . HIS A 1 596 ? -7.905 30.849 3.448 1.00 87.31 596 HIS A CA 1
ATOM 4892 C C . HIS A 1 596 ? -7.044 31.498 2.340 1.00 87.31 596 HIS A C 1
ATOM 4894 O O . HIS A 1 596 ? -6.598 30.808 1.424 1.00 87.31 596 HIS A O 1
ATOM 4900 N N . GLU A 1 597 ? -6.688 32.775 2.461 1.00 87.88 597 GLU A N 1
ATOM 4901 C CA . GLU A 1 597 ? -5.802 33.482 1.515 1.00 87.88 597 GLU A CA 1
ATOM 4902 C C . GLU A 1 597 ? -4.317 33.369 1.884 1.00 87.88 597 GLU A C 1
ATOM 4904 O O . GLU A 1 597 ? -3.449 33.179 1.028 1.00 87.88 597 GLU A O 1
ATOM 4909 N N . GLY A 1 598 ? -3.994 33.447 3.179 1.00 87.19 598 GLY A N 1
ATOM 4910 C CA . GLY A 1 598 ? -2.633 33.196 3.655 1.00 87.19 598 GLY A CA 1
ATOM 4911 C C . GLY A 1 598 ? -2.263 31.712 3.595 1.00 87.19 598 GLY A C 1
ATOM 4912 O O . GLY A 1 598 ? -1.078 31.388 3.484 1.00 87.19 598 GLY A O 1
ATOM 4913 N N . TYR A 1 599 ? -3.271 30.841 3.592 1.00 89.75 599 TYR A N 1
ATOM 4914 C CA . TYR A 1 599 ? -3.305 29.619 2.803 1.00 89.75 599 TYR A CA 1
ATOM 4915 C C . TYR A 1 599 ? -2.978 29.976 1.335 1.00 89.75 599 TYR A C 1
ATOM 4917 O O . TYR A 1 599 ? -1.810 29.891 0.972 1.00 89.75 599 TYR A O 1
ATOM 4925 N N . GLU A 1 600 ? -3.938 30.362 0.488 1.00 88.81 600 GLU A N 1
ATOM 4926 C CA . GLU A 1 600 ? -3.823 30.464 -0.987 1.00 88.81 600 GLU A CA 1
ATOM 4927 C C . GLU A 1 600 ? -2.461 30.780 -1.597 1.00 88.81 600 GLU A C 1
ATOM 4929 O O . GLU A 1 600 ? -1.938 29.966 -2.365 1.00 88.81 600 GLU A O 1
ATOM 4934 N N . LYS A 1 601 ? -1.899 31.948 -1.256 1.00 88.62 601 LYS A N 1
ATOM 4935 C CA . LYS A 1 601 ? -0.727 32.564 -1.909 1.00 88.62 601 LYS A CA 1
ATOM 4936 C C . LYS A 1 601 ? 0.451 31.607 -2.072 1.00 88.62 601 LYS A C 1
ATOM 4938 O O . LYS A 1 601 ? 1.355 31.823 -2.873 1.00 88.62 601 LYS A O 1
ATOM 4943 N N . ARG A 1 602 ? 0.489 30.575 -1.242 1.00 88.75 602 ARG A N 1
ATOM 4944 C CA . ARG A 1 602 ? 1.711 29.877 -0.959 1.00 88.75 602 ARG A CA 1
ATOM 4945 C C . ARG A 1 602 ? 1.736 28.463 -1.593 1.00 88.75 602 ARG A C 1
ATOM 4947 O O . ARG A 1 602 ? 2.832 27.983 -1.836 1.00 88.75 602 ARG A O 1
ATOM 4954 N N . TYR A 1 603 ? 0.601 27.824 -1.976 1.00 89.94 603 TYR A N 1
ATOM 4955 C CA . TYR A 1 603 ? 0.565 26.538 -2.773 1.00 89.94 603 TYR A CA 1
ATOM 4956 C C . TYR A 1 603 ? 1.360 26.816 -4.007 1.00 89.94 603 TYR A C 1
ATOM 4958 O O . TYR A 1 603 ? 2.310 26.141 -4.377 1.00 89.94 603 TYR A O 1
ATOM 4966 N N . LYS A 1 604 ? 0.987 27.963 -4.543 1.00 89.94 604 LYS A N 1
ATOM 4967 C CA . LYS A 1 604 ? 1.576 28.591 -5.668 1.00 89.94 604 LYS A CA 1
ATOM 4968 C C . LYS A 1 604 ? 3.084 28.613 -5.491 1.00 89.94 604 LYS A C 1
ATOM 4970 O O . LYS A 1 604 ? 3.720 27.891 -6.239 1.00 89.94 604 LYS A O 1
ATOM 4975 N N . GLN A 1 605 ? 3.643 29.151 -4.399 1.00 87.06 605 GLN A N 1
ATOM 4976 C CA . GLN A 1 605 ? 5.091 29.106 -4.088 1.00 87.06 605 GLN A CA 1
ATOM 4977 C C . GLN A 1 605 ? 5.787 27.729 -4.172 1.00 87.06 605 GLN A C 1
ATOM 4979 O O . GLN A 1 605 ? 7.002 27.729 -4.359 1.00 87.06 605 GLN A O 1
ATOM 4984 N N . ILE A 1 606 ? 5.111 26.572 -4.062 1.00 85.88 606 ILE A N 1
ATOM 4985 C CA . ILE A 1 606 ? 5.769 25.248 -4.099 1.00 85.88 606 ILE A CA 1
ATOM 4986 C C . ILE A 1 606 ? 5.143 24.169 -4.977 1.00 85.88 606 ILE A C 1
ATOM 4988 O O . ILE A 1 606 ? 5.807 23.178 -5.212 1.00 85.88 606 ILE A O 1
ATOM 4992 N N . TYR A 1 607 ? 4.018 24.326 -5.646 1.00 86.88 607 TYR A N 1
ATOM 4993 C CA . TYR A 1 607 ? 3.931 23.629 -6.937 1.00 86.88 607 TYR A CA 1
ATOM 4994 C C . TYR A 1 607 ? 4.710 24.366 -8.004 1.00 86.88 607 TYR A C 1
ATOM 4996 O O . TYR A 1 607 ? 5.445 23.713 -8.742 1.00 86.88 607 TYR A O 1
ATOM 5004 N N . SER A 1 608 ? 4.729 25.703 -7.941 1.00 85.94 608 SER A N 1
ATOM 5005 C CA . SER A 1 608 ? 5.723 26.489 -8.669 1.00 85.94 608 SER A CA 1
ATOM 5006 C C . SER A 1 608 ? 7.136 26.219 -8.229 1.00 85.94 608 SER A C 1
ATOM 5008 O O . SER A 1 608 ? 8.046 26.556 -8.970 1.00 85.94 608 SER A O 1
ATOM 5010 N N . THR A 1 609 ? 7.349 25.623 -7.052 1.00 79.50 609 THR A N 1
ATOM 5011 C CA . THR A 1 609 ? 8.658 25.082 -6.733 1.00 79.50 609 THR A CA 1
ATOM 5012 C C . THR A 1 609 ? 8.779 23.547 -6.839 1.00 79.50 609 THR A C 1
ATOM 5014 O O . THR A 1 609 ? 9.873 23.046 -7.000 1.00 79.50 609 THR A O 1
ATOM 5017 N N . TYR A 1 610 ? 7.728 22.754 -6.964 1.00 83.19 610 TYR A N 1
ATOM 5018 C CA . TYR A 1 610 ? 7.843 21.315 -7.218 1.00 83.19 610 TYR A CA 1
ATOM 5019 C C . TYR A 1 610 ? 8.099 20.993 -8.662 1.00 83.19 610 TYR A C 1
ATOM 5021 O O . TYR A 1 610 ? 9.077 20.312 -8.981 1.00 83.19 610 TYR A O 1
ATOM 5029 N N . PHE A 1 611 ? 7.144 21.369 -9.496 1.00 83.25 611 PHE A N 1
ATOM 5030 C CA . PHE A 1 611 ? 6.687 20.465 -10.543 1.00 83.25 611 PHE A CA 1
ATOM 5031 C C . PHE A 1 611 ? 7.722 20.052 -11.602 1.00 83.25 611 PHE A C 1
ATOM 5033 O O . PHE A 1 611 ? 7.581 18.954 -12.146 1.00 83.25 611 PHE A O 1
ATOM 5040 N N . PRO A 1 612 ? 8.820 20.799 -11.837 1.00 83.50 612 PRO A N 1
ATOM 5041 C CA . PRO A 1 612 ? 9.871 20.393 -12.755 1.00 83.50 612 PRO A CA 1
ATOM 5042 C C . PRO A 1 612 ? 10.519 19.031 -12.539 1.00 83.50 612 PRO A C 1
ATOM 5044 O O . PRO A 1 612 ? 11.227 18.619 -13.444 1.00 83.50 612 PRO A O 1
ATOM 5047 N N . VAL A 1 613 ? 10.327 18.312 -11.426 1.00 74.31 613 VAL A N 1
ATOM 5048 C CA . VAL A 1 613 ? 10.867 16.935 -11.336 1.00 74.31 613 VAL A CA 1
ATOM 5049 C C . VAL A 1 613 ? 9.918 15.890 -11.839 1.00 74.31 613 VAL A C 1
ATOM 5051 O O . VAL A 1 613 ? 10.386 15.086 -12.625 1.00 74.31 613 VAL A O 1
ATOM 5054 N N . LEU A 1 614 ? 8.612 15.971 -11.554 1.00 74.50 614 LEU A N 1
ATOM 5055 C CA . LEU A 1 614 ? 7.652 15.148 -12.300 1.00 74.50 614 LEU A CA 1
ATOM 5056 C C . LEU A 1 614 ? 7.799 15.406 -13.804 1.00 74.50 614 LEU A C 1
ATOM 5058 O O . LEU A 1 614 ? 7.605 14.508 -14.615 1.00 74.50 614 LEU A O 1
ATOM 5062 N N . ALA A 1 615 ? 8.143 16.645 -14.173 1.00 76.38 615 ALA A N 1
ATOM 5063 C CA . ALA A 1 615 ? 8.452 16.987 -15.550 1.00 76.38 615 ALA A CA 1
ATOM 5064 C C . ALA A 1 615 ? 9.752 16.338 -16.057 1.00 76.38 615 ALA A C 1
ATOM 5066 O O . ALA A 1 615 ? 9.771 15.872 -17.183 1.00 76.38 615 ALA A O 1
ATOM 5067 N N . MET A 1 616 ? 10.837 16.305 -15.278 1.00 80.69 616 MET A N 1
ATOM 5068 C CA . MET A 1 616 ? 12.187 15.979 -15.773 1.00 80.69 616 MET A CA 1
ATOM 5069 C C . MET A 1 616 ? 12.697 14.564 -15.427 1.00 80.69 616 MET A C 1
ATOM 5071 O O . MET A 1 616 ? 13.560 14.048 -16.136 1.00 80.69 616 MET A O 1
ATOM 5075 N N . GLU A 1 617 ? 12.176 13.902 -14.390 1.00 68.31 617 GLU A N 1
ATOM 5076 C CA . GLU A 1 617 ? 12.713 12.638 -13.849 1.00 68.31 617 GLU A CA 1
ATOM 5077 C C . GLU A 1 617 ? 12.864 11.516 -14.882 1.00 68.31 617 GLU A C 1
ATOM 5079 O O . GLU A 1 617 ? 13.839 10.766 -14.843 1.00 68.31 617 GLU A O 1
ATOM 5084 N N . ASN A 1 618 ? 11.915 11.436 -15.816 1.00 65.06 618 ASN A N 1
ATOM 5085 C CA . ASN A 1 618 ? 11.820 10.413 -16.848 1.00 65.06 618 ASN A CA 1
ATOM 5086 C C . ASN A 1 618 ? 13.005 10.562 -17.814 1.00 65.06 618 ASN A C 1
ATOM 5088 O O . ASN A 1 618 ? 13.703 9.606 -18.143 1.00 65.06 618 ASN A O 1
ATOM 5092 N N . TYR A 1 619 ? 13.251 11.809 -18.215 1.00 78.06 619 TYR A N 1
ATOM 5093 C CA . TYR A 1 619 ? 14.264 12.203 -19.183 1.00 78.06 619 TYR A CA 1
ATOM 5094 C C . TYR A 1 619 ? 15.670 12.106 -18.576 1.00 78.06 619 TYR A C 1
ATOM 5096 O O . TYR A 1 619 ? 16.591 11.601 -19.218 1.00 78.06 619 TYR A O 1
ATOM 5104 N N . LEU A 1 620 ? 15.837 12.526 -17.314 1.00 77.19 620 LEU A N 1
ATOM 5105 C CA . LEU A 1 620 ? 17.097 12.371 -16.582 1.00 77.19 620 LEU A CA 1
ATOM 5106 C C . LEU A 1 620 ? 17.421 10.898 -16.306 1.00 77.19 620 LEU A C 1
ATOM 5108 O O . LEU A 1 620 ? 18.590 10.512 -16.351 1.00 77.19 620 LEU A O 1
ATOM 5112 N N . PHE A 1 621 ? 16.404 10.067 -16.060 1.00 71.00 621 PHE A N 1
ATOM 5113 C CA . PHE A 1 621 ? 16.604 8.632 -15.935 1.00 71.00 621 PHE A CA 1
ATOM 5114 C C . PHE A 1 621 ? 17.116 8.000 -17.226 1.00 71.00 621 PHE A C 1
ATOM 5116 O O . PHE A 1 621 ? 18.191 7.407 -17.194 1.00 71.00 621 PHE A O 1
ATOM 5123 N N . GLU A 1 622 ? 16.380 8.103 -18.336 1.00 73.19 622 GLU A N 1
ATOM 5124 C CA . GLU A 1 622 ? 16.778 7.424 -19.577 1.00 73.19 622 GLU A CA 1
ATOM 5125 C C . GLU A 1 622 ? 18.142 7.943 -20.078 1.00 73.19 622 GLU A C 1
ATOM 5127 O O . GLU A 1 622 ? 18.952 7.158 -20.569 1.00 73.19 622 GLU A O 1
ATOM 5132 N N . TYR A 1 623 ? 18.473 9.221 -19.839 1.00 82.19 623 TYR A N 1
ATOM 5133 C CA . TYR A 1 623 ? 19.817 9.765 -20.076 1.00 82.19 623 TYR A CA 1
ATOM 5134 C C . TYR A 1 623 ? 20.914 9.016 -19.294 1.00 82.19 623 TYR A C 1
ATOM 5136 O O . TYR A 1 623 ? 21.857 8.489 -19.888 1.00 82.19 623 TYR A O 1
ATOM 5144 N N . LEU A 1 624 ? 20.786 8.920 -17.965 1.00 79.62 624 LEU A N 1
ATOM 5145 C CA . LEU A 1 624 ? 21.779 8.250 -17.113 1.00 79.62 624 LEU A CA 1
ATOM 5146 C C . LEU A 1 624 ? 21.809 6.735 -17.324 1.00 79.62 624 LEU A C 1
ATOM 5148 O O . LEU A 1 624 ? 22.863 6.108 -17.202 1.00 79.62 624 LEU A O 1
ATOM 5152 N N . ARG A 1 625 ? 20.660 6.151 -17.674 1.00 80.69 625 ARG A N 1
ATOM 5153 C CA . ARG A 1 625 ? 20.521 4.748 -18.048 1.00 80.69 625 ARG A CA 1
ATOM 5154 C C . ARG A 1 625 ? 21.368 4.424 -19.270 1.00 80.69 625 ARG A C 1
ATOM 5156 O O . ARG A 1 625 ? 22.219 3.539 -19.199 1.00 80.69 625 ARG A O 1
ATOM 5163 N N . ASN A 1 626 ? 21.170 5.177 -20.348 1.00 80.44 626 ASN A N 1
ATOM 5164 C CA . ASN A 1 626 ? 21.883 4.982 -21.605 1.00 80.44 626 ASN A CA 1
ATOM 5165 C C . ASN A 1 626 ? 23.394 5.197 -21.430 1.00 80.44 626 ASN A C 1
ATOM 5167 O O . ASN A 1 626 ? 24.170 4.362 -21.886 1.00 80.44 626 ASN A O 1
ATOM 5171 N N . TYR A 1 627 ? 23.817 6.224 -20.678 1.00 84.12 627 TYR A N 1
ATOM 5172 C CA . TYR A 1 627 ? 25.235 6.463 -20.360 1.00 84.12 627 TYR A CA 1
ATOM 5173 C C . TYR A 1 627 ? 25.931 5.210 -19.800 1.00 84.12 627 TYR A C 1
ATOM 5175 O O . TYR A 1 627 ? 26.989 4.802 -20.281 1.00 84.12 627 TYR A O 1
ATOM 5183 N N . ILE A 1 628 ? 25.325 4.550 -18.808 1.00 78.25 628 ILE A N 1
ATOM 5184 C CA . ILE A 1 628 ? 25.942 3.376 -18.178 1.00 78.25 628 ILE A CA 1
ATOM 5185 C C . ILE A 1 628 ? 25.866 2.132 -19.070 1.00 78.25 628 ILE A C 1
ATOM 5187 O O . ILE A 1 628 ? 26.748 1.278 -18.996 1.00 78.25 628 ILE A O 1
ATOM 5191 N N . PHE A 1 629 ? 24.834 2.009 -19.906 1.00 80.25 629 PHE A N 1
ATOM 5192 C CA . PHE A 1 629 ? 24.698 0.880 -20.832 1.00 80.25 629 PHE A CA 1
ATOM 5193 C C . PHE A 1 629 ? 25.725 0.956 -21.960 1.00 80.25 629 PHE A C 1
ATOM 5195 O O . PHE A 1 629 ? 26.262 -0.073 -22.359 1.00 80.25 629 PHE A O 1
ATOM 5202 N N . ASN A 1 630 ? 26.061 2.167 -22.402 1.00 84.25 630 ASN A N 1
ATOM 5203 C CA . ASN A 1 630 ? 27.107 2.397 -23.392 1.00 84.25 630 ASN A CA 1
ATOM 5204 C C . ASN A 1 630 ? 28.502 2.118 -22.803 1.00 84.25 630 ASN A C 1
ATOM 5206 O O . ASN A 1 630 ? 29.312 1.461 -23.447 1.00 84.25 630 ASN A O 1
ATOM 5210 N N . LYS A 1 631 ? 28.763 2.514 -21.547 1.00 80.31 631 LYS A N 1
ATOM 5211 C CA . LYS A 1 631 ? 30.024 2.193 -20.842 1.00 80.31 631 LYS A CA 1
ATOM 5212 C C . LYS A 1 631 ? 30.196 0.706 -20.485 1.00 80.31 631 LYS A C 1
ATOM 5214 O O . LYS A 1 631 ? 31.263 0.330 -20.007 1.00 80.31 631 LYS A O 1
ATOM 5219 N N . VAL A 1 632 ? 29.168 -0.140 -20.631 1.00 80.38 632 VAL A N 1
ATOM 5220 C CA . VAL A 1 632 ? 29.196 -1.524 -20.130 1.00 80.38 632 VAL A CA 1
ATOM 5221 C C . VAL A 1 632 ? 28.377 -2.470 -21.027 1.00 80.38 632 VAL A C 1
ATOM 5223 O O . VAL A 1 632 ? 27.202 -2.737 -20.787 1.00 80.38 632 VAL A O 1
ATOM 5226 N N . SER A 1 633 ? 29.038 -3.030 -22.040 1.00 71.12 633 SER A N 1
ATOM 5227 C CA . SER A 1 633 ? 28.469 -3.924 -23.069 1.00 71.12 633 SER A CA 1
ATOM 5228 C C . SER A 1 633 ? 27.638 -5.093 -22.522 1.00 71.12 633 SER A C 1
ATOM 5230 O O . SER A 1 633 ? 26.541 -5.382 -23.006 1.00 71.12 633 SER A O 1
ATOM 5232 N N . ASP A 1 634 ? 28.131 -5.735 -21.465 1.00 71.06 634 ASP A N 1
ATOM 5233 C CA . ASP A 1 634 ? 27.386 -6.696 -20.662 1.00 71.06 634 ASP A CA 1
ATOM 5234 C C . ASP A 1 634 ? 26.318 -5.944 -19.852 1.00 71.06 634 ASP A C 1
ATOM 5236 O O . ASP A 1 634 ? 26.549 -5.578 -18.700 1.00 71.06 634 ASP A O 1
ATOM 5240 N N . LYS A 1 635 ? 25.158 -5.646 -20.451 1.00 57.84 635 LYS A N 1
ATOM 5241 C CA . LYS A 1 635 ? 24.154 -4.727 -19.862 1.00 57.84 635 LYS A CA 1
ATOM 5242 C C . LYS A 1 635 ? 23.542 -5.264 -18.557 1.00 57.84 635 LYS A C 1
ATOM 5244 O O . LYS A 1 635 ? 23.160 -4.490 -17.679 1.00 57.84 635 LYS A O 1
ATOM 5249 N N . GLN A 1 636 ? 23.658 -6.574 -18.343 1.00 53.56 636 GLN A N 1
ATOM 5250 C CA . GLN A 1 636 ? 23.810 -7.265 -17.058 1.00 53.56 636 GLN A CA 1
ATOM 5251 C C . GLN A 1 636 ? 24.541 -6.413 -16.015 1.00 53.56 636 GLN A C 1
ATOM 5253 O O . GLN A 1 636 ? 23.975 -5.892 -15.045 1.00 53.56 636 GLN A O 1
ATOM 5258 N N . LYS A 1 637 ? 25.838 -6.282 -16.234 1.00 62.22 637 LYS A N 1
ATOM 5259 C CA . LYS A 1 637 ? 26.773 -5.494 -15.464 1.00 62.22 637 LYS A CA 1
ATOM 5260 C C . LYS A 1 637 ? 26.447 -4.005 -15.569 1.00 62.22 637 LYS A C 1
ATOM 5262 O O . LYS A 1 637 ? 26.526 -3.356 -14.537 1.00 62.22 637 LYS A O 1
ATOM 5267 N N . ALA A 1 638 ? 26.002 -3.475 -16.715 1.00 63.97 638 ALA A N 1
ATOM 5268 C CA . ALA A 1 638 ? 25.662 -2.048 -16.861 1.00 63.97 638 ALA A CA 1
ATOM 5269 C C . ALA A 1 638 ? 24.603 -1.611 -15.869 1.00 63.97 638 ALA A C 1
ATOM 5271 O O . ALA A 1 638 ? 24.832 -0.766 -15.001 1.00 63.97 638 ALA A O 1
ATOM 5272 N N . GLY A 1 639 ? 23.467 -2.295 -15.905 1.00 56.94 639 GLY A N 1
ATOM 5273 C CA . GLY A 1 639 ? 22.474 -2.177 -14.877 1.00 56.94 639 GLY A CA 1
ATOM 5274 C C . GLY A 1 639 ? 23.108 -2.305 -13.483 1.00 56.94 639 GLY A C 1
ATOM 5275 O O . GLY A 1 639 ? 22.788 -1.511 -12.597 1.00 56.94 639 GLY A O 1
ATOM 5276 N N . LYS A 1 640 ? 24.040 -3.257 -13.289 1.00 64.44 640 LYS A N 1
ATOM 5277 C CA . LYS A 1 640 ? 24.736 -3.569 -12.020 1.00 64.44 640 LYS A CA 1
ATOM 5278 C C . LYS A 1 640 ? 25.764 -2.538 -11.613 1.00 64.44 640 LYS A C 1
ATOM 5280 O O . LYS A 1 640 ? 26.395 -2.702 -10.569 1.00 64.44 640 LYS A O 1
ATOM 5285 N N . TYR A 1 641 ? 25.783 -1.416 -12.308 1.00 76.62 641 TYR A N 1
ATOM 5286 C CA . TYR A 1 641 ? 26.364 -0.175 -11.850 1.00 76.62 641 TYR A CA 1
ATOM 5287 C C . TYR A 1 641 ? 25.331 0.946 -11.844 1.00 76.62 641 TYR A C 1
ATOM 5289 O O . TYR A 1 641 ? 25.146 1.518 -10.782 1.00 76.62 641 TYR A O 1
ATOM 5297 N N . LEU A 1 642 ? 24.583 1.182 -12.932 1.00 72.25 642 LEU A N 1
ATOM 5298 C CA . LEU A 1 642 ? 23.615 2.288 -13.096 1.00 72.25 642 LEU A CA 1
ATOM 5299 C C . LEU A 1 642 ? 22.765 2.519 -11.858 1.00 72.25 642 LEU A C 1
ATOM 5301 O O . LEU A 1 642 ? 22.453 3.631 -11.482 1.00 72.25 642 LEU A O 1
ATOM 5305 N N . ASN A 1 643 ? 22.377 1.437 -11.219 1.00 66.88 643 ASN A N 1
ATOM 5306 C CA . ASN A 1 643 ? 21.293 1.462 -10.260 1.00 66.88 643 ASN A CA 1
ATOM 5307 C C . ASN A 1 643 ? 21.778 1.422 -8.847 1.00 66.88 643 ASN A C 1
ATOM 5309 O O . ASN A 1 643 ? 21.391 2.180 -7.973 1.00 66.88 643 ASN A O 1
ATOM 5313 N N . VAL A 1 644 ? 22.797 0.614 -8.716 1.00 71.81 644 VAL A N 1
ATOM 5314 C CA . VAL A 1 644 ? 23.830 0.797 -7.741 1.00 71.81 644 VAL A CA 1
ATOM 5315 C C . VAL A 1 644 ? 24.211 2.306 -7.652 1.00 71.81 644 VAL A C 1
ATOM 5317 O O . VAL A 1 644 ? 24.419 2.727 -6.527 1.00 71.81 644 VAL A O 1
ATOM 5320 N N . LEU A 1 645 ? 24.091 3.095 -8.749 1.00 77.62 645 LEU A N 1
ATOM 5321 C CA . LEU A 1 645 ? 24.189 4.566 -8.881 1.00 77.62 645 LEU A CA 1
ATOM 5322 C C . LEU A 1 645 ? 22.867 5.397 -8.963 1.00 77.62 645 LEU A C 1
ATOM 5324 O O . LEU A 1 645 ? 22.983 6.614 -9.114 1.00 77.62 645 LEU A O 1
ATOM 5328 N N . ILE A 1 646 ? 21.633 4.880 -8.755 1.00 73.12 646 ILE A N 1
ATOM 5329 C CA . ILE A 1 646 ? 20.395 5.710 -8.598 1.00 73.12 646 ILE A CA 1
ATOM 5330 C C . ILE A 1 646 ? 19.392 5.462 -7.378 1.00 73.12 646 ILE A C 1
ATOM 5332 O O . ILE A 1 646 ? 18.178 5.571 -7.580 1.00 73.12 646 ILE A O 1
ATOM 5336 N N . THR A 1 647 ? 19.766 5.214 -6.092 1.00 65.94 647 THR A N 1
ATOM 5337 C CA . THR A 1 647 ? 18.820 5.267 -4.892 1.00 65.94 647 THR A CA 1
ATOM 5338 C C . THR A 1 647 ? 19.312 5.900 -3.561 1.00 65.94 647 THR A C 1
ATOM 5340 O O . THR A 1 647 ? 20.480 6.224 -3.494 1.00 65.94 647 THR A O 1
ATOM 5343 N N . GLU A 1 648 ? 18.468 6.146 -2.521 1.00 67.38 648 GLU A N 1
ATOM 5344 C CA . GLU A 1 648 ? 18.823 6.521 -1.129 1.00 67.38 648 GLU A CA 1
ATOM 5345 C C . GLU A 1 648 ? 18.039 6.055 0.092 1.00 67.38 648 GLU A C 1
ATOM 5347 O O . GLU A 1 648 ? 16.872 6.362 0.223 1.00 67.38 648 GLU A O 1
ATOM 5352 N N . TYR A 1 649 ? 18.745 5.447 1.070 1.00 50.53 649 TYR A N 1
ATOM 5353 C CA . TYR A 1 649 ? 18.109 4.888 2.252 1.00 50.53 649 TYR A CA 1
ATOM 5354 C C . TYR A 1 649 ? 17.357 5.938 3.062 1.00 50.53 649 TYR A C 1
ATOM 5356 O O . TYR A 1 649 ? 16.287 5.617 3.562 1.00 50.53 649 TYR A O 1
ATOM 5364 N N . SER A 1 650 ? 17.873 7.158 3.235 1.00 51.19 650 SER A N 1
ATOM 5365 C CA . SER A 1 650 ? 17.164 8.163 4.021 1.00 51.19 650 SER A CA 1
ATOM 5366 C C . SER A 1 650 ? 17.102 9.574 3.434 1.00 51.19 650 SER A C 1
ATOM 5368 O O . SER A 1 650 ? 17.927 10.384 3.827 1.00 51.19 650 SER A O 1
ATOM 5370 N N . ALA A 1 651 ? 16.000 9.878 2.728 1.00 49.69 651 ALA A N 1
ATOM 5371 C CA . ALA A 1 651 ? 15.264 11.155 2.827 1.00 49.69 651 ALA A CA 1
ATOM 5372 C C . ALA A 1 651 ? 13.789 11.023 3.199 1.00 49.69 651 ALA A C 1
ATOM 5374 O O . ALA A 1 651 ? 13.330 11.485 4.251 1.00 49.69 651 ALA A O 1
ATOM 5375 N N . MET A 1 652 ? 13.154 10.075 2.522 1.00 57.00 652 MET A N 1
ATOM 5376 C CA . MET A 1 652 ? 11.972 9.379 3.017 1.00 57.00 652 MET A CA 1
ATOM 5377 C C . MET A 1 652 ? 11.920 8.540 4.437 1.00 57.00 652 MET A C 1
ATOM 5379 O O . MET A 1 652 ? 13.113 7.226 5.385 1.00 57.00 652 MET A O 1
ATOM 5383 N N . VAL A 1 653 ? 10.514 9.020 4.578 1.00 54.97 653 VAL A N 1
ATOM 5384 C CA . VAL A 1 653 ? 9.271 9.070 5.564 1.00 54.97 653 VAL A CA 1
ATOM 5385 C C . VAL A 1 653 ? 8.261 7.897 5.831 1.00 54.97 653 VAL A C 1
ATOM 5387 O O . VAL A 1 653 ? 7.109 8.045 6.181 1.00 54.97 653 VAL A O 1
ATOM 5390 N N . ASN A 1 654 ? 8.589 6.637 5.773 1.00 55.09 654 ASN A N 1
ATOM 5391 C CA . ASN A 1 654 ? 8.505 5.824 6.965 1.00 55.09 654 ASN A CA 1
ATOM 5392 C C . ASN A 1 654 ? 9.216 6.567 8.159 1.00 55.09 654 ASN A C 1
ATOM 5394 O O . ASN A 1 654 ? 8.815 7.674 8.442 1.00 55.09 654 ASN A O 1
ATOM 5398 N N . ARG A 1 655 ? 10.209 6.052 8.902 1.00 62.19 655 ARG A N 1
ATOM 5399 C CA . ARG A 1 655 ? 11.613 6.602 9.014 1.00 62.19 655 ARG A CA 1
ATOM 5400 C C . ARG A 1 655 ? 11.785 8.323 9.447 1.00 62.19 655 ARG A C 1
ATOM 5402 O O . ARG A 1 655 ? 10.907 9.103 9.121 1.00 62.19 655 ARG A O 1
ATOM 5409 N N . LYS A 1 656 ? 12.611 9.208 10.249 1.00 65.31 656 LYS A N 1
ATOM 5410 C CA . LYS A 1 656 ? 13.629 9.436 11.499 1.00 65.31 656 LYS A CA 1
ATOM 5411 C C . LYS A 1 656 ? 13.179 9.692 12.980 1.00 65.31 656 LYS A C 1
ATOM 5413 O O . LYS A 1 656 ? 13.324 10.851 13.316 1.00 65.31 656 LYS A O 1
ATOM 5418 N N . GLU A 1 657 ? 12.823 8.974 14.070 1.00 73.81 657 GLU A N 1
ATOM 5419 C CA . GLU A 1 657 ? 12.710 7.640 14.717 1.00 73.81 657 GLU A CA 1
ATOM 5420 C C . GLU A 1 657 ? 13.847 6.679 14.486 1.00 73.81 657 GLU A C 1
ATOM 5422 O O . GLU A 1 657 ? 14.966 7.133 14.302 1.00 73.81 657 GLU A O 1
ATOM 5427 N N . LEU A 1 658 ? 13.495 5.395 14.606 1.00 69.06 658 LEU A N 1
ATOM 5428 C CA . LEU A 1 658 ? 13.883 4.165 13.913 1.00 69.06 658 LEU A CA 1
ATOM 5429 C C . LEU A 1 658 ? 15.388 3.875 13.901 1.00 69.06 658 LEU A C 1
ATOM 5431 O O . LEU A 1 658 ? 15.796 2.898 13.311 1.00 69.06 658 LEU A O 1
ATOM 5435 N N . VAL A 1 659 ? 16.152 4.720 14.574 1.00 73.38 659 VAL A N 1
ATOM 5436 C CA . VAL A 1 659 ? 17.452 4.666 15.227 1.00 73.38 659 VAL A CA 1
ATOM 5437 C C . VAL A 1 659 ? 17.415 5.532 16.491 1.00 73.38 659 VAL A C 1
ATOM 5439 O O . VAL A 1 659 ? 18.391 5.673 17.238 1.00 73.38 659 VAL A O 1
ATOM 5442 N N . ALA A 1 660 ? 16.289 6.194 16.748 1.00 75.12 660 ALA A N 1
ATOM 5443 C CA . ALA A 1 660 ? 16.144 7.074 17.880 1.00 75.12 660 ALA A CA 1
ATOM 5444 C C . ALA A 1 660 ? 15.760 6.312 19.164 1.00 75.12 660 ALA A C 1
ATOM 5446 O O . ALA A 1 660 ? 15.797 6.965 20.201 1.00 75.12 660 ALA A O 1
ATOM 5447 N N . ALA A 1 661 ? 15.394 5.009 19.093 1.00 78.00 661 ALA A N 1
ATOM 5448 C CA . ALA A 1 661 ? 14.672 4.171 20.066 1.00 78.00 661 ALA A CA 1
ATOM 5449 C C . ALA A 1 661 ? 14.075 2.833 19.493 1.00 78.00 661 ALA A C 1
ATOM 5451 O O . ALA A 1 661 ? 12.886 2.618 19.390 1.00 78.00 661 ALA A O 1
ATOM 5452 N N . LEU A 1 662 ? 14.868 1.882 19.044 1.00 78.38 662 LEU A N 1
ATOM 5453 C CA . LEU A 1 662 ? 15.391 0.769 19.819 1.00 78.38 662 LEU A CA 1
ATOM 5454 C C . LEU A 1 662 ? 16.689 1.147 20.551 1.00 78.38 662 LEU A C 1
ATOM 5456 O O . LEU A 1 662 ? 17.104 0.508 21.501 1.00 78.38 662 LEU A O 1
ATOM 5460 N N . LYS A 1 663 ? 17.232 2.330 20.255 1.00 82.62 663 LYS A N 1
ATOM 5461 C CA . LYS A 1 663 ? 18.287 3.104 20.908 1.00 82.62 663 LYS A CA 1
ATOM 5462 C C . LYS A 1 663 ? 18.092 3.341 22.386 1.00 82.62 663 LYS A C 1
ATOM 5464 O O . LYS A 1 663 ? 19.033 3.673 23.092 1.00 82.62 663 LYS A O 1
ATOM 5469 N N . LEU A 1 664 ? 16.844 3.311 22.798 1.00 81.12 664 LEU A N 1
ATOM 5470 C CA . LEU A 1 664 ? 16.363 4.077 23.924 1.00 81.12 664 LEU A CA 1
ATOM 5471 C C . LEU A 1 664 ? 15.238 3.200 24.571 1.00 81.12 664 LEU A C 1
ATOM 5473 O O . LEU A 1 664 ? 15.110 3.261 25.761 1.00 81.12 664 LEU A O 1
ATOM 5477 N N . LEU A 1 665 ? 14.702 2.113 23.968 1.00 83.06 665 LEU A N 1
ATOM 5478 C CA . LEU A 1 665 ? 14.252 0.856 24.644 1.00 83.06 665 LEU A CA 1
ATOM 5479 C C . LEU A 1 665 ? 15.466 -0.049 24.747 1.00 83.06 665 LEU A C 1
ATOM 5481 O O . LEU A 1 665 ? 15.406 -1.011 25.461 1.00 83.06 665 LEU A O 1
ATOM 5485 N N . VAL A 1 666 ? 16.639 0.306 24.224 1.00 83.19 666 VAL A N 1
ATOM 5486 C CA . VAL A 1 666 ? 17.890 -0.010 24.927 1.00 83.19 666 VAL A CA 1
ATOM 5487 C C . VAL A 1 666 ? 17.920 0.670 26.290 1.00 83.19 666 VAL A C 1
ATOM 5489 O O . VAL A 1 666 ? 18.353 0.054 27.250 1.00 83.19 666 VAL A O 1
ATOM 5492 N N . ILE A 1 667 ? 17.477 1.924 26.413 1.00 83.81 667 ILE A N 1
ATOM 5493 C CA . ILE A 1 667 ? 17.416 2.618 27.709 1.00 83.81 667 ILE A CA 1
ATOM 5494 C C . ILE A 1 667 ? 16.277 2.046 28.559 1.00 83.81 667 ILE A C 1
ATOM 5496 O O . ILE A 1 667 ? 16.497 1.764 29.733 1.00 83.81 667 ILE A O 1
ATOM 5500 N N . ILE A 1 668 ? 15.106 1.761 27.986 1.00 82.31 668 ILE A N 1
ATOM 5501 C CA . ILE A 1 668 ? 13.980 1.275 28.761 1.00 82.31 668 ILE A CA 1
ATOM 5502 C C . ILE A 1 668 ? 14.073 -0.243 28.980 1.00 82.31 668 ILE A C 1
ATOM 5504 O O . ILE A 1 668 ? 13.733 -0.668 30.079 1.00 82.31 668 ILE A O 1
ATOM 5508 N N . SER A 1 669 ? 14.628 -1.072 28.071 1.00 81.25 669 SER A N 1
ATOM 5509 C CA . SER A 1 669 ? 14.761 -2.552 28.223 1.00 81.25 669 SER A CA 1
ATOM 5510 C C . SER A 1 669 ? 15.453 -2.966 29.499 1.00 81.25 669 SER A C 1
ATOM 5512 O O . SER A 1 669 ? 15.184 -4.055 29.982 1.00 81.25 669 SER A O 1
ATOM 5514 N N . LYS A 1 670 ? 16.249 -2.060 30.054 1.00 85.75 670 LYS A N 1
ATOM 5515 C CA . LYS A 1 670 ? 16.963 -2.186 31.314 1.00 85.75 670 LYS A CA 1
ATOM 5516 C C . LYS A 1 670 ? 16.061 -2.366 32.535 1.00 85.75 670 LYS A C 1
ATOM 5518 O O . LYS A 1 670 ? 16.294 -3.297 33.286 1.00 85.75 670 LYS A O 1
ATOM 5523 N N . LYS A 1 671 ? 15.051 -1.513 32.777 1.00 86.50 671 LYS A N 1
ATOM 5524 C CA . LYS A 1 671 ? 14.315 -1.599 34.059 1.00 86.50 671 LYS A CA 1
ATOM 5525 C C . LYS A 1 671 ? 13.243 -2.688 33.983 1.00 86.50 671 LYS A C 1
ATOM 5527 O O . LYS A 1 671 ? 12.393 -2.624 33.092 1.00 86.50 671 LYS A O 1
ATOM 5532 N N . ASP A 1 672 ? 13.221 -3.648 34.907 1.00 82.88 672 ASP A N 1
ATOM 5533 C CA . ASP A 1 672 ? 12.293 -4.779 34.764 1.00 82.88 672 ASP A CA 1
ATOM 5534 C C . ASP A 1 672 ? 10.847 -4.440 35.159 1.00 82.88 672 ASP A C 1
ATOM 5536 O O . ASP A 1 672 ? 9.879 -4.855 34.519 1.00 82.88 672 ASP A O 1
ATOM 5540 N N . LYS A 1 673 ? 10.678 -3.476 36.075 1.00 87.06 673 LYS A N 1
ATOM 5541 C CA . LYS A 1 673 ? 9.394 -2.783 36.187 1.00 87.06 673 LYS A CA 1
ATOM 5542 C C . LYS A 1 673 ? 9.038 -2.126 34.867 1.00 87.06 673 LYS A C 1
ATOM 5544 O O . LYS A 1 673 ? 7.909 -2.258 34.468 1.00 87.06 673 LYS A O 1
ATOM 5549 N N . TRP A 1 674 ? 9.969 -1.546 34.111 1.00 88.31 674 TRP A N 1
ATOM 5550 C CA . TRP A 1 674 ? 9.691 -0.996 32.778 1.00 88.31 674 TRP A CA 1
ATOM 5551 C C . TRP A 1 674 ? 9.323 -2.065 31.734 1.00 88.31 674 TRP A C 1
ATOM 5553 O O . TRP A 1 674 ? 8.961 -1.714 30.617 1.00 88.31 674 TRP A O 1
ATOM 5563 N N . VAL A 1 675 ? 9.451 -3.363 32.066 1.00 81.06 675 VAL A N 1
ATOM 5564 C CA . VAL A 1 675 ? 9.307 -4.584 31.217 1.00 81.06 675 VAL A CA 1
ATOM 5565 C C . VAL A 1 675 ? 7.981 -5.279 31.459 1.00 81.06 675 VAL A C 1
ATOM 5567 O O . VAL A 1 675 ? 7.579 -6.084 30.624 1.00 81.06 675 VAL A O 1
ATOM 5570 N N . LYS A 1 676 ? 7.359 -4.999 32.612 1.00 80.94 676 LYS A N 1
ATOM 5571 C CA . LYS A 1 676 ? 6.315 -5.799 33.253 1.00 80.94 676 LYS A CA 1
ATOM 5572 C C . LYS A 1 676 ? 4.882 -5.427 32.874 1.00 80.94 676 LYS A C 1
ATOM 5574 O O . LYS A 1 676 ? 3.969 -6.083 33.349 1.00 80.94 676 LYS A O 1
ATOM 5579 N N . LEU A 1 677 ? 4.682 -4.355 32.108 1.00 80.12 677 LEU A N 1
ATOM 5580 C CA . LEU A 1 677 ? 3.430 -3.610 32.019 1.00 80.12 677 LEU A CA 1
ATOM 5581 C C . LEU A 1 677 ? 3.105 -2.918 30.666 1.00 80.12 677 LEU A C 1
ATOM 5583 O O . LEU A 1 677 ? 2.317 -1.983 30.619 1.00 80.12 677 LEU A O 1
ATOM 5587 N N . ILE A 1 678 ? 3.730 -3.332 29.565 1.00 76.62 678 ILE A N 1
ATOM 5588 C CA . ILE A 1 678 ? 3.463 -2.805 28.204 1.00 76.62 678 ILE A CA 1
ATOM 5589 C C . ILE A 1 678 ? 2.835 -3.813 27.305 1.00 76.62 678 ILE A C 1
ATOM 5591 O O . ILE A 1 678 ? 2.030 -3.526 26.435 1.00 76.62 678 ILE A O 1
ATOM 5595 N N . LYS A 1 679 ? 3.404 -4.996 27.423 1.00 76.44 679 LYS A N 1
ATOM 5596 C CA . LYS A 1 679 ? 2.826 -6.153 26.843 1.00 76.44 679 LYS A CA 1
ATOM 5597 C C . LYS A 1 679 ? 1.762 -6.793 27.722 1.00 76.44 679 LYS A C 1
ATOM 5599 O O . LYS A 1 679 ? 1.177 -7.768 27.273 1.00 76.44 679 LYS A O 1
ATOM 5604 N N . SER A 1 680 ? 1.523 -6.211 28.911 1.00 74.81 680 SER A N 1
ATOM 5605 C CA . SER A 1 680 ? 0.407 -6.533 29.815 1.00 74.81 680 SER A CA 1
ATOM 5606 C C . SER A 1 680 ? -0.843 -6.438 29.014 1.00 74.81 680 SER A C 1
ATOM 5608 O O . SER A 1 680 ? -1.627 -7.360 28.916 1.00 74.81 680 SER A O 1
ATOM 5610 N N . ASN A 1 681 ? -0.927 -5.287 28.376 1.00 79.81 681 ASN A N 1
ATOM 5611 C CA . ASN A 1 681 ? -2.110 -4.789 27.797 1.00 79.81 681 ASN A CA 1
ATOM 5612 C C . ASN A 1 681 ? -3.116 -4.238 28.790 1.00 79.81 681 ASN A C 1
ATOM 5614 O O . ASN A 1 681 ? -4.315 -4.377 28.676 1.00 79.81 681 ASN A O 1
ATOM 5618 N N . ASN A 1 682 ? -2.556 -3.428 29.680 1.00 80.06 682 ASN A N 1
ATOM 5619 C CA . ASN A 1 682 ? -3.228 -2.292 30.277 1.00 80.06 682 ASN A CA 1
ATOM 5620 C C . ASN A 1 682 ? -2.578 -0.947 29.876 1.00 80.06 682 ASN A C 1
ATOM 5622 O O . ASN A 1 682 ? -1.412 -0.690 30.167 1.00 80.06 682 ASN A O 1
ATOM 5626 N N . LEU A 1 683 ? -3.304 -0.077 29.179 1.00 81.50 683 LEU A N 1
ATOM 5627 C CA . LEU A 1 683 ? -2.876 1.300 28.957 1.00 81.50 683 LEU A CA 1
ATOM 5628 C C . LEU A 1 683 ? -3.229 2.199 30.173 1.00 81.50 683 LEU A C 1
ATOM 5630 O O . LEU A 1 683 ? -2.785 3.327 30.217 1.00 81.50 683 LEU A O 1
ATOM 5634 N N . GLU A 1 684 ? -4.020 1.858 31.179 1.00 81.44 684 GLU A N 1
ATOM 5635 C CA . GLU A 1 684 ? -4.341 2.794 32.272 1.00 81.44 684 GLU A CA 1
ATOM 5636 C C . GLU A 1 684 ? -3.197 3.228 33.171 1.00 81.44 684 GLU A C 1
ATOM 5638 O O . GLU A 1 684 ? -3.111 4.382 33.578 1.00 81.44 684 GLU A O 1
ATOM 5643 N N . GLY A 1 685 ? -2.250 2.359 33.464 1.00 78.62 685 GLY A N 1
ATOM 5644 C CA . GLY A 1 685 ? -0.983 2.817 34.043 1.00 78.62 685 GLY A CA 1
ATOM 5645 C C . GLY A 1 685 ? -0.150 3.564 33.011 1.00 78.62 685 GLY A C 1
ATOM 5646 O O . GLY A 1 685 ? 0.866 4.138 33.369 1.00 78.62 685 GLY A O 1
ATOM 5647 N N . ILE A 1 686 ? -0.602 3.579 31.752 1.00 80.94 686 ILE A N 1
ATOM 5648 C CA . ILE A 1 686 ? -0.237 4.440 30.612 1.00 80.94 686 ILE A CA 1
ATOM 5649 C C . ILE A 1 686 ? -1.140 5.707 30.602 1.00 80.94 686 ILE A C 1
ATOM 5651 O O . ILE A 1 686 ? -1.042 6.583 29.750 1.00 80.94 686 ILE A O 1
ATOM 5655 N N . LYS A 1 687 ? -1.925 5.887 31.668 1.00 84.19 687 LYS A N 1
ATOM 5656 C CA . LYS A 1 687 ? -2.504 7.139 32.153 1.00 84.19 687 LYS A CA 1
ATOM 5657 C C . LYS A 1 687 ? -2.478 7.365 33.675 1.00 84.19 687 LYS A C 1
ATOM 5659 O O . LYS A 1 687 ? -3.271 8.195 34.104 1.00 84.19 687 LYS A O 1
ATOM 5664 N N . LYS A 1 688 ? -1.559 6.761 34.477 1.00 86.19 688 LYS A N 1
ATOM 5665 C CA . LYS A 1 688 ? -1.199 7.149 35.876 1.00 86.19 688 LYS A CA 1
ATOM 5666 C C . LYS A 1 688 ? 0.339 7.122 36.366 1.00 86.19 688 LYS A C 1
ATOM 5668 O O . LYS A 1 688 ? 0.560 7.429 37.530 1.00 86.19 688 LYS A O 1
ATOM 5673 N N . ASP A 1 689 ? 1.415 6.804 35.579 1.00 83.94 689 ASP A N 1
ATOM 5674 C CA . ASP A 1 689 ? 2.923 6.974 35.835 1.00 83.94 689 ASP A CA 1
ATOM 5675 C C . ASP A 1 689 ? 3.472 8.429 35.902 1.00 83.94 689 ASP A C 1
ATOM 5677 O O . ASP A 1 689 ? 2.695 9.366 35.876 1.00 83.94 689 ASP A O 1
ATOM 5681 N N . LYS A 1 690 ? 4.810 8.646 35.973 1.00 84.06 690 LYS A N 1
ATOM 5682 C CA . LYS A 1 690 ? 5.499 9.914 35.648 1.00 84.06 690 LYS A CA 1
ATOM 5683 C C . LYS A 1 690 ? 6.552 9.914 34.514 1.00 84.06 690 LYS A C 1
ATOM 5685 O O . LYS A 1 690 ? 6.363 10.607 33.508 1.00 84.06 690 LYS A O 1
ATOM 5690 N N . GLU A 1 691 ? 7.705 9.263 34.688 1.00 85.94 691 GLU A N 1
ATOM 5691 C CA . GLU A 1 691 ? 8.869 9.378 33.777 1.00 85.94 691 GLU A CA 1
ATOM 5692 C C . GLU A 1 691 ? 8.546 9.038 32.327 1.00 85.94 691 GLU A C 1
ATOM 5694 O O . GLU A 1 691 ? 9.182 9.531 31.394 1.00 85.94 691 GLU A O 1
ATOM 5699 N N . LEU A 1 692 ? 7.600 8.128 32.143 1.00 83.38 692 LEU A N 1
ATOM 5700 C CA . LEU A 1 692 ? 7.667 7.276 30.984 1.00 83.38 692 LEU A CA 1
ATOM 5701 C C . LEU A 1 692 ? 6.370 7.266 30.178 1.00 83.38 692 LEU A C 1
ATOM 5703 O O . LEU A 1 692 ? 6.394 6.927 29.017 1.00 83.38 692 LEU A O 1
ATOM 5707 N N . TYR A 1 693 ? 5.316 7.936 30.634 1.00 84.75 693 TYR A N 1
ATOM 5708 C CA . TYR A 1 693 ? 4.658 8.903 29.743 1.00 84.75 693 TYR A CA 1
ATOM 5709 C C . TYR A 1 693 ? 5.664 9.920 29.192 1.00 84.75 693 TYR A C 1
ATOM 5711 O O . TYR A 1 693 ? 5.695 10.158 27.990 1.00 84.75 693 TYR A O 1
ATOM 5719 N N . LYS A 1 694 ? 6.498 10.549 30.046 1.00 83.94 694 LYS A N 1
ATOM 5720 C CA . LYS A 1 694 ? 7.258 11.766 29.662 1.00 83.94 694 LYS A CA 1
ATOM 5721 C C . LYS A 1 694 ? 8.115 11.570 28.425 1.00 83.94 694 LYS A C 1
ATOM 5723 O O . LYS A 1 694 ? 8.105 12.405 27.521 1.00 83.94 694 LYS A O 1
ATOM 5728 N N . LEU A 1 695 ? 8.836 10.464 28.397 1.00 82.94 695 LEU A N 1
ATOM 5729 C CA . LEU A 1 695 ? 9.676 10.093 27.278 1.00 82.94 695 LEU A CA 1
ATOM 5730 C C . LEU A 1 695 ? 8.885 9.721 26.023 1.00 82.94 695 LEU A C 1
ATOM 5732 O O . LEU A 1 695 ? 9.492 9.694 24.959 1.00 82.94 695 LEU A O 1
ATOM 5736 N N . ILE A 1 696 ? 7.564 9.553 26.116 1.00 78.56 696 ILE A N 1
ATOM 5737 C CA . ILE A 1 696 ? 6.691 9.280 24.979 1.00 78.56 696 ILE A CA 1
ATOM 5738 C C . ILE A 1 696 ? 6.325 10.538 24.247 1.00 78.56 696 ILE A C 1
ATOM 5740 O O . ILE A 1 696 ? 6.646 10.533 23.082 1.00 78.56 696 ILE A O 1
ATOM 5744 N N . LYS A 1 697 ? 5.845 11.647 24.853 1.00 76.31 697 LYS A N 1
ATOM 5745 C CA . LYS A 1 697 ? 6.017 12.986 24.224 1.00 76.31 697 LYS A CA 1
ATOM 5746 C C . LYS A 1 697 ? 7.223 13.764 24.735 1.00 76.31 697 LYS A C 1
ATOM 5748 O O . LYS A 1 697 ? 7.187 14.968 24.983 1.00 76.31 697 LYS A O 1
ATOM 5753 N N . ALA A 1 698 ? 8.359 13.069 24.734 1.00 77.06 698 ALA A N 1
ATOM 5754 C CA . ALA A 1 698 ? 9.264 13.184 23.589 1.00 77.06 698 ALA A CA 1
ATOM 5755 C C . ALA A 1 698 ? 8.623 12.824 22.232 1.00 77.06 698 ALA A C 1
ATOM 5757 O O . ALA A 1 698 ? 7.940 13.675 21.655 1.00 77.06 698 ALA A O 1
ATOM 5758 N N . HIS A 1 699 ? 8.809 11.614 21.709 1.00 77.50 699 HIS A N 1
ATOM 5759 C CA . HIS A 1 699 ? 8.323 11.131 20.410 1.00 77.50 699 HIS A CA 1
ATOM 5760 C C . HIS A 1 699 ? 6.795 10.906 20.277 1.00 77.50 699 HIS A C 1
ATOM 5762 O O . HIS A 1 699 ? 6.387 10.105 19.477 1.00 77.50 699 HIS A O 1
ATOM 5768 N N . GLU A 1 700 ? 5.928 11.740 20.871 1.00 71.19 700 GLU A N 1
ATOM 5769 C CA . GLU A 1 700 ? 4.508 11.858 20.501 1.00 71.19 700 GLU A CA 1
ATOM 5770 C C . GLU A 1 700 ? 3.891 13.270 20.322 1.00 71.19 700 GLU A C 1
ATOM 5772 O O . GLU A 1 700 ? 2.693 13.408 20.466 1.00 71.19 700 GLU A O 1
ATOM 5777 N N . LYS A 1 701 ? 4.631 14.343 19.931 1.00 66.56 701 LYS A N 1
ATOM 5778 C CA . LYS A 1 701 ? 4.055 15.461 19.106 1.00 66.56 701 LYS A CA 1
ATOM 5779 C C . LYS A 1 701 ? 4.073 15.421 17.444 1.00 66.56 701 LYS A C 1
ATOM 5781 O O . LYS A 1 701 ? 2.991 15.520 16.930 1.00 66.56 701 LYS A O 1
ATOM 5786 N N . ASN A 1 702 ? 5.139 15.133 16.596 1.00 65.25 702 ASN A N 1
ATOM 5787 C CA . ASN A 1 702 ? 5.675 15.355 15.183 1.00 65.25 702 ASN A CA 1
ATOM 5788 C C . ASN A 1 702 ? 5.466 14.237 14.082 1.00 65.25 702 ASN A C 1
ATOM 5790 O O . ASN A 1 702 ? 5.845 14.493 12.959 1.00 65.25 702 ASN A O 1
ATOM 5794 N N . TYR A 1 703 ? 5.017 12.995 14.304 1.00 68.81 703 TYR A N 1
ATOM 5795 C CA . TYR A 1 703 ? 4.890 11.940 13.270 1.00 68.81 703 TYR A CA 1
ATOM 5796 C C . TYR A 1 703 ? 3.703 11.021 13.541 1.00 68.81 703 TYR A C 1
ATOM 5798 O O . TYR A 1 703 ? 3.619 9.901 13.046 1.00 68.81 703 TYR A O 1
ATOM 5806 N N . PHE A 1 704 ? 2.723 11.526 14.280 1.00 63.16 704 PHE A N 1
ATOM 5807 C CA . PHE A 1 704 ? 1.371 11.003 14.152 1.00 63.16 704 PHE A CA 1
ATOM 5808 C C . PHE A 1 704 ? 0.756 11.706 12.979 1.00 63.16 704 PHE A C 1
ATOM 5810 O O . PHE A 1 704 ? -0.234 12.425 13.092 1.00 63.16 704 PHE A O 1
ATOM 5817 N N . TRP A 1 705 ? 1.405 11.501 11.840 1.00 61.50 705 TRP A N 1
ATOM 5818 C CA . TRP A 1 705 ? 0.865 11.994 10.616 1.00 61.50 705 TRP A CA 1
ATOM 5819 C C . TRP A 1 705 ? 0.847 11.080 9.454 1.00 61.50 705 TRP A C 1
ATOM 5821 O O . TRP A 1 705 ? 0.223 11.497 8.516 1.00 61.50 705 TRP A O 1
ATOM 5831 N N . LEU A 1 706 ? 1.427 9.884 9.423 1.00 56.12 706 LEU A N 1
ATOM 5832 C CA . LEU A 1 706 ? 1.704 9.301 8.107 1.00 56.12 706 LEU A CA 1
ATOM 5833 C C . LEU A 1 706 ? 0.506 8.841 7.248 1.00 56.12 706 LEU A C 1
ATOM 5835 O O . LEU A 1 706 ? 0.743 8.179 6.244 1.00 56.12 706 LEU A O 1
ATOM 5839 N N . THR A 1 707 ? -0.757 9.194 7.577 1.00 51.75 707 THR A N 1
ATOM 5840 C CA . THR A 1 707 ? -1.947 8.639 6.915 1.00 51.75 707 THR A CA 1
ATOM 5841 C C . THR A 1 707 ? -3.103 9.485 6.383 1.00 51.75 707 THR A C 1
ATOM 5843 O O . THR A 1 707 ? -4.220 9.338 6.858 1.00 51.75 707 THR A O 1
ATOM 5846 N N . ARG A 1 708 ? -2.913 10.249 5.296 1.00 60.06 708 ARG A N 1
ATOM 5847 C CA . ARG A 1 708 ? -4.017 10.580 4.355 1.00 60.06 708 ARG A CA 1
ATOM 5848 C C . ARG A 1 708 ? -3.461 11.109 3.029 1.00 60.06 708 ARG A C 1
ATOM 5850 O O . ARG A 1 708 ? -2.404 11.729 3.022 1.00 60.06 708 ARG A O 1
ATOM 5857 N N . ASP A 1 709 ? -4.179 10.880 1.938 1.00 56.97 709 ASP A N 1
ATOM 5858 C CA . ASP A 1 709 ? -4.365 11.782 0.797 1.00 56.97 709 ASP A CA 1
ATOM 5859 C C . ASP A 1 709 ? -5.653 12.580 0.926 1.00 56.97 709 ASP A C 1
ATOM 5861 O O . ASP A 1 709 ? -6.556 12.136 1.598 1.00 56.97 709 ASP A O 1
ATOM 5865 N N . TYR A 1 710 ? -5.807 13.707 0.253 1.00 69.31 710 TYR A N 1
ATOM 5866 C CA . TYR A 1 710 ? -7.095 14.382 -0.011 1.00 69.31 710 TYR A CA 1
ATOM 5867 C C . TYR A 1 710 ? -8.345 13.973 0.806 1.00 69.31 710 TYR A C 1
ATOM 5869 O O . TYR A 1 710 ? -8.639 14.700 1.764 1.00 69.31 710 TYR A O 1
ATOM 5877 N N . GLU A 1 711 ? -9.049 12.859 0.518 1.00 54.66 711 GLU A N 1
ATOM 5878 C CA . GLU A 1 711 ? -10.187 12.372 1.333 1.00 54.66 711 GLU A CA 1
ATOM 5879 C C . GLU A 1 711 ? -9.982 11.156 2.251 1.00 54.66 711 GLU A C 1
ATOM 5881 O O . GLU A 1 711 ? -10.926 10.517 2.708 1.00 54.66 711 GLU A O 1
ATOM 5886 N N . ASP A 1 712 ? -8.732 10.891 2.591 1.00 49.00 712 ASP A N 1
ATOM 5887 C CA . ASP A 1 712 ? -8.269 9.639 3.151 1.00 49.00 712 ASP A CA 1
ATOM 5888 C C . ASP A 1 712 ? -8.418 9.540 4.646 1.00 49.00 712 ASP A C 1
ATOM 5890 O O . ASP A 1 712 ? -7.739 10.229 5.411 1.00 49.00 712 ASP A O 1
ATOM 5894 N N . PRO A 1 713 ? -9.354 8.708 5.087 1.00 49.72 713 PRO A N 1
ATOM 5895 C CA . PRO A 1 713 ? -9.892 8.980 6.389 1.00 49.72 713 PRO A CA 1
ATOM 5896 C C . PRO A 1 713 ? -8.905 8.375 7.498 1.00 49.72 713 PRO A C 1
ATOM 5898 O O . PRO A 1 713 ? -7.897 7.806 7.153 1.00 49.72 713 PRO A O 1
ATOM 5901 N N . VAL A 1 714 ? -9.045 8.469 8.844 1.00 53.41 714 VAL A N 1
ATOM 5902 C CA . VAL A 1 714 ? -8.360 7.706 9.896 1.00 53.41 714 VAL A CA 1
ATOM 5903 C C . VAL A 1 714 ? -9.190 6.510 10.388 1.00 53.41 714 VAL A C 1
ATOM 5905 O O . VAL A 1 714 ? -10.337 6.680 10.755 1.00 53.41 714 VAL A O 1
ATOM 5908 N N . LEU A 1 715 ? -8.699 5.280 10.401 1.00 55.50 715 LEU A N 1
ATOM 5909 C CA . LEU A 1 715 ? -7.361 4.964 10.903 1.00 55.50 715 LEU A CA 1
ATOM 5910 C C . LEU A 1 715 ? -7.286 5.398 12.368 1.00 55.50 715 LEU A C 1
ATOM 5912 O O . LEU A 1 715 ? -8.315 5.753 12.943 1.00 55.50 715 LEU A O 1
ATOM 5916 N N . THR A 1 716 ? -6.163 5.226 13.051 1.00 69.31 716 THR A N 1
ATOM 5917 C CA . THR A 1 716 ? -6.266 5.178 14.504 1.00 69.31 716 THR A CA 1
ATOM 5918 C C . THR A 1 716 ? -5.010 5.416 15.387 1.00 69.31 716 THR A C 1
ATOM 5920 O O . THR A 1 716 ? -3.843 5.363 15.011 1.00 69.31 716 THR A O 1
ATOM 5923 N N . PHE A 1 717 ? -5.262 5.794 16.632 1.00 62.81 717 PHE A N 1
ATOM 5924 C CA . PHE A 1 717 ? -4.414 5.649 17.811 1.00 62.81 717 PHE A CA 1
ATOM 5925 C C . PHE A 1 717 ? -4.962 4.503 18.664 1.00 62.81 717 PHE A C 1
ATOM 5927 O O . PHE A 1 717 ? -5.524 4.622 19.736 1.00 62.81 717 PHE A O 1
ATOM 5934 N N . GLU A 1 718 ? -4.812 3.327 18.122 1.00 70.56 718 GLU A N 1
ATOM 5935 C CA . GLU A 1 718 ? -4.750 2.090 18.859 1.00 70.56 718 GLU A CA 1
ATOM 5936 C C . GLU A 1 718 ? -3.312 1.600 18.750 1.00 70.56 718 GLU A C 1
ATOM 5938 O O . GLU A 1 718 ? -2.984 0.599 19.305 1.00 70.56 718 GLU A O 1
ATOM 5943 N N . ASP A 1 719 ? -2.426 2.294 18.042 1.00 62.75 719 ASP A N 1
ATOM 5944 C CA . ASP A 1 719 ? -1.613 1.735 16.984 1.00 62.75 719 ASP A CA 1
ATOM 5945 C C . ASP A 1 719 ? -0.075 1.831 17.117 1.00 62.75 719 ASP A C 1
ATOM 5947 O O . ASP A 1 719 ? 0.629 0.963 16.639 1.00 62.75 719 ASP A O 1
ATOM 5951 N N . PHE A 1 720 ? 0.493 2.829 17.791 1.00 66.81 720 PHE A N 1
ATOM 5952 C CA . PHE A 1 720 ? 1.947 3.122 17.967 1.00 66.81 720 PHE A CA 1
ATOM 5953 C C . PHE A 1 720 ? 2.481 2.031 18.832 1.00 66.81 720 PHE A C 1
ATOM 5955 O O . PHE A 1 720 ? 3.414 1.330 18.509 1.00 66.81 720 PHE A O 1
ATOM 5962 N N . ILE A 1 721 ? 1.792 1.770 19.922 1.00 70.44 721 ILE A N 1
ATOM 5963 C CA . ILE A 1 721 ? 2.248 0.781 20.863 1.00 70.44 721 ILE A CA 1
ATOM 5964 C C . ILE A 1 721 ? 1.908 -0.653 20.350 1.00 70.44 721 ILE A C 1
ATOM 5966 O O . ILE A 1 721 ? 2.581 -1.602 20.751 1.00 70.44 721 ILE A O 1
ATOM 5970 N N . LEU A 1 722 ? 1.033 -0.718 19.306 1.00 68.31 722 LEU A N 1
ATOM 5971 C CA . LEU A 1 722 ? 0.588 -1.729 18.285 1.00 68.31 722 LEU A CA 1
ATOM 5972 C C . LEU A 1 722 ? 1.608 -1.631 17.125 1.00 68.31 722 LEU A C 1
ATOM 5974 O O . LEU A 1 722 ? 1.572 -2.383 16.175 1.00 68.31 722 LEU A O 1
ATOM 5978 N N . ARG A 1 723 ? 2.683 -0.863 17.245 1.00 67.88 723 ARG A N 1
ATOM 5979 C CA . ARG A 1 723 ? 3.900 -1.012 16.454 1.00 67.88 723 ARG A CA 1
ATOM 5980 C C . ARG A 1 723 ? 5.192 -0.812 17.244 1.00 67.88 723 ARG A C 1
ATOM 5982 O O . ARG A 1 723 ? 6.254 -0.566 16.710 1.00 67.88 723 ARG A O 1
ATOM 5989 N N . PHE A 1 724 ? 5.095 -1.104 18.525 1.00 68.75 724 PHE A N 1
ATOM 5990 C CA . PHE A 1 724 ? 6.115 -1.362 19.505 1.00 68.75 724 PHE A CA 1
ATOM 5991 C C . PHE A 1 724 ? 6.242 -2.757 20.298 1.00 68.75 724 PHE A C 1
ATOM 5993 O O . PHE A 1 724 ? 7.364 -3.111 20.633 1.00 68.75 724 PHE A O 1
ATOM 6000 N N . LYS A 1 725 ? 5.204 -3.593 20.588 1.00 71.50 725 LYS A N 1
ATOM 6001 C CA . LYS A 1 725 ? 5.041 -4.989 21.192 1.00 71.50 725 LYS A CA 1
ATOM 6002 C C . LYS A 1 725 ? 5.671 -6.286 20.582 1.00 71.50 725 LYS A C 1
ATOM 6004 O O . LYS A 1 725 ? 6.513 -6.877 21.249 1.00 71.50 725 LYS A O 1
ATOM 6009 N N . LYS A 1 726 ? 5.403 -6.739 19.342 1.00 66.88 726 LYS A N 1
ATOM 6010 C CA . LYS A 1 726 ? 6.418 -7.323 18.407 1.00 66.88 726 LYS A CA 1
ATOM 6011 C C . LYS A 1 726 ? 7.606 -6.414 18.097 1.00 66.88 726 LYS A C 1
ATOM 6013 O O . LYS A 1 726 ? 8.296 -6.606 17.094 1.00 66.88 726 LYS A O 1
ATOM 6018 N N . HIS A 1 727 ? 7.911 -5.472 18.974 1.00 63.28 727 HIS A N 1
ATOM 6019 C CA . HIS A 1 727 ? 9.300 -5.245 19.253 1.00 63.28 727 HIS A CA 1
ATOM 6020 C C . HIS A 1 727 ? 9.803 -5.857 20.569 1.00 63.28 727 HIS A C 1
ATOM 6022 O O . HIS A 1 727 ? 10.889 -5.456 20.914 1.00 63.28 727 HIS A O 1
ATOM 6028 N N . LEU A 1 728 ? 9.252 -6.949 21.189 1.00 65.69 728 LEU A N 1
ATOM 6029 C CA . LEU A 1 728 ? 9.937 -7.736 22.284 1.00 65.69 728 LEU A CA 1
ATOM 6030 C C . LEU A 1 728 ? 10.342 -9.370 22.457 1.00 65.69 728 LEU A C 1
ATOM 6032 O O . LEU A 1 728 ? 10.481 -9.691 23.606 1.00 65.69 728 LEU A O 1
ATOM 6036 N N . THR A 1 729 ? 10.783 -10.539 21.752 1.00 60.12 729 THR A N 1
ATOM 6037 C CA . THR A 1 729 ? 11.352 -11.335 20.466 1.00 60.12 729 THR A CA 1
ATOM 6038 C C . THR A 1 729 ? 12.842 -11.411 20.329 1.00 60.12 729 THR A C 1
ATOM 6040 O O . THR A 1 729 ? 13.262 -12.463 20.740 1.00 60.12 729 THR A O 1
ATOM 6043 N N . GLY A 1 730 ? 13.480 -10.359 19.746 1.00 63.75 730 GLY A N 1
ATOM 6044 C CA . GLY A 1 730 ? 14.734 -9.516 19.641 1.00 63.75 730 GLY A CA 1
ATOM 6045 C C . GLY A 1 730 ? 15.375 -8.477 20.614 1.00 63.75 730 GLY A C 1
ATOM 6046 O O . GLY A 1 730 ? 14.913 -7.359 20.730 1.00 63.75 730 GLY A O 1
ATOM 6047 N N . ASN A 1 731 ? 16.556 -8.801 21.137 1.00 75.50 731 ASN A N 1
ATOM 6048 C CA . ASN A 1 731 ? 17.397 -8.079 22.078 1.00 75.50 731 ASN A CA 1
ATOM 6049 C C . ASN A 1 731 ? 17.726 -6.645 21.603 1.00 75.50 731 ASN A C 1
ATOM 6051 O O . ASN A 1 731 ? 18.526 -6.516 20.668 1.00 75.50 731 ASN A O 1
ATOM 6055 N N . PRO A 1 732 ? 17.168 -5.612 22.271 1.00 73.81 732 PRO A N 1
ATOM 6056 C CA . PRO A 1 732 ? 17.217 -4.168 22.028 1.00 73.81 732 PRO A CA 1
ATOM 6057 C C . PRO A 1 732 ? 18.374 -3.474 21.318 1.00 73.81 732 PRO A C 1
ATOM 6059 O O . PRO A 1 732 ? 18.190 -2.385 20.770 1.00 73.81 732 PRO A O 1
ATOM 6062 N N . ASN A 1 733 ? 19.565 -4.050 21.287 1.00 76.81 733 ASN A N 1
ATOM 6063 C CA . ASN A 1 733 ? 20.721 -3.305 20.832 1.00 76.81 733 ASN A CA 1
ATOM 6064 C C . ASN A 1 733 ? 21.167 -3.619 19.394 1.00 76.81 733 ASN A C 1
ATOM 6066 O O . ASN A 1 733 ? 21.771 -2.752 18.769 1.00 76.81 733 ASN A O 1
ATOM 6070 N N . ASN A 1 734 ? 20.833 -4.787 18.826 1.00 77.06 734 ASN A N 1
ATOM 6071 C CA . ASN A 1 734 ? 21.346 -5.160 17.501 1.00 77.06 734 ASN A CA 1
ATOM 6072 C C . ASN A 1 734 ? 20.432 -5.132 16.271 1.00 77.06 734 ASN A C 1
ATOM 6074 O O . ASN A 1 734 ? 21.016 -4.940 15.246 1.00 77.06 734 ASN A O 1
ATOM 6078 N N . LYS A 1 735 ? 19.095 -5.121 16.216 1.00 71.81 735 LYS A N 1
ATOM 6079 C CA . LYS A 1 735 ? 18.389 -4.531 15.026 1.00 71.81 735 LYS A CA 1
ATOM 6080 C C . LYS A 1 735 ? 19.015 -3.178 14.802 1.00 71.81 735 LYS A C 1
ATOM 6082 O O . LYS A 1 735 ? 19.432 -2.973 13.683 1.00 71.81 735 LYS A O 1
ATOM 6087 N N . LEU A 1 736 ? 19.303 -2.401 15.858 1.00 75.00 736 LEU A N 1
ATOM 6088 C CA . LEU A 1 736 ? 20.291 -1.344 15.712 1.00 75.00 736 LEU A CA 1
ATOM 6089 C C . LEU A 1 736 ? 21.588 -1.798 15.054 1.00 75.00 736 LEU A C 1
ATOM 6091 O O . LEU A 1 736 ? 21.687 -1.608 13.854 1.00 75.00 736 LEU A O 1
ATOM 6095 N N . SER A 1 737 ? 22.553 -2.411 15.743 1.00 75.44 737 SER A N 1
ATOM 6096 C CA . SER A 1 737 ? 23.841 -2.823 15.128 1.00 75.44 737 SER A CA 1
ATOM 6097 C C . SER A 1 737 ? 23.786 -3.519 13.766 1.00 75.44 737 SER A C 1
ATOM 6099 O O . SER A 1 737 ? 24.730 -3.382 13.012 1.00 75.44 737 SER A O 1
ATOM 6101 N N . LYS A 1 738 ? 22.697 -4.179 13.396 1.00 75.00 738 LYS A N 1
ATOM 6102 C CA . LYS A 1 738 ? 22.445 -4.818 12.107 1.00 75.00 738 LYS A CA 1
ATOM 6103 C C . LYS A 1 738 ? 22.488 -3.803 11.043 1.00 75.00 738 LYS A C 1
ATOM 6105 O O . LYS A 1 738 ? 23.103 -3.989 10.007 1.00 75.00 738 LYS A O 1
ATOM 6110 N N . LEU A 1 739 ? 21.729 -2.780 11.349 1.00 68.00 739 LEU A N 1
ATOM 6111 C CA . LEU A 1 739 ? 21.479 -1.671 10.546 1.00 68.00 739 LEU A CA 1
ATOM 6112 C C . LEU A 1 739 ? 22.449 -0.543 11.125 1.00 68.00 739 LEU A C 1
ATOM 6114 O O . LEU A 1 739 ? 22.139 0.639 11.047 1.00 68.00 739 LEU A O 1
ATOM 6118 N N . ILE A 1 740 ? 23.655 -0.971 11.677 1.00 71.75 740 ILE A N 1
ATOM 6119 C CA . ILE A 1 740 ? 25.005 -0.302 11.869 1.00 71.75 740 ILE A CA 1
ATOM 6120 C C . ILE A 1 740 ? 26.308 -1.119 11.309 1.00 71.75 740 ILE A C 1
ATOM 6122 O O . ILE A 1 740 ? 26.689 -2.112 11.907 1.00 71.75 740 ILE A O 1
ATOM 6126 N N . ASN A 1 741 ? 27.120 -0.728 10.268 1.00 74.81 741 ASN A N 1
ATOM 6127 C CA . ASN A 1 741 ? 27.765 -1.466 9.088 1.00 74.81 741 ASN A CA 1
ATOM 6128 C C . ASN A 1 741 ? 27.109 -1.782 7.619 1.00 74.81 741 ASN A C 1
ATOM 6130 O O . ASN A 1 741 ? 27.465 -2.808 7.048 1.00 74.81 741 ASN A O 1
ATOM 6134 N N . GLU A 1 742 ? 26.232 -0.975 6.945 1.00 67.25 742 GLU A N 1
ATOM 6135 C CA . GLU A 1 742 ? 25.643 -1.042 5.543 1.00 67.25 742 GLU A CA 1
ATOM 6136 C C . GLU A 1 742 ? 25.225 0.356 5.009 1.00 67.25 742 GLU A C 1
ATOM 6138 O O . GLU A 1 742 ? 25.595 0.679 3.895 1.00 67.25 742 GLU A O 1
ATOM 6143 N N . GLU A 1 743 ? 24.478 1.211 5.733 1.00 67.94 743 GLU A N 1
ATOM 6144 C CA . GLU A 1 743 ? 24.240 2.643 5.356 1.00 67.94 743 GLU A CA 1
ATOM 6145 C C . GLU A 1 743 ? 25.535 3.461 5.503 1.00 67.94 743 GLU A C 1
ATOM 6147 O O . GLU A 1 743 ? 25.578 4.636 5.169 1.00 67.94 743 GLU A O 1
ATOM 6152 N N . LYS A 1 744 ? 26.620 2.799 5.936 1.00 70.62 744 LYS A N 1
ATOM 6153 C CA . LYS A 1 744 ? 28.018 3.245 5.839 1.00 70.62 744 LYS A CA 1
ATOM 6154 C C . LYS A 1 744 ? 28.710 2.761 4.561 1.00 70.62 744 LYS A C 1
ATOM 6156 O O . LYS A 1 744 ? 29.930 2.801 4.463 1.00 70.62 744 LYS A O 1
ATOM 6161 N N . LYS A 1 745 ? 27.976 2.079 3.686 1.00 76.25 745 LYS A N 1
ATOM 6162 C CA . LYS A 1 745 ? 28.539 0.845 3.135 1.00 76.25 745 LYS A CA 1
ATOM 6163 C C . LYS A 1 745 ? 27.834 0.299 1.884 1.00 76.25 745 LYS A C 1
ATOM 6165 O O . LYS A 1 745 ? 27.929 -0.875 1.580 1.00 76.25 745 LYS A O 1
ATOM 6170 N N . LEU A 1 746 ? 27.105 1.126 1.151 1.00 76.50 746 LEU A N 1
ATOM 6171 C CA . LEU A 1 746 ? 27.586 1.595 -0.151 1.00 76.50 746 LEU A CA 1
ATOM 6172 C C . LEU A 1 746 ? 28.278 2.958 -0.110 1.00 76.50 746 LEU A C 1
ATOM 6174 O O . LEU A 1 746 ? 28.491 3.590 -1.124 1.00 76.50 746 LEU A O 1
ATOM 6178 N N . ASP A 1 747 ? 28.639 3.479 1.053 1.00 71.00 747 ASP A N 1
ATOM 6179 C CA . ASP A 1 747 ? 29.410 4.719 1.081 1.00 71.00 747 ASP A CA 1
ATOM 6180 C C . ASP A 1 747 ? 30.789 4.561 0.401 1.00 71.00 747 ASP A C 1
ATOM 6182 O O . ASP A 1 747 ? 31.409 5.572 0.102 1.00 71.00 747 ASP A O 1
ATOM 6186 N N . SER A 1 748 ? 31.281 3.343 0.143 1.00 79.62 748 SER A N 1
ATOM 6187 C CA . SER A 1 748 ? 32.688 2.990 -0.115 1.00 79.62 748 SER A CA 1
ATOM 6188 C C . SER A 1 748 ? 33.003 2.244 -1.425 1.00 79.62 748 SER A C 1
ATOM 6190 O O . SER A 1 748 ? 34.029 2.567 -2.022 1.00 79.62 748 SER A O 1
ATOM 6192 N N . ASP A 1 749 ? 32.128 1.396 -1.983 1.00 78.06 749 ASP A N 1
ATOM 6193 C CA . ASP A 1 749 ? 32.093 1.189 -3.447 1.00 78.06 749 ASP A CA 1
ATOM 6194 C C . ASP A 1 749 ? 31.339 2.288 -4.188 1.00 78.06 749 ASP A C 1
ATOM 6196 O O . ASP A 1 749 ? 31.167 2.155 -5.382 1.00 78.06 749 ASP A O 1
ATOM 6200 N N . GLN A 1 750 ? 31.008 3.420 -3.549 1.00 81.19 750 GLN A N 1
ATOM 6201 C CA . GLN A 1 750 ? 30.469 4.600 -4.238 1.00 81.19 750 GLN A CA 1
ATOM 6202 C C . GLN A 1 750 ? 31.317 5.087 -5.430 1.00 81.19 750 GLN A C 1
ATOM 6204 O O . GLN A 1 750 ? 31.202 4.627 -6.559 1.00 81.19 750 GLN A O 1
ATOM 6209 N N . LYS A 1 751 ? 32.282 5.984 -5.228 1.00 83.06 751 LYS A N 1
ATOM 6210 C CA . LYS A 1 751 ? 33.612 5.546 -4.783 1.00 83.06 751 LYS A CA 1
ATOM 6211 C C . LYS A 1 751 ? 34.081 4.365 -5.652 1.00 83.06 751 LYS A C 1
ATOM 6213 O O . LYS A 1 751 ? 34.341 4.644 -6.810 1.00 83.06 751 LYS A O 1
ATOM 6218 N N . ARG A 1 752 ? 34.172 3.096 -5.229 1.00 89.00 752 ARG A N 1
ATOM 6219 C CA . ARG A 1 752 ? 34.666 2.008 -6.128 1.00 89.00 752 ARG A CA 1
ATOM 6220 C C . ARG A 1 752 ? 33.843 1.725 -7.409 1.00 89.00 752 ARG A C 1
ATOM 6222 O O . ARG A 1 752 ? 34.410 1.069 -8.257 1.00 89.00 752 ARG A O 1
ATOM 6229 N N . ILE A 1 753 ? 32.580 2.111 -7.615 1.00 86.12 753 ILE A N 1
ATOM 6230 C CA . ILE A 1 753 ? 31.844 1.891 -8.883 1.00 86.12 753 ILE A CA 1
ATOM 6231 C C . ILE A 1 753 ? 32.036 3.078 -9.804 1.00 86.12 753 ILE A C 1
ATOM 6233 O O . ILE A 1 753 ? 32.396 2.870 -10.956 1.00 86.12 753 ILE A O 1
ATOM 6237 N N . ILE A 1 754 ? 31.886 4.294 -9.283 1.00 86.81 754 ILE A N 1
ATOM 6238 C CA . ILE A 1 754 ? 32.307 5.529 -9.949 1.00 86.81 754 ILE A CA 1
ATOM 6239 C C . ILE A 1 754 ? 33.775 5.381 -10.400 1.00 86.81 754 ILE A C 1
ATOM 6241 O O . ILE A 1 754 ? 34.075 5.640 -11.556 1.00 86.81 754 ILE A O 1
ATOM 6245 N N . LYS A 1 755 ? 34.650 4.814 -9.553 1.00 85.44 755 LYS A N 1
ATOM 6246 C CA . LYS A 1 755 ? 36.063 4.493 -9.847 1.00 85.44 755 LYS A CA 1
ATOM 6247 C C . LYS A 1 755 ? 36.288 3.212 -10.681 1.00 85.44 755 LYS A C 1
ATOM 6249 O O . LYS A 1 755 ? 37.377 3.038 -11.204 1.00 85.44 755 LYS A O 1
ATOM 6254 N N . LYS A 1 756 ? 35.313 2.300 -10.815 1.00 87.62 756 LYS A N 1
ATOM 6255 C CA . LYS A 1 756 ? 35.440 1.049 -11.616 1.00 87.62 756 LYS A CA 1
ATOM 6256 C C . LYS A 1 756 ? 34.837 1.165 -13.016 1.00 87.62 756 LYS A C 1
ATOM 6258 O O . LYS A 1 756 ? 35.186 0.380 -13.887 1.00 87.62 756 LYS A O 1
ATOM 6263 N N . LEU A 1 757 ? 33.915 2.102 -13.216 1.00 89.75 757 LEU A N 1
ATOM 6264 C CA . LEU A 1 757 ? 33.371 2.470 -14.525 1.00 89.75 757 LEU A CA 1
ATOM 6265 C C . LEU A 1 757 ? 33.976 3.755 -15.095 1.00 89.75 757 LEU A C 1
ATOM 6267 O O . LEU A 1 757 ? 33.602 4.156 -16.198 1.00 89.75 757 LEU A O 1
ATOM 6271 N N . ASP A 1 758 ? 34.856 4.398 -14.328 1.00 87.62 758 ASP A N 1
ATOM 6272 C CA . ASP A 1 758 ? 35.412 5.713 -14.622 1.00 87.62 758 ASP A CA 1
ATOM 6273 C C . ASP A 1 758 ? 34.313 6.718 -15.012 1.00 87.62 758 ASP A C 1
ATOM 6275 O O . ASP A 1 758 ? 34.147 7.113 -16.165 1.00 87.62 758 ASP A O 1
ATOM 6279 N N . ILE A 1 759 ? 33.433 7.012 -14.055 1.00 88.19 759 ILE A N 1
ATOM 6280 C CA . ILE A 1 759 ? 32.311 7.929 -14.272 1.00 88.19 759 ILE A CA 1
ATOM 6281 C C . ILE A 1 759 ? 32.807 9.341 -14.008 1.00 88.19 759 ILE A C 1
ATOM 6283 O O . ILE A 1 759 ? 33.179 9.666 -12.878 1.00 88.19 759 ILE A O 1
ATOM 6287 N N . ASP A 1 760 ? 32.763 10.161 -15.055 1.00 86.88 760 ASP A N 1
ATOM 6288 C CA . ASP A 1 760 ? 33.218 11.546 -15.036 1.00 86.88 760 ASP A CA 1
ATOM 6289 C C . ASP A 1 760 ? 32.518 12.373 -13.943 1.00 86.88 760 ASP A C 1
ATOM 6291 O O . ASP A 1 760 ? 31.427 12.042 -13.472 1.00 86.88 760 ASP A O 1
ATOM 6295 N N . LYS A 1 761 ? 33.151 13.472 -13.527 1.00 84.25 761 LYS A N 1
ATOM 6296 C CA . LYS A 1 761 ? 32.703 14.297 -12.395 1.00 84.25 761 LYS A CA 1
ATOM 6297 C C . LYS A 1 761 ? 31.284 14.839 -12.576 1.00 84.25 761 LYS A C 1
ATOM 6299 O O . LYS A 1 761 ? 30.548 14.927 -11.591 1.00 84.25 761 LYS A O 1
ATOM 6304 N N . ASP A 1 762 ? 30.884 15.166 -13.802 1.00 80.56 762 ASP A N 1
ATOM 6305 C CA . ASP A 1 762 ? 29.606 15.810 -14.086 1.00 80.56 762 ASP A CA 1
ATOM 6306 C C . ASP A 1 762 ? 28.484 14.814 -14.362 1.00 80.56 762 ASP A C 1
ATOM 6308 O O . ASP A 1 762 ? 27.360 15.052 -13.932 1.00 80.56 762 ASP A O 1
ATOM 6312 N N . THR A 1 763 ? 28.767 13.622 -14.881 1.00 86.12 763 THR A N 1
ATOM 6313 C CA . THR A 1 763 ? 27.828 12.498 -14.829 1.00 86.12 763 THR A CA 1
ATOM 6314 C C . THR A 1 763 ? 27.746 11.916 -13.423 1.00 86.12 763 THR A C 1
ATOM 6316 O O . THR A 1 763 ? 26.661 11.550 -12.992 1.00 86.12 763 THR A O 1
ATOM 6319 N N . ALA A 1 764 ? 28.817 11.917 -12.628 1.00 85.25 764 ALA A N 1
ATOM 6320 C CA . ALA A 1 764 ? 28.762 11.598 -11.201 1.00 85.25 764 ALA A CA 1
ATOM 6321 C C . ALA A 1 764 ? 27.977 12.655 -10.398 1.00 85.25 764 ALA A C 1
ATOM 6323 O O . ALA A 1 764 ? 27.402 12.304 -9.362 1.00 85.25 764 ALA A O 1
ATOM 6324 N N . ARG A 1 765 ? 27.884 13.904 -10.894 1.00 82.81 765 ARG A N 1
ATOM 6325 C CA . ARG A 1 765 ? 26.972 14.975 -10.434 1.00 82.81 765 ARG A CA 1
ATOM 6326 C C . ARG A 1 765 ? 25.572 14.915 -11.035 1.00 82.81 765 ARG A C 1
ATOM 6328 O O . ARG A 1 765 ? 24.640 15.301 -10.352 1.00 82.81 765 ARG A O 1
ATOM 6335 N N . LEU A 1 766 ? 25.366 14.416 -12.250 1.00 84.69 766 LEU A N 1
ATOM 6336 C CA . LEU A 1 766 ? 24.029 14.197 -12.811 1.00 84.69 766 LEU A CA 1
ATOM 6337 C C . LEU A 1 766 ? 23.407 12.942 -12.235 1.00 84.69 766 LEU A C 1
ATOM 6339 O O . LEU A 1 766 ? 22.219 12.968 -11.955 1.00 84.69 766 LEU A O 1
ATOM 6343 N N . PHE A 1 767 ? 24.217 11.938 -11.899 1.00 84.25 767 PHE A N 1
ATOM 6344 C CA . PHE A 1 767 ? 23.978 11.100 -10.744 1.00 84.25 767 PHE A CA 1
ATOM 6345 C C . PHE A 1 767 ? 23.763 12.018 -9.544 1.00 84.25 767 PHE A C 1
ATOM 6347 O O . PHE A 1 767 ? 22.609 12.159 -9.226 1.00 84.25 767 PHE A O 1
ATOM 6354 N N . GLN A 1 768 ? 24.719 12.748 -8.941 1.00 79.06 768 GLN A N 1
ATOM 6355 C CA . GLN A 1 768 ? 24.483 13.628 -7.761 1.00 79.06 768 GLN A CA 1
ATOM 6356 C C . GLN A 1 768 ? 23.234 14.575 -7.767 1.00 79.06 768 GLN A C 1
ATOM 6358 O O . GLN A 1 768 ? 22.914 15.091 -6.706 1.00 79.06 768 GLN A O 1
ATOM 6363 N N . THR A 1 769 ? 22.485 14.761 -8.868 1.00 77.44 769 THR A N 1
ATOM 6364 C CA . THR A 1 769 ? 21.267 15.581 -9.031 1.00 77.44 769 THR A CA 1
ATOM 6365 C C . THR A 1 769 ? 20.040 14.835 -9.606 1.00 77.44 769 THR A C 1
ATOM 6367 O O . THR A 1 769 ? 18.901 15.224 -9.344 1.00 77.44 769 THR A O 1
ATOM 6370 N N . MET A 1 770 ? 20.242 13.667 -10.212 1.00 77.44 770 MET A N 1
ATOM 6371 C CA . MET A 1 770 ? 19.431 12.447 -10.052 1.00 77.44 770 MET A CA 1
ATOM 6372 C C . MET A 1 770 ? 19.896 11.719 -8.776 1.00 77.44 770 MET A C 1
ATOM 6374 O O . MET A 1 770 ? 20.034 10.506 -8.764 1.00 77.44 770 MET A O 1
ATOM 6378 N N . ARG A 1 771 ? 20.287 12.491 -7.756 1.00 75.00 771 ARG A N 1
ATOM 6379 C CA . ARG A 1 771 ? 20.778 12.174 -6.402 1.00 75.00 771 ARG A CA 1
ATOM 6380 C C . ARG A 1 771 ? 20.771 13.431 -5.512 1.00 75.00 771 ARG A C 1
ATOM 6382 O O . ARG A 1 771 ? 20.712 13.251 -4.305 1.00 75.00 771 ARG A O 1
ATOM 6389 N N . GLU A 1 772 ? 20.386 14.574 -6.122 1.00 72.25 772 GLU A N 1
ATOM 6390 C CA . GLU A 1 772 ? 19.393 15.597 -5.704 1.00 72.25 772 GLU A CA 1
ATOM 6391 C C . GLU A 1 772 ? 18.027 15.682 -6.522 1.00 72.25 772 GLU A C 1
ATOM 6393 O O . GLU A 1 772 ? 17.465 16.769 -6.599 1.00 72.25 772 GLU A O 1
ATOM 6398 N N . GLY A 1 773 ? 17.383 14.598 -7.058 1.00 72.44 773 GLY A N 1
ATOM 6399 C CA . GLY A 1 773 ? 15.900 14.353 -7.233 1.00 72.44 773 GLY A CA 1
ATOM 6400 C C . GLY A 1 773 ? 14.995 13.062 -6.730 1.00 72.44 773 GLY A C 1
ATOM 6401 O O . GLY A 1 773 ? 14.664 12.396 -7.697 1.00 72.44 773 GLY A O 1
ATOM 6402 N N . MET A 1 774 ? 14.321 12.645 -5.548 1.00 66.62 774 MET A N 1
ATOM 6403 C CA . MET A 1 774 ? 14.401 12.048 -4.076 1.00 66.62 774 MET A CA 1
ATOM 6404 C C . MET A 1 774 ? 14.612 12.756 -2.584 1.00 66.62 774 MET A C 1
ATOM 6406 O O . MET A 1 774 ? 14.626 12.017 -1.636 1.00 66.62 774 MET A O 1
ATOM 6410 N N . TYR A 1 775 ? 14.931 14.050 -2.262 1.00 66.38 775 TYR A N 1
ATOM 6411 C CA . TYR A 1 775 ? 15.070 14.932 -1.041 1.00 66.38 775 TYR A CA 1
ATOM 6412 C C . TYR A 1 775 ? 14.114 16.132 -1.131 1.00 66.38 775 TYR A C 1
ATOM 6414 O O . TYR A 1 775 ? 13.871 16.800 -0.154 1.00 66.38 775 TYR A O 1
ATOM 6422 N N . TYR A 1 776 ? 13.422 16.323 -2.262 1.00 71.31 776 TYR A N 1
ATOM 6423 C CA . TYR A 1 776 ? 12.154 17.061 -2.576 1.00 71.31 776 TYR A CA 1
ATOM 6424 C C . TYR A 1 776 ? 11.003 16.257 -3.478 1.00 71.31 776 TYR A C 1
ATOM 6426 O O . TYR A 1 776 ? 11.020 16.467 -4.658 1.00 71.31 776 TYR A O 1
ATOM 6434 N N . LYS A 1 777 ? 9.954 15.470 -3.011 1.00 69.06 777 LYS A N 1
ATOM 6435 C CA . LYS A 1 777 ? 9.147 14.147 -3.223 1.00 69.06 777 LYS A CA 1
ATOM 6436 C C . LYS A 1 777 ? 8.613 13.306 -1.936 1.00 69.06 777 LYS A C 1
ATOM 6438 O O . LYS A 1 777 ? 7.400 13.386 -1.840 1.00 69.06 777 LYS A O 1
ATOM 6443 N N . GLU A 1 778 ? 9.361 12.805 -0.864 1.00 67.31 778 GLU A N 1
ATOM 6444 C CA . GLU A 1 778 ? 9.280 12.768 0.740 1.00 67.31 778 GLU A CA 1
ATOM 6445 C C . GLU A 1 778 ? 9.774 13.876 1.980 1.00 67.31 778 GLU A C 1
ATOM 6447 O O . GLU A 1 778 ? 9.809 13.395 3.089 1.00 67.31 778 GLU A O 1
ATOM 6452 N N . LEU A 1 779 ? 9.983 15.284 2.246 1.00 69.50 779 LEU A N 1
ATOM 6453 C CA . LEU A 1 779 ? 9.924 16.851 1.838 1.00 69.50 779 LEU A CA 1
ATOM 6454 C C . LEU A 1 779 ? 8.699 17.853 1.425 1.00 69.50 779 LEU A C 1
ATOM 6456 O O . LEU A 1 779 ? 8.164 18.462 2.343 1.00 69.50 779 LEU A O 1
ATOM 6460 N N . ARG A 1 780 ? 8.279 18.273 0.181 1.00 77.62 780 ARG A N 1
ATOM 6461 C CA . ARG A 1 780 ? 7.054 19.177 -0.093 1.00 77.62 780 ARG A CA 1
ATOM 6462 C C . ARG A 1 780 ? 5.771 18.473 0.170 1.00 77.62 780 ARG A C 1
ATOM 6464 O O . ARG A 1 780 ? 4.747 19.071 0.420 1.00 77.62 780 ARG A O 1
ATOM 6471 N N . LYS A 1 781 ? 5.771 17.182 -0.048 1.00 71.44 781 LYS A N 1
ATOM 6472 C CA . LYS A 1 781 ? 4.594 16.409 0.097 1.00 71.44 781 LYS A CA 1
ATOM 6473 C C . LYS A 1 781 ? 4.313 16.303 1.629 1.00 71.44 781 LYS A C 1
ATOM 6475 O O . LYS A 1 781 ? 3.174 16.695 1.827 1.00 71.44 781 LYS A O 1
ATOM 6480 N N . THR A 1 782 ? 5.267 16.018 2.601 1.00 69.38 782 THR A N 1
ATOM 6481 C CA . THR A 1 782 ? 5.619 16.346 4.137 1.00 69.38 782 THR A CA 1
ATOM 6482 C C . THR A 1 782 ? 4.311 18.559 5.821 1.00 69.38 782 THR A C 1
ATOM 6484 O O . THR A 1 782 ? 4.550 18.867 7.014 1.00 69.38 782 THR A O 1
ATOM 6487 N N . ILE A 1 783 ? 3.341 19.503 5.477 1.00 75.12 783 ILE A N 1
ATOM 6488 C CA . ILE A 1 783 ? 2.606 20.014 4.256 1.00 75.12 783 ILE A CA 1
ATOM 6489 C C . ILE A 1 783 ? 1.281 19.463 3.581 1.00 75.12 783 ILE A C 1
ATOM 6491 O O . ILE A 1 783 ? 0.278 19.937 4.035 1.00 75.12 783 ILE A O 1
ATOM 6495 N N . VAL A 1 784 ? 1.049 18.647 2.508 1.00 76.75 784 VAL A N 1
ATOM 6496 C CA . VAL A 1 784 ? -0.381 18.598 1.956 1.00 76.75 784 VAL A CA 1
ATOM 6497 C C . VAL A 1 784 ? -1.414 18.026 2.897 1.00 76.75 784 VAL A C 1
ATOM 6499 O O . VAL A 1 784 ? -2.386 18.716 3.184 1.00 76.75 784 VAL A O 1
ATOM 6502 N N . SER A 1 785 ? -1.243 16.784 3.348 1.00 74.25 785 SER A N 1
ATOM 6503 C CA . SER A 1 785 ? -0.439 16.466 4.529 1.00 74.25 785 SER A CA 1
ATOM 6504 C C . SER A 1 785 ? -0.344 17.644 5.500 1.00 74.25 785 SER A C 1
ATOM 6506 O O . SER A 1 785 ? -1.413 18.211 5.601 1.00 74.25 785 SER A O 1
ATOM 6508 N N . LEU A 1 786 ? 0.736 18.055 6.210 1.00 72.44 786 LEU A N 1
ATOM 6509 C CA . LEU A 1 786 ? 0.737 19.080 7.325 1.00 72.44 786 LEU A CA 1
ATOM 6510 C C . LEU A 1 786 ? 0.132 20.473 7.206 1.00 72.44 786 LEU A C 1
ATOM 6512 O O . LEU A 1 786 ? 0.331 21.354 8.029 1.00 72.44 786 LEU A O 1
ATOM 6516 N N . SER A 1 787 ? -0.804 20.561 6.319 1.00 82.00 787 SER A N 1
ATOM 6517 C CA . SER A 1 787 ? -1.865 21.476 6.224 1.00 82.00 787 SER A CA 1
ATOM 6518 C C . SER A 1 787 ? -3.099 20.959 6.859 1.00 82.00 787 SER A C 1
ATOM 6520 O O . SER A 1 787 ? -3.718 21.644 7.658 1.00 82.00 787 SER A O 1
ATOM 6522 N N . LEU A 1 788 ? -3.516 19.778 6.419 1.00 81.12 788 LEU A N 1
ATOM 6523 C CA . LEU A 1 788 ? -4.921 19.620 6.150 1.00 81.12 788 LEU A CA 1
ATOM 6524 C C . LEU A 1 788 ? -5.544 19.724 7.599 1.00 81.12 788 LEU A C 1
ATOM 6526 O O . LEU A 1 788 ? -6.521 20.433 7.802 1.00 81.12 788 LEU A O 1
ATOM 6530 N N . TYR A 1 789 ? -4.858 19.241 8.658 1.00 75.94 789 TYR A N 1
ATOM 6531 C CA . TYR A 1 789 ? -5.231 18.979 10.066 1.00 75.94 789 TYR A CA 1
ATOM 6532 C C . TYR A 1 789 ? -5.725 20.138 10.833 1.00 75.94 789 TYR A C 1
ATOM 6534 O O . TYR A 1 789 ? -6.934 20.244 11.030 1.00 75.94 789 TYR A O 1
ATOM 6542 N N . TYR A 1 790 ? -4.791 20.935 11.359 1.00 77.25 790 TYR A N 1
ATOM 6543 C CA . TYR A 1 790 ? -5.149 22.192 11.880 1.00 77.25 790 TYR A CA 1
ATOM 6544 C C . TYR A 1 790 ? -5.681 23.020 10.652 1.00 77.25 790 TYR A C 1
ATOM 6546 O O . TYR A 1 790 ? -4.948 23.880 10.215 1.00 77.25 790 TYR A O 1
ATOM 6554 N N . PHE A 1 791 ? -6.858 22.738 10.045 1.00 85.00 791 PHE A N 1
ATOM 6555 C CA . PHE A 1 791 ? -7.825 23.625 9.327 1.00 85.00 791 PHE A CA 1
ATOM 6556 C C . PHE A 1 791 ? -8.896 22.852 8.530 1.00 85.00 791 PHE A C 1
ATOM 6558 O O . PHE A 1 791 ? -9.771 23.479 7.943 1.00 85.00 791 PHE A O 1
ATOM 6565 N N . ASP A 1 792 ? -9.010 21.511 8.568 1.00 83.88 792 ASP A N 1
ATOM 6566 C CA . ASP A 1 792 ? -10.393 20.999 8.459 1.00 83.88 792 ASP A CA 1
ATOM 6567 C C . ASP A 1 792 ? -11.231 21.650 9.542 1.00 83.88 792 ASP A C 1
ATOM 6569 O O . ASP A 1 792 ? -12.345 21.982 9.211 1.00 83.88 792 ASP A O 1
ATOM 6573 N N . PRO A 1 793 ? -10.751 21.969 10.751 1.00 84.88 793 PRO A N 1
ATOM 6574 C CA . PRO A 1 793 ? -11.489 22.847 11.637 1.00 84.88 793 PRO A CA 1
ATOM 6575 C C . PRO A 1 793 ? -11.851 24.232 11.066 1.00 84.88 793 PRO A C 1
ATOM 6577 O O . PRO A 1 793 ? -12.985 24.598 11.315 1.00 84.88 793 PRO A O 1
ATOM 6580 N N . VAL A 1 794 ? -11.063 24.931 10.233 1.00 86.75 794 VAL A N 1
ATOM 6581 C CA . VAL A 1 794 ? -11.568 26.105 9.476 1.00 86.75 794 VAL A CA 1
ATOM 6582 C C . VAL A 1 794 ? -12.610 25.689 8.455 1.00 86.75 794 VAL A C 1
ATOM 6584 O O . VAL A 1 794 ? -13.620 26.364 8.362 1.00 86.75 794 VAL A O 1
ATOM 6587 N N . LEU A 1 795 ? -12.443 24.587 7.715 1.00 89.12 795 LEU A N 1
ATOM 6588 C CA . LEU A 1 795 ? -13.481 24.156 6.765 1.00 89.12 795 LEU A CA 1
ATOM 6589 C C . LEU A 1 795 ? -14.735 23.612 7.462 1.00 89.12 795 LEU A C 1
ATOM 6591 O O . LEU A 1 795 ? -15.796 23.629 6.865 1.00 89.12 795 LEU A O 1
ATOM 6595 N N . ASN A 1 796 ? -14.632 23.138 8.703 1.00 89.12 796 ASN A N 1
ATOM 6596 C CA . ASN A 1 796 ? -15.728 22.679 9.552 1.00 89.12 796 ASN A CA 1
ATOM 6597 C C . ASN A 1 796 ? -16.397 23.872 10.234 1.00 89.12 796 ASN A C 1
ATOM 6599 O O . ASN A 1 796 ? -17.606 23.863 10.388 1.00 89.12 796 ASN A O 1
ATOM 6603 N N . GLU A 1 797 ? -15.633 24.886 10.636 1.00 90.12 797 GLU A N 1
ATOM 6604 C CA . GLU A 1 797 ? -16.155 26.139 11.177 1.00 90.12 797 GLU A CA 1
ATOM 6605 C C . GLU A 1 797 ? -16.808 26.965 10.063 1.00 90.12 797 GLU A C 1
ATOM 6607 O O . GLU A 1 797 ? -17.882 27.509 10.265 1.00 90.12 797 GLU A O 1
ATOM 6612 N N . SER A 1 798 ? -16.239 26.964 8.856 1.00 91.19 798 SER A N 1
ATOM 6613 C CA . SER A 1 798 ? -16.830 27.584 7.664 1.00 91.19 798 SER A CA 1
ATOM 6614 C C . SER A 1 798 ? -18.031 26.783 7.155 1.00 91.19 798 SER A C 1
ATOM 6616 O O . SER A 1 798 ? -19.047 27.382 6.847 1.00 91.19 798 SER A O 1
ATOM 6618 N N . ALA A 1 799 ? -17.976 25.443 7.155 1.00 93.00 799 ALA A N 1
ATOM 6619 C CA . ALA A 1 799 ? -19.151 24.585 6.949 1.00 93.00 799 ALA A CA 1
ATOM 6620 C C . ALA A 1 799 ? -20.275 24.940 7.932 1.00 93.00 799 ALA A C 1
ATOM 6622 O O . ALA A 1 799 ? -21.391 25.225 7.515 1.00 93.00 799 ALA A O 1
ATOM 6623 N N . ARG A 1 800 ? -19.956 25.006 9.232 1.00 93.44 800 ARG A N 1
ATOM 6624 C CA . ARG A 1 800 ? -20.899 25.361 10.302 1.00 93.44 800 ARG A CA 1
ATOM 6625 C C . ARG A 1 800 ? -21.485 26.766 10.124 1.00 93.44 800 ARG A C 1
ATOM 6627 O O . ARG A 1 800 ? -22.667 26.944 10.377 1.00 93.44 800 ARG A O 1
ATOM 6634 N N . ARG A 1 801 ? -20.682 27.753 9.711 1.00 92.81 801 ARG A N 1
ATOM 6635 C CA . ARG A 1 801 ? -21.121 29.148 9.503 1.00 92.81 801 ARG A CA 1
ATOM 6636 C C . ARG A 1 801 ? -21.868 29.390 8.192 1.00 92.81 801 ARG A C 1
ATOM 6638 O O . ARG A 1 801 ? -22.564 30.391 8.097 1.00 92.81 801 ARG A O 1
ATOM 6645 N N . LEU A 1 802 ? -21.711 28.512 7.204 1.00 92.81 802 LEU A N 1
ATOM 6646 C CA . LEU A 1 802 ? -22.370 28.603 5.896 1.00 92.81 802 LEU A CA 1
ATOM 6647 C C . LEU A 1 802 ? -23.495 27.567 5.719 1.00 92.81 802 LEU A C 1
ATOM 6649 O O . LEU A 1 802 ? -24.033 27.460 4.628 1.00 92.81 802 LEU A O 1
ATOM 6653 N N . ALA A 1 803 ? -23.806 26.767 6.746 1.00 93.12 803 ALA A N 1
ATOM 6654 C CA . ALA A 1 803 ? -24.724 25.619 6.682 1.00 93.12 803 ALA A CA 1
ATOM 6655 C C . ALA A 1 803 ? -24.400 24.575 5.578 1.00 93.12 803 ALA A C 1
ATOM 6657 O O . ALA A 1 803 ? -25.241 23.758 5.209 1.00 93.12 803 ALA A O 1
ATOM 6658 N N . LEU A 1 804 ? -23.161 24.554 5.074 1.00 93.50 804 LEU A N 1
ATOM 6659 C CA . LEU A 1 804 ? -22.713 23.677 3.985 1.00 93.50 804 LEU A CA 1
ATOM 6660 C C . LEU A 1 804 ? -21.998 22.427 4.507 1.00 93.50 804 LEU A C 1
ATOM 6662 O O . LEU A 1 804 ? -21.317 22.452 5.532 1.00 93.50 804 LEU A O 1
ATOM 6666 N N . THR A 1 805 ? -22.038 21.331 3.748 1.00 91.12 805 THR A N 1
ATOM 6667 C CA . THR A 1 805 ? -21.199 20.160 4.043 1.00 91.12 805 THR A CA 1
ATOM 6668 C C . THR A 1 805 ? -19.715 20.466 3.825 1.00 91.12 805 THR A C 1
ATOM 6670 O O . THR A 1 805 ? -19.329 21.221 2.932 1.00 91.12 805 THR A O 1
ATOM 6673 N N . VAL A 1 806 ? -18.833 19.789 4.570 1.00 86.12 806 VAL A N 1
ATOM 6674 C CA . VAL A 1 806 ? -17.373 19.899 4.363 1.00 86.12 806 VAL A CA 1
ATOM 6675 C C . VAL A 1 806 ? -16.954 19.457 2.945 1.00 86.12 806 VAL A C 1
ATOM 6677 O O . VAL A 1 806 ? -15.900 19.885 2.479 1.00 86.12 806 VAL A O 1
ATOM 6680 N N . ASN A 1 807 ? -17.772 18.665 2.231 1.00 86.75 807 ASN A N 1
ATOM 6681 C CA . ASN A 1 807 ? -17.539 18.355 0.817 1.00 86.75 807 ASN A CA 1
ATOM 6682 C C . ASN A 1 807 ? -17.875 19.552 -0.095 1.00 86.75 807 ASN A C 1
ATOM 6684 O O . ASN A 1 807 ? -17.033 19.955 -0.892 1.00 86.75 807 ASN A O 1
ATOM 6688 N N . GLN A 1 808 ? -19.037 20.198 0.066 1.00 91.69 808 GLN A N 1
ATOM 6689 C CA . GLN A 1 808 ? -19.377 21.428 -0.676 1.00 91.69 808 GLN A CA 1
ATOM 6690 C C . GLN A 1 808 ? -18.356 22.543 -0.419 1.00 91.69 808 GLN A C 1
ATOM 6692 O O . GLN A 1 808 ? -17.862 23.146 -1.368 1.00 91.69 808 GLN A O 1
ATOM 6697 N N . ILE A 1 809 ? -17.914 22.733 0.832 1.00 91.94 809 ILE A N 1
ATOM 6698 C CA . ILE A 1 809 ? -16.829 23.673 1.172 1.00 91.94 809 ILE A CA 1
ATOM 6699 C C . ILE A 1 809 ? -15.545 23.417 0.349 1.00 91.94 809 ILE A C 1
ATOM 6701 O O . ILE A 1 809 ? -14.763 24.334 0.099 1.00 91.94 809 ILE A O 1
ATOM 6705 N N . ARG A 1 810 ? -15.320 22.184 -0.121 1.00 91.19 810 ARG A N 1
ATOM 6706 C CA . ARG A 1 810 ? -14.170 21.813 -0.959 1.00 91.19 810 ARG A CA 1
ATOM 6707 C C . ARG A 1 810 ? -14.381 21.985 -2.459 1.00 91.19 810 ARG A C 1
ATOM 6709 O O . ARG A 1 810 ? -13.484 21.640 -3.218 1.00 91.19 810 ARG A O 1
ATOM 6716 N N . HIS A 1 811 ? -15.518 22.502 -2.902 1.00 92.81 811 HIS A N 1
ATOM 6717 C CA . HIS A 1 811 ? -15.784 22.751 -4.321 1.00 92.81 811 HIS A CA 1
ATOM 6718 C C . HIS A 1 811 ? -15.736 24.255 -4.679 1.00 92.81 811 HIS A C 1
ATOM 6720 O O . HIS A 1 811 ? -15.914 24.626 -5.841 1.00 92.81 811 HIS A O 1
ATOM 6726 N N . PHE A 1 812 ? -15.415 25.114 -3.703 1.00 93.31 812 PHE A N 1
ATOM 6727 C CA . PHE A 1 812 ? -15.168 26.552 -3.862 1.00 93.31 812 PHE A CA 1
ATOM 6728 C C . PHE A 1 812 ? -13.834 26.887 -4.554 1.00 93.31 812 PHE A C 1
ATOM 6730 O O . PHE A 1 812 ? -12.802 26.276 -4.263 1.00 93.31 812 PHE A O 1
ATOM 6737 N N . LYS A 1 813 ? -13.820 27.968 -5.346 1.00 91.25 813 LYS A N 1
ATOM 6738 C CA . LYS A 1 813 ? -12.621 28.795 -5.584 1.00 91.25 813 LYS A CA 1
ATOM 6739 C C . LYS A 1 813 ? -12.406 29.789 -4.438 1.00 91.25 813 LYS A C 1
ATOM 6741 O O . LYS A 1 813 ? -13.346 30.170 -3.746 1.00 91.25 813 LYS A O 1
ATOM 6746 N N . MET A 1 814 ? -11.182 30.298 -4.300 1.00 84.25 814 MET A N 1
ATOM 6747 C CA . MET A 1 814 ? -10.806 31.284 -3.275 1.00 84.25 814 MET A CA 1
ATOM 6748 C C . MET A 1 814 ? -11.753 32.487 -3.179 1.00 84.25 814 MET A C 1
ATOM 6750 O O . MET A 1 814 ? -12.297 32.773 -2.114 1.00 84.25 814 MET A O 1
ATOM 6754 N N . ASN A 1 815 ? -11.975 33.171 -4.302 1.00 88.00 815 ASN A N 1
ATOM 6755 C CA . ASN A 1 815 ? -12.745 34.415 -4.324 1.00 88.00 815 ASN A CA 1
ATOM 6756 C C . ASN A 1 815 ? -14.238 34.160 -4.047 1.00 88.00 815 ASN A C 1
ATOM 6758 O O . ASN A 1 815 ? -14.921 35.034 -3.524 1.00 88.00 815 ASN A O 1
ATOM 6762 N N . GLU A 1 816 ? -14.731 32.957 -4.349 1.00 93.62 816 GLU A N 1
ATOM 6763 C CA . GLU A 1 816 ? -16.086 32.514 -4.006 1.00 93.62 816 GLU A CA 1
ATOM 6764 C C . GLU A 1 816 ? -16.190 32.240 -2.497 1.00 93.62 816 GLU A C 1
ATOM 6766 O O . GLU A 1 816 ? -17.101 32.744 -1.851 1.00 93.62 816 GLU A O 1
ATOM 6771 N N . PHE A 1 817 ? -15.200 31.556 -1.907 1.00 92.00 817 PHE A N 1
ATOM 6772 C CA . PHE A 1 817 ? -15.128 31.291 -0.464 1.00 92.00 817 PHE A CA 1
ATOM 6773 C C . PHE A 1 817 ? -15.073 32.580 0.378 1.00 92.00 817 PHE A C 1
ATOM 6775 O O . PHE A 1 817 ? -15.777 32.686 1.383 1.00 92.00 817 PHE A O 1
ATOM 6782 N N . ARG A 1 818 ? -14.299 33.597 -0.047 1.00 92.94 818 ARG A N 1
ATOM 6783 C CA . ARG A 1 818 ? -14.317 34.929 0.596 1.00 92.94 818 ARG A CA 1
ATOM 6784 C C . ARG A 1 818 ? -15.694 35.589 0.462 1.00 92.94 818 ARG A C 1
ATOM 6786 O O . ARG A 1 818 ? -16.200 36.121 1.448 1.00 92.94 818 ARG A O 1
ATOM 6793 N N . LYS A 1 819 ? -16.307 35.541 -0.728 1.00 94.44 819 LYS A N 1
ATOM 6794 C CA . LYS A 1 819 ? -17.648 36.103 -0.976 1.00 94.44 819 LYS A CA 1
ATOM 6795 C C . LYS A 1 819 ? -18.749 35.396 -0.175 1.00 94.44 819 LYS A C 1
ATOM 6797 O O . LYS A 1 819 ? -19.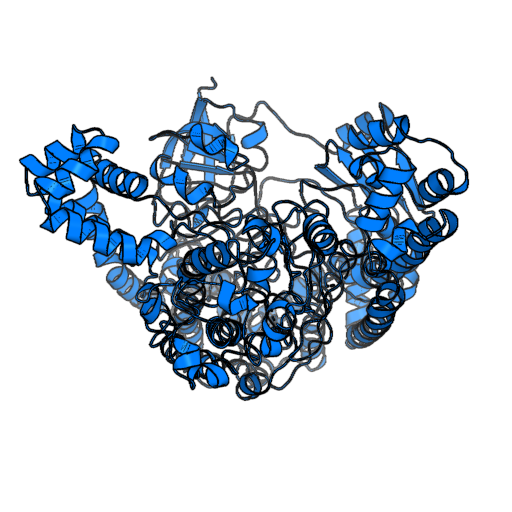677 36.075 0.240 1.00 94.44 819 LYS A O 1
ATOM 6802 N N . ALA A 1 820 ? -18.621 34.100 0.102 1.00 93.81 820 ALA A N 1
ATOM 6803 C CA . ALA A 1 820 ? -19.546 33.367 0.963 1.00 93.81 820 ALA A CA 1
ATOM 6804 C C . ALA A 1 820 ? -19.373 33.731 2.447 1.00 93.81 820 ALA A C 1
ATOM 6806 O O . ALA A 1 820 ? -20.333 34.119 3.107 1.00 93.81 820 ALA A O 1
ATOM 6807 N N . LEU A 1 821 ? -18.145 33.672 2.980 1.00 89.06 821 LEU A N 1
ATOM 6808 C CA . LEU A 1 821 ? -17.898 33.981 4.395 1.00 89.06 821 LEU A CA 1
ATOM 6809 C C . LEU A 1 821 ? -18.163 35.450 4.746 1.00 89.06 821 LEU A C 1
ATOM 6811 O O . LEU A 1 821 ? -18.833 35.722 5.742 1.00 89.06 821 LEU A O 1
ATOM 6815 N N . VAL A 1 822 ? -17.623 36.384 3.959 1.00 92.19 822 VAL A N 1
ATOM 6816 C CA . VAL A 1 822 ? -17.635 37.823 4.272 1.00 92.19 822 VAL A CA 1
ATOM 6817 C C . VAL A 1 822 ? -18.822 38.526 3.621 1.00 92.19 822 VAL A C 1
ATOM 6819 O O . VAL A 1 822 ? -19.539 39.247 4.298 1.00 92.19 822 VAL A O 1
ATOM 6822 N N . GLY A 1 823 ? -19.049 38.290 2.326 1.00 88.56 823 GLY A N 1
ATOM 6823 C CA . GLY A 1 823 ? -20.123 38.926 1.550 1.00 88.56 823 GLY A CA 1
ATOM 6824 C C . GLY A 1 823 ? -21.460 38.178 1.557 1.00 88.56 823 GLY A C 1
ATOM 6825 O O . GLY A 1 823 ? -22.329 38.523 0.767 1.00 88.56 823 GLY A O 1
ATOM 6826 N N . LYS A 1 824 ? -21.595 37.124 2.376 1.00 89.25 824 LYS A N 1
ATOM 6827 C CA . LYS A 1 824 ? -22.805 36.303 2.587 1.00 89.25 824 LYS A CA 1
ATOM 6828 C C . LYS A 1 824 ? -23.496 35.741 1.332 1.00 89.25 824 LYS A C 1
ATOM 6830 O O . LYS A 1 824 ? -24.603 35.224 1.437 1.00 89.25 824 LYS A O 1
ATOM 6835 N N . LYS A 1 825 ? -22.843 35.750 0.162 1.00 93.12 825 LYS A N 1
ATOM 6836 C CA . LYS A 1 825 ? -23.396 35.136 -1.055 1.00 93.12 825 LYS A CA 1
ATOM 6837 C C . LYS A 1 825 ? -23.408 33.607 -0.933 1.00 93.12 825 LYS A C 1
ATOM 6839 O O . LYS A 1 825 ? -22.352 32.999 -0.748 1.00 93.12 825 LYS A O 1
ATOM 6844 N N . ASP A 1 826 ? -24.573 33.000 -1.147 1.00 92.88 826 ASP A N 1
ATOM 6845 C CA . ASP A 1 826 ? -24.700 31.551 -1.303 1.00 92.88 826 ASP A CA 1
ATOM 6846 C C . ASP A 1 826 ? -24.140 31.041 -2.651 1.00 92.88 826 ASP A C 1
ATOM 6848 O O . ASP A 1 826 ? -24.087 31.761 -3.651 1.00 92.88 826 ASP A O 1
ATOM 6852 N N . TYR A 1 827 ? -23.700 29.782 -2.636 1.00 95.31 827 TYR A N 1
ATOM 6853 C CA . TYR A 1 827 ? -23.239 28.983 -3.775 1.00 95.31 827 TYR A CA 1
ATOM 6854 C C . TYR A 1 827 ? -23.706 27.510 -3.659 1.00 95.31 827 TYR A C 1
ATOM 6856 O O . TYR A 1 827 ? -23.127 26.617 -4.285 1.00 95.31 827 TYR A O 1
ATOM 6864 N N . SER A 1 828 ? -24.685 27.204 -2.795 1.00 91.44 828 SER A N 1
ATOM 6865 C CA . SER A 1 828 ? -25.114 25.838 -2.449 1.00 91.44 828 SER A CA 1
ATOM 6866 C C . SER A 1 828 ? -25.433 24.978 -3.679 1.00 91.44 828 SER A C 1
ATOM 6868 O O . SER A 1 828 ? -24.980 23.829 -3.763 1.00 91.44 828 SER A O 1
ATOM 6870 N N . ARG A 1 829 ? -26.124 25.557 -4.669 1.00 92.56 829 ARG A N 1
ATOM 6871 C CA . ARG A 1 829 ? -26.429 24.945 -5.969 1.00 92.56 829 ARG A CA 1
ATOM 6872 C C . ARG A 1 829 ? -25.160 24.680 -6.779 1.00 92.56 829 ARG A C 1
ATOM 6874 O O . ARG A 1 829 ? -24.894 23.527 -7.119 1.00 92.56 829 ARG A O 1
ATOM 6881 N N . GLU A 1 830 ? -24.340 25.697 -7.052 1.00 93.25 830 GLU A N 1
ATOM 6882 C CA . GLU A 1 830 ? -23.142 25.541 -7.890 1.00 93.25 830 GLU A CA 1
ATOM 6883 C C . GLU A 1 830 ? -22.131 24.557 -7.289 1.00 93.25 830 GLU A C 1
ATOM 6885 O O . GLU A 1 830 ? -21.481 23.813 -8.023 1.00 93.25 830 GLU A O 1
ATOM 6890 N N . LEU A 1 831 ? -21.994 24.513 -5.961 1.00 93.94 831 LEU A N 1
ATOM 6891 C CA . LEU A 1 831 ? -21.131 23.545 -5.277 1.00 93.94 831 LEU A CA 1
ATOM 6892 C C . LEU A 1 831 ? -21.658 22.111 -5.404 1.00 93.94 831 LEU A C 1
ATOM 6894 O O . LEU A 1 831 ? -20.857 21.180 -5.489 1.00 93.94 831 LEU A O 1
ATOM 6898 N N . SER A 1 832 ? -22.978 21.934 -5.449 1.00 91.25 832 SER A N 1
ATOM 6899 C CA . SER A 1 832 ? -23.623 20.625 -5.590 1.00 91.25 832 SER A CA 1
ATOM 6900 C C . SER A 1 832 ? -23.513 20.091 -7.023 1.00 91.25 832 SER A C 1
ATOM 6902 O O . SER A 1 832 ? -23.136 18.932 -7.210 1.00 91.25 832 SER A O 1
ATOM 6904 N N . GLU A 1 833 ? -23.681 20.939 -8.045 1.00 91.12 833 GLU A N 1
ATOM 6905 C CA . GLU A 1 833 ? -23.381 20.555 -9.436 1.00 91.12 833 GLU A CA 1
ATOM 6906 C C . GLU A 1 833 ? -21.893 20.232 -9.634 1.00 91.12 833 GLU A C 1
ATOM 6908 O O . GLU A 1 833 ? -21.551 19.259 -10.310 1.00 91.12 833 GLU A O 1
ATOM 6913 N N . ARG A 1 834 ? -20.985 20.969 -8.972 1.00 92.81 834 ARG A N 1
ATOM 6914 C CA . ARG A 1 834 ? -19.542 20.677 -9.039 1.00 92.81 834 ARG A CA 1
ATOM 6915 C C . ARG A 1 834 ? -19.155 19.315 -8.458 1.00 92.81 834 ARG A C 1
ATOM 6917 O O . ARG A 1 834 ? -18.137 18.777 -8.896 1.00 92.81 834 ARG A O 1
ATOM 6924 N N . ILE A 1 835 ? -19.926 18.783 -7.503 1.00 87.25 835 ILE A N 1
ATOM 6925 C CA . ILE A 1 835 ? -19.742 17.436 -6.934 1.00 87.25 835 ILE A CA 1
ATOM 6926 C C . ILE A 1 835 ? -20.194 16.360 -7.932 1.00 87.25 835 ILE A C 1
ATOM 6928 O O . ILE A 1 835 ? -19.487 15.362 -8.102 1.00 87.25 835 ILE A O 1
ATOM 6932 N N . LYS A 1 836 ? -21.335 16.569 -8.612 1.00 85.12 836 LYS A N 1
ATOM 6933 C CA . LYS A 1 836 ? -21.852 15.651 -9.642 1.00 85.12 836 LYS A CA 1
ATOM 6934 C C . LYS A 1 836 ? -20.864 15.516 -10.800 1.00 85.12 836 LYS A C 1
ATOM 6936 O O . LYS A 1 836 ? -20.385 14.415 -11.051 1.00 85.12 836 LYS A O 1
ATOM 6941 N N . LEU A 1 837 ? -20.552 16.626 -11.478 1.00 87.56 837 LEU A N 1
ATOM 6942 C CA . LEU A 1 837 ? -19.506 16.723 -12.497 1.00 87.56 837 LEU A CA 1
ATOM 6943 C C . LEU A 1 837 ? -19.043 18.182 -12.652 1.00 87.56 837 LEU A C 1
ATOM 6945 O O . LEU A 1 837 ? -19.810 19.043 -13.079 1.00 87.56 837 LEU A O 1
ATOM 6949 N N . SER A 1 838 ? -17.763 18.460 -12.390 1.00 92.81 838 SER A N 1
ATOM 6950 C CA . SER A 1 838 ? -17.136 19.736 -12.775 1.00 92.81 838 SER A CA 1
ATOM 6951 C C . SER A 1 838 ? -15.867 19.537 -13.581 1.00 92.81 838 SER A C 1
ATOM 6953 O O . SER A 1 838 ? -15.011 18.749 -13.197 1.00 92.81 838 SER A O 1
ATOM 6955 N N . CYS A 1 839 ? -15.720 20.309 -14.656 1.00 92.81 839 CYS A N 1
ATOM 6956 C CA . CYS A 1 839 ? -14.484 20.488 -15.410 1.00 92.81 839 CYS A CA 1
ATOM 6957 C C . CYS A 1 839 ? -13.785 21.781 -14.950 1.00 92.81 839 CYS A C 1
ATOM 6959 O O . CYS A 1 839 ? -14.433 22.811 -14.779 1.00 92.81 839 CYS A O 1
ATOM 6961 N N . TRP A 1 840 ? -12.467 21.756 -14.750 1.00 93.00 840 TRP A N 1
ATOM 6962 C CA . TRP A 1 840 ? -11.673 22.926 -14.374 1.00 93.00 840 TRP A CA 1
ATOM 6963 C C . TRP A 1 840 ? -10.434 23.057 -15.267 1.00 93.00 840 TRP A C 1
ATOM 6965 O O . TRP A 1 840 ? -9.526 22.219 -15.224 1.00 93.00 840 TRP A O 1
ATOM 6975 N N . GLN A 1 841 ? -10.373 24.132 -16.047 1.00 92.56 841 GLN A N 1
ATOM 6976 C CA . GLN A 1 841 ? -9.223 24.472 -16.887 1.00 92.56 841 GLN A CA 1
ATOM 6977 C C . GLN A 1 841 ? -8.317 25.431 -16.117 1.00 92.56 841 GLN A C 1
ATOM 6979 O O . GLN A 1 841 ? -8.781 26.439 -15.583 1.00 92.56 841 GLN A O 1
ATOM 6984 N N . CYS A 1 842 ? -7.033 25.097 -16.022 1.00 92.44 842 CYS A N 1
ATOM 6985 C CA . CYS A 1 842 ? -6.043 25.856 -15.267 1.00 92.44 842 CYS A CA 1
ATOM 6986 C C . CYS A 1 842 ? -4.968 26.389 -16.216 1.00 92.44 842 CYS A C 1
ATOM 6988 O O . CYS A 1 842 ? -4.376 25.599 -16.946 1.00 92.44 842 CYS A O 1
ATOM 6990 N N . SER A 1 843 ? -4.706 27.694 -16.180 1.00 93.12 843 SER A N 1
ATOM 6991 C CA . SER A 1 843 ? -3.715 28.375 -17.024 1.00 93.12 843 SER A CA 1
ATOM 6992 C C . SER A 1 843 ? -3.050 29.533 -16.260 1.00 93.12 843 SER A C 1
ATOM 6994 O O . SER A 1 843 ? -3.288 29.725 -15.065 1.00 93.12 843 SER A O 1
ATOM 6996 N N . HIS A 1 844 ? -2.216 30.327 -16.937 1.00 89.31 844 HIS A N 1
ATOM 6997 C CA . HIS A 1 844 ? -1.512 31.472 -16.346 1.00 89.31 844 HIS A CA 1
ATOM 6998 C C . HIS A 1 844 ? -2.435 32.589 -15.797 1.00 89.31 844 HIS A C 1
ATOM 7000 O O . HIS A 1 844 ? -1.994 33.407 -14.976 1.00 89.31 844 HIS A O 1
ATOM 7006 N N . THR A 1 845 ? -3.706 32.635 -16.220 1.00 88.44 845 THR A N 1
ATOM 7007 C CA . THR A 1 845 ? -4.710 33.605 -15.742 1.00 88.44 845 THR A CA 1
ATOM 7008 C C . THR A 1 845 ? -5.487 33.128 -14.512 1.00 88.44 845 THR A C 1
ATOM 7010 O O . THR A 1 845 ? -6.021 33.963 -13.785 1.00 88.44 845 THR A O 1
ATOM 7013 N N . GLY A 1 846 ? -5.528 31.821 -14.234 1.00 85.69 846 GLY A N 1
ATOM 7014 C CA . GLY A 1 846 ? -6.246 31.261 -13.087 1.00 85.69 846 GLY A CA 1
ATOM 7015 C C . GLY A 1 846 ? -6.884 29.899 -13.371 1.00 85.69 846 GLY A C 1
ATOM 7016 O O . GLY A 1 846 ? -6.442 29.145 -14.239 1.00 85.69 846 GLY A O 1
ATOM 7017 N N . ALA A 1 847 ? -7.949 29.582 -12.627 1.00 90.88 847 ALA A N 1
ATOM 7018 C CA . ALA A 1 847 ? -8.760 28.381 -12.824 1.00 90.88 847 ALA A CA 1
ATOM 7019 C C . ALA A 1 847 ? -10.204 28.725 -13.240 1.00 90.88 847 ALA A C 1
ATOM 7021 O O . ALA A 1 847 ? -11.000 29.241 -12.445 1.00 90.88 847 ALA A O 1
ATOM 7022 N N . LYS A 1 848 ? -10.554 28.400 -14.488 1.00 93.31 848 LYS A N 1
ATOM 7023 C CA . LYS A 1 848 ? -11.921 28.446 -15.025 1.00 93.31 848 LYS A CA 1
ATOM 7024 C C . LYS A 1 848 ? -12.659 27.173 -14.608 1.00 93.31 848 LYS A C 1
ATOM 7026 O O . LYS A 1 848 ? -12.079 26.094 -14.666 1.00 93.31 848 LYS A O 1
ATOM 7031 N N . VAL A 1 849 ? -13.925 27.293 -14.206 1.00 94.94 849 VAL A N 1
ATOM 7032 C CA . VAL A 1 849 ? -14.777 26.158 -13.801 1.00 94.94 849 VAL A CA 1
ATOM 7033 C C . VAL A 1 849 ? -15.958 26.067 -14.754 1.00 94.94 849 VAL A C 1
ATOM 7035 O O . VAL A 1 849 ? -16.537 27.091 -15.109 1.00 94.94 849 VAL A O 1
ATOM 7038 N N . ILE A 1 850 ? -16.289 24.849 -15.159 1.00 93.88 850 ILE A N 1
ATOM 7039 C CA . ILE A 1 850 ? -17.381 24.482 -16.056 1.00 93.88 850 ILE A CA 1
ATOM 7040 C C . ILE A 1 850 ? -18.146 23.341 -15.372 1.00 93.88 850 ILE A C 1
ATOM 7042 O O . ILE A 1 850 ? -17.537 22.447 -14.783 1.00 93.88 850 ILE A O 1
ATOM 7046 N N . ILE A 1 851 ? -19.472 23.381 -15.429 1.00 93.88 851 ILE A N 1
ATOM 7047 C CA . ILE A 1 851 ? -20.388 22.405 -14.819 1.00 93.88 851 ILE A CA 1
ATOM 7048 C C . ILE A 1 851 ? -21.446 21.971 -15.841 1.00 93.88 851 ILE A C 1
ATOM 7050 O O . ILE A 1 851 ? -21.414 22.421 -16.992 1.00 93.88 851 ILE A O 1
ATOM 7054 N N . GLU A 1 852 ? -22.367 21.107 -15.408 1.00 89.44 852 GLU A N 1
ATOM 7055 C CA . GLU A 1 852 ? -23.571 20.728 -16.159 1.00 89.44 852 GLU A CA 1
ATOM 7056 C C . GLU A 1 852 ? -23.219 20.182 -17.562 1.00 89.44 852 GLU A C 1
ATOM 7058 O O . GLU A 1 852 ? -22.170 19.555 -17.757 1.00 89.44 852 GLU A O 1
ATOM 7063 N N . LYS A 1 853 ? -24.079 20.421 -18.560 1.00 83.50 853 LYS A N 1
ATOM 7064 C CA . LYS A 1 853 ? -23.947 19.890 -19.925 1.00 83.50 853 LYS A CA 1
ATOM 7065 C C . LYS A 1 853 ? -22.568 20.137 -20.547 1.00 83.50 853 LYS A C 1
ATOM 7067 O O . LYS A 1 853 ? -21.948 19.231 -21.101 1.00 83.50 853 LYS A O 1
ATOM 7072 N N . LYS A 1 854 ? -22.038 21.353 -20.374 1.00 87.50 854 LYS A N 1
ATOM 7073 C CA . LYS A 1 854 ? -20.731 21.752 -20.914 1.00 87.50 854 LYS A CA 1
ATOM 7074 C C . LYS A 1 854 ? -19.568 21.003 -20.251 1.00 87.50 854 LYS A C 1
ATOM 7076 O O . LYS A 1 854 ? -18.527 20.865 -20.881 1.00 87.50 854 LYS A O 1
ATOM 7081 N N . ALA A 1 855 ? -19.716 20.479 -19.031 1.00 85.94 855 ALA A N 1
ATOM 7082 C CA . ALA A 1 855 ? -18.715 19.593 -18.437 1.00 85.94 855 ALA A CA 1
ATOM 7083 C C . ALA A 1 855 ? -18.810 18.158 -18.990 1.00 85.94 855 ALA A C 1
ATOM 7085 O O . ALA A 1 855 ? -17.771 17.552 -19.261 1.00 85.94 855 ALA A O 1
ATOM 7086 N N . GLU A 1 856 ? -20.019 17.629 -19.221 1.00 80.56 856 GLU A N 1
ATOM 7087 C CA . GLU A 1 856 ? -20.210 16.297 -19.822 1.00 80.56 856 GLU A CA 1
ATOM 7088 C C . GLU A 1 856 ? -19.575 16.179 -21.209 1.00 80.56 856 GLU A C 1
ATOM 7090 O O . GLU A 1 856 ? -18.873 15.210 -21.501 1.00 80.56 856 GLU A O 1
ATOM 7095 N N . ASP A 1 857 ? -19.838 17.151 -22.081 1.00 80.38 857 ASP A N 1
ATOM 7096 C CA . ASP A 1 857 ? -19.495 17.040 -23.501 1.00 80.38 857 ASP A CA 1
ATOM 7097 C C . ASP A 1 857 ? -18.008 17.313 -23.769 1.00 80.38 857 ASP A C 1
ATOM 7099 O O . ASP A 1 857 ? -17.477 16.925 -24.811 1.00 80.38 857 ASP A O 1
ATOM 7103 N N . ILE A 1 858 ? -17.300 17.893 -22.793 1.00 75.88 858 ILE A N 1
ATOM 7104 C CA . ILE A 1 858 ? -15.834 17.873 -22.742 1.00 75.88 858 ILE A CA 1
ATOM 7105 C C . ILE A 1 858 ? -15.355 16.517 -22.181 1.00 75.88 858 ILE A C 1
ATOM 7107 O O . ILE A 1 858 ? -14.455 15.909 -22.757 1.00 75.88 858 ILE A O 1
ATOM 7111 N N . PHE A 1 859 ? -15.966 15.984 -21.113 1.00 73.88 859 PHE A N 1
ATOM 7112 C CA . PHE A 1 859 ? -15.565 14.708 -20.491 1.00 73.88 859 PHE A CA 1
ATOM 7113 C C . PHE A 1 859 ? -15.617 13.519 -21.471 1.00 73.88 859 PHE A C 1
ATOM 7115 O O . PHE A 1 859 ? -14.651 12.756 -21.573 1.00 73.88 859 PHE A O 1
ATOM 7122 N N . LYS A 1 860 ? -16.694 13.420 -22.266 1.00 69.31 860 LYS A N 1
ATOM 7123 C CA . LYS A 1 860 ? -16.899 12.396 -23.316 1.00 69.31 860 LYS A CA 1
ATOM 7124 C C . LYS A 1 860 ? -15.830 12.417 -24.417 1.00 69.31 860 LYS A C 1
ATOM 7126 O O . LYS A 1 860 ? -15.574 11.390 -25.039 1.00 69.31 860 LYS A O 1
ATOM 7131 N N . LYS A 1 861 ? -15.193 13.567 -24.674 1.00 61.91 861 LYS A N 1
ATOM 7132 C CA . LYS A 1 861 ? -14.120 13.688 -25.680 1.00 61.91 861 LYS A CA 1
ATOM 7133 C C . LYS A 1 861 ? -12.800 13.095 -25.193 1.00 61.91 861 LYS A C 1
ATOM 7135 O O . LYS A 1 861 ? -11.978 12.699 -26.015 1.00 61.91 861 LYS A O 1
ATOM 7140 N N . TYR A 1 862 ? -12.616 12.998 -23.877 1.00 57.38 862 TYR A N 1
ATOM 7141 C CA . TYR A 1 862 ? -11.408 12.450 -23.279 1.00 57.38 862 TYR A CA 1
ATOM 7142 C C . TYR A 1 862 ? -11.537 10.972 -22.876 1.00 57.38 862 TYR A C 1
ATOM 7144 O O . TYR A 1 862 ? -10.627 10.195 -23.165 1.00 57.38 862 TYR A O 1
ATOM 7152 N N . VAL A 1 863 ? -12.625 10.558 -22.214 1.00 53.84 863 VAL A N 1
ATOM 7153 C CA . VAL A 1 863 ? -12.793 9.164 -21.752 1.00 53.84 863 VAL A CA 1
ATOM 7154 C C . VAL A 1 863 ? -13.474 8.312 -22.830 1.00 53.84 863 VAL A C 1
ATOM 7156 O O . VAL A 1 863 ? -14.611 8.588 -23.204 1.00 53.84 863 VAL A O 1
ATOM 7159 N N . LYS A 1 864 ? -12.816 7.237 -23.287 1.00 47.53 864 LYS A N 1
ATOM 7160 C CA . LYS A 1 864 ? -13.400 6.218 -24.183 1.00 47.53 864 LYS A CA 1
ATOM 7161 C C . LYS A 1 864 ? -13.193 4.814 -23.612 1.00 47.53 864 LYS A C 1
ATOM 7163 O O . LYS A 1 864 ? -12.075 4.462 -23.249 1.00 47.53 864 LYS A O 1
ATOM 7168 N N . ILE A 1 865 ? -14.262 4.019 -23.552 1.00 48.22 865 ILE A N 1
ATOM 7169 C CA . ILE A 1 865 ? -14.265 2.632 -23.058 1.00 48.22 865 ILE A CA 1
ATOM 7170 C C . ILE A 1 865 ? -15.185 1.810 -23.965 1.00 48.22 865 ILE A C 1
ATOM 7172 O O . ILE A 1 865 ? -16.335 2.196 -24.162 1.00 48.22 865 ILE A O 1
ATOM 7176 N N . ASP A 1 866 ? -14.698 0.688 -24.499 1.00 45.84 866 ASP A N 1
ATOM 7177 C CA . ASP A 1 866 ? -15.554 -0.305 -25.157 1.00 45.84 866 ASP A CA 1
ATOM 7178 C C . ASP A 1 866 ? -16.112 -1.284 -24.115 1.00 45.84 866 ASP A C 1
ATOM 7180 O O . ASP A 1 866 ? -15.365 -1.927 -23.378 1.00 45.84 866 ASP A O 1
ATOM 7184 N N . MET A 1 867 ? -17.438 -1.393 -24.065 1.00 51.12 867 MET A N 1
ATOM 7185 C CA . MET A 1 867 ? -18.169 -2.254 -23.134 1.00 51.12 867 MET A CA 1
ATOM 7186 C C . MET A 1 867 ? -18.409 -3.673 -23.684 1.00 51.12 867 MET A C 1
ATOM 7188 O O . MET A 1 867 ? -18.830 -4.549 -22.928 1.00 51.12 867 MET A O 1
ATOM 7192 N N . LYS A 1 868 ? -18.173 -3.923 -24.984 1.00 50.53 868 LYS A N 1
ATOM 7193 C CA . LYS A 1 868 ? -18.512 -5.191 -25.662 1.00 50.53 868 LYS A CA 1
ATOM 7194 C C . LYS A 1 868 ? -17.366 -6.211 -25.723 1.00 50.53 868 LYS A C 1
ATOM 7196 O O . LYS A 1 868 ? -17.611 -7.358 -26.103 1.00 50.53 868 LYS A O 1
ATOM 7201 N N . ALA A 1 869 ? -16.146 -5.850 -25.321 1.00 53.03 869 ALA A N 1
ATOM 7202 C CA . ALA A 1 869 ? -14.977 -6.728 -25.392 1.00 53.03 869 ALA A CA 1
ATOM 7203 C C . ALA A 1 869 ? -15.190 -8.108 -24.717 1.00 53.03 869 ALA A C 1
ATOM 7205 O O . ALA A 1 869 ? -15.665 -8.207 -23.580 1.00 53.03 869 ALA A O 1
ATOM 7206 N N . LYS A 1 870 ? -14.798 -9.185 -25.419 1.00 59.72 870 LYS A N 1
ATOM 7207 C CA . LYS A 1 870 ? -14.775 -10.575 -24.904 1.00 59.72 870 LYS A CA 1
ATOM 7208 C C . LYS A 1 870 ? -13.408 -11.004 -24.347 1.00 59.72 870 LYS A C 1
ATOM 7210 O O . LYS A 1 870 ? -13.346 -11.914 -23.528 1.00 59.72 870 LYS A O 1
ATOM 7215 N N . TYR A 1 871 ? -12.329 -10.338 -24.757 1.00 58.06 871 TYR A N 1
ATOM 7216 C CA . TYR A 1 871 ? -10.951 -10.660 -24.378 1.00 58.06 871 TYR A CA 1
ATOM 7217 C C . TYR A 1 871 ? -10.307 -9.451 -23.703 1.00 58.06 871 TYR A C 1
ATOM 7219 O O . TYR A 1 871 ? -10.345 -8.357 -24.263 1.00 58.06 871 TYR A O 1
ATOM 7227 N N . LEU A 1 872 ? -9.683 -9.640 -22.537 1.00 60.72 872 LEU A N 1
ATOM 7228 C CA . LEU A 1 872 ? -8.899 -8.600 -21.865 1.00 60.72 872 LEU A CA 1
ATOM 7229 C C . LEU A 1 872 ? -7.474 -9.089 -21.600 1.00 60.72 872 LEU A C 1
ATOM 7231 O O . LEU A 1 872 ? -7.250 -10.124 -20.968 1.00 60.72 872 LEU A O 1
ATOM 7235 N N . THR A 1 873 ? -6.502 -8.309 -22.067 1.00 47.12 873 THR A N 1
ATOM 7236 C CA . THR A 1 873 ? -5.074 -8.558 -21.853 1.00 47.12 873 THR A CA 1
ATOM 7237 C C . THR A 1 873 ? -4.561 -7.771 -20.657 1.00 47.12 873 THR A C 1
ATOM 7239 O O . THR A 1 873 ? -4.725 -6.551 -20.586 1.00 47.12 873 THR A O 1
ATOM 7242 N N . GLY A 1 874 ? -3.862 -8.462 -19.769 1.00 53.84 874 GLY A N 1
ATOM 7243 C CA . GLY A 1 874 ? -3.127 -7.899 -18.651 1.00 53.84 874 GLY A CA 1
ATOM 7244 C C . GLY A 1 874 ? -1.705 -8.453 -18.582 1.00 53.84 874 GLY A C 1
ATOM 7245 O O . GLY A 1 874 ? -1.303 -9.271 -19.406 1.00 53.84 874 GLY A O 1
ATOM 7246 N N . GLN A 1 875 ? -0.904 -8.041 -17.599 1.00 48.88 875 GLN A N 1
ATOM 7247 C CA . GLN A 1 875 ? 0.457 -8.582 -17.474 1.00 48.88 875 GLN A CA 1
ATOM 7248 C C . GLN A 1 875 ? 0.462 -9.973 -16.801 1.00 48.88 875 GLN A C 1
ATOM 7250 O O . GLN A 1 875 ? -0.082 -10.138 -15.704 1.00 48.88 875 GLN A O 1
ATOM 7255 N N . PRO A 1 876 ? 1.163 -10.961 -17.377 1.00 52.25 876 PRO A N 1
ATOM 7256 C CA . PRO A 1 876 ? 1.390 -12.258 -16.753 1.00 52.25 876 PRO A CA 1
ATOM 7257 C C . PRO A 1 876 ? 2.708 -12.381 -16.003 1.00 52.25 876 PRO A C 1
ATOM 7259 O O . PRO A 1 876 ? 3.644 -11.608 -16.196 1.00 52.25 876 PRO A O 1
ATOM 7262 N N . VAL A 1 877 ? 2.785 -13.458 -15.225 1.00 55.28 877 VAL A N 1
ATOM 7263 C CA . VAL A 1 877 ? 3.672 -14.629 -15.412 1.00 55.28 877 VAL A CA 1
ATOM 7264 C C . VAL A 1 877 ? 3.262 -15.627 -14.335 1.00 55.28 877 VAL A C 1
ATOM 7266 O O . VAL A 1 877 ? 3.962 -15.857 -13.354 1.00 55.28 877 VAL A O 1
ATOM 7269 N N . SER A 1 878 ? 2.031 -16.113 -14.444 1.00 57.25 878 SER A N 1
ATOM 7270 C CA . SER A 1 878 ? 1.311 -16.891 -13.440 1.00 57.25 878 SER A CA 1
ATOM 7271 C C . SER A 1 878 ? 1.022 -18.305 -13.899 1.00 57.25 878 SER A C 1
ATOM 7273 O O . SER A 1 878 ? -0.122 -18.590 -14.228 1.00 57.25 878 SER A O 1
ATOM 7275 N N . PRO A 1 879 ? 2.035 -19.193 -13.914 1.00 48.69 879 PRO A N 1
ATOM 7276 C CA . PRO A 1 879 ? 1.807 -20.608 -14.151 1.00 48.69 879 PRO A CA 1
ATOM 7277 C C . PRO A 1 879 ? 0.555 -21.119 -13.429 1.00 48.69 879 PRO A C 1
ATOM 7279 O O . PRO A 1 879 ? 0.436 -21.050 -12.202 1.00 48.69 879 PRO A O 1
ATOM 7282 N N . GLY A 1 880 ? -0.373 -21.586 -14.258 1.00 51.78 880 GLY A N 1
ATOM 7283 C CA . GLY A 1 880 ? -1.728 -21.972 -13.904 1.00 51.78 880 GLY A CA 1
ATOM 7284 C C . GLY A 1 880 ? -2.753 -21.304 -14.826 1.00 51.78 880 GLY A C 1
ATOM 7285 O O . GLY A 1 880 ? -2.607 -20.150 -15.233 1.00 51.78 880 GLY A O 1
ATOM 7286 N N . LYS A 1 881 ? -3.826 -22.039 -15.110 1.00 72.62 881 LYS A N 1
ATOM 7287 C CA . LYS A 1 881 ? -5.080 -21.508 -15.648 1.00 72.62 881 LYS A CA 1
ATOM 7288 C C . LYS A 1 881 ? -6.209 -21.867 -14.688 1.00 72.62 881 LYS A C 1
ATOM 7290 O O . LYS A 1 881 ? -6.125 -22.894 -14.014 1.00 72.62 881 LYS A O 1
ATOM 7295 N N . ALA A 1 882 ? -7.230 -21.026 -14.599 1.00 77.31 882 ALA A N 1
ATOM 7296 C CA . ALA A 1 882 ? -8.452 -21.339 -13.866 1.00 77.31 882 ALA A CA 1
ATOM 7297 C C . ALA A 1 882 ? -9.664 -20.754 -14.585 1.00 77.31 882 ALA A C 1
ATOM 7299 O O . ALA A 1 882 ? -9.569 -19.701 -15.213 1.00 77.31 882 ALA A O 1
ATOM 7300 N N . LYS A 1 883 ? -10.799 -21.437 -14.457 1.00 88.19 883 LYS A N 1
ATOM 7301 C CA . LYS A 1 883 ? -12.083 -21.075 -15.055 1.00 88.19 883 LYS A CA 1
ATOM 7302 C C . LYS A 1 883 ? -13.146 -21.065 -13.960 1.00 88.19 883 LYS A C 1
ATOM 7304 O O . LYS A 1 883 ? -13.129 -21.944 -13.101 1.00 88.19 883 LYS A O 1
ATOM 7309 N N . GLY A 1 884 ? -14.035 -20.077 -13.973 1.00 87.06 884 GLY A N 1
ATOM 7310 C CA . GLY A 1 884 ? -15.049 -19.907 -12.930 1.00 87.06 884 GLY A CA 1
ATOM 7311 C C . GLY A 1 884 ? -15.886 -18.632 -13.089 1.00 87.06 884 GLY A C 1
ATOM 7312 O O . GLY A 1 884 ? -15.592 -17.810 -13.962 1.00 87.06 884 GLY A O 1
ATOM 7313 N N . PRO A 1 885 ? -16.939 -18.468 -12.270 1.00 90.19 885 PRO A N 1
ATOM 7314 C CA . PRO A 1 885 ? -17.788 -17.280 -12.267 1.00 90.19 885 PRO A CA 1
ATOM 7315 C C . PRO A 1 885 ? -17.091 -16.082 -11.608 1.00 90.19 885 PRO A C 1
ATOM 7317 O O . PRO A 1 885 ? -16.415 -16.219 -10.588 1.00 90.19 885 PRO A O 1
ATOM 7320 N N . VAL A 1 886 ? -17.289 -14.887 -12.160 1.00 91.44 886 VAL A N 1
ATOM 7321 C CA . VAL A 1 886 ? -16.693 -13.642 -11.653 1.00 91.44 886 VAL A CA 1
ATOM 7322 C C . VAL A 1 886 ? -17.451 -13.076 -10.447 1.00 91.44 886 VAL A C 1
ATOM 7324 O O . VAL A 1 886 ? -18.685 -13.082 -10.423 1.00 91.44 886 VAL A O 1
ATOM 7327 N N . LYS A 1 887 ? -16.710 -12.515 -9.480 1.00 90.19 887 LYS A N 1
ATOM 7328 C CA . LYS A 1 887 ? -17.213 -11.590 -8.445 1.00 90.19 887 LYS A CA 1
ATOM 7329 C C . LYS A 1 887 ? -16.427 -10.288 -8.437 1.00 90.19 887 LYS A C 1
ATOM 7331 O O . LYS A 1 887 ? -15.211 -10.311 -8.263 1.00 90.19 887 LYS A O 1
ATOM 7336 N N . ILE A 1 888 ? -17.112 -9.158 -8.558 1.00 85.69 888 ILE A N 1
ATOM 7337 C CA . ILE A 1 888 ? -16.539 -7.814 -8.536 1.00 85.69 888 ILE A CA 1
ATOM 7338 C C . ILE A 1 888 ? -16.485 -7.317 -7.087 1.00 85.69 888 ILE A C 1
ATOM 7340 O O . ILE A 1 888 ? -17.509 -7.095 -6.440 1.00 85.69 888 ILE A O 1
ATOM 7344 N N . VAL A 1 889 ? -15.269 -7.147 -6.566 1.00 64.44 889 VAL A N 1
ATOM 7345 C CA . VAL A 1 889 ? -15.010 -6.879 -5.143 1.00 64.44 889 VAL A CA 1
ATOM 7346 C C . VAL A 1 889 ? -14.142 -5.631 -5.005 1.00 64.44 889 VAL A C 1
ATOM 7348 O O . VAL A 1 889 ? -12.916 -5.707 -5.010 1.00 64.44 889 VAL A O 1
ATOM 7351 N N . ILE A 1 890 ? -14.753 -4.451 -4.905 1.00 57.72 890 ILE A N 1
ATOM 7352 C CA . ILE A 1 890 ? -14.009 -3.175 -4.860 1.00 57.72 890 ILE A CA 1
ATOM 7353 C C . ILE A 1 890 ? -13.506 -2.843 -3.443 1.00 57.72 890 ILE A C 1
ATOM 7355 O O . ILE A 1 890 ? -12.428 -2.275 -3.274 1.00 57.72 890 ILE A O 1
ATOM 7359 N N . ASN A 1 891 ? -14.260 -3.232 -2.415 1.00 50.25 891 ASN A N 1
ATOM 7360 C CA . ASN A 1 891 ? -14.066 -2.867 -1.010 1.00 50.25 891 ASN A CA 1
ATOM 7361 C C . ASN A 1 891 ? -14.226 -4.082 -0.067 1.00 50.25 891 ASN A C 1
ATOM 7363 O O . ASN A 1 891 ? -14.740 -5.119 -0.493 1.00 50.25 891 ASN A O 1
ATOM 7367 N N . PRO A 1 892 ? -13.819 -3.964 1.217 1.00 45.59 892 PRO A N 1
ATOM 7368 C CA . PRO A 1 892 ? -14.041 -4.995 2.237 1.00 45.59 892 PRO A CA 1
ATOM 7369 C C . PRO A 1 892 ? -15.498 -5.409 2.405 1.00 45.59 892 PRO A C 1
ATOM 7371 O O . PRO A 1 892 ? -15.800 -6.575 2.634 1.00 45.59 892 PRO A O 1
ATOM 7374 N N . ASP A 1 893 ? -16.402 -4.453 2.234 1.00 50.44 893 ASP A N 1
ATOM 7375 C CA . ASP A 1 893 ? -17.833 -4.638 2.461 1.00 50.44 893 ASP A CA 1
ATOM 7376 C C . ASP A 1 893 ? -18.434 -5.642 1.452 1.00 50.44 893 ASP A C 1
ATOM 7378 O O . ASP A 1 893 ? -19.368 -6.370 1.777 1.00 50.44 893 ASP A O 1
ATOM 7382 N N . SER A 1 894 ? -17.827 -5.776 0.262 1.00 50.78 894 SER A N 1
ATOM 7383 C CA . SER A 1 894 ? -18.208 -6.741 -0.785 1.00 50.78 894 SER A CA 1
ATOM 7384 C C . SER A 1 894 ? -17.687 -8.175 -0.569 1.00 50.78 894 SER A C 1
ATOM 7386 O O . SER A 1 894 ? -17.919 -9.038 -1.415 1.00 50.78 894 SER A O 1
ATOM 7388 N N . PHE A 1 895 ? -16.956 -8.472 0.511 1.00 64.00 895 PHE A N 1
ATOM 7389 C CA . PHE A 1 895 ? -16.277 -9.771 0.684 1.00 64.00 895 PHE A CA 1
ATOM 7390 C C . PHE A 1 895 ? -17.203 -10.970 0.826 1.00 64.00 895 PHE A C 1
ATOM 7392 O O . PHE A 1 895 ? -16.883 -12.046 0.326 1.00 64.00 895 PHE A O 1
ATOM 7399 N N . HIS A 1 896 ? -18.358 -10.776 1.459 1.00 68.25 896 HIS A N 1
ATOM 7400 C CA . HIS A 1 896 ? -19.374 -11.810 1.656 1.00 68.25 896 HIS A CA 1
ATOM 7401 C C . HIS A 1 896 ? -19.890 -12.417 0.332 1.00 68.25 896 HIS A C 1
ATOM 7403 O O . HIS A 1 896 ? -20.495 -13.486 0.339 1.00 68.25 896 HIS A O 1
ATOM 7409 N N . LYS A 1 897 ? -19.650 -11.751 -0.810 1.00 74.94 897 LYS A N 1
ATOM 7410 C CA . LYS A 1 897 ? -20.023 -12.226 -2.148 1.00 74.94 897 LYS A CA 1
ATOM 7411 C C . LYS A 1 897 ? -19.178 -13.397 -2.665 1.00 74.94 897 LYS A C 1
ATOM 7413 O O . LYS A 1 897 ? -19.628 -14.078 -3.585 1.00 74.94 897 LYS A O 1
ATOM 7418 N N . VAL A 1 898 ? -17.954 -13.578 -2.157 1.00 71.81 898 VAL A N 1
ATOM 7419 C CA . VAL A 1 898 ? -16.961 -14.507 -2.728 1.00 71.81 898 VAL A CA 1
ATOM 7420 C C . VAL A 1 898 ? -17.133 -15.909 -2.155 1.00 71.81 898 VAL A C 1
ATOM 7422 O O . VAL A 1 898 ? -17.022 -16.114 -0.948 1.00 71.81 898 VAL A O 1
ATOM 7425 N N . LYS A 1 899 ? -17.354 -16.885 -3.035 1.00 79.00 899 LYS A N 1
ATOM 7426 C CA . LYS A 1 899 ? -17.527 -18.304 -2.714 1.00 79.00 899 LYS A CA 1
ATOM 7427 C C . LYS A 1 899 ? -16.360 -19.159 -3.222 1.00 79.00 899 LYS A C 1
ATOM 7429 O O . LYS A 1 899 ? -15.486 -18.720 -3.972 1.00 79.00 899 LYS A O 1
ATOM 7434 N N . LYS A 1 900 ? -16.330 -20.410 -2.754 1.00 71.81 900 LYS A N 1
ATOM 7435 C CA . LYS A 1 900 ? -15.324 -21.422 -3.103 1.00 71.81 900 LYS A CA 1
ATOM 7436 C C . LYS A 1 900 ? -15.494 -21.804 -4.580 1.00 71.81 900 LYS A C 1
ATOM 7438 O O . LYS A 1 900 ? -16.523 -22.371 -4.928 1.00 71.81 900 LYS A O 1
ATOM 7443 N N . GLY A 1 901 ? -14.520 -21.479 -5.432 1.00 70.94 901 GLY A N 1
ATOM 7444 C CA . GLY A 1 901 ? -14.621 -21.646 -6.893 1.00 70.94 901 GLY A CA 1
ATOM 7445 C C . GLY A 1 901 ? -14.774 -20.354 -7.709 1.00 70.94 901 GLY A C 1
ATOM 7446 O O . GLY A 1 901 ? -14.685 -20.412 -8.933 1.00 70.94 901 GLY A O 1
ATOM 7447 N N . ASP A 1 902 ? -14.953 -19.193 -7.072 1.00 87.44 902 ASP A N 1
ATOM 7448 C CA . ASP A 1 902 ? -15.121 -17.918 -7.785 1.00 87.44 902 ASP A CA 1
ATOM 7449 C C . ASP A 1 902 ? -13.795 -17.364 -8.348 1.00 87.44 902 ASP A C 1
ATOM 7451 O O . ASP A 1 902 ? -12.697 -17.668 -7.866 1.00 87.44 902 ASP A O 1
ATOM 7455 N N . ILE A 1 903 ? -13.898 -16.476 -9.339 1.00 89.69 903 ILE A N 1
ATOM 7456 C CA . ILE A 1 903 ? -12.804 -15.640 -9.842 1.00 89.69 903 ILE A CA 1
ATOM 7457 C C . ILE A 1 903 ? -13.038 -14.189 -9.399 1.00 89.69 903 ILE A C 1
ATOM 7459 O O . ILE A 1 903 ? -14.044 -13.572 -9.738 1.00 89.69 903 ILE A O 1
ATOM 7463 N N . ILE A 1 904 ? -12.111 -13.611 -8.635 1.00 90.56 904 ILE A N 1
ATOM 7464 C CA . ILE A 1 904 ? -12.266 -12.239 -8.118 1.00 90.56 904 ILE A CA 1
ATOM 7465 C C . ILE A 1 904 ? -11.883 -11.224 -9.205 1.00 90.56 904 ILE A C 1
ATOM 7467 O O . ILE A 1 904 ? -10.757 -11.247 -9.682 1.00 90.56 904 ILE A O 1
ATOM 7471 N N . ALA A 1 905 ? -12.758 -10.284 -9.549 1.00 86.06 905 ALA A N 1
ATOM 7472 C CA . ALA A 1 905 ? -12.446 -9.087 -10.334 1.00 86.06 905 ALA A CA 1
ATOM 7473 C C . ALA A 1 905 ? -12.411 -7.851 -9.415 1.00 86.06 905 ALA A C 1
ATOM 7475 O O . ALA A 1 905 ? -13.265 -7.707 -8.542 1.00 86.06 905 ALA A O 1
ATOM 7476 N N . THR A 1 906 ? -11.436 -6.947 -9.547 1.00 72.75 906 THR A N 1
ATOM 7477 C CA . THR A 1 906 ? -11.328 -5.781 -8.640 1.00 72.75 906 THR A CA 1
ATOM 7478 C C . THR A 1 906 ? -10.438 -4.654 -9.184 1.00 72.75 906 THR A C 1
ATOM 7480 O O . THR A 1 906 ? -9.575 -4.884 -10.014 1.00 72.75 906 THR A O 1
ATOM 7483 N N . LEU A 1 907 ? -10.647 -3.394 -8.786 1.00 52.50 907 LEU A N 1
ATOM 7484 C CA . LEU A 1 907 ? -9.765 -2.291 -9.210 1.00 52.50 907 LEU A CA 1
ATOM 7485 C C . LEU A 1 907 ? -8.396 -2.433 -8.538 1.00 52.50 907 LEU A C 1
ATOM 7487 O O . LEU A 1 907 ? -7.352 -2.542 -9.183 1.00 52.50 907 LEU A O 1
ATOM 7491 N N . GLN A 1 908 ? -8.455 -2.425 -7.206 1.00 56.22 908 GLN A N 1
ATOM 7492 C CA . GLN A 1 908 ? -7.329 -2.420 -6.296 1.00 56.22 908 GLN A CA 1
ATOM 7493 C C . GLN A 1 908 ? -7.695 -3.205 -5.035 1.00 56.22 908 GLN A C 1
ATOM 7495 O O . GLN A 1 908 ? -7.949 -2.611 -3.991 1.00 56.22 908 GLN A O 1
ATOM 7500 N N . ALA A 1 909 ? -7.703 -4.538 -5.083 1.00 53.34 909 ALA A N 1
ATOM 7501 C CA . ALA A 1 909 ? -7.987 -5.310 -3.876 1.00 53.34 909 ALA A CA 1
ATOM 7502 C C . ALA A 1 909 ? -7.040 -4.939 -2.710 1.00 53.34 909 ALA A C 1
ATOM 7504 O O . ALA A 1 909 ? -5.836 -4.835 -2.907 1.00 53.34 909 ALA A O 1
ATOM 7505 N N . THR A 1 910 ? -7.584 -4.688 -1.511 1.00 52.84 910 THR A N 1
ATOM 7506 C CA . THR A 1 910 ? -7.000 -3.914 -0.386 1.00 52.84 910 THR A CA 1
ATOM 7507 C C . THR A 1 910 ? -6.487 -4.690 0.861 1.00 52.84 910 THR A C 1
ATOM 7509 O O . THR A 1 910 ? -6.370 -4.068 1.921 1.00 52.84 910 THR A O 1
ATOM 7512 N N . PRO A 1 911 ? -6.148 -6.000 0.775 1.00 45.62 911 PRO A N 1
ATOM 7513 C CA . PRO A 1 911 ? -5.647 -6.911 1.827 1.00 45.62 911 PRO A CA 1
ATOM 7514 C C . PRO A 1 911 ? -6.166 -6.866 3.254 1.00 45.62 911 PRO A C 1
ATOM 7516 O O . PRO A 1 911 ? -5.861 -7.731 4.063 1.00 45.62 911 PRO A O 1
ATOM 7519 N N . VAL A 1 912 ? -7.197 -6.075 3.478 1.00 46.06 912 VAL A N 1
ATOM 7520 C CA . VAL A 1 912 ? -8.376 -6.620 4.125 1.00 46.06 912 VAL A CA 1
ATOM 7521 C C . VAL A 1 912 ? -8.791 -7.924 3.401 1.00 46.06 912 VAL A C 1
ATOM 7523 O O . VAL A 1 912 ? -9.186 -8.874 4.056 1.00 46.06 912 VAL A O 1
ATOM 7526 N N . PHE A 1 913 ? -8.563 -8.031 2.076 1.00 59.00 913 PHE A N 1
ATOM 7527 C CA . PHE A 1 913 ? -8.856 -9.186 1.205 1.00 59.00 913 PHE A CA 1
ATOM 7528 C C . PHE A 1 913 ? -8.186 -10.514 1.614 1.00 59.00 913 PHE A C 1
ATOM 7530 O O . PHE A 1 913 ? -8.418 -11.509 0.925 1.00 59.00 913 PHE A O 1
ATOM 7537 N N . SER A 1 914 ? -7.354 -10.580 2.665 1.00 48.25 914 SER A N 1
ATOM 7538 C CA . SER A 1 914 ? -6.745 -11.818 3.215 1.00 48.25 914 SER A CA 1
ATOM 7539 C C . SER A 1 914 ? -7.740 -12.964 3.244 1.00 48.25 914 SER A C 1
ATOM 7541 O O . SER A 1 914 ? -7.496 -14.061 2.747 1.00 48.25 914 SER A O 1
ATOM 7543 N N . THR A 1 915 ? -8.884 -12.602 3.806 1.00 51.31 915 THR A N 1
ATOM 7544 C CA . THR A 1 915 ? -9.989 -13.416 4.279 1.00 51.31 915 THR A CA 1
ATOM 7545 C C . THR A 1 915 ? -10.729 -14.174 3.181 1.00 51.31 915 THR A C 1
ATOM 7547 O O . THR A 1 915 ? -11.316 -15.204 3.481 1.00 51.31 915 THR A O 1
ATOM 7550 N N . ILE A 1 916 ? -10.677 -13.717 1.922 1.00 58.03 916 ILE A N 1
ATOM 7551 C CA . ILE A 1 916 ? -11.533 -14.240 0.838 1.00 58.03 916 ILE A CA 1
ATOM 7552 C C . ILE A 1 916 ? -10.822 -15.040 -0.264 1.00 58.03 916 ILE A C 1
ATOM 7554 O O . ILE A 1 916 ? -11.493 -15.667 -1.081 1.00 58.03 916 ILE A O 1
ATOM 7558 N N . ILE A 1 917 ? -9.482 -15.072 -0.327 1.00 62.22 917 ILE A N 1
ATOM 7559 C CA . ILE A 1 917 ? -8.813 -15.773 -1.451 1.00 62.22 917 ILE A CA 1
ATOM 7560 C C . ILE A 1 917 ? -8.934 -17.284 -1.375 1.00 62.22 917 ILE A C 1
ATOM 7562 O O . ILE A 1 917 ? -8.833 -17.949 -2.398 1.00 62.22 917 ILE A O 1
ATOM 7566 N N . SER A 1 918 ? -8.989 -17.826 -0.155 1.00 52.25 918 SER A N 1
ATOM 7567 C CA . SER A 1 918 ? -8.896 -19.266 0.122 1.00 52.25 918 SER A CA 1
ATOM 7568 C C . SER A 1 918 ? -10.084 -20.019 -0.475 1.00 52.25 918 SER A C 1
ATOM 7570 O O . SER A 1 918 ? -10.061 -21.242 -0.582 1.00 52.25 918 SER A O 1
ATOM 7572 N N . LEU A 1 919 ? -11.092 -19.247 -0.879 1.00 63.25 919 LEU A N 1
ATOM 7573 C CA . LEU A 1 919 ? -12.291 -19.616 -1.594 1.00 63.25 919 LEU A CA 1
ATOM 7574 C C . LEU A 1 919 ? -12.065 -19.504 -3.121 1.00 63.25 919 LEU A C 1
ATOM 7576 O O . LEU A 1 919 ? -12.311 -20.459 -3.856 1.00 63.25 919 LEU A O 1
ATOM 7580 N N . SER A 1 920 ? -11.563 -18.364 -3.606 1.00 80.06 920 SER A N 1
ATOM 7581 C CA . SER A 1 920 ? -11.375 -18.102 -5.042 1.00 80.06 920 SER A CA 1
ATOM 7582 C C . SER A 1 920 ? -10.353 -19.025 -5.724 1.00 80.06 920 SER A C 1
ATOM 7584 O O . SER A 1 920 ? -9.343 -19.383 -5.124 1.00 80.06 920 SER A O 1
ATOM 7586 N N . VAL A 1 921 ? -10.566 -19.337 -7.007 1.00 71.25 921 VAL A N 1
ATOM 7587 C CA . VAL A 1 921 ? -9.658 -20.152 -7.851 1.00 71.25 921 VAL A CA 1
ATOM 7588 C C . VAL A 1 921 ? -8.901 -19.345 -8.903 1.00 71.25 921 VAL A C 1
ATOM 7590 O O . VAL A 1 921 ? -7.981 -19.867 -9.527 1.00 71.25 921 VAL A O 1
ATOM 7593 N N . GLY A 1 922 ? -9.238 -18.070 -9.081 1.00 78.12 922 GLY A N 1
ATOM 7594 C CA . GLY A 1 922 ? -8.478 -17.134 -9.903 1.00 78.12 922 GLY A CA 1
ATOM 7595 C C . GLY A 1 922 ? -8.825 -15.687 -9.570 1.00 78.12 922 GLY A C 1
ATOM 7596 O O . GLY A 1 922 ? -9.694 -15.432 -8.737 1.00 78.12 922 GLY A O 1
ATOM 7597 N N . MET A 1 923 ? -8.137 -14.722 -10.184 1.00 87.75 923 MET A N 1
ATOM 7598 C CA . MET A 1 923 ? -8.405 -13.298 -9.938 1.00 87.75 923 MET A CA 1
ATOM 7599 C C . MET A 1 923 ? -7.945 -12.401 -11.118 1.00 87.75 923 MET A C 1
ATOM 7601 O O . MET A 1 923 ? -7.065 -12.788 -11.893 1.00 87.75 923 MET A O 1
ATOM 7605 N N . VAL A 1 924 ? -8.545 -11.217 -11.286 1.00 79.06 924 VAL A N 1
ATOM 7606 C CA . VAL A 1 924 ? -8.294 -10.214 -12.349 1.00 79.06 924 VAL A CA 1
ATOM 7607 C C . VAL A 1 924 ? -8.453 -8.789 -11.780 1.00 79.06 924 VAL A C 1
ATOM 7609 O O . VAL A 1 924 ? -9.266 -8.569 -10.887 1.00 79.06 924 VAL A O 1
ATOM 7612 N N . CYS A 1 925 ? -7.669 -7.810 -12.242 1.00 69.44 925 CYS A N 1
ATOM 7613 C CA . CYS A 1 925 ? -7.774 -6.415 -11.791 1.00 69.44 925 CYS A CA 1
ATOM 7614 C C . CYS A 1 925 ? -7.319 -5.439 -12.851 1.00 69.44 925 CYS A C 1
ATOM 7616 O O . CYS A 1 925 ? -6.499 -5.751 -13.719 1.00 69.44 925 CYS A O 1
ATOM 7618 N N . ASP A 1 926 ? -7.715 -4.196 -12.614 1.00 51.62 926 ASP A N 1
ATOM 7619 C CA . ASP A 1 926 ? -7.519 -3.121 -13.549 1.00 51.62 926 ASP A CA 1
ATOM 7620 C C . ASP A 1 926 ? -6.164 -2.407 -13.479 1.00 51.62 926 ASP A C 1
ATOM 7622 O O . ASP A 1 926 ? -5.740 -1.886 -14.508 1.00 51.62 926 ASP A O 1
ATOM 7626 N N . GLY A 1 927 ? -5.396 -2.469 -12.380 1.00 47.38 927 GLY A N 1
ATOM 7627 C CA . GLY A 1 927 ? -4.066 -1.836 -12.364 1.00 47.38 927 GLY A CA 1
ATOM 7628 C C . GLY A 1 927 ? -2.995 -2.436 -11.449 1.00 47.38 927 GLY A C 1
ATOM 7629 O O . GLY A 1 927 ? -3.284 -3.032 -10.413 1.00 47.38 927 GLY A O 1
ATOM 7630 N N . GLY A 1 928 ? -1.729 -2.160 -11.795 1.00 44.19 928 GLY A N 1
ATOM 7631 C CA . GLY A 1 928 ? -1.131 -0.949 -11.219 1.00 44.19 928 GLY A CA 1
ATOM 7632 C C . GLY A 1 928 ? 0.384 -0.916 -10.871 1.00 44.19 928 GLY A C 1
ATOM 7633 O O . GLY A 1 928 ? 1.042 -1.945 -10.727 1.00 44.19 928 GLY A O 1
ATOM 7634 N N . PRO A 1 929 ? 0.948 0.295 -10.702 1.00 35.06 929 PRO A N 1
ATOM 7635 C CA . PRO A 1 929 ? 2.302 0.673 -10.350 1.00 35.06 929 PRO A CA 1
ATOM 7636 C C . PRO A 1 929 ? 3.464 -0.032 -10.962 1.00 35.06 929 PRO A C 1
ATOM 7638 O O . PRO A 1 929 ? 3.822 0.372 -12.056 1.00 35.06 929 PRO A O 1
ATOM 7641 N N . GLY A 1 930 ? 4.109 -0.971 -10.293 1.00 37.09 930 GLY A N 1
ATOM 7642 C CA . GLY A 1 930 ? 5.325 -1.495 -10.902 1.00 37.09 930 GLY A CA 1
ATOM 7643 C C . GLY A 1 930 ? 5.852 -2.809 -10.391 1.00 37.09 930 GLY A C 1
ATOM 7644 O O . GLY A 1 930 ? 6.858 -3.262 -10.910 1.00 37.09 930 GLY A O 1
ATOM 7645 N N . ILE A 1 931 ? 5.100 -3.464 -9.496 1.00 38.22 931 ILE A N 1
ATOM 7646 C CA . ILE A 1 931 ? 5.067 -4.896 -9.161 1.00 38.22 931 ILE A CA 1
ATOM 7647 C C . ILE A 1 931 ? 5.743 -5.494 -7.872 1.00 38.22 931 ILE A C 1
ATOM 7649 O O . ILE A 1 931 ? 6.105 -6.641 -7.954 1.00 38.22 931 ILE A O 1
ATOM 7653 N N . THR A 1 932 ? 5.784 -4.901 -6.647 1.00 36.06 932 THR A N 1
ATOM 7654 C CA . THR A 1 932 ? 5.590 -5.734 -5.384 1.00 36.06 932 THR A CA 1
ATOM 7655 C C . THR A 1 932 ? 4.661 -5.226 -4.254 1.00 36.06 932 THR A C 1
ATOM 7657 O O . THR A 1 932 ? 4.610 -5.823 -3.178 1.00 36.06 932 THR A O 1
ATOM 7660 N N . SER A 1 933 ? 3.963 -4.122 -4.493 1.00 46.53 933 SER A N 1
ATOM 7661 C CA . SER A 1 933 ? 2.506 -3.814 -4.366 1.00 46.53 933 SER A CA 1
ATOM 7662 C C . SER A 1 933 ? 1.506 -4.974 -4.116 1.00 46.53 933 SER A C 1
ATOM 7664 O O . SER A 1 933 ? 1.796 -5.786 -4.964 1.00 46.53 933 SER A O 1
ATOM 7666 N N . HIS A 1 934 ? 0.411 -4.998 -3.220 1.00 45.91 934 HIS A N 1
ATOM 7667 C CA . HIS A 1 934 ? -0.639 -5.909 -2.404 1.00 45.91 934 HIS A CA 1
ATOM 7668 C C . HIS A 1 934 ? -1.703 -7.209 -2.509 1.00 45.91 934 HIS A C 1
ATOM 7670 O O . HIS A 1 934 ? -1.732 -7.797 -1.432 1.00 45.91 934 HIS A O 1
ATOM 7676 N N . PRO A 1 935 ? -2.586 -7.759 -3.477 1.00 49.41 935 PRO A N 1
ATOM 7677 C CA . PRO A 1 935 ? -3.000 -9.210 -3.891 1.00 49.41 935 PRO A CA 1
ATOM 7678 C C . PRO A 1 935 ? -2.243 -10.351 -4.767 1.00 49.41 935 PRO A C 1
ATOM 7680 O O . PRO A 1 935 ? -2.675 -11.498 -4.700 1.00 49.41 935 PRO A O 1
ATOM 7683 N N . VAL A 1 936 ? -1.074 -10.181 -5.434 1.00 52.22 936 VAL A N 1
ATOM 7684 C CA . VAL A 1 936 ? -0.189 -11.086 -6.232 1.00 52.22 936 VAL A CA 1
ATOM 7685 C C . VAL A 1 936 ? 0.617 -12.043 -5.387 1.00 52.22 936 VAL A C 1
ATOM 7687 O O . VAL A 1 936 ? 0.375 -13.233 -5.441 1.00 52.22 936 VAL A O 1
ATOM 7690 N N . THR A 1 937 ? 1.651 -11.587 -4.682 1.00 45.19 937 THR A N 1
ATOM 7691 C CA . THR A 1 937 ? 2.156 -12.379 -3.575 1.00 45.19 937 THR A CA 1
ATOM 7692 C C . THR A 1 937 ? 1.022 -13.078 -2.879 1.00 45.19 937 THR A C 1
ATOM 7694 O O . THR A 1 937 ? 1.102 -14.260 -2.683 1.00 45.19 937 THR A O 1
ATOM 7697 N N . LEU A 1 938 ? -0.065 -12.374 -2.615 1.00 53.16 938 LEU A N 1
ATOM 7698 C CA . LEU A 1 938 ? -1.198 -12.923 -1.945 1.00 53.16 938 LEU A CA 1
ATOM 7699 C C . LEU A 1 938 ? -1.907 -14.091 -2.646 1.00 53.16 938 LEU A C 1
ATOM 7701 O O . LEU A 1 938 ? -2.397 -14.943 -1.941 1.00 53.16 938 LEU A O 1
ATOM 7705 N N . ALA A 1 939 ? -2.033 -14.240 -3.957 1.00 56.97 939 ALA A N 1
ATOM 7706 C CA . ALA A 1 939 ? -2.736 -15.437 -4.454 1.00 56.97 939 ALA A CA 1
ATOM 7707 C C . ALA A 1 939 ? -1.794 -16.669 -4.589 1.00 56.97 939 ALA A C 1
ATOM 7709 O O . ALA A 1 939 ? -1.985 -17.502 -5.465 1.00 56.97 939 ALA A O 1
ATOM 7710 N N . ARG A 1 940 ? -0.753 -16.817 -3.733 1.00 53.47 940 ARG A N 1
ATOM 7711 C CA . ARG A 1 940 ? 0.499 -17.599 -3.980 1.00 53.47 940 ARG A CA 1
ATOM 7712 C C . ARG A 1 940 ? 1.037 -18.511 -2.851 1.00 53.47 940 ARG A C 1
ATOM 7714 O O . ARG A 1 940 ? 1.154 -19.697 -3.121 1.00 53.47 940 ARG A O 1
ATOM 7721 N N . GLU A 1 941 ? 1.232 -18.076 -1.587 1.00 46.28 941 GLU A N 1
ATOM 7722 C CA . GLU A 1 941 ? 0.939 -18.961 -0.417 1.00 46.28 941 GLU A CA 1
ATOM 7723 C C . GLU A 1 941 ? -0.473 -19.556 -0.616 1.00 46.28 941 GLU A C 1
ATOM 7725 O O . GLU A 1 941 ? -0.638 -20.728 -0.286 1.00 46.28 941 GLU A O 1
ATOM 7730 N N . ALA A 1 942 ? -1.422 -18.863 -1.274 1.00 52.97 942 ALA A N 1
ATOM 7731 C CA . ALA A 1 942 ? -2.671 -19.482 -1.757 1.00 52.97 942 ALA A CA 1
ATOM 7732 C C . ALA A 1 942 ? -2.532 -20.372 -3.014 1.00 52.97 942 ALA A C 1
ATOM 7734 O O . ALA A 1 942 ? -3.068 -21.469 -3.027 1.00 52.97 942 ALA A O 1
ATOM 7735 N N . GLY A 1 943 ? -1.795 -19.959 -4.052 1.00 49.75 943 GLY A N 1
ATOM 7736 C CA . GLY A 1 943 ? -1.432 -20.801 -5.209 1.00 49.75 943 GLY A CA 1
ATOM 7737 C C . GLY A 1 943 ? -2.184 -20.572 -6.536 1.00 49.75 943 GLY A C 1
ATOM 7738 O O . GLY A 1 943 ? -1.656 -20.958 -7.573 1.00 49.75 943 GLY A O 1
ATOM 7739 N N . ILE A 1 944 ? -3.310 -19.855 -6.561 1.00 67.88 944 ILE A N 1
ATOM 7740 C CA . ILE A 1 944 ? -4.291 -19.754 -7.678 1.00 67.88 944 ILE A CA 1
ATOM 7741 C C . ILE A 1 944 ? -3.878 -18.838 -8.859 1.00 67.88 944 ILE A C 1
ATOM 7743 O O . ILE A 1 944 ? -3.273 -17.824 -8.588 1.00 67.88 944 ILE A O 1
ATOM 7747 N N . PRO A 1 945 ? -4.119 -19.088 -10.154 1.00 65.12 945 PRO A N 1
ATOM 7748 C CA . PRO A 1 945 ? -3.642 -18.221 -11.259 1.00 65.12 945 PRO A CA 1
ATOM 7749 C C . PRO A 1 945 ? -4.402 -16.893 -11.415 1.00 65.12 945 PRO A C 1
ATOM 7751 O O . PRO A 1 945 ? -5.568 -16.797 -11.045 1.00 65.12 945 PRO A O 1
ATOM 7754 N N . CYS A 1 946 ? -3.749 -15.840 -11.933 1.00 78.50 946 CYS A N 1
ATOM 7755 C CA . CYS A 1 946 ? -4.320 -14.485 -11.892 1.00 78.50 946 CYS A CA 1
ATOM 7756 C C . CYS A 1 946 ? -3.595 -13.444 -12.788 1.00 78.50 946 CYS A C 1
ATOM 7758 O O . CYS A 1 946 ? -2.429 -13.617 -13.149 1.00 78.50 946 CYS A O 1
ATOM 7760 N N . ILE A 1 947 ? -4.313 -12.379 -13.180 1.00 70.06 947 ILE A N 1
ATOM 7761 C CA . ILE A 1 947 ? -3.933 -11.374 -14.202 1.00 70.06 947 ILE A CA 1
ATOM 7762 C C . ILE A 1 947 ? -4.220 -9.955 -13.693 1.00 70.06 947 ILE A C 1
ATOM 7764 O O . ILE A 1 947 ? -5.004 -9.755 -12.776 1.00 70.06 947 ILE A O 1
ATOM 7768 N N . ILE A 1 948 ? -3.563 -8.952 -14.258 1.00 58.44 948 ILE A N 1
ATOM 7769 C CA . ILE A 1 948 ? -3.422 -7.608 -13.692 1.00 58.44 948 ILE A CA 1
ATOM 7770 C C . ILE A 1 948 ? -3.485 -6.540 -14.779 1.00 58.44 948 ILE A C 1
ATOM 7772 O O . ILE A 1 948 ? -3.226 -6.869 -15.931 1.00 58.44 948 ILE A O 1
ATOM 7776 N N . GLY A 1 949 ? -3.672 -5.263 -14.439 1.00 49.81 949 GLY A N 1
ATOM 7777 C CA . GLY A 1 949 ? -3.500 -4.198 -15.436 1.00 49.81 949 GLY A CA 1
ATOM 7778 C C . GLY A 1 949 ? -4.435 -4.361 -16.634 1.00 49.81 949 GLY A C 1
ATOM 7779 O O . GLY A 1 949 ? -4.066 -3.989 -17.746 1.00 49.81 949 GLY A O 1
ATOM 7780 N N . ALA A 1 950 ? -5.603 -4.977 -16.399 1.00 55.91 950 ALA A N 1
ATOM 7781 C CA . ALA A 1 950 ? -6.661 -5.252 -17.370 1.00 55.91 950 ALA A CA 1
ATOM 7782 C C . ALA A 1 950 ? -7.607 -4.048 -17.574 1.00 55.91 950 ALA A C 1
ATOM 7784 O O . ALA A 1 950 ? -8.402 -4.040 -18.511 1.00 55.91 950 ALA A O 1
ATOM 7785 N N . LYS A 1 951 ? -7.412 -2.987 -16.769 1.00 50.75 951 LYS A N 1
ATOM 7786 C CA . LYS A 1 951 ? -7.815 -1.567 -16.913 1.00 50.75 951 LYS A CA 1
ATOM 7787 C C . LYS A 1 951 ? -9.310 -1.262 -16.871 1.00 50.75 951 LYS A C 1
ATOM 7789 O O . LYS A 1 951 ? -9.734 -0.210 -16.401 1.00 50.75 951 LYS A O 1
ATOM 7794 N N . SER A 1 952 ? -10.107 -2.203 -17.342 1.00 57.84 952 SER A N 1
ATOM 7795 C CA . SER A 1 952 ? -11.545 -2.082 -17.524 1.00 57.84 952 SER A CA 1
ATOM 7796 C C . SER A 1 952 ? -12.290 -3.385 -17.227 1.00 57.84 952 SER A C 1
ATOM 7798 O O . SER A 1 952 ? -13.497 -3.432 -17.410 1.00 57.84 952 SER A O 1
ATOM 7800 N N . ALA A 1 953 ? -11.642 -4.427 -16.698 1.00 54.72 953 ALA A N 1
ATOM 7801 C CA . ALA A 1 953 ? -12.297 -5.681 -16.332 1.00 54.72 953 ALA A CA 1
ATOM 7802 C C . ALA A 1 953 ? -13.401 -5.486 -15.280 1.00 54.72 953 ALA A C 1
ATOM 7804 O O . ALA A 1 953 ? -14.451 -6.106 -15.406 1.00 54.72 953 ALA A O 1
ATOM 7805 N N . THR A 1 954 ? -13.243 -4.583 -14.302 1.00 67.62 954 THR A N 1
ATOM 7806 C CA . THR A 1 954 ? -14.346 -4.256 -13.367 1.00 67.62 954 THR A CA 1
ATOM 7807 C C . THR A 1 954 ? -15.434 -3.364 -13.959 1.00 67.62 954 THR A C 1
ATOM 7809 O O . THR A 1 954 ? -16.492 -3.220 -13.353 1.00 67.62 954 THR A O 1
ATOM 7812 N N . LYS A 1 955 ? -15.180 -2.776 -15.132 1.00 61.97 955 LYS A N 1
ATOM 7813 C CA . LYS A 1 955 ? -16.125 -1.950 -15.896 1.00 61.97 955 LYS A CA 1
ATOM 7814 C C . LYS A 1 955 ? -16.882 -2.792 -16.944 1.00 61.97 955 LYS A C 1
ATOM 7816 O O . LYS A 1 955 ? -18.023 -2.487 -17.260 1.00 61.97 955 LYS A O 1
ATOM 7821 N N . ILE A 1 956 ? -16.243 -3.846 -17.467 1.00 68.06 956 ILE A N 1
ATOM 7822 C CA . ILE A 1 956 ? -16.700 -4.678 -18.595 1.00 68.06 956 ILE A CA 1
ATOM 7823 C C . ILE A 1 956 ? -17.347 -5.993 -18.140 1.00 68.06 956 ILE A C 1
ATOM 7825 O O . ILE A 1 956 ? -18.222 -6.495 -18.842 1.00 68.06 956 ILE A O 1
ATOM 7829 N N . LEU A 1 957 ? -16.926 -6.591 -17.020 1.00 71.31 957 LEU A N 1
ATOM 7830 C CA . LEU A 1 957 ? -17.498 -7.840 -16.486 1.00 71.31 957 LEU A CA 1
ATOM 7831 C C . LEU A 1 957 ? -18.733 -7.575 -15.608 1.00 71.31 957 LEU A C 1
ATOM 7833 O O . LEU A 1 957 ? -18.918 -6.468 -15.104 1.00 71.31 957 LEU A O 1
ATOM 7837 N N . LYS A 1 958 ? -19.547 -8.610 -15.376 1.00 84.19 958 LYS A N 1
ATOM 7838 C CA . LYS A 1 958 ? -20.653 -8.621 -14.398 1.00 84.19 958 LYS A CA 1
ATOM 7839 C C . LYS A 1 958 ? -20.491 -9.741 -13.359 1.00 84.19 958 LYS A C 1
ATOM 7841 O O . LYS A 1 958 ? -19.835 -10.751 -13.611 1.00 84.19 958 LYS A O 1
ATOM 7846 N N . ASP A 1 959 ? -21.128 -9.580 -12.193 1.00 84.06 959 ASP A N 1
ATOM 7847 C CA . ASP A 1 959 ? -21.192 -10.613 -11.142 1.00 84.06 959 ASP A CA 1
ATOM 7848 C C . ASP A 1 959 ? -21.884 -11.887 -11.677 1.00 84.06 959 ASP A C 1
ATOM 7850 O O . ASP A 1 959 ? -23.108 -11.943 -11.819 1.00 84.06 959 ASP A O 1
ATOM 7854 N N . GLY A 1 960 ? -21.096 -12.935 -11.929 1.00 83.19 960 GLY A N 1
ATOM 7855 C CA . GLY A 1 960 ? -21.544 -14.220 -12.473 1.00 83.19 960 GLY A CA 1
ATOM 7856 C C . GLY A 1 960 ? -21.160 -14.512 -13.928 1.00 83.19 960 GLY A C 1
ATOM 7857 O O . GLY A 1 960 ? -21.428 -15.627 -14.367 1.00 83.19 960 GLY A O 1
ATOM 7858 N N . ASP A 1 961 ? -20.502 -13.594 -14.650 1.00 85.94 961 ASP A N 1
ATOM 7859 C CA . ASP A 1 961 ? -19.890 -13.917 -15.953 1.00 85.94 961 ASP A CA 1
ATOM 7860 C C . ASP A 1 961 ? -18.892 -15.080 -15.792 1.00 85.94 961 ASP A C 1
ATOM 7862 O O . ASP A 1 961 ? -18.077 -15.075 -14.865 1.00 85.94 961 ASP A O 1
ATOM 7866 N N . ILE A 1 962 ? -18.921 -16.070 -16.688 1.00 91.62 962 ILE A N 1
ATOM 7867 C CA . ILE A 1 962 ? -17.972 -17.192 -16.679 1.00 91.62 962 ILE A CA 1
ATOM 7868 C C . ILE A 1 962 ? -16.736 -16.801 -17.482 1.00 91.62 962 ILE A C 1
ATOM 7870 O O . ILE A 1 962 ? -16.823 -16.557 -18.689 1.00 91.62 962 ILE A O 1
ATOM 7874 N N . VAL A 1 963 ? -15.573 -16.803 -16.832 1.00 89.25 963 VAL A N 1
ATOM 7875 C CA . VAL A 1 963 ? -14.296 -16.431 -17.457 1.00 89.25 963 VAL A CA 1
ATOM 7876 C C . VAL A 1 963 ? -13.242 -17.520 -17.296 1.00 89.25 963 VAL A C 1
ATOM 7878 O O . VAL A 1 963 ? -13.290 -18.316 -16.357 1.00 89.25 963 VAL A O 1
ATOM 7881 N N . GLU A 1 964 ? -12.261 -17.521 -18.195 1.00 86.00 964 GLU A N 1
ATOM 7882 C CA . GLU A 1 964 ? -10.975 -18.192 -18.006 1.00 86.00 964 GLU A CA 1
ATOM 7883 C C . GLU A 1 964 ? -9.875 -17.152 -17.761 1.00 86.00 964 GLU A C 1
ATOM 7885 O O . GLU A 1 964 ? -9.826 -16.105 -18.406 1.00 86.00 964 GLU A O 1
ATOM 7890 N N . VAL A 1 965 ? -8.988 -17.458 -16.816 1.00 81.12 965 VAL A N 1
ATOM 7891 C CA . VAL A 1 965 ? -7.847 -16.644 -16.395 1.00 81.12 965 VAL A CA 1
ATOM 7892 C C . VAL A 1 965 ? -6.576 -17.452 -16.636 1.00 81.12 965 VAL A C 1
ATOM 7894 O O . VAL A 1 965 ? -6.148 -18.241 -15.787 1.00 81.12 965 VAL A O 1
ATOM 7897 N N . ASP A 1 966 ? -5.950 -17.245 -17.796 1.00 68.31 966 ASP A N 1
ATOM 7898 C CA . ASP A 1 966 ? -4.588 -17.710 -18.052 1.00 68.31 966 ASP A CA 1
ATOM 7899 C C . ASP A 1 966 ? -3.610 -16.679 -17.502 1.00 68.31 966 ASP A C 1
ATOM 7901 O O . ASP A 1 966 ? -3.148 -15.761 -18.188 1.00 68.31 966 ASP A O 1
ATOM 7905 N N . GLY A 1 967 ? -3.280 -16.830 -16.227 1.00 52.44 967 GLY A N 1
ATOM 7906 C CA . GLY A 1 967 ? -2.305 -15.952 -15.613 1.00 52.44 967 GLY A CA 1
ATOM 7907 C C . GLY A 1 967 ? -0.878 -16.169 -16.145 1.00 52.44 967 GLY A C 1
ATOM 7908 O O . GLY A 1 967 ? -0.037 -15.280 -15.980 1.00 52.44 967 GLY A O 1
ATOM 7909 N N . THR A 1 968 ? -0.590 -17.301 -16.800 1.00 46.91 968 THR A N 1
ATOM 7910 C CA . THR A 1 968 ? 0.725 -17.652 -17.371 1.00 46.91 968 THR A CA 1
ATOM 7911 C C . THR A 1 968 ? 1.056 -16.755 -18.554 1.00 46.91 968 THR A C 1
ATOM 7913 O O . THR A 1 968 ? 2.189 -16.285 -18.649 1.00 46.91 968 THR A O 1
ATOM 7916 N N . ASN A 1 969 ? 0.049 -16.488 -19.390 1.00 51.16 969 ASN A N 1
ATOM 7917 C CA . ASN A 1 969 ? 0.155 -15.708 -20.626 1.00 51.16 969 ASN A CA 1
ATOM 7918 C C . ASN A 1 969 ? -0.490 -14.313 -20.540 1.00 51.16 969 ASN A C 1
ATOM 7920 O O . ASN A 1 969 ? -0.109 -13.421 -21.291 1.00 51.16 969 ASN A O 1
ATOM 7924 N N . GLY A 1 970 ? -1.382 -14.080 -19.572 1.00 51.09 970 GLY A N 1
ATOM 7925 C CA . GLY A 1 970 ? -1.882 -12.742 -19.216 1.00 51.09 970 GLY A CA 1
ATOM 7926 C C . GLY A 1 970 ? -3.247 -12.440 -19.814 1.00 51.09 970 GLY A C 1
ATOM 7927 O O . GLY A 1 970 ? -3.604 -11.278 -19.989 1.00 51.09 970 GLY A O 1
ATOM 7928 N N . ILE A 1 971 ? -3.989 -13.487 -20.162 1.00 66.75 971 ILE A N 1
ATOM 7929 C CA . ILE A 1 971 ? -5.175 -13.415 -21.010 1.00 66.75 971 ILE A CA 1
ATOM 7930 C C . ILE A 1 971 ? -6.391 -13.831 -20.188 1.00 66.75 971 ILE A C 1
ATOM 7932 O O . ILE A 1 971 ? -6.448 -14.948 -19.670 1.00 66.75 971 ILE A O 1
ATOM 7936 N N . MET A 1 972 ? -7.349 -12.914 -20.059 1.00 81.56 972 MET A N 1
ATOM 7937 C CA . MET A 1 972 ? -8.680 -13.199 -19.537 1.00 81.56 972 MET A CA 1
ATOM 7938 C C . MET A 1 972 ? -9.640 -13.297 -20.723 1.00 81.56 972 MET A C 1
ATOM 7940 O O . MET A 1 972 ? -9.710 -12.370 -21.535 1.00 81.56 972 MET A O 1
ATOM 7944 N N . ASN A 1 973 ? -10.362 -14.411 -20.824 1.00 78.56 973 ASN A N 1
ATOM 7945 C CA . ASN A 1 973 ? -11.367 -14.642 -21.860 1.00 78.56 973 ASN A CA 1
ATOM 7946 C C . ASN A 1 973 ? -12.750 -14.839 -21.224 1.00 78.56 973 ASN A C 1
ATOM 7948 O O . ASN A 1 973 ? -12.898 -15.654 -20.310 1.00 78.56 973 ASN A O 1
ATOM 7952 N N . VAL A 1 974 ? -13.764 -14.126 -21.718 1.00 84.25 974 VAL A N 1
ATOM 7953 C CA . VAL A 1 974 ? -15.156 -14.294 -21.290 1.00 84.25 974 VAL A CA 1
ATOM 7954 C C . VAL A 1 974 ? -15.794 -15.443 -22.066 1.00 84.25 974 VAL A C 1
ATOM 7956 O O . VAL A 1 974 ? -16.174 -15.300 -23.225 1.00 84.25 974 VAL A O 1
ATOM 7959 N N . ILE A 1 975 ? -15.929 -16.586 -21.394 1.00 83.38 975 ILE A N 1
ATOM 7960 C CA . ILE A 1 975 ? -16.453 -17.832 -21.963 1.00 83.38 975 ILE A CA 1
ATOM 7961 C C . ILE A 1 975 ? -17.976 -17.769 -22.129 1.00 83.38 975 ILE A C 1
ATOM 7963 O O . ILE A 1 975 ? -18.506 -18.218 -23.141 1.00 83.38 975 ILE A O 1
ATOM 7967 N N . LYS A 1 976 ? -18.690 -17.215 -21.140 1.00 83.25 976 LYS A N 1
ATOM 7968 C CA . LYS A 1 976 ? -20.143 -17.000 -21.197 1.00 83.25 976 LYS A CA 1
ATOM 7969 C C . LYS A 1 976 ? -20.516 -15.757 -20.391 1.00 83.25 976 LYS A C 1
ATOM 7971 O O . LYS A 1 976 ? -20.116 -15.633 -19.235 1.00 83.25 976 LYS A O 1
ATOM 7976 N N . ARG A 1 977 ? -21.285 -14.853 -21.003 1.00 81.69 977 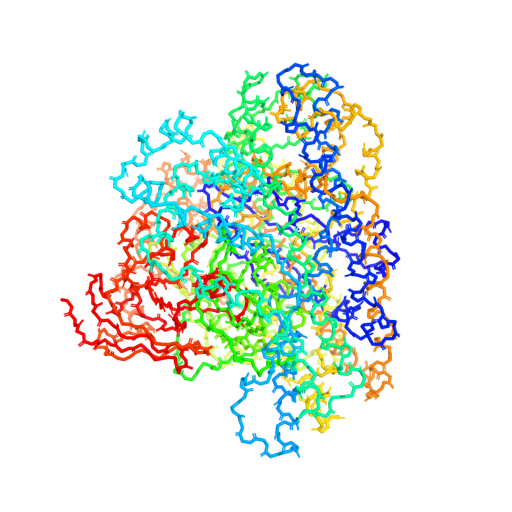ARG A N 1
ATOM 7977 C CA . ARG A 1 977 ? -21.933 -13.734 -20.305 1.00 81.69 977 ARG A CA 1
ATOM 7978 C C . ARG A 1 977 ? -23.139 -14.237 -19.510 1.00 81.69 977 ARG A C 1
ATOM 7980 O O . ARG A 1 977 ? -23.779 -15.197 -19.946 1.00 81.69 977 ARG A O 1
ATOM 7987 N N . LYS A 1 978 ? -23.415 -13.607 -18.370 1.00 66.31 978 LYS A N 1
ATOM 7988 C CA . LYS A 1 978 ? -24.644 -13.823 -17.595 1.00 66.31 978 LYS A CA 1
ATOM 7989 C C . LYS A 1 978 ? -25.789 -12.946 -18.107 1.00 66.31 978 LYS A C 1
ATOM 7991 O O . LYS A 1 978 ? -25.533 -11.743 -18.348 1.00 66.31 978 LYS A O 1
#

Sequence (978 aa):
MSKIELLHQEVSVSPLTLGINHRGFHQTKKNHKYLKPMHFKDSFVVFYGHRIDWYGDMDQFKVLANKIIEDVKTDSNYGVKLLKDIDRLAKKIYELGNEILKKDLSKLSNKQLATNLDKLYQLGKDISDLGMIAVIPDLRHAILTTLLKEIVKDKINQYNINKQINYYFTPLITPTHRGLVHKEKITILKLVKKISLNRKLKQLFIKERISKLENKLINEYPLIFKEINKIYDNYKWLSFGQLGPTKTFNEYLEDIKIYLETNKYNQEYKSLIKESNILKKLHAKFNKELHLNSEEKLLFKTARNFSYNKTVRFDSLLFLFYVLDELLKEISKRVNLTVKDLRFASTEEIIKLLNNKKVINKLLIEKRRKLCITLIKGKDIEFLVGDKAKKYLKDKVGDLKIQEDKTLIHGMSAFLGKAIGTVKIVNSSKDMSKVKHGDVIVSVQTNPDLLPAMKKASAFVTDIGGITSHAAIVARELKKPCKEKLQLSQRQRMSPFPNYMSMECICKEMKDVVGYAYKEITLFFQNNNFWVFMDKQDHRRVGEGVLNRLKKEPDLFIKYAKLLKGYSKSFNKYINTYNKKSILSKLSDSKLASLHEGYEKRYKQIYSTYFPVLAMENYLFEYLRNYIFNKVSDKQKAGKYLNVLITEYSAMVNRKELVAALKLLVIISKKDKWVKLIKSNNLEGIKKDKELYKLIKAHEKNYFWLTRDYEDPVLTFEDFILRFKKHLTGNPNNKLSKLINEEKKLDSDQKRIIKKLDIDKDTARLFQTMREGMYYKELRKTIVSLSLYYFDPVLNESARRLALTVNQIRHFKMNEFRKALVGKKDYSRELSERIKLSCWQCSHTGAKVIIEKKAEDIFKKYVKIDMKAKYLTGQPVSPGKAKGPVKIVINPDSFHKVKKGDIIATLQATPVFSTIISLSVGMVCDGGPGITSHPVTLAREAGIPCIIGAKSATKILKDGDIVEVDGTNGIMNVIKRK

Radius of gyration: 26.71 Å; chains: 1; bounding box: 62×80×66 Å

Foldseek 3Di:
DLAADWFFKFKQAALQAQCFLFVAFADDPLLVLQDPDDGQLFFFFKFAAIMFTGFAFFFQQFVFVVLFQLFVQPPVCQLVLLFVLLCLLQQFLPPLLVLQVPPAQPVADQQFQLLALLLLLQQSLALHLLLLSLFFVWTFAAQLAQAVLLLLVLLCVVVVPPDASAPQQLLLQQALDDFDLLVLLLLLLVLLVVQLVDPVSLCLLQPDDLVVSLVCCVPVPVVSNVSLVVSCVVPQLQQQFFADDGDDSSLSSVVSSVCSVVVCSVVVSVCSVCVSVVSVVSNVVSCVSSVADPSRSSSSVLLQSSLCSLSSQLSLQRSLQNLLLLAQCQQVPPDVAHSCLLFQFFLVQLFCLAAVVDHDPSQQSNLSFRMFIWADDDLFTATQFAQLFQLLQFQQAAAAFFDDDDDDFAFDHFNFASHQAAFWEQAHGGHLSAFARRFWFFYLAFHSSLRNLLSSGAEWEGDDHHSRGGCGRRNCDSSHHWTFHHTSHWDALAFVVRHFLLLQLLQALLCVLQVAGAFKKKKKAALRTMHIDGDPVNLQCLQVSSVVVCLVVLCSLVVLLVSLSVSVVVNSPVSNPGHDLVRLLVDALLVLLVSVVSSRPGNSVHSSSHDNCVSHVNVLRVVLLVVLCVLPVSVSVSSSQSSSLQGHSHNDTSHNSNLNGLVCSVVSVPDVSNSNNLSSSHCNSSSHHHPSSVSVSSSTNGHSRRTDDNRRHDDTSSGSSSRSSSSTSHDSPRSSSSSSSRSSGSVPSSVVSCVVSVPDPSSSSSSVSSSSGGNSHSRSGSNVRSNPSNCVSSLVVLCVVQVHDSSLSRNDDSVVSSCCSPVVDDDRPVSVQSHNMKMWMHHNVGIDIDGDPVRVVVVVVRDDDDQPDQKFFFDAARPDKAKAFEDEQADLVSQVLAAQDYEYEYAGDNSVCLSRLLRYQEYEYQDDTIISRRGTSNCVSVRHHYAHNSNCCSVRADGGFIWMGPRNRRMIGRPGHD